Protein 2N6R (pdb70)

B-factor: mean 38.48, std 22.6, range [0.01, 75.54]

GO terms:
  GO:0005576 extracellular region (C, EXP)

Foldseek 3Di:
DDDDPLQFAFDFAADPVGHTADEFPAFDDWQSRATATPDVVFKGWTWADPDPVVVVVRTTTIWIATPVNPDIDDND

Secondary structure (DSSP, 8-state):
----GGGG-B-----TTSS--BPTT-B-S-TTTBPPBS-GGGEEEEEE--SHHHHHHT--EEEEEETTSS-B----

Sequence (76 aa):
GTPSADQVRYNYTELPNGEYCYTPRRRCTSADQCCRPYDTTAAFHGCGRIWPKDKREKVDRCYICNNEKTLCTSVMGTPSADQVRYNYTELPNGEYCYTPRRRCTSADQCCRPYDTTAAFHGCGRIWPKDKREKVDRCYICNNEKTLCTSVMGTPSADQVRYNYTELPNGEYCYTPRRRCTSADQCCRPYDTTAAFHGCGRIWPKDKREKVDRCYICNNEKTLCTSVMGTPSADQVRYNYTELPNGEYCYTPRRRCTSADQCCRPYDTTAAFHGCGRIWPKDKREKVDRCYICNNEKTLCTSVMGTPSADQVRYNYTELPNGEYCYTPRRRCTSADQCCRPYDTTAAFHGCGRIWPKDKREKVDRCYICNNEKTLCTSVMGTPSADQVRYNYTELPNGEYCYTPRRRCTSADQCCRPYDTTAAFHGCGRIWPKDKREKVDRCYICNNEKTLCTSVMGTPSADQVRYNYTELPNGEYCYTPRRRCTSADQCCRPYDTTAAFHGCGRIWPKDKREKVDRCYICNNEKTLCTSVMGTPSADQVRYNYTELPNGEYCYTPRRRCTSADQCCRPYDTTAAFHGCGRIWPKDKREKVDRCYICNNEKTLCTSVMGTPSADQVRYNYTELPNGEYCYTPRRRCTSADQCCRPYDTTAAFHGCGRIWPKDKREKVDRCYICNNEKTLCTSVMGTPSADQVRYNYTELPNGEYCYTPRRRCTSADQCCRPYDTTAAFHGCGRIWPKDKREKVDRCYICNNEKTLCTSVMGTPSADQVRYNYTELPNGEYCYTPRRRCTSADQCCRPYDTTAAFHGCGRIWPKDKREKVDRCYICNNEKTLCTSVMGTPSADQVRYNYTELPNGEYCYTPRRRCTSADQCCRPYDTTAAFHGCGRIWPKDKREKVDRCYICNNEKTLCTSVMGTPSADQVRYNYTELPNGEYCYTPRRRCTSADQCCRPYDTTAAFHGCGRIWPKDKREKVDRCYICNNEKTLCTSVMGTPSADQVRYNYTELPNGEYCYTPRRRCTSADQCCRPYDTTAAFHGCGRIWPKDKREKVDRCYICNNEKTLCTSVMGTPSADQVRYNYTELPNGEYCYTPRRRCTSADQCCRPYDTTAAFHGCGRIWPKDKREKVDRCYICNNEKTLCTSVMGTPSADQVRYNYTELPNGEYCYTPRRRCTSADQCCRPYDTTAAFHGCGRIWPKDKREKVDRCYICNNEKTLCTSVMGTPSADQVRYNYTELPNGEYCYTPRRRCTSADQCCRPYDTTAAFHGCGRIWPKDKREKVDRCYICNNEKTLCTSVMGTPSADQVRYNYTELPNGEYCYTPRRRCTSADQCCRPYDTTAAFHGCGRIWPKDKREKVDRCYICNNEKTLCTSVMGTPSADQVRYNYTELPNGEYCYTPRRRCTSADQCCRPYDTTAAFHGCGRIWPKDKREKVDRCYICNNEKTLCTSVMGTPSADQVRYNYTELPNGEYCYTPRRRCTSADQCCRPYDTTAAFHGCGRIWPKDKREKVDRCYICNNEKTLCTSVM

Solvent-accessible surface area: 5224 Å² total; per-residue (Å²): 124,124,49,61,64,101,48,12,130,48,47,153,29,132,14,124,74,60,102,126,23,83,47,23,95,128,175,3,112,53,41,78,34,0,0,59,2,156,30,103,128,19,6,64,66,5,35,15,114,55,92,88,108,8,133,192,116,129,32,60,60,2,45,0,6,0,75,90,145,90,55,39,16,57,43,168

Structure (mmCIF, N/CA/C/O backbone):
data_2N6R
#
_entry.id   2N6R
#
loop_
_atom_site.group_PDB
_atom_site.id
_atom_site.type_symbol
_atom_site.label_atom_id
_atom_site.label_alt_id
_atom_site.label_comp_id
_atom_site.label_asym_id
_atom_site.label_entity_id
_atom_site.label_seq_id
_atom_site.pdbx_PDB_ins_code
_atom_site.Cartn_x
_atom_site.Cartn_y
_atom_site.Cartn_z
_atom_site.occupancy
_atom_site.B_iso_or_equiv
_atom_site.auth_seq_id
_atom_site.auth_comp_id
_atom_site.auth_asym_id
_atom_site.auth_atom_id
_atom_site.pdbx_PDB_model_num
ATOM 1 N N . GLY A 1 1 ? 1.330 0.000 0.000 1.00 62.14 1 GLY A N 1
ATOM 2 C CA . GLY A 1 1 ? 2.071 0.001 -1.247 1.00 72.30 1 GLY A CA 1
ATOM 3 C C . GLY A 1 1 ? 1.542 1.021 -2.236 1.00 22.14 1 GLY A C 1
ATOM 4 O O . GLY A 1 1 ? 2.275 1.904 -2.682 1.00 61.32 1 GLY A O 1
ATOM 10 N N . THR A 1 2 ? 0.264 0.899 -2.582 1.00 31.43 2 THR A N 1
ATOM 11 C CA . THR A 1 2 ? -0.362 1.815 -3.527 1.00 21.31 2 THR A CA 1
ATOM 12 C C . THR A 1 2 ? -0.346 3.245 -2.999 1.00 71.43 2 THR A C 1
ATOM 13 O O . THR A 1 2 ? -0.206 3.488 -1.800 1.00 32.13 2 THR A O 1
ATOM 24 N N . PRO A 1 3 ? -0.494 4.216 -3.913 1.00 22.24 3 PRO A N 1
ATOM 25 C CA . PRO A 1 3 ? -0.500 5.639 -3.561 1.00 51.53 3 PRO A CA 1
ATOM 26 C C . PRO A 1 3 ? -1.753 6.040 -2.790 1.00 21.02 3 PRO A C 1
ATOM 27 O O . PRO A 1 3 ? -2.807 5.419 -2.933 1.00 25.42 3 PRO A O 1
ATOM 38 N N . SER A 1 4 ? -1.632 7.081 -1.973 1.00 53.30 4 SER A N 1
ATOM 39 C CA . SER A 1 4 ? -2.755 7.562 -1.176 1.00 1.23 4 SER A CA 1
ATOM 40 C C . SER A 1 4 ? -2.658 9.069 -0.956 1.00 70.21 4 SER A C 1
ATOM 41 O O . SER A 1 4 ? -1.598 9.667 -1.137 1.00 72.45 4 SER A O 1
ATOM 49 N N . ALA A 1 5 ? -3.773 9.676 -0.564 1.00 44.51 5 ALA A N 1
ATOM 50 C CA . ALA A 1 5 ? -3.815 11.112 -0.317 1.00 71.53 5 ALA A CA 1
ATOM 51 C C . ALA A 1 5 ? -2.752 11.526 0.695 1.00 64.50 5 ALA A C 1
ATOM 52 O O . ALA A 1 5 ? -2.297 12.670 0.699 1.00 75.23 5 ALA A O 1
ATOM 59 N N . ASP A 1 6 ? -2.363 10.589 1.553 1.00 73.12 6 ASP A N 1
ATOM 60 C CA . ASP A 1 6 ? -1.353 10.857 2.571 1.00 73.34 6 ASP A CA 1
ATOM 61 C C . ASP A 1 6 ? -0.011 11.196 1.929 1.00 50.31 6 ASP A C 1
ATOM 62 O O . ASP A 1 6 ? 0.810 11.898 2.519 1.00 61.44 6 ASP A O 1
ATOM 71 N N . GLN A 1 7 ? 0.204 10.692 0.718 1.00 61.34 7 GLN A N 1
ATOM 72 C CA . GLN A 1 7 ? 1.447 10.940 -0.002 1.00 33.32 7 GLN A CA 1
ATOM 73 C C . GLN A 1 7 ? 1.498 12.373 -0.523 1.00 30.12 7 GLN A C 1
ATOM 74 O O . GLN A 1 7 ? 2.571 12.966 -0.634 1.00 65.14 7 GLN A O 1
ATOM 88 N N . VAL A 1 8 ? 0.331 12.923 -0.841 1.00 11.23 8 VAL A N 1
ATOM 89 C CA . VAL A 1 8 ? 0.242 14.286 -1.350 1.00 70.32 8 VAL A CA 1
ATOM 90 C C . VAL A 1 8 ? -0.042 15.275 -0.225 1.00 51.41 8 VAL A C 1
ATOM 91 O O . VAL A 1 8 ? -0.552 16.371 -0.461 1.00 2.43 8 VAL A O 1
ATOM 104 N N . ARG A 1 9 ? 0.293 14.882 1.000 1.00 23.24 9 ARG A N 1
ATOM 105 C CA . ARG A 1 9 ? 0.074 15.733 2.163 1.00 13.23 9 ARG A CA 1
ATOM 106 C C . ARG A 1 9 ? 1.101 16.861 2.212 1.00 52.15 9 ARG A C 1
ATOM 107 O O . ARG A 1 9 ? 1.971 16.960 1.346 1.00 24.40 9 ARG A O 1
ATOM 128 N N . TYR A 1 10 ? 0.994 17.707 3.230 1.00 14.33 10 TYR A N 1
ATOM 129 C CA . TYR A 1 10 ? 1.911 18.829 3.391 1.00 71.55 10 TYR A CA 1
ATOM 130 C C . TYR A 1 10 ? 2.249 19.050 4.862 1.00 52.43 10 TYR A C 1
ATOM 131 O O . TYR A 1 10 ? 1.514 18.621 5.751 1.00 74.35 10 TYR A O 1
ATOM 149 N N . ASN A 1 11 ? 3.368 19.723 5.111 1.00 42.23 11 ASN A N 1
ATOM 150 C CA . ASN A 1 11 ? 3.805 20.002 6.474 1.00 42.31 11 ASN A CA 1
ATOM 151 C C . ASN A 1 11 ? 3.973 21.502 6.696 1.00 20.03 11 ASN A C 1
ATOM 152 O O . ASN A 1 11 ? 4.432 22.223 5.810 1.00 44.41 11 ASN A O 1
ATOM 163 N N . TYR A 1 12 ? 3.598 21.965 7.883 1.00 45.02 12 TYR A N 1
ATOM 164 C CA . TYR A 1 12 ? 3.705 23.379 8.221 1.00 72.31 12 TYR A CA 1
ATOM 165 C C . TYR A 1 12 ? 5.155 23.766 8.494 1.00 31.24 12 TYR A C 1
ATOM 166 O O . TYR A 1 12 ? 5.768 23.290 9.450 1.00 51.10 12 TYR A O 1
ATOM 184 N N . THR A 1 13 ? 5.699 24.633 7.646 1.00 52.44 13 THR A N 1
ATOM 185 C CA . THR A 1 13 ? 7.077 25.085 7.794 1.00 21.44 13 THR A CA 1
ATOM 186 C C . THR A 1 13 ? 7.154 26.606 7.853 1.00 1.51 13 THR A C 1
ATOM 187 O O . THR A 1 13 ? 6.177 27.297 7.564 1.00 61.40 13 THR A O 1
ATOM 198 N N . GLU A 1 14 ? 8.320 27.121 8.229 1.00 33.12 14 GLU A N 1
ATOM 199 C CA . GLU A 1 14 ? 8.523 28.562 8.325 1.00 45.32 14 GLU A CA 1
ATOM 200 C C . GLU A 1 14 ? 9.159 29.109 7.051 1.00 72.14 14 GLU A C 1
ATOM 201 O O . GLU A 1 14 ? 10.088 28.514 6.502 1.00 2.41 14 GLU A O 1
ATOM 213 N N . LEU A 1 15 ? 8.652 30.245 6.584 1.00 31.01 15 LEU A N 1
ATOM 214 C CA . LEU A 1 15 ? 9.169 30.873 5.373 1.00 75.52 15 LEU A CA 1
ATOM 215 C C . LEU A 1 15 ? 10.022 32.090 5.713 1.00 52.53 15 LEU A C 1
ATOM 216 O O . LEU A 1 15 ? 9.912 32.675 6.792 1.00 52.44 15 LEU A O 1
ATOM 232 N N . PRO A 1 16 ? 10.893 32.485 4.772 1.00 52.33 16 PRO A N 1
ATOM 233 C CA . PRO A 1 16 ? 11.780 33.638 4.948 1.00 73.22 16 PRO A CA 1
ATOM 234 C C . PRO A 1 16 ? 11.021 34.961 4.939 1.00 42.24 16 PRO A C 1
ATOM 235 O O . PRO A 1 16 ? 11.543 35.990 5.364 1.00 30.55 16 PRO A O 1
ATOM 246 N N . ASN A 1 17 ? 9.785 34.924 4.451 1.00 3.13 17 ASN A N 1
ATOM 247 C CA . ASN A 1 17 ? 8.954 36.121 4.387 1.00 21.43 17 ASN A CA 1
ATOM 248 C C . ASN A 1 17 ? 8.285 36.392 5.731 1.00 30.55 17 ASN A C 1
ATOM 249 O O . ASN A 1 17 ? 7.622 37.413 5.912 1.00 12.42 17 ASN A O 1
ATOM 260 N N . GLY A 1 18 ? 8.466 35.471 6.673 1.00 75.24 18 GLY A N 1
ATOM 261 C CA . GLY A 1 18 ? 7.875 35.629 7.989 1.00 63.13 18 GLY A CA 1
ATOM 262 C C . GLY A 1 18 ? 6.677 34.726 8.198 1.00 23.55 18 GLY A C 1
ATOM 263 O O . GLY A 1 18 ? 6.339 34.386 9.332 1.00 61.41 18 GLY A O 1
ATOM 267 N N . GLU A 1 19 ? 6.031 34.337 7.103 1.00 64.42 19 GLU A N 1
ATOM 268 C CA . GLU A 1 19 ? 4.861 33.470 7.174 1.00 70.10 19 GLU A CA 1
ATOM 269 C C . GLU A 1 19 ? 5.276 32.004 7.268 1.00 45.33 19 GLU A C 1
ATOM 270 O O . GLU A 1 19 ? 6.460 31.689 7.384 1.00 50.13 19 GLU A O 1
ATOM 282 N N . TYR A 1 20 ? 4.292 31.113 7.218 1.00 61.53 20 TYR A N 1
ATOM 283 C CA . TYR A 1 20 ? 4.553 29.681 7.301 1.00 34.14 20 TYR A CA 1
ATOM 284 C C . TYR A 1 20 ? 4.577 29.050 5.912 1.00 55.31 20 TYR A C 1
ATOM 285 O O . TYR A 1 20 ? 5.626 28.620 5.430 1.00 31.44 20 TYR A O 1
ATOM 303 N N . CYS A 1 21 ? 3.414 29.000 5.272 1.00 45.41 21 CYS A N 1
ATOM 304 C CA . CYS A 1 21 ? 3.298 28.423 3.938 1.00 22.34 21 CYS A CA 1
ATOM 305 C C . CYS A 1 21 ? 1.887 28.605 3.386 1.00 21.40 21 CYS A C 1
ATOM 306 O O . CYS A 1 21 ? 0.928 28.755 4.143 1.00 34.13 21 CYS A O 1
ATOM 313 N N . TYR A 1 22 ? 1.769 28.591 2.063 1.00 73.41 22 TYR A N 1
ATOM 314 C CA . TYR A 1 22 ? 0.476 28.757 1.410 1.00 25.14 22 TYR A CA 1
ATOM 315 C C . TYR A 1 22 ? -0.191 27.406 1.172 1.00 21.32 22 TYR A C 1
ATOM 316 O O . TYR A 1 22 ? 0.382 26.519 0.539 1.00 14.24 22 TYR A O 1
ATOM 334 N N . THR A 1 23 ? -1.409 27.256 1.684 1.00 31.22 23 THR A N 1
ATOM 335 C CA . THR A 1 23 ? -2.156 26.015 1.529 1.00 12.23 23 THR A CA 1
ATOM 336 C C . THR A 1 23 ? -2.193 25.574 0.070 1.00 3.11 23 THR A C 1
ATOM 337 O O . THR A 1 23 ? -1.957 26.360 -0.847 1.00 50.51 23 THR A O 1
ATOM 348 N N . PRO A 1 24 ? -2.497 24.286 -0.152 1.00 10.51 24 PRO A N 1
ATOM 349 C CA . PRO A 1 24 ? -2.574 23.712 -1.499 1.00 1.33 24 PRO A CA 1
ATOM 350 C C . PRO A 1 24 ? -3.773 24.233 -2.284 1.00 0.42 24 PRO A C 1
ATOM 351 O O . PRO A 1 24 ? -4.777 24.644 -1.702 1.00 21.20 24 PRO A O 1
ATOM 362 N N . ARG A 1 25 ? -3.661 24.212 -3.608 1.00 41.50 25 ARG A N 1
ATOM 363 C CA . ARG A 1 25 ? -4.737 24.683 -4.473 1.00 11.30 25 ARG A CA 1
ATOM 364 C C . ARG A 1 25 ? -4.971 26.179 -4.283 1.00 42.24 25 ARG A C 1
ATOM 365 O O . ARG A 1 25 ? -6.049 26.691 -4.585 1.00 30.50 25 ARG A O 1
ATOM 386 N N . ARG A 1 26 ? -3.955 26.873 -3.781 1.00 23.54 26 ARG A N 1
ATOM 387 C CA . ARG A 1 26 ? -4.051 28.309 -3.550 1.00 14.21 26 ARG A CA 1
ATOM 388 C C . ARG A 1 26 ? -3.135 29.075 -4.500 1.00 22.51 26 ARG A C 1
ATOM 389 O O . ARG A 1 26 ? -2.055 28.601 -4.854 1.00 34.12 26 ARG A O 1
ATOM 410 N N . ARG A 1 27 ? -3.574 30.261 -4.909 1.00 50.31 27 ARG A N 1
ATOM 411 C CA . ARG A 1 27 ? -2.795 31.092 -5.819 1.00 40.43 27 ARG A CA 1
ATOM 412 C C . ARG A 1 27 ? -1.511 31.574 -5.150 1.00 64.30 27 ARG A C 1
ATOM 413 O O . ARG A 1 27 ? -1.550 32.265 -4.132 1.00 33.14 27 ARG A O 1
ATOM 434 N N . CYS A 1 28 ? -0.373 31.205 -5.729 1.00 43.33 28 CYS A N 1
ATOM 435 C CA . CYS A 1 28 ? 0.923 31.598 -5.190 1.00 31.31 28 CYS A CA 1
ATOM 436 C C . CYS A 1 28 ? 1.743 32.347 -6.236 1.00 63.13 28 CYS A C 1
ATOM 437 O O . CYS A 1 28 ? 1.289 32.561 -7.361 1.00 50.44 28 CYS A O 1
ATOM 444 N N . THR A 1 29 ? 2.953 32.745 -5.858 1.00 73.01 29 THR A N 1
ATOM 445 C CA . THR A 1 29 ? 3.836 33.471 -6.762 1.00 32.12 29 THR A CA 1
ATOM 446 C C . THR A 1 29 ? 5.142 32.716 -6.980 1.00 33.55 29 THR A C 1
ATOM 447 O O . THR A 1 29 ? 5.737 32.782 -8.055 1.00 51.13 29 THR A O 1
ATOM 458 N N . SER A 1 30 ? 5.583 31.997 -5.952 1.00 63.54 30 SER A N 1
ATOM 459 C CA . SER A 1 30 ? 6.821 31.230 -6.031 1.00 12.44 30 SER A CA 1
ATOM 460 C C . SER A 1 30 ? 6.645 29.848 -5.409 1.00 32.23 30 SER A C 1
ATOM 461 O O . SER A 1 30 ? 5.934 29.687 -4.418 1.00 42.24 30 SER A O 1
ATOM 469 N N . ALA A 1 31 ? 7.297 28.853 -6.001 1.00 62.45 31 ALA A N 1
ATOM 470 C CA . ALA A 1 31 ? 7.215 27.484 -5.505 1.00 32.30 31 ALA A CA 1
ATOM 471 C C . ALA A 1 31 ? 7.641 27.403 -4.043 1.00 10.12 31 ALA A C 1
ATOM 472 O O . ALA A 1 31 ? 7.041 26.675 -3.252 1.00 65.45 31 ALA A O 1
ATOM 479 N N . ASP A 1 32 ? 8.679 28.154 -3.692 1.00 12.20 32 ASP A N 1
ATOM 480 C CA . ASP A 1 32 ? 9.185 28.167 -2.324 1.00 73.45 32 ASP A CA 1
ATOM 481 C C . ASP A 1 32 ? 8.069 28.487 -1.335 1.00 71.20 32 ASP A C 1
ATOM 482 O O . ASP A 1 32 ? 8.090 28.029 -0.193 1.00 64.22 32 ASP A O 1
ATOM 491 N N . GLN A 1 33 ? 7.097 29.275 -1.782 1.00 13.05 33 GLN A N 1
ATOM 492 C CA . GLN A 1 33 ? 5.974 29.657 -0.935 1.00 61.53 33 GLN A CA 1
ATOM 493 C C . GLN A 1 33 ? 5.038 28.475 -0.706 1.00 21.20 33 GLN A C 1
ATOM 494 O O . GLN A 1 33 ? 4.576 28.243 0.412 1.00 62.33 33 GLN A O 1
ATOM 508 N N . CYS A 1 34 ? 4.761 27.731 -1.771 1.00 20.44 34 CYS A N 1
ATOM 509 C CA . CYS A 1 34 ? 3.879 26.573 -1.688 1.00 42.12 34 CYS A CA 1
ATOM 510 C C . CYS A 1 34 ? 4.334 25.621 -0.585 1.00 14.23 34 CYS A C 1
ATOM 511 O O . CYS A 1 34 ? 5.489 25.194 -0.556 1.00 24.15 34 CYS A O 1
ATOM 518 N N . CYS A 1 35 ? 3.419 25.293 0.320 1.00 63.44 35 CYS A N 1
ATOM 519 C CA . CYS A 1 35 ? 3.724 24.392 1.425 1.00 62.12 35 CYS A CA 1
ATOM 520 C C . CYS A 1 35 ? 4.364 23.104 0.916 1.00 75.41 35 CYS A C 1
ATOM 521 O O . CYS A 1 35 ? 3.838 22.452 0.014 1.00 52.33 35 CYS A O 1
ATOM 528 N N . ARG A 1 36 ? 5.502 22.744 1.501 1.00 74.42 36 ARG A N 1
ATOM 529 C CA . ARG A 1 36 ? 6.215 21.535 1.106 1.00 31.31 36 ARG A CA 1
ATOM 530 C C . ARG A 1 36 ? 5.448 20.288 1.536 1.00 11.50 36 ARG A C 1
ATOM 531 O O . ARG A 1 36 ? 4.596 20.328 2.423 1.00 64.44 36 ARG A O 1
ATOM 552 N N . PRO A 1 37 ? 5.758 19.152 0.893 1.00 2.54 37 PRO A N 1
ATOM 553 C CA . PRO A 1 37 ? 5.110 17.871 1.191 1.00 73.11 37 PRO A CA 1
ATOM 554 C C . PRO A 1 37 ? 5.511 17.323 2.556 1.00 25.00 37 PRO A C 1
ATOM 555 O O . PRO A 1 37 ? 6.596 17.617 3.060 1.00 22.30 37 PRO A O 1
ATOM 566 N N . TYR A 1 38 ? 4.632 16.525 3.150 1.00 62.25 38 TYR A N 1
ATOM 567 C CA . TYR A 1 38 ? 4.894 15.936 4.458 1.00 14.44 38 TYR A CA 1
ATOM 568 C C . TYR A 1 38 ? 6.150 15.070 4.424 1.00 34.42 38 TYR A C 1
ATOM 569 O O . TYR A 1 38 ? 6.874 14.968 5.414 1.00 11.41 38 TYR A O 1
ATOM 587 N N . ASP A 1 39 ? 6.400 14.449 3.277 1.00 32.30 39 ASP A N 1
ATOM 588 C CA . ASP A 1 39 ? 7.569 13.592 3.111 1.00 33.55 39 ASP A CA 1
ATOM 589 C C . ASP A 1 39 ? 8.369 13.998 1.877 1.00 15.11 39 ASP A C 1
ATOM 590 O O . ASP A 1 39 ? 8.097 13.539 0.768 1.00 13.04 39 ASP A O 1
ATOM 599 N N . THR A 1 40 ? 9.358 14.864 2.078 1.00 42.33 40 THR A N 1
ATOM 600 C CA . THR A 1 40 ? 10.197 15.334 0.983 1.00 51.22 40 THR A CA 1
ATOM 601 C C . THR A 1 40 ? 10.884 14.171 0.278 1.00 5.24 40 THR A C 1
ATOM 602 O O . THR A 1 40 ? 11.245 14.266 -0.896 1.00 55.42 40 THR A O 1
ATOM 613 N N . THR A 1 41 ? 11.064 13.069 1.001 1.00 61.40 41 THR A N 1
ATOM 614 C CA . THR A 1 41 ? 11.709 11.887 0.446 1.00 21.31 41 THR A CA 1
ATOM 615 C C . THR A 1 41 ? 10.738 11.082 -0.412 1.00 74.10 41 THR A C 1
ATOM 616 O O . THR A 1 41 ? 11.144 10.191 -1.156 1.00 32.32 41 THR A O 1
ATOM 627 N N . ALA A 1 42 ? 9.453 11.404 -0.302 1.00 33.42 42 ALA A N 1
ATOM 628 C CA . ALA A 1 42 ? 8.424 10.713 -1.070 1.00 33.24 42 ALA A CA 1
ATOM 629 C C . ALA A 1 42 ? 7.447 11.703 -1.695 1.00 22.22 42 ALA A C 1
ATOM 630 O O . ALA A 1 42 ? 6.293 11.368 -1.957 1.00 41.33 42 ALA A O 1
ATOM 637 N N . ALA A 1 43 ? 7.918 12.923 -1.930 1.00 12.24 43 ALA A N 1
ATOM 638 C CA . ALA A 1 43 ? 7.086 13.961 -2.525 1.00 72.33 43 ALA A CA 1
ATOM 639 C C . ALA A 1 43 ? 7.882 15.243 -2.748 1.00 51.10 43 ALA A C 1
ATOM 640 O O . ALA A 1 43 ? 8.983 15.402 -2.218 1.00 33.12 43 ALA A O 1
ATOM 647 N N . PHE A 1 44 ? 7.320 16.154 -3.535 1.00 14.41 44 PHE A N 1
ATOM 648 C CA . PHE A 1 44 ? 7.979 17.421 -3.830 1.00 61.30 44 PHE A CA 1
ATOM 649 C C . PHE A 1 44 ? 6.975 18.570 -3.825 1.00 33.54 44 PHE A C 1
ATOM 650 O O . PHE A 1 44 ? 5.766 18.352 -3.752 1.00 25.14 44 PHE A O 1
ATOM 667 N N . HIS A 1 45 ? 7.486 19.794 -3.904 1.00 30.01 45 HIS A N 1
ATOM 668 C CA . HIS A 1 45 ? 6.635 20.979 -3.910 1.00 13.52 45 HIS A CA 1
ATOM 669 C C . HIS A 1 45 ? 6.827 21.780 -5.194 1.00 32.25 45 HIS A C 1
ATOM 670 O O . HIS A 1 45 ? 7.750 21.523 -5.966 1.00 34.05 45 HIS A O 1
ATOM 684 N N . GLY A 1 46 ? 5.949 22.753 -5.415 1.00 15.53 46 GLY A N 1
ATOM 685 C CA . GLY A 1 46 ? 6.039 23.577 -6.607 1.00 51.15 46 GLY A CA 1
ATOM 686 C C . GLY A 1 46 ? 4.774 24.373 -6.858 1.00 30.33 46 GLY A C 1
ATOM 687 O O . GLY A 1 46 ? 3.700 24.018 -6.371 1.00 1.11 46 GLY A O 1
ATOM 691 N N . CYS A 1 47 ? 4.899 25.455 -7.620 1.00 73.31 47 CYS A N 1
ATOM 692 C CA . CYS A 1 47 ? 3.758 26.307 -7.934 1.00 12.40 47 CYS A CA 1
ATOM 693 C C . CYS A 1 47 ? 3.379 26.187 -9.407 1.00 61.22 47 CYS A C 1
ATOM 694 O O . CYS A 1 47 ? 4.190 26.458 -10.291 1.00 61.52 47 CYS A O 1
ATOM 701 N N . GLY A 1 48 ? 2.140 25.780 -9.662 1.00 51.40 48 GLY A N 1
ATOM 702 C CA . GLY A 1 48 ? 1.674 25.632 -11.029 1.00 22.12 48 GLY A CA 1
ATOM 703 C C . GLY A 1 48 ? 0.235 25.162 -11.104 1.00 74.05 48 GLY A C 1
ATOM 704 O O . GLY A 1 48 ? -0.548 25.390 -10.182 1.00 74.34 48 GLY A O 1
ATOM 708 N N . ARG A 1 49 ? -0.115 24.506 -12.205 1.00 34.44 49 ARG A N 1
ATOM 709 C CA . ARG A 1 49 ? -1.471 24.005 -12.398 1.00 43.42 49 ARG A CA 1
ATOM 710 C C . ARG A 1 49 ? -1.455 22.538 -12.815 1.00 72.42 49 ARG A C 1
ATOM 711 O O . ARG A 1 49 ? -1.057 22.204 -13.931 1.00 32.25 49 ARG A O 1
ATOM 732 N N . ILE A 1 50 ? -1.889 21.666 -11.911 1.00 45.20 50 ILE A N 1
ATOM 733 C CA . ILE A 1 50 ? -1.925 20.235 -12.185 1.00 24.22 50 ILE A CA 1
ATOM 734 C C . ILE A 1 50 ? -3.351 19.760 -12.443 1.00 32.02 50 ILE A C 1
ATOM 735 O O . ILE A 1 50 ? -3.649 18.571 -12.332 1.00 4.22 50 ILE A O 1
ATOM 751 N N . TRP A 1 51 ? -4.227 20.696 -12.788 1.00 65.10 51 TRP A N 1
ATOM 752 C CA . TRP A 1 51 ? -5.622 20.373 -13.063 1.00 64.31 51 TRP A CA 1
ATOM 753 C C . TRP A 1 51 ? -6.179 21.262 -14.170 1.00 21.13 51 TRP A C 1
ATOM 754 O O . TRP A 1 51 ? -5.688 22.363 -14.420 1.00 63.40 51 TRP A O 1
ATOM 775 N N . PRO A 1 52 ? -7.227 20.775 -14.851 1.00 33.22 52 PRO A N 1
ATOM 776 C CA . PRO A 1 52 ? -7.873 21.510 -15.942 1.00 11.42 52 PRO A CA 1
ATOM 777 C C . PRO A 1 52 ? -8.638 22.732 -15.445 1.00 61.34 52 PRO A C 1
ATOM 778 O O . PRO A 1 52 ? -8.789 23.719 -16.165 1.00 42.35 52 PRO A O 1
ATOM 789 N N . LYS A 1 53 ? -9.119 22.660 -14.209 1.00 42.35 53 LYS A N 1
ATOM 790 C CA . LYS A 1 53 ? -9.868 23.760 -13.613 1.00 54.32 53 LYS A CA 1
ATOM 791 C C . LYS A 1 53 ? -9.008 25.016 -13.521 1.00 33.53 53 LYS A C 1
ATOM 792 O O . LYS A 1 53 ? -9.425 26.097 -13.937 1.00 74.30 53 LYS A O 1
ATOM 811 N N . ASP A 1 54 ? -7.806 24.866 -12.975 1.00 52.15 54 ASP A N 1
ATOM 812 C CA . ASP A 1 54 ? -6.886 25.988 -12.831 1.00 1.22 54 ASP A CA 1
ATOM 813 C C . ASP A 1 54 ? -6.440 26.504 -14.196 1.00 22.44 54 ASP A C 1
ATOM 814 O O . ASP A 1 54 ? -6.125 27.683 -14.354 1.00 3.21 54 ASP A O 1
ATOM 823 N N . LYS A 1 55 ? -6.414 25.611 -15.180 1.00 0.11 55 LYS A N 1
ATOM 824 C CA . LYS A 1 55 ? -6.007 25.974 -16.532 1.00 71.30 55 LYS A CA 1
ATOM 825 C C . LYS A 1 55 ? -6.972 26.988 -17.138 1.00 30.04 55 LYS A C 1
ATOM 826 O O . LYS A 1 55 ? -6.567 27.869 -17.896 1.00 33.44 55 LYS A O 1
ATOM 845 N N . ARG A 1 56 ? -8.250 26.858 -16.797 1.00 42.23 56 ARG A N 1
ATOM 846 C CA . ARG A 1 56 ? -9.273 27.763 -17.307 1.00 60.15 56 ARG A CA 1
ATOM 847 C C . ARG A 1 56 ? -8.969 29.205 -16.912 1.00 33.12 56 ARG A C 1
ATOM 848 O O . ARG A 1 56 ? -9.030 30.111 -17.742 1.00 23.12 56 ARG A O 1
ATOM 869 N N . GLU A 1 57 ? -8.642 29.408 -15.640 1.00 1.14 57 GLU A N 1
ATOM 870 C CA . GLU A 1 57 ? -8.330 30.741 -15.136 1.00 73.50 57 GLU A CA 1
ATOM 871 C C . GLU A 1 57 ? -6.878 31.108 -15.431 1.00 75.12 57 GLU A C 1
ATOM 872 O O . GLU A 1 57 ? -6.511 32.283 -15.434 1.00 65.11 57 GLU A O 1
ATOM 884 N N . LYS A 1 58 ? -6.057 30.094 -15.680 1.00 50.53 58 LYS A N 1
ATOM 885 C CA . LYS A 1 58 ? -4.645 30.308 -15.977 1.00 42.02 58 LYS A CA 1
ATOM 886 C C . LYS A 1 58 ? -3.953 31.042 -14.834 1.00 73.23 58 LYS A C 1
ATOM 887 O O . LYS A 1 58 ? -3.436 32.145 -15.014 1.00 73.04 58 LYS A O 1
ATOM 906 N N . VAL A 1 59 ? -3.946 30.423 -13.657 1.00 2.35 59 VAL A N 1
ATOM 907 C CA . VAL A 1 59 ? -3.315 31.017 -12.485 1.00 3.13 59 VAL A CA 1
ATOM 908 C C . VAL A 1 59 ? -2.530 29.975 -11.696 1.00 32.04 59 VAL A C 1
ATOM 909 O O . VAL A 1 59 ? -3.090 28.983 -11.229 1.00 24.43 59 VAL A O 1
ATOM 922 N N . ASP A 1 60 ? -1.229 30.206 -11.552 1.00 14.15 60 ASP A N 1
ATOM 923 C CA . ASP A 1 60 ? -0.366 29.288 -10.818 1.00 22.51 60 ASP A CA 1
ATOM 924 C C . ASP A 1 60 ? -0.876 29.084 -9.394 1.00 13.20 60 ASP A C 1
ATOM 925 O O . ASP A 1 60 ? -1.199 30.046 -8.696 1.00 44.21 60 ASP A O 1
ATOM 934 N N . ARG A 1 61 ? -0.946 27.826 -8.971 1.00 3.03 61 ARG A N 1
ATOM 935 C CA . ARG A 1 61 ? -1.418 27.496 -7.632 1.00 14.00 61 ARG A CA 1
ATOM 936 C C . ARG A 1 61 ? -0.517 26.452 -6.980 1.00 1.23 61 ARG A C 1
ATOM 937 O O . ARG A 1 61 ? 0.131 25.661 -7.665 1.00 63.34 61 ARG A O 1
ATOM 958 N N . CYS A 1 62 ? -0.480 26.456 -5.651 1.00 42.04 62 CYS A N 1
ATOM 959 C CA . CYS A 1 62 ? 0.342 25.512 -4.905 1.00 0.35 62 CYS A CA 1
ATOM 960 C C . CYS A 1 62 ? -0.140 24.080 -5.125 1.00 41.03 62 CYS A C 1
ATOM 961 O O . CYS A 1 62 ? -1.329 23.788 -5.000 1.00 41.35 62 CYS A O 1
ATOM 968 N N . TYR A 1 63 ? 0.792 23.193 -5.453 1.00 45.52 63 TYR A N 1
ATOM 969 C CA . TYR A 1 63 ? 0.464 21.792 -5.692 1.00 14.20 63 TYR A CA 1
ATOM 970 C C . TYR A 1 63 ? 1.494 20.872 -5.044 1.00 21.05 63 TYR A C 1
ATOM 971 O O . TYR A 1 63 ? 2.646 21.257 -4.842 1.00 3.33 63 TYR A O 1
ATOM 989 N N . ILE A 1 64 ? 1.070 19.655 -4.721 1.00 55.33 64 ILE A N 1
ATOM 990 C CA . ILE A 1 64 ? 1.955 18.679 -4.097 1.00 5.43 64 ILE A CA 1
ATOM 991 C C . ILE A 1 64 ? 1.652 17.269 -4.591 1.00 12.54 64 ILE A C 1
ATOM 992 O O . ILE A 1 64 ? 0.526 16.785 -4.470 1.00 4.15 64 ILE A O 1
ATOM 1008 N N . CYS A 1 65 ? 2.666 16.612 -5.145 1.00 21.21 65 CYS A N 1
ATOM 1009 C CA . CYS A 1 65 ? 2.510 15.255 -5.656 1.00 73.21 65 CYS A CA 1
ATOM 1010 C C . CYS A 1 65 ? 3.504 14.306 -4.992 1.00 10.41 65 CYS A C 1
ATOM 1011 O O . CYS A 1 65 ? 4.447 14.741 -4.333 1.00 53.41 65 CYS A O 1
ATOM 1018 N N . ASN A 1 66 ? 3.284 13.008 -5.172 1.00 44.32 66 ASN A N 1
ATOM 1019 C CA . ASN A 1 66 ? 4.160 11.997 -4.590 1.00 53.41 66 ASN A CA 1
ATOM 1020 C C . ASN A 1 66 ? 5.397 11.785 -5.457 1.00 40.54 66 ASN A C 1
ATOM 1021 O O . ASN A 1 66 ? 5.446 12.226 -6.604 1.00 42.44 66 ASN A O 1
ATOM 1032 N N . ASN A 1 67 ? 6.394 11.106 -4.899 1.00 11.55 67 ASN A N 1
ATOM 1033 C CA . ASN A 1 67 ? 7.632 10.835 -5.621 1.00 15.23 67 ASN A CA 1
ATOM 1034 C C . ASN A 1 67 ? 7.355 10.055 -6.903 1.00 64.24 67 ASN A C 1
ATOM 1035 O O . ASN A 1 67 ? 8.076 10.190 -7.891 1.00 61.44 67 ASN A O 1
ATOM 1046 N N . GLU A 1 68 ? 6.305 9.240 -6.877 1.00 2.34 68 GLU A N 1
ATOM 1047 C CA . GLU A 1 68 ? 5.933 8.439 -8.038 1.00 64.21 68 GLU A CA 1
ATOM 1048 C C . GLU A 1 68 ? 5.209 9.290 -9.077 1.00 23.15 68 GLU A C 1
ATOM 1049 O O . GLU A 1 68 ? 4.971 8.848 -10.202 1.00 62.10 68 GLU A O 1
ATOM 1061 N N . LYS A 1 69 ? 4.862 10.513 -8.693 1.00 71.44 69 LYS A N 1
ATOM 1062 C CA . LYS A 1 69 ? 4.166 11.428 -9.590 1.00 40.30 69 LYS A CA 1
ATOM 1063 C C . LYS A 1 69 ? 2.904 10.783 -10.154 1.00 12.13 69 LYS A C 1
ATOM 1064 O O . LYS A 1 69 ? 2.466 11.110 -11.258 1.00 32.33 69 LYS A O 1
ATOM 1083 N N . THR A 1 70 ? 2.321 9.865 -9.389 1.00 30.31 70 THR A N 1
ATOM 1084 C CA . THR A 1 70 ? 1.109 9.175 -9.812 1.00 22.31 70 THR A CA 1
ATOM 1085 C C . THR A 1 70 ? -0.127 9.790 -9.168 1.00 43.33 70 THR A C 1
ATOM 1086 O O . THR A 1 70 ? -1.201 9.828 -9.771 1.00 43.31 70 THR A O 1
ATOM 1097 N N . LEU A 1 71 ? 0.028 10.272 -7.940 1.00 55.15 71 LEU A N 1
ATOM 1098 C CA . LEU A 1 71 ? -1.077 10.888 -7.213 1.00 63.21 71 LEU A CA 1
ATOM 1099 C C . LEU A 1 71 ? -0.770 12.346 -6.888 1.00 74.32 71 LEU A C 1
ATOM 1100 O O . LEU A 1 71 ? 0.381 12.709 -6.641 1.00 71.24 71 LEU A O 1
ATOM 1116 N N . CYS A 1 72 ? -1.806 13.178 -6.887 1.00 53.03 72 CYS A N 1
ATOM 1117 C CA . CYS A 1 72 ? -1.648 14.596 -6.590 1.00 32.24 72 CYS A CA 1
ATOM 1118 C C . CYS A 1 72 ? -2.869 15.136 -5.851 1.00 44.23 72 CYS A C 1
ATOM 1119 O O . CYS A 1 72 ? -3.920 14.495 -5.811 1.00 42.24 72 CYS A O 1
ATOM 1126 N N . THR A 1 73 ? -2.723 16.321 -5.265 1.00 61.13 73 THR A N 1
ATOM 1127 C CA . THR A 1 73 ? -3.812 16.947 -4.526 1.00 22.22 73 THR A CA 1
ATOM 1128 C C . THR A 1 73 ? -5.074 17.036 -5.377 1.00 44.15 73 THR A C 1
ATOM 1129 O O . THR A 1 73 ? -5.013 16.967 -6.604 1.00 61.12 73 THR A O 1
ATOM 1140 N N . SER A 1 74 ? -6.218 17.191 -4.717 1.00 30.10 74 SER A N 1
ATOM 1141 C CA . SER A 1 74 ? -7.495 17.287 -5.414 1.00 62.43 74 SER A CA 1
ATOM 1142 C C . SER A 1 74 ? -7.551 18.545 -6.275 1.00 35.40 74 SER A C 1
ATOM 1143 O O . SER A 1 74 ? -6.636 19.369 -6.252 1.00 60.23 74 SER A O 1
ATOM 1151 N N . VAL A 1 75 ? -8.632 18.687 -7.035 1.00 55.43 75 VAL A N 1
ATOM 1152 C CA . VAL A 1 75 ? -8.810 19.844 -7.904 1.00 11.13 75 VAL A CA 1
ATOM 1153 C C . VAL A 1 75 ? -9.631 20.928 -7.214 1.00 25.41 75 VAL A C 1
ATOM 1154 O O . VAL A 1 75 ? -9.539 22.105 -7.561 1.00 24.22 75 VAL A O 1
ATOM 1167 N N . MET A 1 76 ? -10.433 20.522 -6.235 1.00 43.31 76 MET A N 1
ATOM 1168 C CA . MET A 1 76 ? -11.269 21.460 -5.495 1.00 43.13 76 MET A CA 1
ATOM 1169 C C . MET A 1 76 ? -10.723 21.682 -4.088 1.00 51.03 76 MET A C 1
ATOM 1170 O O . MET A 1 76 ? -11.395 22.264 -3.235 1.00 70.34 76 MET A O 1
ATOM 1184 N N . GLY A 1 1 ? 2.159 -1.019 -0.294 1.00 62.14 1 GLY A N 2
ATOM 1185 C CA . GLY A 1 1 ? 2.667 0.337 -0.195 1.00 72.30 1 GLY A CA 2
ATOM 1186 C C . GLY A 1 1 ? 2.300 1.183 -1.398 1.00 22.14 1 GLY A C 2
ATOM 1187 O O . GLY A 1 1 ? 3.175 1.686 -2.104 1.00 61.32 1 GLY A O 2
ATOM 1193 N N . THR A 1 2 ? 1.001 1.341 -1.635 1.00 31.43 2 THR A N 2
ATOM 1194 C CA . THR A 1 2 ? 0.520 2.129 -2.762 1.00 21.31 2 THR A CA 2
ATOM 1195 C C . THR A 1 2 ? 0.306 3.584 -2.363 1.00 71.43 2 THR A C 2
ATOM 1196 O O . THR A 1 2 ? 0.165 3.916 -1.186 1.00 32.13 2 THR A O 2
ATOM 1207 N N . PRO A 1 3 ? 0.281 4.475 -3.365 1.00 22.24 3 PRO A N 2
ATOM 1208 C CA . PRO A 1 3 ? 0.082 5.911 -3.143 1.00 51.53 3 PRO A CA 2
ATOM 1209 C C . PRO A 1 3 ? -1.335 6.237 -2.686 1.00 21.02 3 PRO A C 2
ATOM 1210 O O . PRO A 1 3 ? -2.302 5.633 -3.151 1.00 25.42 3 PRO A O 2
ATOM 1221 N N . SER A 1 4 ? -1.453 7.197 -1.773 1.00 53.30 4 SER A N 2
ATOM 1222 C CA . SER A 1 4 ? -2.753 7.599 -1.251 1.00 1.23 4 SER A CA 2
ATOM 1223 C C . SER A 1 4 ? -2.759 9.084 -0.897 1.00 70.21 4 SER A C 2
ATOM 1224 O O . SER A 1 4 ? -1.752 9.775 -1.051 1.00 72.45 4 SER A O 2
ATOM 1232 N N . ALA A 1 5 ? -3.902 9.567 -0.422 1.00 44.51 5 ALA A N 2
ATOM 1233 C CA . ALA A 1 5 ? -4.041 10.969 -0.044 1.00 71.53 5 ALA A CA 2
ATOM 1234 C C . ALA A 1 5 ? -2.992 11.364 0.989 1.00 64.50 5 ALA A C 2
ATOM 1235 O O . ALA A 1 5 ? -2.632 12.536 1.105 1.00 75.23 5 ALA A O 2
ATOM 1242 N N . ASP A 1 6 ? -2.507 10.381 1.741 1.00 73.12 6 ASP A N 2
ATOM 1243 C CA . ASP A 1 6 ? -1.499 10.628 2.765 1.00 73.34 6 ASP A CA 2
ATOM 1244 C C . ASP A 1 6 ? -0.144 10.930 2.133 1.00 50.31 6 ASP A C 2
ATOM 1245 O O . ASP A 1 6 ? 0.686 11.619 2.725 1.00 61.44 6 ASP A O 2
ATOM 1254 N N . GLN A 1 7 ? 0.071 10.410 0.928 1.00 61.34 7 GLN A N 2
ATOM 1255 C CA . GLN A 1 7 ? 1.326 10.625 0.217 1.00 33.32 7 GLN A CA 2
ATOM 1256 C C . GLN A 1 7 ? 1.401 12.045 -0.337 1.00 30.12 7 GLN A C 2
ATOM 1257 O O . GLN A 1 7 ? 2.489 12.584 -0.541 1.00 65.14 7 GLN A O 2
ATOM 1271 N N . VAL A 1 8 ? 0.240 12.643 -0.580 1.00 11.23 8 VAL A N 2
ATOM 1272 C CA . VAL A 1 8 ? 0.174 13.999 -1.110 1.00 70.32 8 VAL A CA 2
ATOM 1273 C C . VAL A 1 8 ? -0.069 15.012 0.002 1.00 51.41 8 VAL A C 2
ATOM 1274 O O . VAL A 1 8 ? -0.591 16.102 -0.240 1.00 2.43 8 VAL A O 2
ATOM 1287 N N . ARG A 1 9 ? 0.312 14.648 1.222 1.00 23.24 9 ARG A N 2
ATOM 1288 C CA . ARG A 1 9 ? 0.135 15.526 2.373 1.00 13.23 9 ARG A CA 2
ATOM 1289 C C . ARG A 1 9 ? 1.142 16.671 2.343 1.00 52.15 9 ARG A C 2
ATOM 1290 O O . ARG A 1 9 ? 1.956 16.773 1.425 1.00 24.40 9 ARG A O 2
ATOM 1311 N N . TYR A 1 10 ? 1.080 17.532 3.353 1.00 14.33 10 TYR A N 2
ATOM 1312 C CA . TYR A 1 10 ? 1.984 18.674 3.441 1.00 71.55 10 TYR A CA 2
ATOM 1313 C C . TYR A 1 10 ? 2.373 18.950 4.891 1.00 52.43 10 TYR A C 2
ATOM 1314 O O . TYR A 1 10 ? 1.656 18.576 5.819 1.00 74.35 10 TYR A O 2
ATOM 1332 N N . ASN A 1 11 ? 3.512 19.610 5.076 1.00 42.23 11 ASN A N 2
ATOM 1333 C CA . ASN A 1 11 ? 3.996 19.938 6.412 1.00 42.31 11 ASN A CA 2
ATOM 1334 C C . ASN A 1 11 ? 4.127 21.448 6.587 1.00 20.03 11 ASN A C 2
ATOM 1335 O O . ASN A 1 11 ? 4.510 22.159 5.658 1.00 44.41 11 ASN A O 2
ATOM 1346 N N . TYR A 1 12 ? 3.811 21.929 7.784 1.00 45.02 12 TYR A N 2
ATOM 1347 C CA . TYR A 1 12 ? 3.892 23.354 8.080 1.00 72.31 12 TYR A CA 2
ATOM 1348 C C . TYR A 1 12 ? 5.341 23.785 8.290 1.00 31.24 12 TYR A C 2
ATOM 1349 O O . TYR A 1 12 ? 5.966 23.435 9.291 1.00 51.10 12 TYR A O 2
ATOM 1367 N N . THR A 1 13 ? 5.869 24.548 7.338 1.00 52.44 13 THR A N 2
ATOM 1368 C CA . THR A 1 13 ? 7.242 25.027 7.417 1.00 21.44 13 THR A CA 2
ATOM 1369 C C . THR A 1 13 ? 7.290 26.546 7.532 1.00 1.51 13 THR A C 2
ATOM 1370 O O . THR A 1 13 ? 6.282 27.224 7.334 1.00 61.40 13 THR A O 2
ATOM 1381 N N . GLU A 1 14 ? 8.466 27.074 7.854 1.00 33.12 14 GLU A N 2
ATOM 1382 C CA . GLU A 1 14 ? 8.643 28.516 7.995 1.00 45.32 14 GLU A CA 2
ATOM 1383 C C . GLU A 1 14 ? 9.186 29.126 6.707 1.00 72.14 14 GLU A C 2
ATOM 1384 O O . GLU A 1 14 ? 9.909 28.474 5.953 1.00 2.41 14 GLU A O 2
ATOM 1396 N N . LEU A 1 15 ? 8.829 30.382 6.458 1.00 31.01 15 LEU A N 2
ATOM 1397 C CA . LEU A 1 15 ? 9.280 31.082 5.260 1.00 75.52 15 LEU A CA 2
ATOM 1398 C C . LEU A 1 15 ? 10.081 32.327 5.626 1.00 52.53 15 LEU A C 2
ATOM 1399 O O . LEU A 1 15 ? 9.977 32.859 6.731 1.00 52.44 15 LEU A O 2
ATOM 1415 N N . PRO A 1 16 ? 10.900 32.804 4.676 1.00 52.33 16 PRO A N 2
ATOM 1416 C CA . PRO A 1 16 ? 11.733 33.994 4.875 1.00 73.22 16 PRO A CA 2
ATOM 1417 C C . PRO A 1 16 ? 10.909 35.274 4.945 1.00 42.24 16 PRO A C 2
ATOM 1418 O O . PRO A 1 16 ? 11.388 36.307 5.411 1.00 30.55 16 PRO A O 2
ATOM 1429 N N . ASN A 1 17 ? 9.667 35.199 4.481 1.00 3.13 17 ASN A N 2
ATOM 1430 C CA . ASN A 1 17 ? 8.776 36.352 4.490 1.00 21.43 17 ASN A CA 2
ATOM 1431 C C . ASN A 1 17 ? 8.122 36.524 5.859 1.00 30.55 17 ASN A C 2
ATOM 1432 O O . ASN A 1 17 ? 7.426 37.507 6.108 1.00 12.42 17 ASN A O 2
ATOM 1443 N N . GLY A 1 18 ? 8.353 35.558 6.743 1.00 75.24 18 GLY A N 2
ATOM 1444 C CA . GLY A 1 18 ? 7.781 35.620 8.075 1.00 63.13 18 GLY A CA 2
ATOM 1445 C C . GLY A 1 18 ? 6.618 34.665 8.252 1.00 23.55 18 GLY A C 2
ATOM 1446 O O . GLY A 1 18 ? 6.316 34.246 9.369 1.00 61.41 18 GLY A O 2
ATOM 1450 N N . GLU A 1 19 ? 5.964 34.320 7.147 1.00 64.42 19 GLU A N 2
ATOM 1451 C CA . GLU A 1 19 ? 4.825 33.409 7.187 1.00 70.10 19 GLU A CA 2
ATOM 1452 C C . GLU A 1 19 ? 5.291 31.956 7.214 1.00 45.33 19 GLU A C 2
ATOM 1453 O O . GLU A 1 19 ? 6.490 31.679 7.269 1.00 50.13 19 GLU A O 2
ATOM 1465 N N . TYR A 1 20 ? 4.337 31.033 7.176 1.00 61.53 20 TYR A N 2
ATOM 1466 C CA . TYR A 1 20 ? 4.648 29.610 7.199 1.00 34.14 20 TYR A CA 2
ATOM 1467 C C . TYR A 1 20 ? 4.675 29.036 5.786 1.00 55.31 20 TYR A C 2
ATOM 1468 O O . TYR A 1 20 ? 5.731 28.663 5.274 1.00 31.44 20 TYR A O 2
ATOM 1486 N N . CYS A 1 21 ? 3.505 28.966 5.160 1.00 45.41 21 CYS A N 2
ATOM 1487 C CA . CYS A 1 21 ? 3.390 28.437 3.807 1.00 22.34 21 CYS A CA 2
ATOM 1488 C C . CYS A 1 21 ? 1.964 28.578 3.286 1.00 21.40 21 CYS A C 2
ATOM 1489 O O . CYS A 1 21 ? 1.006 28.571 4.059 1.00 34.13 21 CYS A O 2
ATOM 1496 N N . TYR A 1 22 ? 1.830 28.706 1.970 1.00 73.41 22 TYR A N 2
ATOM 1497 C CA . TYR A 1 22 ? 0.520 28.852 1.345 1.00 25.14 22 TYR A CA 2
ATOM 1498 C C . TYR A 1 22 ? -0.131 27.490 1.121 1.00 21.32 22 TYR A C 2
ATOM 1499 O O . TYR A 1 22 ? 0.428 26.626 0.444 1.00 14.24 22 TYR A O 2
ATOM 1517 N N . THR A 1 23 ? -1.315 27.306 1.694 1.00 31.22 23 THR A N 2
ATOM 1518 C CA . THR A 1 23 ? -2.044 26.050 1.559 1.00 12.23 23 THR A CA 2
ATOM 1519 C C . THR A 1 23 ? -2.123 25.616 0.100 1.00 3.11 23 THR A C 2
ATOM 1520 O O . THR A 1 23 ? -1.925 26.408 -0.821 1.00 50.51 23 THR A O 2
ATOM 1531 N N . PRO A 1 24 ? -2.418 24.326 -0.119 1.00 10.51 24 PRO A N 2
ATOM 1532 C CA . PRO A 1 24 ? -2.532 23.756 -1.464 1.00 1.33 24 PRO A CA 2
ATOM 1533 C C . PRO A 1 24 ? -3.761 24.267 -2.209 1.00 0.42 24 PRO A C 2
ATOM 1534 O O . PRO A 1 24 ? -4.748 24.668 -1.592 1.00 21.20 24 PRO A O 2
ATOM 1545 N N . ARG A 1 25 ? -3.695 24.248 -3.536 1.00 41.50 25 ARG A N 2
ATOM 1546 C CA . ARG A 1 25 ? -4.804 24.709 -4.363 1.00 11.30 25 ARG A CA 2
ATOM 1547 C C . ARG A 1 25 ? -5.029 26.207 -4.183 1.00 42.24 25 ARG A C 2
ATOM 1548 O O . ARG A 1 25 ? -6.104 26.724 -4.485 1.00 30.50 25 ARG A O 2
ATOM 1569 N N . ARG A 1 26 ? -4.008 26.900 -3.687 1.00 23.54 26 ARG A N 2
ATOM 1570 C CA . ARG A 1 26 ? -4.096 28.337 -3.465 1.00 14.21 26 ARG A CA 2
ATOM 1571 C C . ARG A 1 26 ? -3.178 29.092 -4.422 1.00 22.51 26 ARG A C 2
ATOM 1572 O O . ARG A 1 26 ? -2.121 28.593 -4.806 1.00 34.12 26 ARG A O 2
ATOM 1593 N N . ARG A 1 27 ? -3.591 30.297 -4.802 1.00 50.31 27 ARG A N 2
ATOM 1594 C CA . ARG A 1 27 ? -2.807 31.120 -5.716 1.00 40.43 27 ARG A CA 2
ATOM 1595 C C . ARG A 1 27 ? -1.468 31.501 -5.090 1.00 64.30 27 ARG A C 2
ATOM 1596 O O . ARG A 1 27 ? -1.416 32.006 -3.968 1.00 33.14 27 ARG A O 2
ATOM 1617 N N . CYS A 1 28 ? -0.388 31.257 -5.823 1.00 43.33 28 CYS A N 2
ATOM 1618 C CA . CYS A 1 28 ? 0.952 31.574 -5.341 1.00 31.31 28 CYS A CA 2
ATOM 1619 C C . CYS A 1 28 ? 1.823 32.115 -6.472 1.00 63.13 28 CYS A C 2
ATOM 1620 O O . CYS A 1 28 ? 1.546 31.886 -7.650 1.00 50.44 28 CYS A O 2
ATOM 1627 N N . THR A 1 29 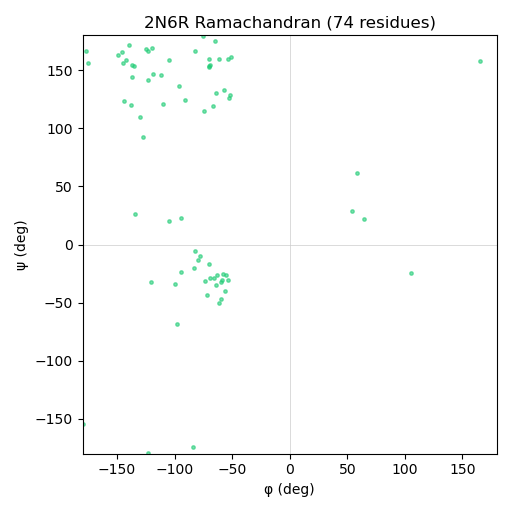? 2.879 32.834 -6.105 1.00 73.01 29 THR A N 2
ATOM 1628 C CA . THR A 1 29 ? 3.791 33.409 -7.087 1.00 32.12 29 THR A CA 2
ATOM 1629 C C . THR A 1 29 ? 5.148 32.720 -7.047 1.00 33.55 29 THR A C 2
ATOM 1630 O O . THR A 1 29 ? 5.902 32.751 -8.020 1.00 51.13 29 THR A O 2
ATOM 1641 N N . SER A 1 30 ? 5.457 32.097 -5.913 1.00 63.54 30 SER A N 2
ATOM 1642 C CA . SER A 1 30 ? 6.728 31.401 -5.745 1.00 12.44 30 SER A CA 2
ATOM 1643 C C . SER A 1 30 ? 6.509 29.996 -5.190 1.00 32.23 30 SER A C 2
ATOM 1644 O O . SER A 1 30 ? 5.676 29.789 -4.308 1.00 42.24 30 SER A O 2
ATOM 1652 N N . ALA A 1 31 ? 7.262 29.036 -5.714 1.00 62.45 31 ALA A N 2
ATOM 1653 C CA . ALA A 1 31 ? 7.153 27.651 -5.272 1.00 32.30 31 ALA A CA 2
ATOM 1654 C C . ALA A 1 31 ? 7.586 27.505 -3.817 1.00 10.12 31 ALA A C 2
ATOM 1655 O O . ALA A 1 31 ? 7.004 26.726 -3.062 1.00 65.45 31 ALA A O 2
ATOM 1662 N N . ASP A 1 32 ? 8.610 28.257 -3.431 1.00 12.20 32 ASP A N 2
ATOM 1663 C CA . ASP A 1 32 ? 9.122 28.211 -2.066 1.00 73.45 32 ASP A CA 2
ATOM 1664 C C . ASP A 1 32 ? 8.002 28.455 -1.059 1.00 71.20 32 ASP A C 2
ATOM 1665 O O . ASP A 1 32 ? 7.981 27.854 0.015 1.00 64.22 32 ASP A O 2
ATOM 1674 N N . GLN A 1 33 ? 7.077 29.341 -1.413 1.00 13.05 33 GLN A N 2
ATOM 1675 C CA . GLN A 1 33 ? 5.957 29.665 -0.537 1.00 61.53 33 GLN A CA 2
ATOM 1676 C C . GLN A 1 33 ? 5.010 28.477 -0.403 1.00 21.20 33 GLN A C 2
ATOM 1677 O O . GLN A 1 33 ? 4.517 28.183 0.686 1.00 62.33 33 GLN A O 2
ATOM 1691 N N . CYS A 1 34 ? 4.758 27.798 -1.517 1.00 20.44 34 CYS A N 2
ATOM 1692 C CA . CYS A 1 34 ? 3.869 26.643 -1.525 1.00 42.12 34 CYS A CA 2
ATOM 1693 C C . CYS A 1 34 ? 4.276 25.637 -0.452 1.00 14.23 34 CYS A C 2
ATOM 1694 O O . CYS A 1 34 ? 5.432 25.220 -0.383 1.00 24.15 34 CYS A O 2
ATOM 1701 N N . CYS A 1 35 ? 3.317 25.251 0.383 1.00 63.44 35 CYS A N 2
ATOM 1702 C CA . CYS A 1 35 ? 3.572 24.295 1.452 1.00 62.12 35 CYS A CA 2
ATOM 1703 C C . CYS A 1 35 ? 4.266 23.047 0.912 1.00 75.41 35 CYS A C 2
ATOM 1704 O O . CYS A 1 35 ? 3.868 22.498 -0.116 1.00 52.33 35 CYS A O 2
ATOM 1711 N N . ARG A 1 36 ? 5.305 22.604 1.614 1.00 74.42 36 ARG A N 2
ATOM 1712 C CA . ARG A 1 36 ? 6.055 21.423 1.204 1.00 31.31 36 ARG A CA 2
ATOM 1713 C C . ARG A 1 36 ? 5.358 20.149 1.671 1.00 11.50 36 ARG A C 2
ATOM 1714 O O . ARG A 1 36 ? 4.533 20.162 2.585 1.00 64.44 36 ARG A O 2
ATOM 1735 N N . PRO A 1 37 ? 5.697 19.020 1.031 1.00 2.54 37 PRO A N 2
ATOM 1736 C CA . PRO A 1 37 ? 5.115 17.716 1.363 1.00 73.11 37 PRO A CA 2
ATOM 1737 C C . PRO A 1 37 ? 5.584 17.201 2.720 1.00 25.00 37 PRO A C 2
ATOM 1738 O O . PRO A 1 37 ? 6.688 17.515 3.166 1.00 22.30 37 PRO A O 2
ATOM 1749 N N . TYR A 1 38 ? 4.739 16.411 3.372 1.00 62.25 38 TYR A N 2
ATOM 1750 C CA . TYR A 1 38 ? 5.066 15.854 4.680 1.00 14.44 38 TYR A CA 2
ATOM 1751 C C . TYR A 1 38 ? 6.416 15.145 4.647 1.00 34.42 38 TYR A C 2
ATOM 1752 O O . TYR A 1 38 ? 7.117 15.074 5.657 1.00 11.41 38 TYR A O 2
ATOM 1770 N N . ASP A 1 39 ? 6.775 14.622 3.479 1.00 32.30 39 ASP A N 2
ATOM 1771 C CA . ASP A 1 39 ? 8.041 13.920 3.314 1.00 33.55 39 ASP A CA 2
ATOM 1772 C C . ASP A 1 39 ? 8.636 14.190 1.935 1.00 15.11 39 ASP A C 2
ATOM 1773 O O . ASP A 1 39 ? 8.138 13.695 0.923 1.00 13.04 39 ASP A O 2
ATOM 1782 N N . THR A 1 40 ? 9.705 14.980 1.901 1.00 42.33 40 THR A N 2
ATOM 1783 C CA . THR A 1 40 ? 10.366 15.319 0.647 1.00 51.22 40 THR A CA 2
ATOM 1784 C C . THR A 1 40 ? 10.847 14.065 -0.076 1.00 5.24 40 THR A C 2
ATOM 1785 O O . THR A 1 40 ? 11.032 14.071 -1.294 1.00 55.42 40 THR A O 2
ATOM 1796 N N . THR A 1 41 ? 11.047 12.991 0.681 1.00 61.40 41 THR A N 2
ATOM 1797 C CA . THR A 1 41 ? 11.508 11.731 0.112 1.00 21.31 41 THR A CA 2
ATOM 1798 C C . THR A 1 41 ? 10.346 10.935 -0.472 1.00 74.10 41 THR A C 2
ATOM 1799 O O . THR A 1 41 ? 10.548 9.895 -1.099 1.00 32.32 41 THR A O 2
ATOM 1810 N N . ALA A 1 42 ? 9.130 11.429 -0.261 1.00 33.42 42 ALA A N 2
ATOM 1811 C CA . ALA A 1 42 ? 7.936 10.765 -0.768 1.00 33.24 42 ALA A CA 2
ATOM 1812 C C . ALA A 1 42 ? 7.201 11.647 -1.770 1.00 22.22 42 ALA A C 2
ATOM 1813 O O . ALA A 1 42 ? 6.493 11.152 -2.646 1.00 41.33 42 ALA A O 2
ATOM 1820 N N . ALA A 1 43 ? 7.374 12.958 -1.636 1.00 12.24 43 ALA A N 2
ATOM 1821 C CA . ALA A 1 43 ? 6.727 13.910 -2.530 1.00 72.33 43 ALA A CA 2
ATOM 1822 C C . ALA A 1 43 ? 7.552 15.186 -2.662 1.00 51.10 43 ALA A C 2
ATOM 1823 O O . ALA A 1 43 ? 8.570 15.353 -1.991 1.00 33.12 43 ALA A O 2
ATOM 1830 N N . PHE A 1 44 ? 7.106 16.085 -3.535 1.00 14.41 44 PHE A N 2
ATOM 1831 C CA . PHE A 1 44 ? 7.804 17.346 -3.757 1.00 61.30 44 PHE A CA 2
ATOM 1832 C C . PHE A 1 44 ? 6.837 18.524 -3.677 1.00 33.54 44 PHE A C 2
ATOM 1833 O O . PHE A 1 44 ? 5.655 18.352 -3.380 1.00 25.14 44 PHE A O 2
ATOM 1850 N N . HIS A 1 45 ? 7.350 19.721 -3.943 1.00 30.01 45 HIS A N 2
ATOM 1851 C CA . HIS A 1 45 ? 6.534 20.930 -3.901 1.00 13.52 45 HIS A CA 2
ATOM 1852 C C . HIS A 1 45 ? 6.772 21.791 -5.138 1.00 32.25 45 HIS A C 2
ATOM 1853 O O . HIS A 1 45 ? 7.702 21.545 -5.906 1.00 34.05 45 HIS A O 2
ATOM 1867 N N . GLY A 1 46 ? 5.928 22.800 -5.323 1.00 15.53 46 GLY A N 2
ATOM 1868 C CA . GLY A 1 46 ? 6.064 23.681 -6.469 1.00 51.15 46 GLY A CA 2
ATOM 1869 C C . GLY A 1 46 ? 4.764 24.375 -6.824 1.00 30.33 46 GLY A C 2
ATOM 1870 O O . GLY A 1 46 ? 3.683 23.913 -6.455 1.00 1.11 46 GLY A O 2
ATOM 1874 N N . CYS A 1 47 ? 4.868 25.490 -7.542 1.00 73.31 47 CYS A N 2
ATOM 1875 C CA . CYS A 1 47 ? 3.692 26.251 -7.945 1.00 12.40 47 CYS A CA 2
ATOM 1876 C C . CYS A 1 47 ? 3.403 26.056 -9.431 1.00 61.22 47 CYS A C 2
ATOM 1877 O O . CYS A 1 47 ? 4.240 26.356 -10.282 1.00 61.52 47 CYS A O 2
ATOM 1884 N N . GLY A 1 48 ? 2.210 25.553 -9.735 1.00 51.40 48 GLY A N 2
ATOM 1885 C CA . GLY A 1 48 ? 1.831 25.328 -11.118 1.00 22.12 48 GLY A CA 2
ATOM 1886 C C . GLY A 1 48 ? 0.367 24.963 -11.266 1.00 74.05 48 GLY A C 2
ATOM 1887 O O . GLY A 1 48 ? -0.467 25.383 -10.464 1.00 74.34 48 GLY A O 2
ATOM 1891 N N . ARG A 1 49 ? 0.054 24.183 -12.294 1.00 34.44 49 ARG A N 2
ATOM 1892 C CA . ARG A 1 49 ? -1.320 23.765 -12.546 1.00 43.42 49 ARG A CA 2
ATOM 1893 C C . ARG A 1 49 ? -1.383 22.277 -12.879 1.00 72.42 49 ARG A C 2
ATOM 1894 O O . ARG A 1 49 ? -1.077 21.868 -14.000 1.00 32.25 49 ARG A O 2
ATOM 1915 N N . ILE A 1 50 ? -1.781 21.473 -11.899 1.00 45.20 50 ILE A N 2
ATOM 1916 C CA . ILE A 1 50 ? -1.885 20.031 -12.087 1.00 24.22 50 ILE A CA 2
ATOM 1917 C C . ILE A 1 50 ? -3.318 19.621 -12.403 1.00 32.02 50 ILE A C 2
ATOM 1918 O O . ILE A 1 50 ? -3.693 18.460 -12.238 1.00 4.22 50 ILE A O 2
ATOM 1934 N N . TRP A 1 51 ? -4.116 20.580 -12.859 1.00 65.10 51 TRP A N 2
ATOM 1935 C CA . TRP A 1 51 ? -5.510 20.317 -13.201 1.00 64.31 51 TRP A CA 2
ATOM 1936 C C . TRP A 1 51 ? -6.000 21.286 -14.271 1.00 21.13 51 TRP A C 2
ATOM 1937 O O . TRP A 1 51 ? -5.470 22.384 -14.438 1.00 63.40 51 TRP A O 2
ATOM 1958 N N . PRO A 1 52 ? -7.038 20.873 -15.014 1.00 33.22 52 PRO A N 2
ATOM 1959 C CA . PRO A 1 52 ? -7.623 21.691 -16.081 1.00 11.42 52 PRO A CA 2
ATOM 1960 C C . PRO A 1 52 ? -8.368 22.904 -15.538 1.00 61.34 52 PRO A C 2
ATOM 1961 O O . PRO A 1 52 ? -8.385 23.967 -16.160 1.00 42.35 52 PRO A O 2
ATOM 1972 N N . LYS A 1 53 ? -8.985 22.741 -14.372 1.00 42.35 53 LYS A N 2
ATOM 1973 C CA . LYS A 1 53 ? -9.732 23.824 -13.743 1.00 54.32 53 LYS A CA 2
ATOM 1974 C C . LYS A 1 53 ? -8.843 25.044 -13.527 1.00 33.53 53 LYS A C 2
ATOM 1975 O O . LYS A 1 53 ? -9.319 26.181 -13.545 1.00 74.30 53 LYS A O 2
ATOM 1994 N N . ASP A 1 54 ? -7.553 24.802 -13.326 1.00 52.15 54 ASP A N 2
ATOM 1995 C CA . ASP A 1 54 ? -6.598 25.884 -13.109 1.00 1.22 54 ASP A CA 2
ATOM 1996 C C . ASP A 1 54 ? -6.208 26.537 -14.431 1.00 22.44 54 ASP A C 2
ATOM 1997 O O . ASP A 1 54 ? -5.873 27.721 -14.477 1.00 3.21 54 ASP A O 2
ATOM 2006 N N . LYS A 1 55 ? -6.252 25.758 -15.506 1.00 0.11 55 LYS A N 2
ATOM 2007 C CA . LYS A 1 55 ? -5.904 26.260 -16.830 1.00 71.30 55 LYS A CA 2
ATOM 2008 C C . LYS A 1 55 ? -6.911 27.304 -17.299 1.00 30.04 55 LYS A C 2
ATOM 2009 O O . LYS A 1 55 ? -6.534 28.378 -17.765 1.00 33.44 55 LYS A O 2
ATOM 2028 N N . ARG A 1 56 ? -8.195 26.983 -17.168 1.00 42.23 56 ARG A N 2
ATOM 2029 C CA . ARG A 1 56 ? -9.256 27.895 -17.578 1.00 60.15 56 ARG A CA 2
ATOM 2030 C C . ARG A 1 56 ? -9.142 29.227 -16.844 1.00 33.12 56 ARG A C 2
ATOM 2031 O O . ARG A 1 56 ? -9.641 30.249 -17.312 1.00 23.12 56 ARG A O 2
ATOM 2052 N N . GLU A 1 57 ? -8.483 29.205 -15.688 1.00 1.14 57 GLU A N 2
ATOM 2053 C CA . GLU A 1 57 ? -8.305 30.412 -14.890 1.00 73.50 57 GLU A CA 2
ATOM 2054 C C . GLU A 1 57 ? -6.934 31.035 -15.141 1.00 75.12 57 GLU A C 2
ATOM 2055 O O . GLU A 1 57 ? -6.726 32.224 -14.903 1.00 65.11 57 GLU A O 2
ATOM 2067 N N . LYS A 1 58 ? -6.003 30.221 -15.626 1.00 50.53 58 LYS A N 2
ATOM 2068 C CA . LYS A 1 58 ? -4.652 30.690 -15.911 1.00 42.02 58 LYS A CA 2
ATOM 2069 C C . LYS A 1 58 ? -4.023 31.326 -14.675 1.00 73.23 58 LYS A C 2
ATOM 2070 O O . LYS A 1 58 ? -3.724 32.521 -14.665 1.00 73.04 58 LYS A O 2
ATOM 2089 N N . VAL A 1 59 ? -3.824 30.522 -13.637 1.00 2.35 59 VAL A N 2
ATOM 2090 C CA . VAL A 1 59 ? -3.230 31.007 -12.397 1.00 3.13 59 VAL A CA 2
ATOM 2091 C C . VAL A 1 59 ? -2.474 29.894 -11.677 1.00 32.04 59 VAL A C 2
ATOM 2092 O O . VAL A 1 59 ? -3.046 28.854 -11.349 1.00 24.43 59 VAL A O 2
ATOM 2105 N N . ASP A 1 60 ? -1.189 30.120 -11.436 1.00 14.15 60 ASP A N 2
ATOM 2106 C CA . ASP A 1 60 ? -0.355 29.138 -10.753 1.00 22.51 60 ASP A CA 2
ATOM 2107 C C . ASP A 1 60 ? -0.800 28.960 -9.304 1.00 13.20 60 ASP A C 2
ATOM 2108 O O . ASP A 1 60 ? -0.831 29.918 -8.533 1.00 44.21 60 ASP A O 2
ATOM 2117 N N . ARG A 1 61 ? -1.143 27.728 -8.944 1.00 3.03 61 ARG A N 2
ATOM 2118 C CA . ARG A 1 61 ? -1.588 27.425 -7.588 1.00 14.00 61 ARG A CA 2
ATOM 2119 C C . ARG A 1 61 ? -0.692 26.373 -6.945 1.00 1.23 61 ARG A C 2
ATOM 2120 O O . ARG A 1 61 ? -0.151 25.501 -7.625 1.00 63.34 61 ARG A O 2
ATOM 2141 N N . CYS A 1 62 ? -0.539 26.458 -5.627 1.00 42.04 62 CYS A N 2
ATOM 2142 C CA . CYS A 1 62 ? 0.291 25.514 -4.889 1.00 0.35 62 CYS A CA 2
ATOM 2143 C C . CYS A 1 62 ? -0.219 24.087 -5.068 1.00 41.03 62 CYS A C 2
ATOM 2144 O O . CYS A 1 62 ? -1.422 23.836 -5.015 1.00 41.35 62 CYS A O 2
ATOM 2151 N N . TYR A 1 63 ? 0.706 23.156 -5.276 1.00 45.52 63 TYR A N 2
ATOM 2152 C CA . TYR A 1 63 ? 0.351 21.754 -5.464 1.00 14.20 63 TYR A CA 2
ATOM 2153 C C . TYR A 1 63 ? 1.420 20.839 -4.877 1.00 21.05 63 TYR A C 2
ATOM 2154 O O . TYR A 1 63 ? 2.571 21.242 -4.701 1.00 3.33 63 TYR A O 2
ATOM 2172 N N . ILE A 1 64 ? 1.033 19.603 -4.577 1.00 55.33 64 ILE A N 2
ATOM 2173 C CA . ILE A 1 64 ? 1.958 18.629 -4.013 1.00 5.43 64 ILE A CA 2
ATOM 2174 C C . ILE A 1 64 ? 1.677 17.229 -4.549 1.00 12.54 64 ILE A C 2
ATOM 2175 O O . ILE A 1 64 ? 0.608 16.665 -4.311 1.00 4.15 64 ILE A O 2
ATOM 2191 N N . CYS A 1 65 ? 2.643 16.673 -5.271 1.00 21.21 65 CYS A N 2
ATOM 2192 C CA . CYS A 1 65 ? 2.501 15.337 -5.840 1.00 73.21 65 CYS A CA 2
ATOM 2193 C C . CYS A 1 65 ? 3.588 14.404 -5.315 1.00 10.41 65 CYS A C 2
ATOM 2194 O O . CYS A 1 65 ? 4.659 14.850 -4.905 1.00 53.41 65 CYS A O 2
ATOM 2201 N N . ASN A 1 66 ? 3.304 13.105 -5.330 1.00 44.32 66 ASN A N 2
ATOM 2202 C CA . ASN A 1 66 ? 4.256 12.108 -4.856 1.00 53.41 66 ASN A CA 2
ATOM 2203 C C . ASN A 1 66 ? 5.409 11.944 -5.843 1.00 40.54 66 ASN A C 2
ATOM 2204 O O . ASN A 1 66 ? 5.325 12.385 -6.988 1.00 42.44 66 ASN A O 2
ATOM 2215 N N . ASN A 1 67 ? 6.482 11.304 -5.390 1.00 11.55 67 ASN A N 2
ATOM 2216 C CA . ASN A 1 67 ? 7.651 11.081 -6.233 1.00 15.23 67 ASN A CA 2
ATOM 2217 C C . ASN A 1 67 ? 7.276 10.297 -7.488 1.00 64.24 67 ASN A C 2
ATOM 2218 O O . ASN A 1 67 ? 7.897 10.453 -8.537 1.00 61.44 67 ASN A O 2
ATOM 2229 N N . GLU A 1 68 ? 6.253 9.454 -7.368 1.00 2.34 68 GLU A N 2
ATOM 2230 C CA . GLU A 1 68 ? 5.796 8.646 -8.491 1.00 64.21 68 GLU A CA 2
ATOM 2231 C C . GLU A 1 68 ? 4.952 9.478 -9.453 1.00 23.15 68 GLU A C 2
ATOM 2232 O O . GLU A 1 68 ? 4.621 9.034 -10.550 1.00 62.10 68 GLU A O 2
ATOM 2244 N N . LYS A 1 69 ? 4.607 10.691 -9.030 1.00 71.44 69 LYS A N 2
ATOM 2245 C CA . LYS A 1 69 ? 3.803 11.586 -9.852 1.00 40.30 69 LYS A CA 2
ATOM 2246 C C . LYS A 1 69 ? 2.506 10.912 -10.284 1.00 12.13 69 LYS A C 2
ATOM 2247 O O . LYS A 1 69 ? 1.935 11.247 -11.323 1.00 32.33 69 LYS A O 2
ATOM 2266 N N . THR A 1 70 ? 2.043 9.958 -9.481 1.00 30.31 70 THR A N 2
ATOM 2267 C CA . THR A 1 70 ? 0.813 9.236 -9.781 1.00 22.31 70 THR A CA 2
ATOM 2268 C C . THR A 1 70 ? -0.370 9.827 -9.022 1.00 43.33 70 THR A C 2
ATOM 2269 O O . THR A 1 70 ? -1.481 9.906 -9.550 1.00 43.31 70 THR A O 2
ATOM 2280 N N . LEU A 1 71 ? -0.126 10.241 -7.785 1.00 55.15 71 LEU A N 2
ATOM 2281 C CA . LEU A 1 71 ? -1.172 10.826 -6.953 1.00 63.21 71 LEU A CA 2
ATOM 2282 C C . LEU A 1 71 ? -0.885 12.297 -6.671 1.00 74.32 71 LEU A C 2
ATOM 2283 O O . LEU A 1 71 ? 0.246 12.672 -6.363 1.00 71.24 71 LEU A O 2
ATOM 2299 N N . CYS A 1 72 ? -1.918 13.127 -6.777 1.00 53.03 72 CYS A N 2
ATOM 2300 C CA . CYS A 1 72 ? -1.778 14.558 -6.532 1.00 32.24 72 CYS A CA 2
ATOM 2301 C C . CYS A 1 72 ? -2.997 15.106 -5.798 1.00 44.23 72 CYS A C 2
ATOM 2302 O O . CYS A 1 72 ? -4.058 14.478 -5.776 1.00 42.24 72 CYS A O 2
ATOM 2309 N N . THR A 1 73 ? -2.843 16.281 -5.197 1.00 61.13 73 THR A N 2
ATOM 2310 C CA . THR A 1 73 ? -3.930 16.913 -4.461 1.00 22.22 73 THR A CA 2
ATOM 2311 C C . THR A 1 73 ? -5.154 17.107 -5.347 1.00 44.15 73 THR A C 2
ATOM 2312 O O . THR A 1 73 ? -5.045 17.578 -6.479 1.00 61.12 73 THR A O 2
ATOM 2323 N N . SER A 1 74 ? -6.320 16.740 -4.826 1.00 30.10 74 SER A N 2
ATOM 2324 C CA . SER A 1 74 ? -7.567 16.871 -5.571 1.00 62.43 74 SER A CA 2
ATOM 2325 C C . SER A 1 74 ? -7.754 18.299 -6.070 1.00 35.40 74 SER A C 2
ATOM 2326 O O . SER A 1 74 ? -7.299 19.255 -5.439 1.00 60.23 74 SER A O 2
ATOM 2334 N N . VAL A 1 75 ? -8.429 18.441 -7.206 1.00 55.43 75 VAL A N 2
ATOM 2335 C CA . VAL A 1 75 ? -8.679 19.753 -7.790 1.00 11.13 75 VAL A CA 2
ATOM 2336 C C . VAL A 1 75 ? -9.509 20.621 -6.853 1.00 25.41 75 VAL A C 2
ATOM 2337 O O . VAL A 1 75 ? -9.444 21.850 -6.906 1.00 24.22 75 VAL A O 2
ATOM 2350 N N . MET A 1 76 ? -10.292 19.977 -5.994 1.00 43.31 76 MET A N 2
ATOM 2351 C CA . MET A 1 76 ? -11.135 20.692 -5.043 1.00 43.13 76 MET A CA 2
ATOM 2352 C C . MET A 1 76 ? -10.776 20.316 -3.608 1.00 51.03 76 MET A C 2
ATOM 2353 O O . MET A 1 76 ? -9.829 19.565 -3.371 1.00 70.34 76 MET A O 2
ATOM 2367 N N . GLY A 1 1 ? 3.251 1.147 0.398 1.00 62.14 1 GLY A N 3
ATOM 2368 C CA . GLY A 1 1 ? 2.693 0.348 -0.676 1.00 72.30 1 GLY A CA 3
ATOM 2369 C C . GLY A 1 1 ? 2.140 1.197 -1.804 1.00 22.14 1 GLY A C 3
ATOM 2370 O O . GLY A 1 1 ? 2.896 1.764 -2.593 1.00 61.32 1 GLY A O 3
ATOM 2376 N N . THR A 1 2 ? 0.816 1.285 -1.882 1.00 31.43 2 THR A N 3
ATOM 2377 C CA . THR A 1 2 ? 0.162 2.068 -2.922 1.00 21.31 2 THR A CA 3
ATOM 2378 C C . THR A 1 2 ? 0.030 3.530 -2.509 1.00 71.43 2 THR A C 3
ATOM 2379 O O . THR A 1 2 ? 0.088 3.874 -1.328 1.00 32.13 2 THR A O 3
ATOM 2390 N N . PRO A 1 3 ? -0.154 4.411 -3.503 1.00 22.24 3 PRO A N 3
ATOM 2391 C CA . PRO A 1 3 ? -0.300 5.851 -3.266 1.00 51.53 3 PRO A CA 3
ATOM 2392 C C . PRO A 1 3 ? -1.620 6.196 -2.585 1.00 21.02 3 PRO A C 3
ATOM 2393 O O . PRO A 1 3 ? -2.654 5.593 -2.873 1.00 25.42 3 PRO A O 3
ATOM 2404 N N . SER A 1 4 ? -1.577 7.169 -1.681 1.00 53.30 4 SER A N 3
ATOM 2405 C CA . SER A 1 4 ? -2.770 7.592 -0.956 1.00 1.23 4 SER A CA 3
ATOM 2406 C C . SER A 1 4 ? -2.747 9.096 -0.702 1.00 70.21 4 SER A C 3
ATOM 2407 O O . SER A 1 4 ? -1.742 9.762 -0.945 1.00 72.45 4 SER A O 3
ATOM 2415 N N . ALA A 1 5 ? -3.864 9.624 -0.211 1.00 44.51 5 ALA A N 3
ATOM 2416 C CA . ALA A 1 5 ? -3.973 11.049 0.078 1.00 71.53 5 ALA A CA 3
ATOM 2417 C C . ALA A 1 5 ? -2.881 11.497 1.044 1.00 64.50 5 ALA A C 3
ATOM 2418 O O . ALA A 1 5 ? -2.512 12.671 1.077 1.00 75.23 5 ALA A O 3
ATOM 2425 N N . ASP A 1 6 ? -2.370 10.556 1.830 1.00 73.12 6 ASP A N 3
ATOM 2426 C CA . ASP A 1 6 ? -1.320 10.855 2.797 1.00 73.34 6 ASP A CA 3
ATOM 2427 C C . ASP A 1 6 ? -0.011 11.192 2.092 1.00 50.31 6 ASP A C 3
ATOM 2428 O O . ASP A 1 6 ? 0.835 11.899 2.638 1.00 61.44 6 ASP A O 3
ATOM 2437 N N . GLN A 1 7 ? 0.149 10.681 0.875 1.00 61.34 7 GLN A N 3
ATOM 2438 C CA . GLN A 1 7 ? 1.357 10.928 0.095 1.00 33.32 7 GLN A CA 3
ATOM 2439 C C . GLN A 1 7 ? 1.370 12.351 -0.452 1.00 30.12 7 GLN A C 3
ATOM 2440 O O . GLN A 1 7 ? 2.430 12.953 -0.617 1.00 65.14 7 GLN A O 3
ATOM 2454 N N . VAL A 1 8 ? 0.185 12.883 -0.733 1.00 11.23 8 VAL A N 3
ATOM 2455 C CA . VAL A 1 8 ? 0.060 14.236 -1.261 1.00 70.32 8 VAL A CA 3
ATOM 2456 C C . VAL A 1 8 ? -0.103 15.252 -0.137 1.00 51.41 8 VAL A C 3
ATOM 2457 O O . VAL A 1 8 ? -0.462 16.405 -0.376 1.00 2.43 8 VAL A O 3
ATOM 2470 N N . ARG A 1 9 ? 0.164 14.817 1.090 1.00 23.24 9 ARG A N 3
ATOM 2471 C CA . ARG A 1 9 ? 0.045 15.689 2.252 1.00 13.23 9 ARG A CA 3
ATOM 2472 C C . ARG A 1 9 ? 1.122 16.769 2.233 1.00 52.15 9 ARG A C 3
ATOM 2473 O O . ARG A 1 9 ? 1.932 16.836 1.309 1.00 24.40 9 ARG A O 3
ATOM 2494 N N . TYR A 1 10 ? 1.124 17.614 3.258 1.00 14.33 10 TYR A N 3
ATOM 2495 C CA . TYR A 1 10 ? 2.098 18.694 3.358 1.00 71.55 10 TYR A CA 3
ATOM 2496 C C . TYR A 1 10 ? 2.468 18.961 4.814 1.00 52.43 10 TYR A C 3
ATOM 2497 O O . TYR A 1 10 ? 1.739 18.584 5.730 1.00 74.35 10 TYR A O 3
ATOM 2515 N N . ASN A 1 11 ? 3.607 19.617 5.017 1.00 42.23 11 ASN A N 3
ATOM 2516 C CA . ASN A 1 11 ? 4.075 19.936 6.361 1.00 42.31 11 ASN A CA 3
ATOM 2517 C C . ASN A 1 11 ? 4.185 21.445 6.554 1.00 20.03 11 ASN A C 3
ATOM 2518 O O . ASN A 1 11 ? 4.564 22.174 5.636 1.00 44.41 11 ASN A O 3
ATOM 2529 N N . TYR A 1 12 ? 3.853 21.909 7.754 1.00 45.02 12 TYR A N 3
ATOM 2530 C CA . TYR A 1 12 ? 3.912 23.331 8.068 1.00 72.31 12 TYR A CA 3
ATOM 2531 C C . TYR A 1 12 ? 5.353 23.780 8.291 1.00 31.24 12 TYR A C 3
ATOM 2532 O O . TYR A 1 12 ? 5.988 23.405 9.277 1.00 51.10 12 TYR A O 3
ATOM 2550 N N . THR A 1 13 ? 5.864 24.587 7.367 1.00 52.44 13 THR A N 3
ATOM 2551 C CA . THR A 1 13 ? 7.229 25.088 7.460 1.00 21.44 13 THR A CA 3
ATOM 2552 C C . THR A 1 13 ? 7.250 26.607 7.592 1.00 1.51 13 THR A C 3
ATOM 2553 O O . THR A 1 13 ? 6.235 27.271 7.385 1.00 61.40 13 THR A O 3
ATOM 2564 N N . GLU A 1 14 ? 8.414 27.151 7.937 1.00 33.12 14 GLU A N 3
ATOM 2565 C CA . GLU A 1 14 ? 8.566 28.592 8.096 1.00 45.32 14 GLU A CA 3
ATOM 2566 C C . GLU A 1 14 ? 9.123 29.224 6.824 1.00 72.14 14 GLU A C 3
ATOM 2567 O O . GLU A 1 14 ? 9.889 28.598 6.090 1.00 2.41 14 GLU A O 3
ATOM 2579 N N . LEU A 1 15 ? 8.732 30.468 6.569 1.00 31.01 15 LEU A N 3
ATOM 2580 C CA . LEU A 1 15 ? 9.192 31.186 5.384 1.00 75.52 15 LEU A CA 3
ATOM 2581 C C . LEU A 1 15 ? 9.980 32.433 5.775 1.00 52.53 15 LEU A C 3
ATOM 2582 O O . LEU A 1 15 ? 9.857 32.952 6.885 1.00 52.44 15 LEU A O 3
ATOM 2598 N N . PRO A 1 16 ? 10.808 32.925 4.843 1.00 52.33 16 PRO A N 3
ATOM 2599 C CA . PRO A 1 16 ? 11.631 34.118 5.066 1.00 73.22 16 PRO A CA 3
ATOM 2600 C C . PRO A 1 16 ? 10.796 35.392 5.139 1.00 42.24 16 PRO A C 3
ATOM 2601 O O . PRO A 1 16 ? 11.266 36.426 5.611 1.00 30.55 16 PRO A O 3
ATOM 2612 N N . ASN A 1 17 ? 9.556 35.310 4.669 1.00 3.13 17 ASN A N 3
ATOM 2613 C CA . ASN A 1 17 ? 8.656 36.457 4.682 1.00 21.43 17 ASN A CA 3
ATOM 2614 C C . ASN A 1 17 ? 7.980 36.604 6.041 1.00 30.55 17 ASN A C 3
ATOM 2615 O O . ASN A 1 17 ? 7.270 37.576 6.292 1.00 12.42 17 ASN A O 3
ATOM 2626 N N . GLY A 1 18 ? 8.208 35.630 6.918 1.00 75.24 18 GLY A N 3
ATOM 2627 C CA . GLY A 1 18 ? 7.615 35.669 8.242 1.00 63.13 18 GLY A CA 3
ATOM 2628 C C . GLY A 1 18 ? 6.460 34.699 8.389 1.00 23.55 18 GLY A C 3
ATOM 2629 O O . GLY A 1 18 ? 6.144 34.265 9.496 1.00 61.41 18 GLY A O 3
ATOM 2633 N N . GLU A 1 19 ? 5.828 34.359 7.269 1.00 64.42 19 GLU A N 3
ATOM 2634 C CA . GLU A 1 19 ? 4.700 33.436 7.280 1.00 70.10 19 GLU A CA 3
ATOM 2635 C C . GLU A 1 19 ? 5.181 31.989 7.287 1.00 45.33 19 GLU A C 3
ATOM 2636 O O . GLU A 1 19 ? 6.383 31.723 7.321 1.00 50.13 19 GLU A O 3
ATOM 2648 N N . TYR A 1 20 ? 4.236 31.057 7.256 1.00 61.53 20 TYR A N 3
ATOM 2649 C CA . TYR A 1 20 ? 4.562 29.636 7.262 1.00 34.14 20 TYR A CA 3
ATOM 2650 C C . TYR A 1 20 ? 4.622 29.085 5.841 1.00 55.31 20 TYR A C 3
ATOM 2651 O O . TYR A 1 20 ? 5.693 28.732 5.344 1.00 31.44 20 TYR A O 3
ATOM 2669 N N . CYS A 1 21 ? 3.466 29.013 5.191 1.00 45.41 21 CYS A N 3
ATOM 2670 C CA . CYS A 1 21 ? 3.385 28.505 3.827 1.00 22.34 21 CYS A CA 3
ATOM 2671 C C . CYS A 1 21 ? 1.968 28.646 3.277 1.00 21.40 21 CYS A C 3
ATOM 2672 O O . CYS A 1 21 ? 1.002 28.727 4.037 1.00 34.13 21 CYS A O 3
ATOM 2679 N N . TYR A 1 22 ? 1.853 28.673 1.955 1.00 73.41 22 TYR A N 3
ATOM 2680 C CA . TYR A 1 22 ? 0.555 28.806 1.303 1.00 25.14 22 TYR A CA 3
ATOM 2681 C C . TYR A 1 22 ? -0.078 27.439 1.067 1.00 21.32 22 TYR A C 3
ATOM 2682 O O . TYR A 1 22 ? 0.490 26.586 0.383 1.00 14.24 22 TYR A O 3
ATOM 2700 N N . THR A 1 23 ? -1.262 27.236 1.638 1.00 31.22 23 THR A N 3
ATOM 2701 C CA . THR A 1 23 ? -1.975 25.973 1.492 1.00 12.23 23 THR A CA 3
ATOM 2702 C C . THR A 1 23 ? -2.042 25.546 0.030 1.00 3.11 23 THR A C 3
ATOM 2703 O O . THR A 1 23 ? -1.854 26.347 -0.886 1.00 50.51 23 THR A O 3
ATOM 2714 N N . PRO A 1 24 ? -2.315 24.253 -0.198 1.00 10.51 24 PRO A N 3
ATOM 2715 C CA . PRO A 1 24 ? -2.414 23.690 -1.548 1.00 1.33 24 PRO A CA 3
ATOM 2716 C C . PRO A 1 24 ? -3.650 24.183 -2.293 1.00 0.42 24 PRO A C 3
ATOM 2717 O O . PRO A 1 24 ? -4.643 24.573 -1.678 1.00 21.20 24 PRO A O 3
ATOM 2728 N N . ARG A 1 25 ? -3.582 24.166 -3.620 1.00 41.50 25 ARG A N 3
ATOM 2729 C CA . ARG A 1 25 ? -4.695 24.612 -4.448 1.00 11.30 25 ARG A CA 3
ATOM 2730 C C . ARG A 1 25 ? -4.949 26.105 -4.259 1.00 42.24 25 ARG A C 3
ATOM 2731 O O . ARG A 1 25 ? -6.040 26.600 -4.539 1.00 30.50 25 ARG A O 3
ATOM 2752 N N . ARG A 1 26 ? -3.933 26.817 -3.782 1.00 23.54 26 ARG A N 3
ATOM 2753 C CA . ARG A 1 26 ? -4.045 28.252 -3.554 1.00 14.21 26 ARG A CA 3
ATOM 2754 C C . ARG A 1 26 ? -3.160 29.028 -4.523 1.00 22.51 26 ARG A C 3
ATOM 2755 O O . ARG A 1 26 ? -2.096 28.555 -4.922 1.00 34.12 26 ARG A O 3
ATOM 2776 N N . ARG A 1 27 ? -3.607 30.223 -4.899 1.00 50.31 27 ARG A N 3
ATOM 2777 C CA . ARG A 1 27 ? -2.855 31.064 -5.822 1.00 40.43 27 ARG A CA 3
ATOM 2778 C C . ARG A 1 27 ? -1.541 31.519 -5.197 1.00 64.30 27 ARG A C 3
ATOM 2779 O O . ARG A 1 27 ? -1.530 32.173 -4.153 1.00 33.14 27 ARG A O 3
ATOM 2800 N N . CYS A 1 28 ? -0.432 31.169 -5.841 1.00 43.33 28 CYS A N 3
ATOM 2801 C CA . CYS A 1 28 ? 0.889 31.540 -5.349 1.00 31.31 28 CYS A CA 3
ATOM 2802 C C . CYS A 1 28 ? 1.739 32.134 -6.468 1.00 63.13 28 CYS A C 3
ATOM 2803 O O . CYS A 1 28 ? 1.376 32.066 -7.642 1.00 50.44 28 CYS A O 3
ATOM 2810 N N . THR A 1 29 ? 2.876 32.715 -6.096 1.00 73.01 29 THR A N 3
ATOM 2811 C CA . THR A 1 29 ? 3.779 33.320 -7.066 1.00 32.12 29 THR A CA 3
ATOM 2812 C C . THR A 1 29 ? 5.131 32.616 -7.075 1.00 33.55 29 THR A C 3
ATOM 2813 O O . THR A 1 29 ? 5.827 32.603 -8.089 1.00 51.13 29 THR A O 3
ATOM 2824 N N . SER A 1 30 ? 5.494 32.031 -5.938 1.00 63.54 30 SER A N 3
ATOM 2825 C CA . SER A 1 30 ? 6.765 31.327 -5.814 1.00 12.44 30 SER A CA 3
ATOM 2826 C C . SER A 1 30 ? 6.563 29.947 -5.196 1.00 32.23 30 SER A C 3
ATOM 2827 O O . SER A 1 30 ? 5.762 29.777 -4.278 1.00 42.24 30 SER A O 3
ATOM 2835 N N . ALA A 1 31 ? 7.297 28.963 -5.708 1.00 62.45 31 ALA A N 3
ATOM 2836 C CA . ALA A 1 31 ? 7.201 27.598 -5.205 1.00 32.30 31 ALA A CA 3
ATOM 2837 C C . ALA A 1 31 ? 7.661 27.513 -3.754 1.00 10.12 31 ALA A C 3
ATOM 2838 O O . ALA A 1 31 ? 7.128 26.729 -2.969 1.00 65.45 31 ALA A O 3
ATOM 2845 N N . ASP A 1 32 ? 8.655 28.323 -3.406 1.00 12.20 32 ASP A N 3
ATOM 2846 C CA . ASP A 1 32 ? 9.188 28.340 -2.049 1.00 73.45 32 ASP A CA 3
ATOM 2847 C C . ASP A 1 32 ? 8.073 28.554 -1.029 1.00 71.20 32 ASP A C 3
ATOM 2848 O O . ASP A 1 32 ? 8.107 27.999 0.068 1.00 64.22 32 ASP A O 3
ATOM 2857 N N . GLN A 1 33 ? 7.087 29.364 -1.401 1.00 13.05 33 GLN A N 3
ATOM 2858 C CA . GLN A 1 33 ? 5.962 29.653 -0.519 1.00 61.53 33 GLN A CA 3
ATOM 2859 C C . GLN A 1 33 ? 5.044 28.442 -0.391 1.00 21.20 33 GLN A C 3
ATOM 2860 O O . GLN A 1 33 ? 4.565 28.126 0.698 1.00 62.33 33 GLN A O 3
ATOM 2874 N N . CYS A 1 34 ? 4.804 27.767 -1.510 1.00 20.44 34 CYS A N 3
ATOM 2875 C CA . CYS A 1 34 ? 3.943 26.591 -1.525 1.00 42.12 34 CYS A CA 3
ATOM 2876 C C . CYS A 1 34 ? 4.377 25.587 -0.461 1.00 14.23 34 CYS A C 3
ATOM 2877 O O . CYS A 1 34 ? 5.536 25.175 -0.416 1.00 24.15 34 CYS A O 3
ATOM 2884 N N . CYS A 1 35 ? 3.437 25.197 0.394 1.00 63.44 35 CYS A N 3
ATOM 2885 C CA . CYS A 1 35 ? 3.720 24.241 1.458 1.00 62.12 35 CYS A CA 3
ATOM 2886 C C . CYS A 1 35 ? 4.400 22.993 0.901 1.00 75.41 35 CYS A C 3
ATOM 2887 O O . CYS A 1 35 ? 4.007 22.472 -0.142 1.00 52.33 35 CYS A O 3
ATOM 2894 N N . ARG A 1 36 ? 5.424 22.520 1.606 1.00 74.42 36 ARG A N 3
ATOM 2895 C CA . ARG A 1 36 ? 6.159 21.335 1.183 1.00 31.31 36 ARG A CA 3
ATOM 2896 C C . ARG A 1 36 ? 5.426 20.063 1.596 1.00 11.50 36 ARG A C 3
ATOM 2897 O O . ARG A 1 36 ? 4.577 20.068 2.489 1.00 64.44 36 ARG A O 3
ATOM 2918 N N . PRO A 1 37 ? 5.757 18.946 0.931 1.00 2.54 37 PRO A N 3
ATOM 2919 C CA . PRO A 1 37 ? 5.140 17.645 1.212 1.00 73.11 37 PRO A CA 3
ATOM 2920 C C . PRO A 1 37 ? 5.563 17.084 2.566 1.00 25.00 37 PRO A C 3
ATOM 2921 O O . PRO A 1 37 ? 6.668 17.350 3.041 1.00 22.30 37 PRO A O 3
ATOM 2932 N N . TYR A 1 38 ? 4.680 16.305 3.181 1.00 62.25 38 TYR A N 3
ATOM 2933 C CA . TYR A 1 38 ? 4.961 15.707 4.481 1.00 14.44 38 TYR A CA 3
ATOM 2934 C C . TYR A 1 38 ? 6.255 14.900 4.440 1.00 34.42 38 TYR A C 3
ATOM 2935 O O . TYR A 1 38 ? 6.926 14.728 5.458 1.00 11.41 38 TYR A O 3
ATOM 2953 N N . ASP A 1 39 ? 6.598 14.405 3.255 1.00 32.30 39 ASP A N 3
ATOM 2954 C CA . ASP A 1 39 ? 7.812 13.616 3.079 1.00 33.55 39 ASP A CA 3
ATOM 2955 C C . ASP A 1 39 ? 8.486 13.944 1.750 1.00 15.11 39 ASP A C 3
ATOM 2956 O O . ASP A 1 39 ? 8.111 13.414 0.704 1.00 13.04 39 ASP A O 3
ATOM 2965 N N . THR A 1 40 ? 9.481 14.824 1.797 1.00 42.33 40 THR A N 3
ATOM 2966 C CA . THR A 1 40 ? 10.205 15.225 0.598 1.00 51.22 40 THR A CA 3
ATOM 2967 C C . THR A 1 40 ? 10.808 14.017 -0.110 1.00 5.24 40 THR A C 3
ATOM 2968 O O . THR A 1 40 ? 10.998 14.028 -1.327 1.00 55.42 40 THR A O 3
ATOM 2979 N N . THR A 1 41 ? 11.107 12.975 0.659 1.00 61.40 41 THR A N 3
ATOM 2980 C CA . THR A 1 41 ? 11.689 11.759 0.105 1.00 21.31 41 THR A CA 3
ATOM 2981 C C . THR A 1 41 ? 10.656 10.968 -0.689 1.00 74.10 41 THR A C 3
ATOM 2982 O O . THR A 1 41 ? 11.007 10.094 -1.483 1.00 32.32 41 THR A O 3
ATOM 2993 N N . ALA A 1 42 ? 9.383 11.280 -0.473 1.00 33.42 42 ALA A N 3
ATOM 2994 C CA . ALA A 1 42 ? 8.300 10.600 -1.171 1.00 33.24 42 ALA A CA 3
ATOM 2995 C C . ALA A 1 42 ? 7.335 11.602 -1.797 1.00 22.22 42 ALA A C 3
ATOM 2996 O O . ALA A 1 42 ? 6.175 11.283 -2.053 1.00 41.33 42 ALA A O 3
ATOM 3003 N N . ALA A 1 43 ? 7.823 12.815 -2.037 1.00 12.24 43 ALA A N 3
ATOM 3004 C CA . ALA A 1 43 ? 7.004 13.863 -2.633 1.00 72.33 43 ALA A CA 3
ATOM 3005 C C . ALA A 1 43 ? 7.811 15.140 -2.841 1.00 51.10 43 ALA A C 3
ATOM 3006 O O . ALA A 1 43 ? 8.907 15.288 -2.298 1.00 33.12 43 ALA A O 3
ATOM 3013 N N . PHE A 1 44 ? 7.265 16.058 -3.631 1.00 14.41 44 PHE A N 3
ATOM 3014 C CA . PHE A 1 44 ? 7.936 17.322 -3.911 1.00 61.30 44 PHE A CA 3
ATOM 3015 C C . PHE A 1 44 ? 6.946 18.483 -3.876 1.00 33.54 44 PHE A C 3
ATOM 3016 O O . PHE A 1 44 ? 5.735 18.278 -3.785 1.00 25.14 44 PHE A O 3
ATOM 3033 N N . HIS A 1 45 ? 7.470 19.703 -3.947 1.00 30.01 45 HIS A N 3
ATOM 3034 C CA . HIS A 1 45 ? 6.634 20.897 -3.924 1.00 13.52 45 HIS A CA 3
ATOM 3035 C C . HIS A 1 45 ? 6.862 21.745 -5.171 1.00 32.25 45 HIS A C 3
ATOM 3036 O O . HIS A 1 45 ? 7.799 21.508 -5.932 1.00 34.05 45 HIS A O 3
ATOM 3050 N N . GLY A 1 46 ? 6.000 22.736 -5.373 1.00 15.53 46 GLY A N 3
ATOM 3051 C CA . GLY A 1 46 ? 6.125 23.605 -6.529 1.00 51.15 46 GLY A CA 3
ATOM 3052 C C . GLY A 1 46 ? 4.841 24.349 -6.836 1.00 30.33 46 GLY A C 3
ATOM 3053 O O . GLY A 1 46 ? 3.756 23.917 -6.449 1.00 1.11 46 GLY A O 3
ATOM 3057 N N . CYS A 1 47 ? 4.964 25.474 -7.534 1.00 73.31 47 CYS A N 3
ATOM 3058 C CA . CYS A 1 47 ? 3.805 26.283 -7.892 1.00 12.40 47 CYS A CA 3
ATOM 3059 C C . CYS A 1 47 ? 3.472 26.131 -9.373 1.00 61.22 47 CYS A C 3
ATOM 3060 O O . CYS A 1 47 ? 4.296 26.425 -10.239 1.00 61.52 47 CYS A O 3
ATOM 3067 N N . GLY A 1 48 ? 2.258 25.671 -9.658 1.00 51.40 48 GLY A N 3
ATOM 3068 C CA . GLY A 1 48 ? 1.838 25.488 -11.035 1.00 22.12 48 GLY A CA 3
ATOM 3069 C C . GLY A 1 48 ? 0.382 25.082 -11.147 1.00 74.05 48 GLY A C 3
ATOM 3070 O O . GLY A 1 48 ? -0.403 25.294 -10.221 1.00 74.34 48 GLY A O 3
ATOM 3074 N N . ARG A 1 49 ? 0.018 24.497 -12.284 1.00 34.44 49 ARG A N 3
ATOM 3075 C CA . ARG A 1 49 ? -1.354 24.062 -12.515 1.00 43.42 49 ARG A CA 3
ATOM 3076 C C . ARG A 1 49 ? -1.391 22.617 -13.002 1.00 72.42 49 ARG A C 3
ATOM 3077 O O . ARG A 1 49 ? -1.062 22.331 -14.153 1.00 32.25 49 ARG A O 3
ATOM 3098 N N . ILE A 1 50 ? -1.795 21.710 -12.118 1.00 45.20 50 ILE A N 3
ATOM 3099 C CA . ILE A 1 50 ? -1.876 20.296 -12.459 1.00 24.22 50 ILE A CA 3
ATOM 3100 C C . ILE A 1 50 ? -3.323 19.863 -12.671 1.00 32.02 50 ILE A C 3
ATOM 3101 O O . ILE A 1 50 ? -3.643 18.677 -12.602 1.00 4.22 50 ILE A O 3
ATOM 3117 N N . TRP A 1 51 ? -4.192 20.832 -12.931 1.00 65.10 51 TRP A N 3
ATOM 3118 C CA . TRP A 1 51 ? -5.605 20.552 -13.154 1.00 64.31 51 TRP A CA 3
ATOM 3119 C C . TRP A 1 51 ? -6.169 21.441 -14.257 1.00 21.13 51 TRP A C 3
ATOM 3120 O O . TRP A 1 51 ? -5.651 22.522 -14.542 1.00 63.40 51 TRP A O 3
ATOM 3141 N N . PRO A 1 52 ? -7.255 20.979 -14.896 1.00 33.22 52 PRO A N 3
ATOM 3142 C CA . PRO A 1 52 ? -7.912 21.718 -15.978 1.00 11.42 52 PRO A CA 3
ATOM 3143 C C . PRO A 1 52 ? -8.620 22.972 -15.476 1.00 61.34 52 PRO A C 3
ATOM 3144 O O . PRO A 1 52 ? -8.494 24.047 -16.064 1.00 42.35 52 PRO A O 3
ATOM 3155 N N . LYS A 1 53 ? -9.364 22.829 -14.384 1.00 42.35 53 LYS A N 3
ATOM 3156 C CA . LYS A 1 53 ? -10.092 23.951 -13.801 1.00 54.32 53 LYS A CA 3
ATOM 3157 C C . LYS A 1 53 ? -9.168 25.143 -13.582 1.00 33.53 53 LYS A C 3
ATOM 3158 O O . LYS A 1 53 ? -9.538 26.285 -13.855 1.00 74.30 53 LYS A O 3
ATOM 3177 N N . ASP A 1 54 ? -7.964 24.871 -13.091 1.00 52.15 54 ASP A N 3
ATOM 3178 C CA . ASP A 1 54 ? -6.986 25.923 -12.837 1.00 1.22 54 ASP A CA 3
ATOM 3179 C C . ASP A 1 54 ? -6.418 26.463 -14.146 1.00 22.44 54 ASP A C 3
ATOM 3180 O O . ASP A 1 54 ? -6.020 27.626 -14.230 1.00 3.21 54 ASP A O 3
ATOM 3189 N N . LYS A 1 55 ? -6.382 25.612 -15.166 1.00 0.11 55 LYS A N 3
ATOM 3190 C CA . LYS A 1 55 ? -5.862 26.002 -16.471 1.00 71.30 55 LYS A CA 3
ATOM 3191 C C . LYS A 1 55 ? -6.807 26.981 -17.161 1.00 30.04 55 LYS A C 3
ATOM 3192 O O . LYS A 1 55 ? -6.369 27.886 -17.871 1.00 33.44 55 LYS A O 3
ATOM 3211 N N . ARG A 1 56 ? -8.106 26.793 -16.948 1.00 42.23 56 ARG A N 3
ATOM 3212 C CA . ARG A 1 56 ? -9.112 27.659 -17.549 1.00 60.15 56 ARG A CA 3
ATOM 3213 C C . ARG A 1 56 ? -8.970 29.091 -17.042 1.00 33.12 56 ARG A C 3
ATOM 3214 O O . ARG A 1 56 ? -9.311 30.044 -17.742 1.00 23.12 56 ARG A O 3
ATOM 3235 N N . GLU A 1 57 ? -8.466 29.233 -15.820 1.00 1.14 57 GLU A N 3
ATOM 3236 C CA . GLU A 1 57 ? -8.281 30.549 -15.219 1.00 73.50 57 GLU A CA 3
ATOM 3237 C C . GLU A 1 57 ? -6.868 31.067 -15.467 1.00 75.12 57 GLU A C 3
ATOM 3238 O O . GLU A 1 57 ? -6.605 32.265 -15.356 1.00 65.11 57 GLU A O 3
ATOM 3250 N N . LYS A 1 58 ? -5.961 30.156 -15.803 1.00 50.53 58 LYS A N 3
ATOM 3251 C CA . LYS A 1 58 ? -4.574 30.518 -16.069 1.00 42.02 58 LYS A CA 3
ATOM 3252 C C . LYS A 1 58 ? -3.945 31.190 -14.851 1.00 73.23 58 LYS A C 3
ATOM 3253 O O . LYS A 1 58 ? -3.440 32.309 -14.939 1.00 73.04 58 LYS A O 3
ATOM 3272 N N . VAL A 1 59 ? -3.976 30.497 -13.717 1.00 2.35 59 VAL A N 3
ATOM 3273 C CA . VAL A 1 59 ? -3.406 31.025 -12.483 1.00 3.13 59 VAL A CA 3
ATOM 3274 C C . VAL A 1 59 ? -2.628 29.950 -11.734 1.00 32.04 59 VAL A C 3
ATOM 3275 O O . VAL A 1 59 ? -3.201 28.962 -11.273 1.00 24.43 59 VAL A O 3
ATOM 3288 N N . ASP A 1 60 ? -1.321 30.149 -11.613 1.00 14.15 60 ASP A N 3
ATOM 3289 C CA . ASP A 1 60 ? -0.463 29.197 -10.916 1.00 22.51 60 ASP A CA 3
ATOM 3290 C C . ASP A 1 60 ? -0.866 29.075 -9.450 1.00 13.20 60 ASP A C 3
ATOM 3291 O O . ASP A 1 60 ? -1.137 30.075 -8.786 1.00 44.21 60 ASP A O 3
ATOM 3300 N N . ARG A 1 61 ? -0.902 27.843 -8.953 1.00 3.03 61 ARG A N 3
ATOM 3301 C CA . ARG A 1 61 ? -1.274 27.589 -7.566 1.00 14.00 61 ARG A CA 3
ATOM 3302 C C . ARG A 1 61 ? -0.367 26.530 -6.946 1.00 1.23 61 ARG A C 3
ATOM 3303 O O . ARG A 1 61 ? 0.333 25.805 -7.652 1.00 63.34 61 ARG A O 3
ATOM 3324 N N . CYS A 1 62 ? -0.387 26.446 -5.620 1.00 42.04 62 CYS A N 3
ATOM 3325 C CA . CYS A 1 62 ? 0.433 25.477 -4.902 1.00 0.35 62 CYS A CA 3
ATOM 3326 C C . CYS A 1 62 ? -0.073 24.056 -5.139 1.00 41.03 62 CYS A C 3
ATOM 3327 O O . CYS A 1 62 ? -1.273 23.791 -5.055 1.00 41.35 62 CYS A O 3
ATOM 3334 N N . TYR A 1 63 ? 0.850 23.148 -5.434 1.00 45.52 63 TYR A N 3
ATOM 3335 C CA . TYR A 1 63 ? 0.498 21.754 -5.685 1.00 14.20 63 TYR A CA 3
ATOM 3336 C C . TYR A 1 63 ? 1.546 20.814 -5.097 1.00 21.05 63 TYR A C 3
ATOM 3337 O O . TYR A 1 63 ? 2.718 21.170 -4.978 1.00 3.33 63 TYR A O 3
ATOM 3355 N N . ILE A 1 64 ? 1.114 19.611 -4.733 1.00 55.33 64 ILE A N 3
ATOM 3356 C CA . ILE A 1 64 ? 2.014 18.619 -4.161 1.00 5.43 64 ILE A CA 3
ATOM 3357 C C . ILE A 1 64 ? 1.693 17.221 -4.680 1.00 12.54 64 ILE A C 3
ATOM 3358 O O . ILE A 1 64 ? 0.561 16.749 -4.566 1.00 4.15 64 ILE A O 3
ATOM 3374 N N . CYS A 1 65 ? 2.696 16.561 -5.249 1.00 21.21 65 CYS A N 3
ATOM 3375 C CA . CYS A 1 65 ? 2.523 15.218 -5.785 1.00 73.21 65 CYS A CA 3
ATOM 3376 C C . CYS A 1 65 ? 3.545 14.256 -5.184 1.00 10.41 65 CYS A C 3
ATOM 3377 O O . CYS A 1 65 ? 4.633 14.663 -4.782 1.00 53.41 65 CYS A O 3
ATOM 3384 N N . ASN A 1 66 ? 3.184 12.978 -5.127 1.00 44.32 66 ASN A N 3
ATOM 3385 C CA . ASN A 1 66 ? 4.069 11.958 -4.575 1.00 53.41 66 ASN A CA 3
ATOM 3386 C C . ASN A 1 66 ? 5.298 11.769 -5.459 1.00 40.54 66 ASN A C 3
ATOM 3387 O O . ASN A 1 66 ? 5.340 12.248 -6.591 1.00 42.44 66 ASN A O 3
ATOM 3398 N N . ASN A 1 67 ? 6.295 11.065 -4.932 1.00 11.55 67 ASN A N 3
ATOM 3399 C CA . ASN A 1 67 ? 7.526 10.811 -5.673 1.00 15.23 67 ASN A CA 3
ATOM 3400 C C . ASN A 1 67 ? 7.234 10.073 -6.976 1.00 64.24 67 ASN A C 3
ATOM 3401 O O . ASN A 1 67 ? 7.938 10.248 -7.971 1.00 61.44 67 ASN A O 3
ATOM 3412 N N . GLU A 1 68 ? 6.189 9.250 -6.963 1.00 2.34 68 GLU A N 3
ATOM 3413 C CA . GLU A 1 68 ? 5.806 8.486 -8.144 1.00 64.21 68 GLU A CA 3
ATOM 3414 C C . GLU A 1 68 ? 5.061 9.367 -9.143 1.00 23.15 68 GLU A C 3
ATOM 3415 O O . GLU A 1 68 ? 4.810 8.963 -10.279 1.00 62.10 68 GLU A O 3
ATOM 3427 N N . LYS A 1 69 ? 4.710 10.574 -8.713 1.00 71.44 69 LYS A N 3
ATOM 3428 C CA . LYS A 1 69 ? 3.996 11.514 -9.567 1.00 40.30 69 LYS A CA 3
ATOM 3429 C C . LYS A 1 69 ? 2.707 10.895 -10.099 1.00 12.13 69 LYS A C 3
ATOM 3430 O O . LYS A 1 69 ? 2.199 11.295 -11.147 1.00 32.33 69 LYS A O 3
ATOM 3449 N N . THR A 1 70 ? 2.179 9.918 -9.368 1.00 30.31 70 THR A N 3
ATOM 3450 C CA . THR A 1 70 ? 0.950 9.244 -9.765 1.00 22.31 70 THR A CA 3
ATOM 3451 C C . THR A 1 70 ? -0.266 9.883 -9.104 1.00 43.33 70 THR A C 3
ATOM 3452 O O . THR A 1 70 ? -1.323 10.017 -9.722 1.00 43.31 70 THR A O 3
ATOM 3463 N N . LEU A 1 71 ? -0.110 10.276 -7.844 1.00 55.15 71 LEU A N 3
ATOM 3464 C CA . LEU A 1 71 ? -1.196 10.902 -7.098 1.00 63.21 71 LEU A CA 3
ATOM 3465 C C . LEU A 1 71 ? -0.881 12.365 -6.804 1.00 74.32 71 LEU A C 3
ATOM 3466 O O . LEU A 1 71 ? 0.269 12.725 -6.548 1.00 71.24 71 LEU A O 3
ATOM 3482 N N . CYS A 1 72 ? -1.910 13.205 -6.840 1.00 53.03 72 CYS A N 3
ATOM 3483 C CA . CYS A 1 72 ? -1.745 14.629 -6.576 1.00 32.24 72 CYS A CA 3
ATOM 3484 C C . CYS A 1 72 ? -2.965 15.193 -5.853 1.00 44.23 72 CYS A C 3
ATOM 3485 O O . CYS A 1 72 ? -4.032 14.577 -5.837 1.00 42.24 72 CYS A O 3
ATOM 3492 N N . THR A 1 73 ? -2.800 16.369 -5.254 1.00 61.13 73 THR A N 3
ATOM 3493 C CA . THR A 1 73 ? -3.885 17.016 -4.529 1.00 22.22 73 THR A CA 3
ATOM 3494 C C . THR A 1 73 ? -5.138 17.121 -5.392 1.00 44.15 73 THR A C 3
ATOM 3495 O O . THR A 1 73 ? -5.063 17.073 -6.619 1.00 61.12 73 THR A O 3
ATOM 3506 N N . SER A 1 74 ? -6.289 17.264 -4.743 1.00 30.10 74 SER A N 3
ATOM 3507 C CA . SER A 1 74 ? -7.559 17.373 -5.451 1.00 62.43 74 SER A CA 3
ATOM 3508 C C . SER A 1 74 ? -7.623 18.668 -6.255 1.00 35.40 74 SER A C 3
ATOM 3509 O O . SER A 1 74 ? -6.792 19.561 -6.084 1.00 60.23 74 SER A O 3
ATOM 3517 N N . VAL A 1 75 ? -8.617 18.763 -7.133 1.00 55.43 75 VAL A N 3
ATOM 3518 C CA . VAL A 1 75 ? -8.791 19.948 -7.963 1.00 11.13 75 VAL A CA 3
ATOM 3519 C C . VAL A 1 75 ? -9.592 21.020 -7.231 1.00 25.41 75 VAL A C 3
ATOM 3520 O O . VAL A 1 75 ? -9.472 22.208 -7.525 1.00 24.22 75 VAL A O 3
ATOM 3533 N N . MET A 1 76 ? -10.409 20.589 -6.275 1.00 43.31 76 MET A N 3
ATOM 3534 C CA . MET A 1 76 ? -11.228 21.512 -5.499 1.00 43.13 76 MET A CA 3
ATOM 3535 C C . MET A 1 76 ? -10.505 21.943 -4.226 1.00 51.03 76 MET A C 3
ATOM 3536 O O . MET A 1 76 ? -10.934 21.619 -3.117 1.00 70.34 76 MET A O 3
ATOM 3550 N N . GLY A 1 1 ? 4.728 1.503 -0.949 1.00 62.14 1 GLY A N 4
ATOM 3551 C CA . GLY A 1 1 ? 3.358 1.041 -1.067 1.00 72.30 1 GLY A CA 4
ATOM 3552 C C . GLY A 1 1 ? 2.571 1.822 -2.103 1.00 22.14 1 GLY A C 4
ATOM 3553 O O . GLY A 1 1 ? 3.093 2.747 -2.722 1.00 61.32 1 GLY A O 4
ATOM 3559 N N . THR A 1 2 ? 1.310 1.445 -2.291 1.00 31.43 2 THR A N 4
ATOM 3560 C CA . THR A 1 2 ? 0.449 2.113 -3.259 1.00 21.31 2 THR A CA 4
ATOM 3561 C C . THR A 1 2 ? 0.271 3.587 -2.910 1.00 71.43 2 THR A C 4
ATOM 3562 O O . THR A 1 2 ? 0.479 4.011 -1.773 1.00 32.13 2 THR A O 4
ATOM 3573 N N . PRO A 1 3 ? -0.126 4.389 -3.910 1.00 22.24 3 PRO A N 4
ATOM 3574 C CA . PRO A 1 3 ? -0.342 5.827 -3.732 1.00 51.53 3 PRO A CA 4
ATOM 3575 C C . PRO A 1 3 ? -1.568 6.127 -2.875 1.00 21.02 3 PRO A C 4
ATOM 3576 O O . PRO A 1 3 ? -2.622 5.516 -3.048 1.00 25.42 3 PRO A O 4
ATOM 3587 N N . SER A 1 4 ? -1.421 7.072 -1.952 1.00 53.30 4 SER A N 4
ATOM 3588 C CA . SER A 1 4 ? -2.515 7.450 -1.065 1.00 1.23 4 SER A CA 4
ATOM 3589 C C . SER A 1 4 ? -2.517 8.955 -0.816 1.00 70.21 4 SER A C 4
ATOM 3590 O O . SER A 1 4 ? -1.508 9.629 -1.020 1.00 72.45 4 SER A O 4
ATOM 3598 N N . ALA A 1 5 ? -3.658 9.474 -0.374 1.00 44.51 5 ALA A N 4
ATOM 3599 C CA . ALA A 1 5 ? -3.792 10.898 -0.094 1.00 71.53 5 ALA A CA 4
ATOM 3600 C C . ALA A 1 5 ? -2.741 11.362 0.908 1.00 64.50 5 ALA A C 4
ATOM 3601 O O . ALA A 1 5 ? -2.377 12.538 0.940 1.00 75.23 5 ALA A O 4
ATOM 3608 N N . ASP A 1 6 ? -2.256 10.433 1.723 1.00 73.12 6 ASP A N 4
ATOM 3609 C CA . ASP A 1 6 ? -1.245 10.747 2.727 1.00 73.34 6 ASP A CA 4
ATOM 3610 C C . ASP A 1 6 ? 0.076 11.125 2.066 1.00 50.31 6 ASP A C 4
ATOM 3611 O O . ASP A 1 6 ? 0.877 11.864 2.637 1.00 61.44 6 ASP A O 4
ATOM 3620 N N . GLN A 1 7 ? 0.298 10.610 0.860 1.00 61.34 7 GLN A N 4
ATOM 3621 C CA . GLN A 1 7 ? 1.524 10.893 0.124 1.00 33.32 7 GLN A CA 4
ATOM 3622 C C . GLN A 1 7 ? 1.516 12.316 -0.424 1.00 30.12 7 GLN A C 4
ATOM 3623 O O . GLN A 1 7 ? 2.565 12.936 -0.587 1.00 65.14 7 GLN A O 4
ATOM 3637 N N . VAL A 1 8 ? 0.321 12.827 -0.706 1.00 11.23 8 VAL A N 4
ATOM 3638 C CA . VAL A 1 8 ? 0.175 14.179 -1.235 1.00 70.32 8 VAL A CA 4
ATOM 3639 C C . VAL A 1 8 ? -0.103 15.179 -0.118 1.00 51.41 8 VAL A C 4
ATOM 3640 O O . VAL A 1 8 ? -0.690 16.236 -0.351 1.00 2.43 8 VAL A O 4
ATOM 3653 N N . ARG A 1 9 ? 0.321 14.838 1.094 1.00 23.24 9 ARG A N 4
ATOM 3654 C CA . ARG A 1 9 ? 0.116 15.705 2.247 1.00 13.23 9 ARG A CA 4
ATOM 3655 C C . ARG A 1 9 ? 1.143 16.833 2.268 1.00 52.15 9 ARG A C 4
ATOM 3656 O O . ARG A 1 9 ? 1.985 16.937 1.375 1.00 24.40 9 ARG A O 4
ATOM 3677 N N . TYR A 1 10 ? 1.069 17.675 3.292 1.00 14.33 10 TYR A N 4
ATOM 3678 C CA . TYR A 1 10 ? 1.990 18.797 3.427 1.00 71.55 10 TYR A CA 4
ATOM 3679 C C . TYR A 1 10 ? 2.355 19.029 4.890 1.00 52.43 10 TYR A C 4
ATOM 3680 O O . TYR A 1 10 ? 1.648 18.588 5.796 1.00 74.35 10 TYR A O 4
ATOM 3698 N N . ASN A 1 11 ? 3.466 19.723 5.113 1.00 42.23 11 ASN A N 4
ATOM 3699 C CA . ASN A 1 11 ? 3.928 20.014 6.466 1.00 42.31 11 ASN A CA 4
ATOM 3700 C C . ASN A 1 11 ? 4.074 21.517 6.680 1.00 20.03 11 ASN A C 4
ATOM 3701 O O . ASN A 1 11 ? 4.532 22.239 5.794 1.00 44.41 11 ASN A O 4
ATOM 3712 N N . TYR A 1 12 ? 3.681 21.982 7.861 1.00 45.02 12 TYR A N 4
ATOM 3713 C CA . TYR A 1 12 ? 3.767 23.400 8.191 1.00 72.31 12 TYR A CA 4
ATOM 3714 C C . TYR A 1 12 ? 5.209 23.807 8.477 1.00 31.24 12 TYR A C 4
ATOM 3715 O O . TYR A 1 12 ? 5.830 23.320 9.422 1.00 51.10 12 TYR A O 4
ATOM 3733 N N . THR A 1 13 ? 5.737 24.706 7.653 1.00 52.44 13 THR A N 4
ATOM 3734 C CA . THR A 1 13 ? 7.107 25.181 7.814 1.00 21.44 13 THR A CA 4
ATOM 3735 C C . THR A 1 13 ? 7.160 26.703 7.854 1.00 1.51 13 THR A C 4
ATOM 3736 O O . THR A 1 13 ? 6.178 27.376 7.543 1.00 61.40 13 THR A O 4
ATOM 3747 N N . GLU A 1 14 ? 8.314 27.240 8.238 1.00 33.12 14 GLU A N 4
ATOM 3748 C CA . GLU A 1 14 ? 8.493 28.685 8.318 1.00 45.32 14 GLU A CA 4
ATOM 3749 C C . GLU A 1 14 ? 9.138 29.225 7.045 1.00 72.14 14 GLU A C 4
ATOM 3750 O O . GLU A 1 14 ? 10.138 28.688 6.568 1.00 2.41 14 GLU A O 4
ATOM 3762 N N . LEU A 1 15 ? 8.559 30.289 6.500 1.00 31.01 15 LEU A N 4
ATOM 3763 C CA . LEU A 1 15 ? 9.076 30.902 5.282 1.00 75.52 15 LEU A CA 4
ATOM 3764 C C . LEU A 1 15 ? 9.936 32.120 5.607 1.00 52.53 15 LEU A C 4
ATOM 3765 O O . LEU A 1 15 ? 9.829 32.716 6.679 1.00 52.44 15 LEU A O 4
ATOM 3781 N N . PRO A 1 16 ? 10.806 32.499 4.661 1.00 52.33 16 PRO A N 4
ATOM 3782 C CA . PRO A 1 16 ? 11.699 33.651 4.823 1.00 73.22 16 PRO A CA 4
ATOM 3783 C C . PRO A 1 16 ? 10.945 34.976 4.799 1.00 42.24 16 PRO A C 4
ATOM 3784 O O . PRO A 1 16 ? 11.478 36.011 5.201 1.00 30.55 16 PRO A O 4
ATOM 3795 N N . ASN A 1 17 ? 9.702 34.938 4.330 1.00 3.13 17 ASN A N 4
ATOM 3796 C CA . ASN A 1 17 ? 8.876 36.136 4.255 1.00 21.43 17 ASN A CA 4
ATOM 3797 C C . ASN A 1 17 ? 8.211 36.423 5.598 1.00 30.55 17 ASN A C 4
ATOM 3798 O O . ASN A 1 17 ? 7.544 37.443 5.768 1.00 12.42 17 ASN A O 4
ATOM 3809 N N . GLY A 1 18 ? 8.399 35.515 6.552 1.00 75.24 18 GLY A N 4
ATOM 3810 C CA . GLY A 1 18 ? 7.812 35.689 7.867 1.00 63.13 18 GLY A CA 4
ATOM 3811 C C . GLY A 1 18 ? 6.617 34.783 8.093 1.00 23.55 18 GLY A C 4
ATOM 3812 O O . GLY A 1 18 ? 6.288 34.454 9.232 1.00 61.41 18 GLY A O 4
ATOM 3816 N N . GLU A 1 19 ? 5.966 34.383 7.005 1.00 64.42 19 GLU A N 4
ATOM 3817 C CA . GLU A 1 19 ? 4.799 33.512 7.091 1.00 70.10 19 GLU A CA 4
ATOM 3818 C C . GLU A 1 19 ? 5.218 32.052 7.219 1.00 45.33 19 GLU A C 4
ATOM 3819 O O . GLU A 1 19 ? 6.400 31.746 7.386 1.00 50.13 19 GLU A O 4
ATOM 3831 N N . TYR A 1 20 ? 4.243 31.153 7.139 1.00 61.53 20 TYR A N 4
ATOM 3832 C CA . TYR A 1 20 ? 4.510 29.724 7.246 1.00 34.14 20 TYR A CA 4
ATOM 3833 C C . TYR A 1 20 ? 4.521 29.065 5.871 1.00 55.31 20 TYR A C 4
ATOM 3834 O O . TYR A 1 20 ? 5.565 28.630 5.385 1.00 31.44 20 TYR A O 4
ATOM 3852 N N . CYS A 1 21 ? 3.349 28.995 5.245 1.00 45.41 21 CYS A N 4
ATOM 3853 C CA . CYS A 1 21 ? 3.221 28.391 3.926 1.00 22.34 21 CYS A CA 4
ATOM 3854 C C . CYS A 1 21 ? 1.802 28.554 3.389 1.00 21.40 21 CYS A C 4
ATOM 3855 O O . CYS A 1 21 ? 0.853 28.725 4.154 1.00 34.13 21 CYS A O 4
ATOM 3862 N N . TYR A 1 22 ? 1.665 28.499 2.069 1.00 73.41 22 TYR A N 4
ATOM 3863 C CA . TYR A 1 22 ? 0.363 28.643 1.428 1.00 25.14 22 TYR A CA 4
ATOM 3864 C C . TYR A 1 22 ? -0.284 27.279 1.199 1.00 21.32 22 TYR A C 4
ATOM 3865 O O . TYR A 1 22 ? 0.305 26.396 0.575 1.00 14.24 22 TYR A O 4
ATOM 3883 N N . THR A 1 23 ? -1.502 27.116 1.708 1.00 31.22 23 THR A N 4
ATOM 3884 C CA . THR A 1 23 ? -2.230 25.863 1.559 1.00 12.23 23 THR A CA 4
ATOM 3885 C C . THR A 1 23 ? -2.250 25.407 0.105 1.00 3.11 23 THR A C 4
ATOM 3886 O O . THR A 1 23 ? -2.015 26.187 -0.819 1.00 50.51 23 THR A O 4
ATOM 3897 N N . PRO A 1 24 ? -2.539 24.114 -0.107 1.00 10.51 24 PRO A N 4
ATOM 3898 C CA . PRO A 1 24 ? -2.599 23.528 -1.448 1.00 1.33 24 PRO A CA 4
ATOM 3899 C C . PRO A 1 24 ? -3.797 24.027 -2.249 1.00 0.42 24 PRO A C 4
ATOM 3900 O O . PRO A 1 24 ? -4.821 24.403 -1.679 1.00 21.20 24 PRO A O 4
ATOM 3911 N N . ARG A 1 25 ? -3.660 24.028 -3.571 1.00 41.50 25 ARG A N 4
ATOM 3912 C CA . ARG A 1 25 ? -4.731 24.484 -4.448 1.00 11.30 25 ARG A CA 4
ATOM 3913 C C . ARG A 1 25 ? -5.010 25.969 -4.241 1.00 42.24 25 ARG A C 4
ATOM 3914 O O . ARG A 1 25 ? -6.104 26.452 -4.534 1.00 30.50 25 ARG A O 4
ATOM 3935 N N . ARG A 1 26 ? -4.014 26.687 -3.733 1.00 23.54 26 ARG A N 4
ATOM 3936 C CA . ARG A 1 26 ? -4.153 28.117 -3.485 1.00 14.21 26 ARG A CA 4
ATOM 3937 C C . ARG A 1 26 ? -3.263 28.921 -4.428 1.00 22.51 26 ARG A C 4
ATOM 3938 O O . ARG A 1 26 ? -2.174 28.481 -4.796 1.00 34.12 26 ARG A O 4
ATOM 3959 N N . ARG A 1 27 ? -3.736 30.101 -4.817 1.00 50.31 27 ARG A N 4
ATOM 3960 C CA . ARG A 1 27 ? -2.983 30.966 -5.719 1.00 40.43 27 ARG A CA 4
ATOM 3961 C C . ARG A 1 27 ? -1.687 31.436 -5.065 1.00 64.30 27 ARG A C 4
ATOM 3962 O O . ARG A 1 27 ? -1.704 32.056 -4.001 1.00 33.14 27 ARG A O 4
ATOM 3983 N N . CYS A 1 28 ? -0.564 31.138 -5.709 1.00 43.33 28 CYS A N 4
ATOM 3984 C CA . CYS A 1 28 ? 0.742 31.530 -5.192 1.00 31.31 28 CYS A CA 4
ATOM 3985 C C . CYS A 1 28 ? 1.545 32.278 -6.251 1.00 63.13 28 CYS A C 4
ATOM 3986 O O . CYS A 1 28 ? 1.079 32.481 -7.373 1.00 50.44 28 CYS A O 4
ATOM 3993 N N . THR A 1 29 ? 2.757 32.689 -5.888 1.00 73.01 29 THR A N 4
ATOM 3994 C CA . THR A 1 29 ? 3.624 33.416 -6.806 1.00 32.12 29 THR A CA 4
ATOM 3995 C C . THR A 1 29 ? 4.941 32.678 -7.019 1.00 33.55 29 THR A C 4
ATOM 3996 O O . THR A 1 29 ? 5.525 32.731 -8.100 1.00 51.13 29 THR A O 4
ATOM 4007 N N . SER A 1 30 ? 5.403 31.990 -5.980 1.00 63.54 30 SER A N 4
ATOM 4008 C CA . SER A 1 30 ? 6.653 31.243 -6.052 1.00 12.44 30 SER A CA 4
ATOM 4009 C C . SER A 1 30 ? 6.492 29.853 -5.445 1.00 32.23 30 SER A C 4
ATOM 4010 O O . SER A 1 30 ? 5.771 29.672 -4.463 1.00 42.24 30 SER A O 4
ATOM 4018 N N . ALA A 1 31 ? 7.168 28.874 -6.035 1.00 62.45 31 ALA A N 4
ATOM 4019 C CA . ALA A 1 31 ? 7.102 27.499 -5.553 1.00 32.30 31 ALA A CA 4
ATOM 4020 C C . ALA A 1 31 ? 7.525 27.412 -4.091 1.00 10.12 31 ALA A C 4
ATOM 4021 O O . ALA A 1 31 ? 6.938 26.665 -3.309 1.00 65.45 31 ALA A O 4
ATOM 4028 N N . ASP A 1 32 ? 8.550 28.176 -3.729 1.00 12.20 32 ASP A N 4
ATOM 4029 C CA . ASP A 1 32 ? 9.052 28.185 -2.360 1.00 73.45 32 ASP A CA 4
ATOM 4030 C C . ASP A 1 32 ? 7.927 28.473 -1.371 1.00 71.20 32 ASP A C 4
ATOM 4031 O O . ASP A 1 32 ? 7.934 27.972 -0.246 1.00 64.22 32 ASP A O 4
ATOM 4040 N N . GLN A 1 33 ? 6.965 29.285 -1.796 1.00 13.05 33 GLN A N 4
ATOM 4041 C CA . GLN A 1 33 ? 5.835 29.641 -0.945 1.00 61.53 33 GLN A CA 4
ATOM 4042 C C . GLN A 1 33 ? 4.926 28.438 -0.715 1.00 21.20 33 GLN A C 4
ATOM 4043 O O . GLN A 1 33 ? 4.474 28.195 0.404 1.00 62.33 33 GLN A O 4
ATOM 4057 N N . CYS A 1 34 ? 4.664 27.689 -1.781 1.00 20.44 34 CYS A N 4
ATOM 4058 C CA . CYS A 1 34 ? 3.809 26.511 -1.695 1.00 42.12 34 CYS A CA 4
ATOM 4059 C C . CYS A 1 34 ? 4.284 25.575 -0.588 1.00 14.23 34 CYS A C 4
ATOM 4060 O O . CYS A 1 34 ? 5.440 25.152 -0.569 1.00 24.15 34 CYS A O 4
ATOM 4067 N N . CYS A 1 35 ? 3.381 25.251 0.332 1.00 63.44 35 CYS A N 4
ATOM 4068 C CA . CYS A 1 35 ? 3.705 24.363 1.444 1.00 62.12 35 CYS A CA 4
ATOM 4069 C C . CYS A 1 35 ? 4.343 23.073 0.940 1.00 75.41 35 CYS A C 4
ATOM 4070 O O . CYS A 1 35 ? 3.796 22.397 0.069 1.00 52.33 35 CYS A O 4
ATOM 4077 N N . ARG A 1 36 ? 5.503 22.736 1.495 1.00 74.42 36 ARG A N 4
ATOM 4078 C CA . ARG A 1 36 ? 6.215 21.527 1.103 1.00 31.31 36 ARG A CA 4
ATOM 4079 C C . ARG A 1 36 ? 5.455 20.279 1.545 1.00 11.50 36 ARG A C 4
ATOM 4080 O O . ARG A 1 36 ? 4.606 20.324 2.436 1.00 64.44 36 ARG A O 4
ATOM 4101 N N . PRO A 1 37 ? 5.766 19.140 0.910 1.00 2.54 37 PRO A N 4
ATOM 4102 C CA . PRO A 1 37 ? 5.124 17.859 1.222 1.00 73.11 37 PRO A CA 4
ATOM 4103 C C . PRO A 1 37 ? 5.533 17.323 2.589 1.00 25.00 37 PRO A C 4
ATOM 4104 O O . PRO A 1 37 ? 6.600 17.658 3.105 1.00 22.30 37 PRO A O 4
ATOM 4115 N N . TYR A 1 38 ? 4.678 16.490 3.172 1.00 62.25 38 TYR A N 4
ATOM 4116 C CA . TYR A 1 38 ? 4.951 15.910 4.482 1.00 14.44 38 TYR A CA 4
ATOM 4117 C C . TYR A 1 38 ? 6.282 15.166 4.482 1.00 34.42 38 TYR A C 4
ATOM 4118 O O . TYR A 1 38 ? 6.931 15.030 5.521 1.00 11.41 38 TYR A O 4
ATOM 4136 N N . ASP A 1 39 ? 6.686 14.689 3.311 1.00 32.30 39 ASP A N 4
ATOM 4137 C CA . ASP A 1 39 ? 7.943 13.961 3.173 1.00 33.55 39 ASP A CA 4
ATOM 4138 C C . ASP A 1 39 ? 8.575 14.220 1.810 1.00 15.11 39 ASP A C 4
ATOM 4139 O O . ASP A 1 39 ? 8.174 13.632 0.804 1.00 13.04 39 ASP A O 4
ATOM 4148 N N . THR A 1 40 ? 9.566 15.107 1.782 1.00 42.33 40 THR A N 4
ATOM 4149 C CA . THR A 1 40 ? 10.252 15.447 0.542 1.00 51.22 40 THR A CA 4
ATOM 4150 C C . THR A 1 40 ? 10.851 14.208 -0.113 1.00 5.24 40 THR A C 4
ATOM 4151 O O . THR A 1 40 ? 11.060 14.172 -1.326 1.00 55.42 40 THR A O 4
ATOM 4162 N N . THR A 1 41 ? 11.125 13.189 0.698 1.00 61.40 41 THR A N 4
ATOM 4163 C CA . THR A 1 41 ? 11.702 11.948 0.197 1.00 21.31 41 THR A CA 4
ATOM 4164 C C . THR A 1 41 ? 10.661 11.124 -0.554 1.00 74.10 41 THR A C 4
ATOM 4165 O O . THR A 1 41 ? 11.004 10.215 -1.311 1.00 32.32 41 THR A O 4
ATOM 4176 N N . ALA A 1 42 ? 9.390 11.447 -0.341 1.00 33.42 42 ALA A N 4
ATOM 4177 C CA . ALA A 1 42 ? 8.301 10.739 -1.001 1.00 33.24 42 ALA A CA 4
ATOM 4178 C C . ALA A 1 42 ? 7.340 11.713 -1.672 1.00 22.22 42 ALA A C 4
ATOM 4179 O O . ALA A 1 42 ? 6.187 11.375 -1.942 1.00 41.33 42 ALA A O 4
ATOM 4186 N N . ALA A 1 43 ? 7.820 12.921 -1.940 1.00 12.24 43 ALA A N 4
ATOM 4187 C CA . ALA A 1 43 ? 7.003 13.946 -2.581 1.00 72.33 43 ALA A CA 4
ATOM 4188 C C . ALA A 1 43 ? 7.802 15.225 -2.807 1.00 51.10 43 ALA A C 4
ATOM 4189 O O . ALA A 1 43 ? 8.907 15.379 -2.287 1.00 33.12 43 ALA A O 4
ATOM 4196 N N . PHE A 1 44 ? 7.237 16.139 -3.589 1.00 14.41 44 PHE A N 4
ATOM 4197 C CA . PHE A 1 44 ? 7.898 17.405 -3.885 1.00 61.30 44 PHE A CA 4
ATOM 4198 C C . PHE A 1 44 ? 6.898 18.557 -3.870 1.00 33.54 44 PHE A C 4
ATOM 4199 O O . PHE A 1 44 ? 5.688 18.343 -3.795 1.00 25.14 44 PHE A O 4
ATOM 4216 N N . HIS A 1 45 ? 7.414 19.780 -3.938 1.00 30.01 45 HIS A N 4
ATOM 4217 C CA . HIS A 1 45 ? 6.567 20.968 -3.934 1.00 13.52 45 HIS A CA 4
ATOM 4218 C C . HIS A 1 45 ? 6.760 21.780 -5.212 1.00 32.25 45 HIS A C 4
ATOM 4219 O O . HIS A 1 45 ? 7.681 21.526 -5.985 1.00 34.05 45 HIS A O 4
ATOM 4233 N N . GLY A 1 46 ? 5.883 22.756 -5.425 1.00 15.53 46 GLY A N 4
ATOM 4234 C CA . GLY A 1 46 ? 5.973 23.588 -6.610 1.00 51.15 46 GLY A CA 4
ATOM 4235 C C . GLY A 1 46 ? 4.697 24.361 -6.875 1.00 30.33 46 GLY A C 4
ATOM 4236 O O . GLY A 1 46 ? 3.627 23.993 -6.389 1.00 1.11 46 GLY A O 4
ATOM 4240 N N . CYS A 1 47 ? 4.807 25.437 -7.646 1.00 73.31 47 CYS A N 4
ATOM 4241 C CA . CYS A 1 47 ? 3.654 26.266 -7.974 1.00 12.40 47 CYS A CA 4
ATOM 4242 C C . CYS A 1 47 ? 3.307 26.155 -9.456 1.00 61.22 47 CYS A C 4
ATOM 4243 O O . CYS A 1 47 ? 4.127 26.460 -10.321 1.00 61.52 47 CYS A O 4
ATOM 4250 N N . GLY A 1 48 ? 2.085 25.717 -9.740 1.00 51.40 48 GLY A N 4
ATOM 4251 C CA . GLY A 1 48 ? 1.651 25.573 -11.117 1.00 22.12 48 GLY A CA 4
ATOM 4252 C C . GLY A 1 48 ? 0.184 25.206 -11.227 1.00 74.05 48 GLY A C 4
ATOM 4253 O O . GLY A 1 48 ? -0.603 25.489 -10.323 1.00 74.34 48 GLY A O 4
ATOM 4257 N N . ARG A 1 49 ? -0.186 24.576 -12.338 1.00 34.44 49 ARG A N 4
ATOM 4258 C CA . ARG A 1 49 ? -1.568 24.173 -12.564 1.00 43.42 49 ARG A CA 4
ATOM 4259 C C . ARG A 1 49 ? -1.639 22.740 -13.080 1.00 72.42 49 ARG A C 4
ATOM 4260 O O . ARG A 1 49 ? -1.364 22.476 -14.251 1.00 32.25 49 ARG A O 4
ATOM 4281 N N . ILE A 1 50 ? -2.011 21.817 -12.199 1.00 45.20 50 ILE A N 4
ATOM 4282 C CA . ILE A 1 50 ? -2.117 20.410 -12.565 1.00 24.22 50 ILE A CA 4
ATOM 4283 C C . ILE A 1 50 ? -3.576 19.996 -12.735 1.00 32.02 50 ILE A C 4
ATOM 4284 O O . ILE A 1 50 ? -3.906 18.812 -12.680 1.00 4.22 50 ILE A O 4
ATOM 4300 N N . TRP A 1 51 ? -4.442 20.980 -12.945 1.00 65.10 51 TRP A N 4
ATOM 4301 C CA . TRP A 1 51 ? -5.865 20.718 -13.128 1.00 64.31 51 TRP A CA 4
ATOM 4302 C C . TRP A 1 51 ? -6.449 21.608 -14.219 1.00 21.13 51 TRP A C 4
ATOM 4303 O O . TRP A 1 51 ? -5.924 22.678 -14.527 1.00 63.40 51 TRP A O 4
ATOM 4324 N N . PRO A 1 52 ? -7.560 21.159 -14.821 1.00 33.22 52 PRO A N 4
ATOM 4325 C CA . PRO A 1 52 ? -8.237 21.900 -15.889 1.00 11.42 52 PRO A CA 4
ATOM 4326 C C . PRO A 1 52 ? -8.910 23.170 -15.375 1.00 61.34 52 PRO A C 4
ATOM 4327 O O . PRO A 1 52 ? -9.020 24.162 -16.096 1.00 42.35 52 PRO A O 4
ATOM 4338 N N . LYS A 1 53 ? -9.359 23.132 -14.125 1.00 42.35 53 LYS A N 4
ATOM 4339 C CA . LYS A 1 53 ? -10.021 24.278 -13.513 1.00 54.32 53 LYS A CA 4
ATOM 4340 C C . LYS A 1 53 ? -9.031 25.414 -13.277 1.00 33.53 53 LYS A C 4
ATOM 4341 O O . LYS A 1 53 ? -9.359 26.585 -13.464 1.00 74.30 53 LYS A O 4
ATOM 4360 N N . ASP A 1 54 ? -7.818 25.060 -12.866 1.00 52.15 54 ASP A N 4
ATOM 4361 C CA . ASP A 1 54 ? -6.779 26.050 -12.606 1.00 1.22 54 ASP A CA 4
ATOM 4362 C C . ASP A 1 54 ? -6.137 26.516 -13.907 1.00 22.44 54 ASP A C 4
ATOM 4363 O O . ASP A 1 54 ? -5.659 27.647 -14.006 1.00 3.21 54 ASP A O 4
ATOM 4372 N N . LYS A 1 55 ? -6.125 25.639 -14.904 1.00 0.11 55 LYS A N 4
ATOM 4373 C CA . LYS A 1 55 ? -5.541 25.960 -16.201 1.00 71.30 55 LYS A CA 4
ATOM 4374 C C . LYS A 1 55 ? -6.364 27.023 -16.922 1.00 30.04 55 LYS A C 4
ATOM 4375 O O . LYS A 1 55 ? -5.818 27.993 -17.446 1.00 33.44 55 LYS A O 4
ATOM 4394 N N . ARG A 1 56 ? -7.679 26.834 -16.939 1.00 42.23 56 ARG A N 4
ATOM 4395 C CA . ARG A 1 56 ? -8.578 27.778 -17.595 1.00 60.15 56 ARG A CA 4
ATOM 4396 C C . ARG A 1 56 ? -8.430 29.174 -16.996 1.00 33.12 56 ARG A C 4
ATOM 4397 O O . ARG A 1 56 ? -8.763 30.171 -17.635 1.00 23.12 56 ARG A O 4
ATOM 4418 N N . GLU A 1 57 ? -7.929 29.235 -15.765 1.00 1.14 57 GLU A N 4
ATOM 4419 C CA . GLU A 1 57 ? -7.739 30.508 -15.082 1.00 73.50 57 GLU A CA 4
ATOM 4420 C C . GLU A 1 57 ? -6.331 31.046 -15.314 1.00 75.12 57 GLU A C 4
ATOM 4421 O O . GLU A 1 57 ? -6.081 32.246 -15.184 1.00 65.11 57 GLU A O 4
ATOM 4433 N N . LYS A 1 58 ? -5.412 30.151 -15.661 1.00 50.53 58 LYS A N 4
ATOM 4434 C CA . LYS A 1 58 ? -4.027 30.533 -15.913 1.00 42.02 58 LYS A CA 4
ATOM 4435 C C . LYS A 1 58 ? -3.415 31.203 -14.686 1.00 73.23 58 LYS A C 4
ATOM 4436 O O . LYS A 1 58 ? -2.828 32.281 -14.782 1.00 73.04 58 LYS A O 4
ATOM 4455 N N . VAL A 1 59 ? -3.554 30.557 -13.534 1.00 2.35 59 VAL A N 4
ATOM 4456 C CA . VAL A 1 59 ? -3.013 31.088 -12.289 1.00 3.13 59 VAL A CA 4
ATOM 4457 C C . VAL A 1 59 ? -2.205 30.031 -11.544 1.00 32.04 59 VAL A C 4
ATOM 4458 O O . VAL A 1 59 ? -2.701 28.940 -11.262 1.00 24.43 59 VAL A O 4
ATOM 4471 N N . ASP A 1 60 ? -0.958 30.361 -11.229 1.00 14.15 60 ASP A N 4
ATOM 4472 C CA . ASP A 1 60 ? -0.080 29.440 -10.516 1.00 22.51 60 ASP A CA 4
ATOM 4473 C C . ASP A 1 60 ? -0.646 29.106 -9.139 1.00 13.20 60 ASP A C 4
ATOM 4474 O O . ASP A 1 60 ? -0.829 29.989 -8.301 1.00 44.21 60 ASP A O 4
ATOM 4483 N N . ARG A 1 61 ? -0.923 27.826 -8.913 1.00 3.03 61 ARG A N 4
ATOM 4484 C CA . ARG A 1 61 ? -1.471 27.376 -7.640 1.00 14.00 61 ARG A CA 4
ATOM 4485 C C . ARG A 1 61 ? -0.559 26.337 -6.993 1.00 1.23 61 ARG A C 4
ATOM 4486 O O . ARG A 1 61 ? 0.100 25.558 -7.683 1.00 63.34 61 ARG A O 4
ATOM 4507 N N . CYS A 1 62 ? -0.527 26.333 -5.664 1.00 42.04 62 CYS A N 4
ATOM 4508 C CA . CYS A 1 62 ? 0.305 25.392 -4.923 1.00 0.35 62 CYS A CA 4
ATOM 4509 C C . CYS A 1 62 ? -0.165 23.957 -5.147 1.00 41.03 62 CYS A C 4
ATOM 4510 O O . CYS A 1 62 ? -1.352 23.655 -5.021 1.00 41.35 62 CYS A O 4
ATOM 4517 N N . TYR A 1 63 ? 0.773 23.079 -5.479 1.00 45.52 63 TYR A N 4
ATOM 4518 C CA . TYR A 1 63 ? 0.457 21.676 -5.721 1.00 14.20 63 TYR A CA 4
ATOM 4519 C C . TYR A 1 63 ? 1.491 20.762 -5.072 1.00 21.05 63 TYR A C 4
ATOM 4520 O O . TYR A 1 63 ? 2.652 21.139 -4.910 1.00 3.33 63 TYR A O 4
ATOM 4538 N N . ILE A 1 64 ? 1.060 19.561 -4.704 1.00 55.33 64 ILE A N 4
ATOM 4539 C CA . ILE A 1 64 ? 1.949 18.593 -4.074 1.00 5.43 64 ILE A CA 4
ATOM 4540 C C . ILE A 1 64 ? 1.652 17.177 -4.558 1.00 12.54 64 ILE A C 4
ATOM 4541 O O . ILE A 1 64 ? 0.547 16.664 -4.371 1.00 4.15 64 ILE A O 4
ATOM 4557 N N . CYS A 1 65 ? 2.645 16.550 -5.180 1.00 21.21 65 CYS A N 4
ATOM 4558 C CA . CYS A 1 65 ? 2.490 15.193 -5.690 1.00 73.21 65 CYS A CA 4
ATOM 4559 C C . CYS A 1 65 ? 3.525 14.258 -5.070 1.00 10.41 65 CYS A C 4
ATOM 4560 O O . CYS A 1 65 ? 4.547 14.704 -4.550 1.00 53.41 65 CYS A O 4
ATOM 4567 N N . ASN A 1 66 ? 3.250 12.959 -5.128 1.00 44.32 66 ASN A N 4
ATOM 4568 C CA . ASN A 1 66 ? 4.157 11.960 -4.572 1.00 53.41 66 ASN A CA 4
ATOM 4569 C C . ASN A 1 66 ? 5.355 11.741 -5.490 1.00 40.54 66 ASN A C 4
ATOM 4570 O O . ASN A 1 66 ? 5.342 12.149 -6.651 1.00 42.44 66 ASN A O 4
ATOM 4581 N N . ASN A 1 67 ? 6.388 11.093 -4.963 1.00 11.55 67 ASN A N 4
ATOM 4582 C CA . ASN A 1 67 ? 7.594 10.818 -5.735 1.00 15.23 67 ASN A CA 4
ATOM 4583 C C . ASN A 1 67 ? 7.267 10.005 -6.983 1.00 64.24 67 ASN A C 4
ATOM 4584 O O . ASN A 1 67 ? 7.945 10.116 -8.003 1.00 61.44 67 ASN A O 4
ATOM 4595 N N . GLU A 1 68 ? 6.223 9.188 -6.894 1.00 2.34 68 GLU A N 4
ATOM 4596 C CA . GLU A 1 68 ? 5.806 8.355 -8.016 1.00 64.21 68 GLU A CA 4
ATOM 4597 C C . GLU A 1 68 ? 5.029 9.175 -9.042 1.00 23.15 68 GLU A C 4
ATOM 4598 O O . GLU A 1 68 ? 4.744 8.703 -10.143 1.00 62.10 68 GLU A O 4
ATOM 4610 N N . LYS A 1 69 ? 4.689 10.405 -8.673 1.00 71.44 69 LYS A N 4
ATOM 4611 C CA . LYS A 1 69 ? 3.946 11.292 -9.560 1.00 40.30 69 LYS A CA 4
ATOM 4612 C C . LYS A 1 69 ? 2.681 10.613 -10.074 1.00 12.13 69 LYS A C 4
ATOM 4613 O O . LYS A 1 69 ? 2.212 10.900 -11.176 1.00 32.33 69 LYS A O 4
ATOM 4632 N N . THR A 1 70 ? 2.129 9.711 -9.267 1.00 30.31 70 THR A N 4
ATOM 4633 C CA . THR A 1 70 ? 0.918 8.992 -9.641 1.00 22.31 70 THR A CA 4
ATOM 4634 C C . THR A 1 70 ? -0.311 9.604 -8.978 1.00 43.33 70 THR A C 4
ATOM 4635 O O . THR A 1 70 ? -1.416 9.542 -9.519 1.00 43.31 70 THR A O 4
ATOM 4646 N N . LEU A 1 71 ? -0.112 10.195 -7.806 1.00 55.15 71 LEU A N 4
ATOM 4647 C CA . LEU A 1 71 ? -1.205 10.820 -7.068 1.00 63.21 71 LEU A CA 4
ATOM 4648 C C . LEU A 1 71 ? -0.897 12.286 -6.777 1.00 74.32 71 LEU A C 4
ATOM 4649 O O . LEU A 1 71 ? 0.254 12.654 -6.540 1.00 71.24 71 LEU A O 4
ATOM 4665 N N . CYS A 1 72 ? -1.934 13.117 -6.795 1.00 53.03 72 CYS A N 4
ATOM 4666 C CA . CYS A 1 72 ? -1.777 14.542 -6.531 1.00 32.24 72 CYS A CA 4
ATOM 4667 C C . CYS A 1 72 ? -2.997 15.098 -5.803 1.00 44.23 72 CYS A C 4
ATOM 4668 O O . CYS A 1 72 ? -4.053 14.468 -5.766 1.00 42.24 72 CYS A O 4
ATOM 4675 N N . THR A 1 73 ? -2.843 16.286 -5.226 1.00 61.13 73 THR A N 4
ATOM 4676 C CA . THR A 1 73 ? -3.931 16.928 -4.498 1.00 22.22 73 THR A CA 4
ATOM 4677 C C . THR A 1 73 ? -5.140 17.150 -5.401 1.00 44.15 73 THR A C 4
ATOM 4678 O O . THR A 1 73 ? -4.997 17.510 -6.569 1.00 61.12 73 THR A O 4
ATOM 4689 N N . SER A 1 74 ? -6.331 16.934 -4.851 1.00 30.10 74 SER A N 4
ATOM 4690 C CA . SER A 1 74 ? -7.566 17.109 -5.608 1.00 62.43 74 SER A CA 4
ATOM 4691 C C . SER A 1 74 ? -7.638 18.507 -6.215 1.00 35.40 74 SER A C 4
ATOM 4692 O O . SER A 1 74 ? -6.842 19.383 -5.880 1.00 60.23 74 SER A O 4
ATOM 4700 N N . VAL A 1 75 ? -8.600 18.706 -7.110 1.00 5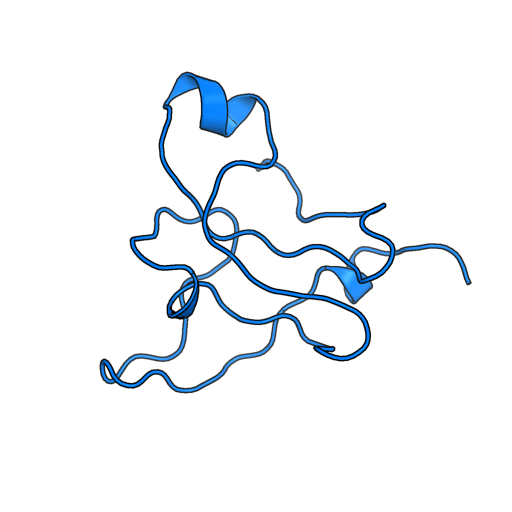5.43 75 VAL A N 4
ATOM 4701 C CA . VAL A 1 75 ? -8.778 19.998 -7.764 1.00 11.13 75 VAL A CA 4
ATOM 4702 C C . VAL A 1 75 ? -9.598 20.944 -6.896 1.00 25.41 75 VAL A C 4
ATOM 4703 O O . VAL A 1 75 ? -9.473 22.165 -7.001 1.00 24.22 75 VAL A O 4
ATOM 4716 N N . MET A 1 76 ? -10.437 20.375 -6.037 1.00 43.31 76 MET A N 4
ATOM 4717 C CA . MET A 1 76 ? -11.277 21.168 -5.148 1.00 43.13 76 MET A CA 4
ATOM 4718 C C . MET A 1 76 ? -11.375 20.522 -3.770 1.00 51.03 76 MET A C 4
ATOM 4719 O O . MET A 1 76 ? -11.946 19.442 -3.618 1.00 70.34 76 MET A O 4
ATOM 4733 N N . GLY A 1 1 ? 4.387 1.220 -0.220 1.00 62.14 1 GLY A N 5
ATOM 4734 C CA . GLY A 1 1 ? 2.955 1.030 -0.346 1.00 72.30 1 GLY A CA 5
ATOM 4735 C C . GLY A 1 1 ? 2.365 1.819 -1.498 1.00 22.14 1 GLY A C 5
ATOM 4736 O O . GLY A 1 1 ? 3.030 2.682 -2.076 1.00 61.32 1 GLY A O 5
ATOM 4742 N N . THR A 1 2 ? 1.113 1.527 -1.836 1.00 31.43 2 THR A N 5
ATOM 4743 C CA . THR A 1 2 ? 0.436 2.214 -2.928 1.00 21.31 2 THR A CA 5
ATOM 4744 C C . THR A 1 2 ? 0.196 3.681 -2.590 1.00 71.43 2 THR A C 5
ATOM 4745 O O . THR A 1 2 ? 0.202 4.085 -1.427 1.00 32.13 2 THR A O 5
ATOM 4756 N N . PRO A 1 3 ? -0.020 4.501 -3.629 1.00 22.24 3 PRO A N 5
ATOM 4757 C CA . PRO A 1 3 ? -0.266 5.937 -3.467 1.00 51.53 3 PRO A CA 5
ATOM 4758 C C . PRO A 1 3 ? -1.622 6.225 -2.833 1.00 21.02 3 PRO A C 5
ATOM 4759 O O . PRO A 1 3 ? -2.617 5.570 -3.148 1.00 25.42 3 PRO A O 5
ATOM 4770 N N . SER A 1 4 ? -1.656 7.207 -1.939 1.00 53.30 4 SER A N 5
ATOM 4771 C CA . SER A 1 4 ? -2.891 7.578 -1.257 1.00 1.23 4 SER A CA 5
ATOM 4772 C C . SER A 1 4 ? -2.915 9.074 -0.955 1.00 70.21 4 SER A C 5
ATOM 4773 O O . SER A 1 4 ? -1.932 9.780 -1.178 1.00 72.45 4 SER A O 5
ATOM 4781 N N . ALA A 1 5 ? -4.049 9.550 -0.448 1.00 44.51 5 ALA A N 5
ATOM 4782 C CA . ALA A 1 5 ? -4.202 10.960 -0.114 1.00 71.53 5 ALA A CA 5
ATOM 4783 C C . ALA A 1 5 ? -3.159 11.401 0.906 1.00 64.50 5 ALA A C 5
ATOM 4784 O O . ALA A 1 5 ? -2.832 12.584 1.004 1.00 75.23 5 ALA A O 5
ATOM 4791 N N . ASP A 1 6 ? -2.641 10.441 1.667 1.00 73.12 6 ASP A N 5
ATOM 4792 C CA . ASP A 1 6 ? -1.634 10.730 2.680 1.00 73.34 6 ASP A CA 5
ATOM 4793 C C . ASP A 1 6 ? -0.290 11.059 2.034 1.00 50.31 6 ASP A C 5
ATOM 4794 O O . ASP A 1 6 ? 0.507 11.813 2.591 1.00 61.44 6 ASP A O 5
ATOM 4803 N N . GLN A 1 7 ? -0.049 10.488 0.859 1.00 61.34 7 GLN A N 5
ATOM 4804 C CA . GLN A 1 7 ? 1.197 10.721 0.140 1.00 33.32 7 GLN A CA 5
ATOM 4805 C C . GLN A 1 7 ? 1.255 12.143 -0.405 1.00 30.12 7 GLN A C 5
ATOM 4806 O O . GLN A 1 7 ? 2.334 12.711 -0.575 1.00 65.14 7 GLN A O 5
ATOM 4820 N N . VAL A 1 8 ? 0.086 12.715 -0.678 1.00 11.23 8 VAL A N 5
ATOM 4821 C CA . VAL A 1 8 ? 0.003 14.072 -1.203 1.00 70.32 8 VAL A CA 5
ATOM 4822 C C . VAL A 1 8 ? -0.212 15.083 -0.082 1.00 51.41 8 VAL A C 5
ATOM 4823 O O . VAL A 1 8 ? -0.727 16.179 -0.311 1.00 2.43 8 VAL A O 5
ATOM 4836 N N . ARG A 1 9 ? 0.186 14.708 1.129 1.00 23.24 9 ARG A N 5
ATOM 4837 C CA . ARG A 1 9 ? 0.036 15.582 2.287 1.00 13.23 9 ARG A CA 5
ATOM 4838 C C . ARG A 1 9 ? 1.070 16.703 2.259 1.00 52.15 9 ARG A C 5
ATOM 4839 O O . ARG A 1 9 ? 1.883 16.790 1.339 1.00 24.40 9 ARG A O 5
ATOM 4860 N N . TYR A 1 10 ? 1.033 17.560 3.274 1.00 14.33 10 TYR A N 5
ATOM 4861 C CA . TYR A 1 10 ? 1.966 18.678 3.365 1.00 71.55 10 TYR A CA 5
ATOM 4862 C C . TYR A 1 10 ? 2.366 18.936 4.814 1.00 52.43 10 TYR A C 5
ATOM 4863 O O . TYR A 1 10 ? 1.654 18.560 5.743 1.00 74.35 10 TYR A O 5
ATOM 4881 N N . ASN A 1 11 ? 3.512 19.584 4.998 1.00 42.23 11 ASN A N 5
ATOM 4882 C CA . ASN A 1 11 ? 4.008 19.894 6.334 1.00 42.31 11 ASN A CA 5
ATOM 4883 C C . ASN A 1 11 ? 4.169 21.401 6.518 1.00 20.03 11 ASN A C 5
ATOM 4884 O O . ASN A 1 11 ? 4.561 22.112 5.591 1.00 44.41 11 ASN A O 5
ATOM 4895 N N . TYR A 1 12 ? 3.865 21.880 7.719 1.00 45.02 12 TYR A N 5
ATOM 4896 C CA . TYR A 1 12 ? 3.975 23.302 8.024 1.00 72.31 12 TYR A CA 5
ATOM 4897 C C . TYR A 1 12 ? 5.431 23.702 8.242 1.00 31.24 12 TYR A C 5
ATOM 4898 O O . TYR A 1 12 ? 6.099 23.193 9.143 1.00 51.10 12 TYR A O 5
ATOM 4916 N N . THR A 1 13 ? 5.916 24.619 7.412 1.00 52.44 13 THR A N 5
ATOM 4917 C CA . THR A 1 13 ? 7.292 25.089 7.511 1.00 21.44 13 THR A CA 5
ATOM 4918 C C . THR A 1 13 ? 7.348 26.608 7.623 1.00 1.51 13 THR A C 5
ATOM 4919 O O . THR A 1 13 ? 6.348 27.292 7.407 1.00 61.40 13 THR A O 5
ATOM 4930 N N . GLU A 1 14 ? 8.523 27.130 7.960 1.00 33.12 14 GLU A N 5
ATOM 4931 C CA . GLU A 1 14 ? 8.707 28.569 8.100 1.00 45.32 14 GLU A CA 5
ATOM 4932 C C . GLU A 1 14 ? 9.272 29.173 6.817 1.00 72.14 14 GLU A C 5
ATOM 4933 O O . GLU A 1 14 ? 10.037 28.530 6.098 1.00 2.41 14 GLU A O 5
ATOM 4945 N N . LEU A 1 15 ? 8.886 30.412 6.534 1.00 31.01 15 LEU A N 5
ATOM 4946 C CA . LEU A 1 15 ? 9.351 31.104 5.337 1.00 75.52 15 LEU A CA 5
ATOM 4947 C C . LEU A 1 15 ? 10.148 32.352 5.704 1.00 52.53 15 LEU A C 5
ATOM 4948 O O . LEU A 1 15 ? 10.028 32.893 6.804 1.00 52.44 15 LEU A O 5
ATOM 4964 N N . PRO A 1 16 ? 10.979 32.822 4.763 1.00 52.33 16 PRO A N 5
ATOM 4965 C CA . PRO A 1 16 ? 11.810 34.012 4.964 1.00 73.22 16 PRO A CA 5
ATOM 4966 C C . PRO A 1 16 ? 10.985 35.294 5.013 1.00 42.24 16 PRO A C 5
ATOM 4967 O O . PRO A 1 16 ? 11.453 36.326 5.492 1.00 30.55 16 PRO A O 5
ATOM 4978 N N . ASN A 1 17 ? 9.756 35.219 4.514 1.00 3.13 17 ASN A N 5
ATOM 4979 C CA . ASN A 1 17 ? 8.865 36.374 4.502 1.00 21.43 17 ASN A CA 5
ATOM 4980 C C . ASN A 1 17 ? 8.204 36.567 5.863 1.00 30.55 17 ASN A C 5
ATOM 4981 O O . ASN A 1 17 ? 7.510 37.555 6.092 1.00 12.42 17 ASN A O 5
ATOM 4992 N N . GLY A 1 18 ? 8.428 35.614 6.763 1.00 75.24 18 GLY A N 5
ATOM 4993 C CA . GLY A 1 18 ? 7.848 35.698 8.091 1.00 63.13 18 GLY A CA 5
ATOM 4994 C C . GLY A 1 18 ? 6.682 34.747 8.276 1.00 23.55 18 GLY A C 5
ATOM 4995 O O . GLY A 1 18 ? 6.370 34.349 9.397 1.00 61.41 18 GLY A O 5
ATOM 4999 N N . GLU A 1 19 ? 6.037 34.383 7.171 1.00 64.42 19 GLU A N 5
ATOM 5000 C CA . GLU A 1 19 ? 4.897 33.475 7.218 1.00 70.10 19 GLU A CA 5
ATOM 5001 C C . GLU A 1 19 ? 5.360 32.021 7.241 1.00 45.33 19 GLU A C 5
ATOM 5002 O O . GLU A 1 19 ? 6.559 31.741 7.253 1.00 50.13 19 GLU A O 5
ATOM 5014 N N . TYR A 1 20 ? 4.401 31.101 7.248 1.00 61.53 20 TYR A N 5
ATOM 5015 C CA . TYR A 1 20 ? 4.710 29.677 7.272 1.00 34.14 20 TYR A CA 5
ATOM 5016 C C . TYR A 1 20 ? 4.733 29.100 5.861 1.00 55.31 20 TYR A C 5
ATOM 5017 O O . TYR A 1 20 ? 5.787 28.722 5.347 1.00 31.44 20 TYR A O 5
ATOM 5035 N N . CYS A 1 21 ? 3.561 29.036 5.236 1.00 45.41 21 CYS A N 5
ATOM 5036 C CA . CYS A 1 21 ? 3.445 28.505 3.882 1.00 22.34 21 CYS A CA 5
ATOM 5037 C C . CYS A 1 21 ? 2.019 28.661 3.360 1.00 21.40 21 CYS A C 5
ATOM 5038 O O . CYS A 1 21 ? 1.062 28.688 4.134 1.00 34.13 21 CYS A O 5
ATOM 5045 N N . TYR A 1 22 ? 1.887 28.763 2.042 1.00 73.41 22 TYR A N 5
ATOM 5046 C CA . TYR A 1 22 ? 0.581 28.917 1.414 1.00 25.14 22 TYR A CA 5
ATOM 5047 C C . TYR A 1 22 ? -0.069 27.560 1.165 1.00 21.32 22 TYR A C 5
ATOM 5048 O O . TYR A 1 22 ? 0.496 26.701 0.487 1.00 14.24 22 TYR A O 5
ATOM 5066 N N . THR A 1 23 ? -1.262 27.371 1.718 1.00 31.22 23 THR A N 5
ATOM 5067 C CA . THR A 1 23 ? -1.991 26.120 1.559 1.00 12.23 23 THR A CA 5
ATOM 5068 C C . THR A 1 23 ? -2.053 25.703 0.094 1.00 3.11 23 THR A C 5
ATOM 5069 O O . THR A 1 23 ? -1.836 26.506 -0.814 1.00 50.51 23 THR A O 5
ATOM 5080 N N . PRO A 1 24 ? -2.360 24.419 -0.146 1.00 10.51 24 PRO A N 5
ATOM 5081 C CA . PRO A 1 24 ? -2.459 23.868 -1.501 1.00 1.33 24 PRO A CA 5
ATOM 5082 C C . PRO A 1 24 ? -3.674 24.399 -2.254 1.00 0.42 24 PRO A C 5
ATOM 5083 O O . PRO A 1 24 ? -4.658 24.821 -1.645 1.00 21.20 24 PRO A O 5
ATOM 5094 N N . ARG A 1 25 ? -3.598 24.377 -3.581 1.00 41.50 25 ARG A N 5
ATOM 5095 C CA . ARG A 1 25 ? -4.691 24.856 -4.416 1.00 11.30 25 ARG A CA 5
ATOM 5096 C C . ARG A 1 25 ? -4.912 26.353 -4.218 1.00 42.24 25 ARG A C 5
ATOM 5097 O O . ARG A 1 25 ? -5.985 26.877 -4.514 1.00 30.50 25 ARG A O 5
ATOM 5118 N N . ARG A 1 26 ? -3.888 27.034 -3.713 1.00 23.54 26 ARG A N 5
ATOM 5119 C CA . ARG A 1 26 ? -3.971 28.470 -3.472 1.00 14.21 26 ARG A CA 5
ATOM 5120 C C . ARG A 1 26 ? -3.050 29.234 -4.419 1.00 22.51 26 ARG A C 5
ATOM 5121 O O . ARG A 1 26 ? -1.955 28.773 -4.743 1.00 34.12 26 ARG A O 5
ATOM 5142 N N . ARG A 1 27 ? -3.502 30.402 -4.859 1.00 50.31 27 ARG A N 5
ATOM 5143 C CA . ARG A 1 27 ? -2.719 31.230 -5.771 1.00 40.43 27 ARG A CA 5
ATOM 5144 C C . ARG A 1 27 ? -1.402 31.652 -5.127 1.00 64.30 27 ARG A C 5
ATOM 5145 O O . ARG A 1 27 ? -1.388 32.241 -4.045 1.00 33.14 27 ARG A O 5
ATOM 5166 N N . CYS A 1 28 ? -0.296 31.349 -5.798 1.00 43.33 28 CYS A N 5
ATOM 5167 C CA . CYS A 1 28 ? 1.026 31.695 -5.292 1.00 31.31 28 CYS A CA 5
ATOM 5168 C C . CYS A 1 28 ? 1.910 32.239 -6.410 1.00 63.13 28 CYS A C 5
ATOM 5169 O O . CYS A 1 28 ? 1.556 32.171 -7.587 1.00 50.44 28 CYS A O 5
ATOM 5176 N N . THR A 1 29 ? 3.066 32.778 -6.033 1.00 73.01 29 THR A N 5
ATOM 5177 C CA . THR A 1 29 ? 4.001 33.336 -7.002 1.00 32.12 29 THR A CA 5
ATOM 5178 C C . THR A 1 29 ? 5.330 32.590 -6.975 1.00 33.55 29 THR A C 5
ATOM 5179 O O . THR A 1 29 ? 6.004 32.465 -7.998 1.00 51.13 29 THR A O 5
ATOM 5190 N N . SER A 1 30 ? 5.702 32.094 -5.799 1.00 63.54 30 SER A N 5
ATOM 5191 C CA . SER A 1 30 ? 6.953 31.362 -5.639 1.00 12.44 30 SER A CA 5
ATOM 5192 C C . SER A 1 30 ? 6.698 29.967 -5.073 1.00 32.23 30 SER A C 5
ATOM 5193 O O . SER A 1 30 ? 5.879 29.793 -4.172 1.00 42.24 30 SER A O 5
ATOM 5201 N N . ALA A 1 31 ? 7.405 28.980 -5.611 1.00 62.45 31 ALA A N 5
ATOM 5202 C CA . ALA A 1 31 ? 7.258 27.601 -5.159 1.00 32.30 31 ALA A CA 5
ATOM 5203 C C . ALA A 1 31 ? 7.661 27.458 -3.695 1.00 10.12 31 ALA A C 5
ATOM 5204 O O . ALA A 1 31 ? 7.071 26.671 -2.954 1.00 65.45 31 ALA A O 5
ATOM 5211 N N . ASP A 1 32 ? 8.668 28.220 -3.286 1.00 12.20 32 ASP A N 5
ATOM 5212 C CA . ASP A 1 32 ? 9.150 28.178 -1.909 1.00 73.45 32 ASP A CA 5
ATOM 5213 C C . ASP A 1 32 ? 8.007 28.417 -0.927 1.00 71.20 32 ASP A C 5
ATOM 5214 O O . ASP A 1 32 ? 7.972 27.828 0.152 1.00 64.22 32 ASP A O 5
ATOM 5223 N N . GLN A 1 33 ? 7.077 29.285 -1.309 1.00 13.05 33 GLN A N 5
ATOM 5224 C CA . GLN A 1 33 ? 5.935 29.603 -0.460 1.00 61.53 33 GLN A CA 5
ATOM 5225 C C . GLN A 1 33 ? 4.994 28.410 -0.345 1.00 21.20 33 GLN A C 5
ATOM 5226 O O . GLN A 1 33 ? 4.471 28.120 0.732 1.00 62.33 33 GLN A O 5
ATOM 5240 N N . CYS A 1 34 ? 4.781 27.719 -1.460 1.00 20.44 34 CYS A N 5
ATOM 5241 C CA . CYS A 1 34 ? 3.902 26.557 -1.484 1.00 42.12 34 CYS A CA 5
ATOM 5242 C C . CYS A 1 34 ? 4.277 25.568 -0.385 1.00 14.23 34 CYS A C 5
ATOM 5243 O O . CYS A 1 34 ? 5.420 25.119 -0.301 1.00 24.15 34 CYS A O 5
ATOM 5250 N N . CYS A 1 35 ? 3.305 25.232 0.457 1.00 63.44 35 CYS A N 5
ATOM 5251 C CA . CYS A 1 35 ? 3.531 24.296 1.553 1.00 62.12 35 CYS A CA 5
ATOM 5252 C C . CYS A 1 35 ? 4.183 23.013 1.046 1.00 75.41 35 CYS A C 5
ATOM 5253 O O . CYS A 1 35 ? 3.649 22.340 0.163 1.00 52.33 35 CYS A O 5
ATOM 5260 N N . ARG A 1 36 ? 5.340 22.679 1.610 1.00 74.42 36 ARG A N 5
ATOM 5261 C CA . ARG A 1 36 ? 6.064 21.478 1.215 1.00 31.31 36 ARG A CA 5
ATOM 5262 C C . ARG A 1 36 ? 5.296 20.222 1.620 1.00 11.50 36 ARG A C 5
ATOM 5263 O O . ARG A 1 36 ? 4.428 20.251 2.492 1.00 64.44 36 ARG A O 5
ATOM 5284 N N . PRO A 1 37 ? 5.623 19.094 0.973 1.00 2.54 37 PRO A N 5
ATOM 5285 C CA . PRO A 1 37 ? 4.977 17.808 1.249 1.00 73.11 37 PRO A CA 5
ATOM 5286 C C . PRO A 1 37 ? 5.358 17.249 2.616 1.00 25.00 37 PRO A C 5
ATOM 5287 O O . PRO A 1 37 ? 6.363 17.650 3.204 1.00 22.30 37 PRO A O 5
ATOM 5298 N N . TYR A 1 38 ? 4.549 16.322 3.117 1.00 62.25 38 TYR A N 5
ATOM 5299 C CA . TYR A 1 38 ? 4.800 15.710 4.416 1.00 14.44 38 TYR A CA 5
ATOM 5300 C C . TYR A 1 38 ? 6.128 14.959 4.417 1.00 34.42 38 TYR A C 5
ATOM 5301 O O . TYR A 1 38 ? 6.763 14.799 5.460 1.00 11.41 38 TYR A O 5
ATOM 5319 N N . ASP A 1 39 ? 6.542 14.500 3.241 1.00 32.30 39 ASP A N 5
ATOM 5320 C CA . ASP A 1 39 ? 7.793 13.767 3.104 1.00 33.55 39 ASP A CA 5
ATOM 5321 C C . ASP A 1 39 ? 8.473 14.096 1.779 1.00 15.11 39 ASP A C 5
ATOM 5322 O O . ASP A 1 39 ? 8.067 13.611 0.723 1.00 13.04 39 ASP A O 5
ATOM 5331 N N . THR A 1 40 ? 9.511 14.924 1.841 1.00 42.33 40 THR A N 5
ATOM 5332 C CA . THR A 1 40 ? 10.246 15.320 0.646 1.00 51.22 40 THR A CA 5
ATOM 5333 C C . THR A 1 40 ? 10.834 14.107 -0.065 1.00 5.24 40 THR A C 5
ATOM 5334 O O . THR A 1 40 ? 11.090 14.143 -1.269 1.00 55.42 40 THR A O 5
ATOM 5345 N N . THR A 1 41 ? 11.043 13.030 0.686 1.00 61.40 41 THR A N 5
ATOM 5346 C CA . THR A 1 41 ? 11.601 11.806 0.128 1.00 21.31 41 THR A CA 5
ATOM 5347 C C . THR A 1 41 ? 10.543 11.019 -0.638 1.00 74.10 41 THR A C 5
ATOM 5348 O O . THR A 1 41 ? 10.865 10.110 -1.404 1.00 32.32 41 THR A O 5
ATOM 5359 N N . ALA A 1 42 ? 9.281 11.374 -0.426 1.00 33.42 42 ALA A N 5
ATOM 5360 C CA . ALA A 1 42 ? 8.175 10.703 -1.099 1.00 33.24 42 ALA A CA 5
ATOM 5361 C C . ALA A 1 42 ? 7.217 11.711 -1.723 1.00 22.22 42 ALA A C 5
ATOM 5362 O O . ALA A 1 42 ? 6.056 11.398 -1.986 1.00 41.33 42 ALA A O 5
ATOM 5369 N N . ALA A 1 43 ? 7.712 12.923 -1.956 1.00 12.24 43 ALA A N 5
ATOM 5370 C CA . ALA A 1 43 ? 6.900 13.978 -2.551 1.00 72.33 43 ALA A CA 5
ATOM 5371 C C . ALA A 1 43 ? 7.713 15.253 -2.744 1.00 51.10 43 ALA A C 5
ATOM 5372 O O . ALA A 1 43 ? 8.800 15.399 -2.185 1.00 33.12 43 ALA A O 5
ATOM 5379 N N . PHE A 1 44 ? 7.180 16.174 -3.541 1.00 14.41 44 PHE A N 5
ATOM 5380 C CA . PHE A 1 44 ? 7.858 17.437 -3.810 1.00 61.30 44 PHE A CA 5
ATOM 5381 C C . PHE A 1 44 ? 6.867 18.598 -3.801 1.00 33.54 44 PHE A C 5
ATOM 5382 O O . PHE A 1 44 ? 5.654 18.393 -3.764 1.00 25.14 44 PHE A O 5
ATOM 5399 N N . HIS A 1 45 ? 7.395 19.817 -3.833 1.00 30.01 45 HIS A N 5
ATOM 5400 C CA . HIS A 1 45 ? 6.558 21.012 -3.829 1.00 13.52 45 HIS A CA 5
ATOM 5401 C C . HIS A 1 45 ? 6.798 21.848 -5.082 1.00 32.25 45 HIS A C 5
ATOM 5402 O O . HIS A 1 45 ? 7.742 21.602 -5.834 1.00 34.05 45 HIS A O 5
ATOM 5416 N N . GLY A 1 46 ? 5.938 22.838 -5.302 1.00 15.53 46 GLY A N 5
ATOM 5417 C CA . GLY A 1 46 ? 6.073 23.694 -6.465 1.00 51.15 46 GLY A CA 5
ATOM 5418 C C . GLY A 1 46 ? 4.816 24.494 -6.746 1.00 30.33 46 GLY A C 5
ATOM 5419 O O . GLY A 1 46 ? 3.727 24.127 -6.304 1.00 1.11 46 GLY A O 5
ATOM 5423 N N . CYS A 1 47 ? 4.965 25.588 -7.485 1.00 73.31 47 CYS A N 5
ATOM 5424 C CA . CYS A 1 47 ? 3.834 26.444 -7.823 1.00 12.40 47 CYS A CA 5
ATOM 5425 C C . CYS A 1 47 ? 3.517 26.362 -9.313 1.00 61.22 47 CYS A C 5
ATOM 5426 O O . CYS A 1 47 ? 4.361 26.665 -10.156 1.00 61.52 47 CYS A O 5
ATOM 5433 N N . GLY A 1 48 ? 2.294 25.950 -9.632 1.00 51.40 48 GLY A N 5
ATOM 5434 C CA . GLY A 1 48 ? 1.887 25.836 -11.019 1.00 22.12 48 GLY A CA 5
ATOM 5435 C C . GLY A 1 48 ? 0.483 25.286 -11.170 1.00 74.05 48 GLY A C 5
ATOM 5436 O O . GLY A 1 48 ? -0.358 25.463 -10.287 1.00 74.34 48 GLY A O 5
ATOM 5440 N N . ARG A 1 49 ? 0.225 24.619 -12.289 1.00 34.44 49 ARG A N 5
ATOM 5441 C CA . ARG A 1 49 ? -1.089 24.043 -12.552 1.00 43.42 49 ARG A CA 5
ATOM 5442 C C . ARG A 1 49 ? -0.961 22.639 -13.133 1.00 72.42 49 ARG A C 5
ATOM 5443 O O . ARG A 1 49 ? -0.302 22.437 -14.154 1.00 32.25 49 ARG A O 5
ATOM 5464 N N . ILE A 1 50 ? -1.593 21.672 -12.477 1.00 45.20 50 ILE A N 5
ATOM 5465 C CA . ILE A 1 50 ? -1.551 20.287 -12.928 1.00 24.22 50 ILE A CA 5
ATOM 5466 C C . ILE A 1 50 ? -2.917 19.831 -13.432 1.00 32.02 50 ILE A C 5
ATOM 5467 O O . ILE A 1 50 ? -3.010 18.961 -14.298 1.00 4.22 50 ILE A O 5
ATOM 5483 N N . TRP A 1 51 ? -3.970 20.425 -12.885 1.00 65.10 51 TRP A N 5
ATOM 5484 C CA . TRP A 1 51 ? -5.331 20.081 -13.280 1.00 64.31 51 TRP A CA 5
ATOM 5485 C C . TRP A 1 51 ? -5.867 21.072 -14.308 1.00 21.13 51 TRP A C 5
ATOM 5486 O O . TRP A 1 51 ? -5.426 22.218 -14.389 1.00 63.40 51 TRP A O 5
ATOM 5507 N N . PRO A 1 52 ? -6.842 20.622 -15.113 1.00 33.22 52 PRO A N 5
ATOM 5508 C CA . PRO A 1 52 ? -7.459 21.454 -16.150 1.00 11.42 52 PRO A CA 5
ATOM 5509 C C . PRO A 1 52 ? -8.321 22.566 -15.563 1.00 61.34 52 PRO A C 5
ATOM 5510 O O . PRO A 1 52 ? -8.437 23.648 -16.139 1.00 42.35 52 PRO A O 5
ATOM 5521 N N . LYS A 1 53 ? -8.927 22.294 -14.411 1.00 42.35 53 LYS A N 5
ATOM 5522 C CA . LYS A 1 53 ? -9.778 23.271 -13.744 1.00 54.32 53 LYS A CA 5
ATOM 5523 C C . LYS A 1 53 ? -9.029 24.578 -13.513 1.00 33.53 53 LYS A C 5
ATOM 5524 O O . LYS A 1 53 ? -9.614 25.661 -13.580 1.00 74.30 53 LYS A O 5
ATOM 5543 N N . ASP A 1 54 ? -7.732 24.472 -13.243 1.00 52.15 54 ASP A N 5
ATOM 5544 C CA . ASP A 1 54 ? -6.902 25.647 -13.005 1.00 1.22 54 ASP A CA 5
ATOM 5545 C C . ASP A 1 54 ? -6.513 26.314 -14.320 1.00 22.44 54 ASP A C 5
ATOM 5546 O O . ASP A 1 54 ? -6.297 27.525 -14.375 1.00 3.21 54 ASP A O 5
ATOM 5555 N N . LYS A 1 55 ? -6.427 25.515 -15.379 1.00 0.11 55 LYS A N 5
ATOM 5556 C CA . LYS A 1 55 ? -6.064 26.027 -16.695 1.00 71.30 55 LYS A CA 5
ATOM 5557 C C . LYS A 1 55 ? -7.074 27.067 -17.172 1.00 30.04 55 LYS A C 5
ATOM 5558 O O . LYS A 1 55 ? -6.700 28.161 -17.596 1.00 33.44 55 LYS A O 5
ATOM 5577 N N . ARG A 1 56 ? -8.355 26.719 -17.098 1.00 42.23 56 ARG A N 5
ATOM 5578 C CA . ARG A 1 56 ? -9.418 27.623 -17.521 1.00 60.15 56 ARG A CA 5
ATOM 5579 C C . ARG A 1 56 ? -9.356 28.935 -16.746 1.00 33.12 56 ARG A C 5
ATOM 5580 O O . ARG A 1 56 ? -9.809 29.974 -17.229 1.00 23.12 56 ARG A O 5
ATOM 5601 N N . GLU A 1 57 ? -8.792 28.882 -15.544 1.00 1.14 57 GLU A N 5
ATOM 5602 C CA . GLU A 1 57 ? -8.672 30.067 -14.703 1.00 73.50 57 GLU A CA 5
ATOM 5603 C C . GLU A 1 57 ? -7.391 30.832 -15.019 1.00 75.12 57 GLU A C 5
ATOM 5604 O O . GLU A 1 57 ? -7.281 32.026 -14.742 1.00 65.11 57 GLU A O 5
ATOM 5616 N N . LYS A 1 58 ? -6.421 30.134 -15.603 1.00 50.53 58 LYS A N 5
ATOM 5617 C CA . LYS A 1 58 ? -5.147 30.747 -15.960 1.00 42.02 58 LYS A CA 5
ATOM 5618 C C . LYS A 1 58 ? -4.475 31.359 -14.735 1.00 73.23 58 LYS A C 5
ATOM 5619 O O . LYS A 1 58 ? -4.202 32.558 -14.698 1.00 73.04 58 LYS A O 5
ATOM 5638 N N . VAL A 1 59 ? -4.211 30.527 -13.732 1.00 2.35 59 VAL A N 5
ATOM 5639 C CA . VAL A 1 59 ? -3.569 30.987 -12.507 1.00 3.13 59 VAL A CA 5
ATOM 5640 C C . VAL A 1 59 ? -2.807 29.855 -11.827 1.00 32.04 59 VAL A C 5
ATOM 5641 O O . VAL A 1 59 ? -3.352 28.774 -11.600 1.00 24.43 59 VAL A O 5
ATOM 5654 N N . ASP A 1 60 ? -1.545 30.109 -11.504 1.00 14.15 60 ASP A N 5
ATOM 5655 C CA . ASP A 1 60 ? -0.706 29.111 -10.849 1.00 22.51 60 ASP A CA 5
ATOM 5656 C C . ASP A 1 60 ? -0.989 29.064 -9.350 1.00 13.20 60 ASP A C 5
ATOM 5657 O O . ASP A 1 60 ? -1.101 30.101 -8.697 1.00 44.21 60 ASP A O 5
ATOM 5666 N N . ARG A 1 61 ? -1.106 27.853 -8.813 1.00 3.03 61 ARG A N 5
ATOM 5667 C CA . ARG A 1 61 ? -1.379 27.669 -7.393 1.00 14.00 61 ARG A CA 5
ATOM 5668 C C . ARG A 1 61 ? -0.484 26.584 -6.804 1.00 1.23 61 ARG A C 5
ATOM 5669 O O . ARG A 1 61 ? 0.113 25.791 -7.534 1.00 63.34 61 ARG A O 5
ATOM 5690 N N . CYS A 1 62 ? -0.394 26.553 -5.478 1.00 42.04 62 CYS A N 5
ATOM 5691 C CA . CYS A 1 62 ? 0.427 25.566 -4.789 1.00 0.35 62 CYS A CA 5
ATOM 5692 C C . CYS A 1 62 ? -0.082 24.153 -5.056 1.00 41.03 62 CYS A C 5
ATOM 5693 O O . CYS A 1 62 ? -1.282 23.890 -4.980 1.00 41.35 62 CYS A O 5
ATOM 5700 N N . TYR A 1 63 ? 0.839 23.248 -5.367 1.00 45.52 63 TYR A N 5
ATOM 5701 C CA . TYR A 1 63 ? 0.483 21.860 -5.647 1.00 14.20 63 TYR A CA 5
ATOM 5702 C C . TYR A 1 63 ? 1.503 20.903 -5.037 1.00 21.05 63 TYR A C 5
ATOM 5703 O O . TYR A 1 63 ? 2.666 21.260 -4.841 1.00 3.33 63 TYR A O 5
ATOM 5721 N N . ILE A 1 64 ? 1.059 19.686 -4.742 1.00 55.33 64 ILE A N 5
ATOM 5722 C CA . ILE A 1 64 ? 1.933 18.676 -4.157 1.00 5.43 64 ILE A CA 5
ATOM 5723 C C . ILE A 1 64 ? 1.623 17.292 -4.716 1.00 12.54 64 ILE A C 5
ATOM 5724 O O . ILE A 1 64 ? 0.479 16.839 -4.685 1.00 4.15 64 ILE A O 5
ATOM 5740 N N . CYS A 1 65 ? 2.652 16.622 -5.227 1.00 21.21 65 CYS A N 5
ATOM 5741 C CA . CYS A 1 65 ? 2.493 15.289 -5.792 1.00 73.21 65 CYS A CA 5
ATOM 5742 C C . CYS A 1 65 ? 3.489 14.313 -5.172 1.00 10.41 65 CYS A C 5
ATOM 5743 O O . CYS A 1 65 ? 4.552 14.711 -4.700 1.00 53.41 65 CYS A O 5
ATOM 5750 N N . ASN A 1 66 ? 3.137 13.032 -5.181 1.00 44.32 66 ASN A N 5
ATOM 5751 C CA . ASN A 1 66 ? 4.000 11.998 -4.620 1.00 53.41 66 ASN A CA 5
ATOM 5752 C C . ASN A 1 66 ? 5.242 11.801 -5.482 1.00 40.54 66 ASN A C 5
ATOM 5753 O O . ASN A 1 66 ? 5.293 12.246 -6.628 1.00 42.44 66 ASN A O 5
ATOM 5764 N N . ASN A 1 67 ? 6.244 11.129 -4.921 1.00 11.55 67 ASN A N 5
ATOM 5765 C CA . ASN A 1 67 ? 7.488 10.873 -5.638 1.00 15.23 67 ASN A CA 5
ATOM 5766 C C . ASN A 1 67 ? 7.224 10.098 -6.926 1.00 64.24 67 ASN A C 5
ATOM 5767 O O . ASN A 1 67 ? 7.961 10.228 -7.903 1.00 61.44 67 ASN A O 5
ATOM 5778 N N . GLU A 1 68 ? 6.166 9.294 -6.920 1.00 2.34 68 GLU A N 5
ATOM 5779 C CA . GLU A 1 68 ? 5.804 8.499 -8.088 1.00 64.21 68 GLU A CA 5
ATOM 5780 C C . GLU A 1 68 ? 5.099 9.357 -9.134 1.00 23.15 68 GLU A C 5
ATOM 5781 O O . GLU A 1 68 ? 4.874 8.920 -10.264 1.00 62.10 68 GLU A O 5
ATOM 5793 N N . LYS A 1 69 ? 4.754 10.582 -8.751 1.00 71.44 69 LYS A N 5
ATOM 5794 C CA . LYS A 1 69 ? 4.074 11.503 -9.653 1.00 40.30 69 LYS A CA 5
ATOM 5795 C C . LYS A 1 69 ? 2.808 10.873 -10.224 1.00 12.13 69 LYS A C 5
ATOM 5796 O O . LYS A 1 69 ? 2.382 11.203 -11.331 1.00 32.33 69 LYS A O 5
ATOM 5815 N N . THR A 1 70 ? 2.209 9.965 -9.459 1.00 30.31 70 THR A N 5
ATOM 5816 C CA . THR A 1 70 ? 0.992 9.290 -9.888 1.00 22.31 70 THR A CA 5
ATOM 5817 C C . THR A 1 70 ? -0.235 9.866 -9.188 1.00 43.33 70 THR A C 5
ATOM 5818 O O . THR A 1 70 ? -1.310 9.964 -9.778 1.00 43.31 70 THR A O 5
ATOM 5829 N N . LEU A 1 71 ? -0.063 10.248 -7.928 1.00 55.15 71 LEU A N 5
ATOM 5830 C CA . LEU A 1 71 ? -1.156 10.817 -7.145 1.00 63.21 71 LEU A CA 5
ATOM 5831 C C . LEU A 1 71 ? -0.855 12.262 -6.760 1.00 74.32 71 LEU A C 5
ATOM 5832 O O . LEU A 1 71 ? 0.235 12.574 -6.278 1.00 71.24 71 LEU A O 5
ATOM 5848 N N . CYS A 1 72 ? -1.828 13.141 -6.975 1.00 53.03 72 CYS A N 5
ATOM 5849 C CA . CYS A 1 72 ? -1.669 14.554 -6.649 1.00 32.24 72 CYS A CA 5
ATOM 5850 C C . CYS A 1 72 ? -2.904 15.088 -5.930 1.00 44.23 72 CYS A C 5
ATOM 5851 O O . CYS A 1 72 ? -3.962 14.456 -5.932 1.00 42.24 72 CYS A O 5
ATOM 5858 N N . THR A 1 73 ? -2.763 16.256 -5.311 1.00 61.13 73 THR A N 5
ATOM 5859 C CA . THR A 1 73 ? -3.864 16.876 -4.586 1.00 22.22 73 THR A CA 5
ATOM 5860 C C . THR A 1 73 ? -5.114 16.964 -5.455 1.00 44.15 73 THR A C 5
ATOM 5861 O O . THR A 1 73 ? -5.029 17.205 -6.659 1.00 61.12 73 THR A O 5
ATOM 5872 N N . SER A 1 74 ? -6.273 16.766 -4.838 1.00 30.10 74 SER A N 5
ATOM 5873 C CA . SER A 1 74 ? -7.542 16.820 -5.556 1.00 62.43 74 SER A CA 5
ATOM 5874 C C . SER A 1 74 ? -7.682 18.138 -6.312 1.00 35.40 74 SER A C 5
ATOM 5875 O O . SER A 1 74 ? -7.161 19.169 -5.887 1.00 60.23 74 SER A O 5
ATOM 5883 N N . VAL A 1 75 ? -8.390 18.095 -7.436 1.00 55.43 75 VAL A N 5
ATOM 5884 C CA . VAL A 1 75 ? -8.601 19.285 -8.252 1.00 11.13 75 VAL A CA 5
ATOM 5885 C C . VAL A 1 75 ? -9.443 20.317 -7.511 1.00 25.41 75 VAL A C 5
ATOM 5886 O O . VAL A 1 75 ? -9.356 21.514 -7.783 1.00 24.22 75 VAL A O 5
ATOM 5899 N N . MET A 1 76 ? -10.258 19.845 -6.574 1.00 43.31 76 MET A N 5
ATOM 5900 C CA . MET A 1 76 ? -11.115 20.729 -5.792 1.00 43.13 76 MET A CA 5
ATOM 5901 C C . MET A 1 76 ? -10.964 20.453 -4.300 1.00 51.03 76 MET A C 5
ATOM 5902 O O . MET A 1 76 ? -11.854 20.759 -3.506 1.00 70.34 76 MET A O 5
ATOM 5916 N N . GLY A 1 1 ? 3.381 -0.554 -0.012 1.00 62.14 1 GLY A N 6
ATOM 5917 C CA . GLY A 1 1 ? 2.102 0.126 0.068 1.00 72.30 1 GLY A CA 6
ATOM 5918 C C . GLY A 1 1 ? 1.845 1.025 -1.125 1.00 22.14 1 GLY A C 6
ATOM 5919 O O . GLY A 1 1 ? 2.776 1.607 -1.683 1.00 61.32 1 GLY A O 6
ATOM 5925 N N . THR A 1 2 ? 0.582 1.138 -1.519 1.00 31.43 2 THR A N 6
ATOM 5926 C CA . THR A 1 2 ? 0.207 1.971 -2.656 1.00 21.31 2 THR A CA 6
ATOM 5927 C C . THR A 1 2 ? 0.036 3.426 -2.239 1.00 71.43 2 THR A C 6
ATOM 5928 O O . THR A 1 2 ? -0.162 3.742 -1.065 1.00 32.13 2 THR A O 6
ATOM 5939 N N . PRO A 1 3 ? 0.113 4.336 -3.220 1.00 22.24 3 PRO A N 6
ATOM 5940 C CA . PRO A 1 3 ? -0.034 5.776 -2.979 1.00 51.53 3 PRO A CA 6
ATOM 5941 C C . PRO A 1 3 ? -1.461 6.158 -2.601 1.00 21.02 3 PRO A C 6
ATOM 5942 O O . PRO A 1 3 ? -2.423 5.572 -3.096 1.00 25.42 3 PRO A O 6
ATOM 5953 N N . SER A 1 4 ? -1.590 7.146 -1.721 1.00 53.30 4 SER A N 6
ATOM 5954 C CA . SER A 1 4 ? -2.901 7.604 -1.274 1.00 1.23 4 SER A CA 6
ATOM 5955 C C . SER A 1 4 ? -2.873 9.096 -0.955 1.00 70.21 4 SER A C 6
ATOM 5956 O O . SER A 1 4 ? -1.855 9.764 -1.138 1.00 72.45 4 SER A O 6
ATOM 5964 N N . ALA A 1 5 ? -4.000 9.613 -0.477 1.00 44.51 5 ALA A N 6
ATOM 5965 C CA . ALA A 1 5 ? -4.108 11.024 -0.130 1.00 71.53 5 ALA A CA 6
ATOM 5966 C C . ALA A 1 5 ? -3.054 11.419 0.899 1.00 64.50 5 ALA A C 6
ATOM 5967 O O . ALA A 1 5 ? -2.680 12.586 1.003 1.00 75.23 5 ALA A O 6
ATOM 5974 N N . ASP A 1 6 ? -2.579 10.436 1.657 1.00 73.12 6 ASP A N 6
ATOM 5975 C CA . ASP A 1 6 ? -1.567 10.680 2.679 1.00 73.34 6 ASP A CA 6
ATOM 5976 C C . ASP A 1 6 ? -0.218 10.998 2.043 1.00 50.31 6 ASP A C 6
ATOM 5977 O O . ASP A 1 6 ? 0.618 11.673 2.642 1.00 61.44 6 ASP A O 6
ATOM 5986 N N . GLN A 1 7 ? -0.013 10.507 0.824 1.00 61.34 7 GLN A N 6
ATOM 5987 C CA . GLN A 1 7 ? 1.235 10.737 0.107 1.00 33.32 7 GLN A CA 6
ATOM 5988 C C . GLN A 1 7 ? 1.300 12.162 -0.429 1.00 30.12 7 GLN A C 6
ATOM 5989 O O . GLN A 1 7 ? 2.383 12.723 -0.604 1.00 65.14 7 GLN A O 6
ATOM 6003 N N . VAL A 1 8 ? 0.135 12.746 -0.688 1.00 11.23 8 VAL A N 6
ATOM 6004 C CA . VAL A 1 8 ? 0.059 14.109 -1.202 1.00 70.32 8 VAL A CA 6
ATOM 6005 C C . VAL A 1 8 ? -0.144 15.113 -0.074 1.00 51.41 8 VAL A C 6
ATOM 6006 O O . VAL A 1 8 ? -0.653 16.212 -0.292 1.00 2.43 8 VAL A O 6
ATOM 6019 N N . ARG A 1 9 ? 0.260 14.727 1.133 1.00 23.24 9 ARG A N 6
ATOM 6020 C CA . ARG A 1 9 ? 0.123 15.594 2.298 1.00 13.23 9 ARG A CA 6
ATOM 6021 C C . ARG A 1 9 ? 1.163 16.709 2.272 1.00 52.15 9 ARG A C 6
ATOM 6022 O O . ARG A 1 9 ? 1.975 16.792 1.350 1.00 24.40 9 ARG A O 6
ATOM 6043 N N . TYR A 1 10 ? 1.133 17.563 3.287 1.00 14.33 10 TYR A N 6
ATOM 6044 C CA . TYR A 1 10 ? 2.073 18.675 3.380 1.00 71.55 10 TYR A CA 6
ATOM 6045 C C . TYR A 1 10 ? 2.453 18.948 4.831 1.00 52.43 10 TYR A C 6
ATOM 6046 O O . TYR A 1 10 ? 1.732 18.570 5.755 1.00 74.35 10 TYR A O 6
ATOM 6064 N N . ASN A 1 11 ? 3.590 19.608 5.024 1.00 42.23 11 ASN A N 6
ATOM 6065 C CA . ASN A 1 11 ? 4.068 19.932 6.364 1.00 42.31 11 ASN A CA 6
ATOM 6066 C C . ASN A 1 11 ? 4.172 21.443 6.553 1.00 20.03 11 ASN A C 6
ATOM 6067 O O . ASN A 1 11 ? 4.540 22.170 5.631 1.00 44.41 11 ASN A O 6
ATOM 6078 N N . TYR A 1 12 ? 3.846 21.907 7.754 1.00 45.02 12 TYR A N 6
ATOM 6079 C CA . TYR A 1 12 ? 3.900 23.330 8.065 1.00 72.31 12 TYR A CA 6
ATOM 6080 C C . TYR A 1 12 ? 5.336 23.779 8.312 1.00 31.24 12 TYR A C 6
ATOM 6081 O O . TYR A 1 12 ? 5.921 23.486 9.355 1.00 51.10 12 TYR A O 6
ATOM 6099 N N . THR A 1 13 ? 5.901 24.493 7.342 1.00 52.44 13 THR A N 6
ATOM 6100 C CA . THR A 1 13 ? 7.270 24.983 7.452 1.00 21.44 13 THR A CA 6
ATOM 6101 C C . THR A 1 13 ? 7.301 26.499 7.615 1.00 1.51 13 THR A C 6
ATOM 6102 O O . THR A 1 13 ? 6.296 27.175 7.393 1.00 61.40 13 THR A O 6
ATOM 6113 N N . GLU A 1 14 ? 8.459 27.025 8.001 1.00 33.12 14 GLU A N 6
ATOM 6114 C CA . GLU A 1 14 ? 8.617 28.461 8.192 1.00 45.32 14 GLU A CA 6
ATOM 6115 C C . GLU A 1 14 ? 9.208 29.115 6.945 1.00 72.14 14 GLU A C 6
ATOM 6116 O O . GLU A 1 14 ? 10.006 28.505 6.231 1.00 2.41 14 GLU A O 6
ATOM 6128 N N . LEU A 1 15 ? 8.814 30.356 6.692 1.00 31.01 15 LEU A N 6
ATOM 6129 C CA . LEU A 1 15 ? 9.303 31.092 5.532 1.00 75.52 15 LEU A CA 6
ATOM 6130 C C . LEU A 1 15 ? 10.082 32.331 5.963 1.00 52.53 15 LEU A C 6
ATOM 6131 O O . LEU A 1 15 ? 9.933 32.832 7.079 1.00 52.44 15 LEU A O 6
ATOM 6147 N N . PRO A 1 16 ? 10.932 32.840 5.059 1.00 52.33 16 PRO A N 6
ATOM 6148 C CA . PRO A 1 16 ? 11.750 34.028 5.322 1.00 73.22 16 PRO A CA 6
ATOM 6149 C C . PRO A 1 16 ? 10.914 35.302 5.397 1.00 42.24 16 PRO A C 6
ATOM 6150 O O . PRO A 1 16 ? 11.356 36.314 5.937 1.00 30.55 16 PRO A O 6
ATOM 6161 N N . ASN A 1 17 ? 9.703 35.243 4.852 1.00 3.13 17 ASN A N 6
ATOM 6162 C CA . ASN A 1 17 ? 8.805 36.392 4.859 1.00 21.43 17 ASN A CA 6
ATOM 6163 C C . ASN A 1 17 ? 8.098 36.523 6.205 1.00 30.55 17 ASN A C 6
ATOM 6164 O O . ASN A 1 17 ? 7.385 37.494 6.450 1.00 12.42 17 ASN A O 6
ATOM 6175 N N . GLY A 1 18 ? 8.306 35.539 7.074 1.00 75.24 18 GLY A N 6
ATOM 6176 C CA . GLY A 1 18 ? 7.682 35.563 8.384 1.00 63.13 18 GLY A CA 6
ATOM 6177 C C . GLY A 1 18 ? 6.523 34.593 8.494 1.00 23.55 18 GLY A C 6
ATOM 6178 O O . GLY A 1 18 ? 6.182 34.145 9.587 1.00 61.41 18 GLY A O 6
ATOM 6182 N N . GLU A 1 19 ? 5.916 34.269 7.355 1.00 64.42 19 GLU A N 6
ATOM 6183 C CA . GLU A 1 19 ? 4.786 33.347 7.330 1.00 70.10 19 GLU A CA 6
ATOM 6184 C C . GLU A 1 19 ? 5.265 31.897 7.339 1.00 45.33 19 GLU A C 6
ATOM 6185 O O . GLU A 1 19 ? 6.466 31.630 7.414 1.00 50.13 19 GLU A O 6
ATOM 6197 N N . TYR A 1 20 ? 4.321 30.967 7.259 1.00 61.53 20 TYR A N 6
ATOM 6198 C CA . TYR A 1 20 ? 4.646 29.546 7.260 1.00 34.14 20 TYR A CA 6
ATOM 6199 C C . TYR A 1 20 ? 4.718 29.003 5.837 1.00 55.31 20 TYR A C 6
ATOM 6200 O O . TYR A 1 20 ? 5.793 28.651 5.347 1.00 31.44 20 TYR A O 6
ATOM 6218 N N . CYS A 1 21 ? 3.568 28.939 5.176 1.00 45.41 21 CYS A N 6
ATOM 6219 C CA . CYS A 1 21 ? 3.498 28.438 3.808 1.00 22.34 21 CYS A CA 6
ATOM 6220 C C . CYS A 1 21 ? 2.086 28.585 3.246 1.00 21.40 21 CYS A C 6
ATOM 6221 O O . CYS A 1 21 ? 1.104 28.541 3.987 1.00 34.13 21 CYS A O 6
ATOM 6228 N N . TYR A 1 22 ? 1.994 28.759 1.932 1.00 73.41 22 TYR A N 6
ATOM 6229 C CA . TYR A 1 22 ? 0.703 28.913 1.271 1.00 25.14 22 TYR A CA 6
ATOM 6230 C C . TYR A 1 22 ? 0.039 27.559 1.046 1.00 21.32 22 TYR A C 6
ATOM 6231 O O . TYR A 1 22 ? 0.591 26.687 0.375 1.00 14.24 22 TYR A O 6
ATOM 6249 N N . THR A 1 23 ? -1.151 27.389 1.614 1.00 31.22 23 THR A N 6
ATOM 6250 C CA . THR A 1 23 ? -1.891 26.141 1.478 1.00 12.23 23 THR A CA 6
ATOM 6251 C C . THR A 1 23 ? -1.954 25.695 0.022 1.00 3.11 23 THR A C 6
ATOM 6252 O O . THR A 1 23 ? -1.719 26.474 -0.902 1.00 50.51 23 THR A O 6
ATOM 6263 N N . PRO A 1 24 ? -2.276 24.410 -0.192 1.00 10.51 24 PRO A N 6
ATOM 6264 C CA . PRO A 1 24 ? -2.378 23.833 -1.535 1.00 1.33 24 PRO A CA 6
ATOM 6265 C C . PRO A 1 24 ? -3.582 24.367 -2.307 1.00 0.42 24 PRO A C 6
ATOM 6266 O O . PRO A 1 24 ? -4.580 24.775 -1.713 1.00 21.20 24 PRO A O 6
ATOM 6277 N N . ARG A 1 25 ? -3.480 24.358 -3.631 1.00 41.50 25 ARG A N 6
ATOM 6278 C CA . ARG A 1 25 ? -4.559 24.843 -4.483 1.00 11.30 25 ARG A CA 6
ATOM 6279 C C . ARG A 1 25 ? -4.789 26.336 -4.274 1.00 42.24 25 ARG A C 6
ATOM 6280 O O . ARG A 1 25 ? -5.854 26.862 -4.598 1.00 30.50 25 ARG A O 6
ATOM 6301 N N . ARG A 1 26 ? -3.784 27.014 -3.728 1.00 23.54 26 ARG A N 6
ATOM 6302 C CA . ARG A 1 26 ? -3.879 28.446 -3.473 1.00 14.21 26 ARG A CA 6
ATOM 6303 C C . ARG A 1 26 ? -2.974 29.227 -4.422 1.00 22.51 26 ARG A C 6
ATOM 6304 O O . ARG A 1 26 ? -1.869 28.791 -4.743 1.00 34.12 26 ARG A O 6
ATOM 6325 N N . ARG A 1 27 ? -3.452 30.385 -4.867 1.00 50.31 27 ARG A N 6
ATOM 6326 C CA . ARG A 1 27 ? -2.687 31.227 -5.781 1.00 40.43 27 ARG A CA 6
ATOM 6327 C C . ARG A 1 27 ? -1.358 31.638 -5.156 1.00 64.30 27 ARG A C 6
ATOM 6328 O O . ARG A 1 27 ? -1.325 32.342 -4.146 1.00 33.14 27 ARG A O 6
ATOM 6349 N N . CYS A 1 28 ? -0.262 31.195 -5.764 1.00 43.33 28 CYS A N 6
ATOM 6350 C CA . CYS A 1 28 ? 1.071 31.518 -5.267 1.00 31.31 28 CYS A CA 6
ATOM 6351 C C . CYS A 1 28 ? 1.915 32.167 -6.360 1.00 63.13 28 CYS A C 6
ATOM 6352 O O . CYS A 1 28 ? 1.557 32.138 -7.538 1.00 50.44 28 CYS A O 6
ATOM 6359 N N . THR A 1 29 ? 3.039 32.755 -5.960 1.00 73.01 29 THR A N 6
ATOM 6360 C CA . THR A 1 29 ? 3.934 33.412 -6.903 1.00 32.12 29 THR A CA 6
ATOM 6361 C C . THR A 1 29 ? 5.296 32.729 -6.936 1.00 33.55 29 THR A C 6
ATOM 6362 O O . THR A 1 29 ? 6.079 32.928 -7.865 1.00 51.13 29 THR A O 6
ATOM 6373 N N . SER A 1 30 ? 5.574 31.922 -5.916 1.00 63.54 30 SER A N 6
ATOM 6374 C CA . SER A 1 30 ? 6.844 31.213 -5.827 1.00 12.44 30 SER A CA 6
ATOM 6375 C C . SER A 1 30 ? 6.659 29.851 -5.164 1.00 32.23 30 SER A C 6
ATOM 6376 O O . SER A 1 30 ? 5.891 29.712 -4.212 1.00 42.24 30 SER A O 6
ATOM 6384 N N . ALA A 1 31 ? 7.369 28.851 -5.674 1.00 62.45 31 ALA A N 6
ATOM 6385 C CA . ALA A 1 31 ? 7.287 27.500 -5.129 1.00 32.30 31 ALA A CA 6
ATOM 6386 C C . ALA A 1 31 ? 7.788 27.456 -3.689 1.00 10.12 31 ALA A C 6
ATOM 6387 O O . ALA A 1 31 ? 7.300 26.670 -2.876 1.00 65.45 31 ALA A O 6
ATOM 6394 N N . ASP A 1 32 ? 8.764 28.303 -3.381 1.00 12.20 32 ASP A N 6
ATOM 6395 C CA . ASP A 1 32 ? 9.330 28.362 -2.040 1.00 73.45 32 ASP A CA 6
ATOM 6396 C C . ASP A 1 32 ? 8.238 28.575 -0.997 1.00 71.20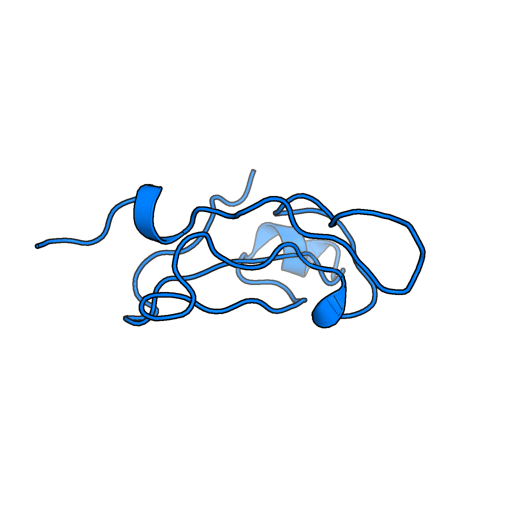 32 ASP A C 6
ATOM 6397 O O . ASP A 1 32 ? 8.312 28.045 0.110 1.00 64.22 32 ASP A O 6
ATOM 6406 N N . GLN A 1 33 ? 7.226 29.359 -1.360 1.00 13.05 33 GLN A N 6
ATOM 6407 C CA . GLN A 1 33 ? 6.119 29.644 -0.455 1.00 61.53 33 GLN A CA 6
ATOM 6408 C C . GLN A 1 33 ? 5.159 28.462 -0.379 1.00 21.20 33 GLN A C 6
ATOM 6409 O O . GLN A 1 33 ? 4.615 28.157 0.684 1.00 62.33 33 GLN A O 6
ATOM 6423 N N . CYS A 1 34 ? 4.953 27.799 -1.512 1.00 20.44 34 CYS A N 6
ATOM 6424 C CA . CYS A 1 34 ? 4.058 26.650 -1.575 1.00 42.12 34 CYS A CA 6
ATOM 6425 C C . CYS A 1 34 ? 4.399 25.634 -0.489 1.00 14.23 34 CYS A C 6
ATOM 6426 O O . CYS A 1 34 ? 5.538 25.176 -0.387 1.00 24.15 34 CYS A O 6
ATOM 6433 N N . CYS A 1 35 ? 3.404 25.285 0.320 1.00 63.44 35 CYS A N 6
ATOM 6434 C CA . CYS A 1 35 ? 3.598 24.324 1.399 1.00 62.12 35 CYS A CA 6
ATOM 6435 C C . CYS A 1 35 ? 4.268 23.055 0.882 1.00 75.41 35 CYS A C 6
ATOM 6436 O O . CYS A 1 35 ? 3.794 22.434 -0.070 1.00 52.33 35 CYS A O 6
ATOM 6443 N N . ARG A 1 36 ? 5.372 22.674 1.518 1.00 74.42 36 ARG A N 6
ATOM 6444 C CA . ARG A 1 36 ? 6.107 21.479 1.123 1.00 31.31 36 ARG A CA 6
ATOM 6445 C C . ARG A 1 36 ? 5.377 20.217 1.573 1.00 11.50 36 ARG A C 6
ATOM 6446 O O . ARG A 1 36 ? 4.534 20.245 2.470 1.00 64.44 36 ARG A O 6
ATOM 6467 N N . PRO A 1 37 ? 5.706 19.083 0.936 1.00 2.54 37 PRO A N 6
ATOM 6468 C CA . PRO A 1 37 ? 5.093 17.789 1.254 1.00 73.11 37 PRO A CA 6
ATOM 6469 C C . PRO A 1 37 ? 5.524 17.265 2.618 1.00 25.00 37 PRO A C 6
ATOM 6470 O O . PRO A 1 37 ? 6.639 17.528 3.072 1.00 22.30 37 PRO A O 6
ATOM 6481 N N . TYR A 1 38 ? 4.636 16.521 3.268 1.00 62.25 38 TYR A N 6
ATOM 6482 C CA . TYR A 1 38 ? 4.924 15.959 4.583 1.00 14.44 38 TYR A CA 6
ATOM 6483 C C . TYR A 1 38 ? 6.229 15.167 4.563 1.00 34.42 38 TYR A C 6
ATOM 6484 O O . TYR A 1 38 ? 6.917 15.059 5.577 1.00 11.41 38 TYR A O 6
ATOM 6502 N N . ASP A 1 39 ? 6.559 14.615 3.401 1.00 32.30 39 ASP A N 6
ATOM 6503 C CA . ASP A 1 39 ? 7.780 13.835 3.246 1.00 33.55 39 ASP A CA 6
ATOM 6504 C C . ASP A 1 39 ? 8.442 14.119 1.901 1.00 15.11 39 ASP A C 6
ATOM 6505 O O . ASP A 1 39 ? 8.069 13.544 0.879 1.00 13.04 39 ASP A O 6
ATOM 6514 N N . THR A 1 40 ? 9.426 15.013 1.909 1.00 42.33 40 THR A N 6
ATOM 6515 C CA . THR A 1 40 ? 10.137 15.378 0.691 1.00 51.22 40 THR A CA 6
ATOM 6516 C C . THR A 1 40 ? 10.755 14.151 0.026 1.00 5.24 40 THR A C 6
ATOM 6517 O O . THR A 1 40 ? 10.978 14.133 -1.184 1.00 55.42 40 THR A O 6
ATOM 6528 N N . THR A 1 41 ? 11.029 13.125 0.827 1.00 61.40 41 THR A N 6
ATOM 6529 C CA . THR A 1 41 ? 11.620 11.896 0.318 1.00 21.31 41 THR A CA 6
ATOM 6530 C C . THR A 1 41 ? 10.603 11.084 -0.479 1.00 74.10 41 THR A C 6
ATOM 6531 O O . THR A 1 41 ? 10.968 10.199 -1.252 1.00 32.32 41 THR A O 6
ATOM 6542 N N . ALA A 1 42 ? 9.325 11.395 -0.287 1.00 33.42 42 ALA A N 6
ATOM 6543 C CA . ALA A 1 42 ? 8.255 10.696 -0.989 1.00 33.24 42 ALA A CA 6
ATOM 6544 C C . ALA A 1 42 ? 7.299 11.684 -1.652 1.00 22.22 42 ALA A C 6
ATOM 6545 O O . ALA A 1 42 ? 6.146 11.355 -1.926 1.00 41.33 42 ALA A O 6
ATOM 6552 N N . ALA A 1 43 ? 7.787 12.893 -1.905 1.00 12.24 43 ALA A N 6
ATOM 6553 C CA . ALA A 1 43 ? 6.975 13.927 -2.536 1.00 72.33 43 ALA A CA 6
ATOM 6554 C C . ALA A 1 43 ? 7.779 15.204 -2.747 1.00 51.10 43 ALA A C 6
ATOM 6555 O O . ALA A 1 43 ? 8.858 15.372 -2.178 1.00 33.12 43 ALA A O 6
ATOM 6562 N N . PHE A 1 44 ? 7.249 16.103 -3.569 1.00 14.41 44 PHE A N 6
ATOM 6563 C CA . PHE A 1 44 ? 7.920 17.366 -3.859 1.00 61.30 44 PHE A CA 6
ATOM 6564 C C . PHE A 1 44 ? 6.925 18.522 -3.862 1.00 33.54 44 PHE A C 6
ATOM 6565 O O . PHE A 1 44 ? 5.713 18.312 -3.801 1.00 25.14 44 PHE A O 6
ATOM 6582 N N . HIS A 1 45 ? 7.445 19.743 -3.935 1.00 30.01 45 HIS A N 6
ATOM 6583 C CA . HIS A 1 45 ? 6.602 20.934 -3.947 1.00 13.52 45 HIS A CA 6
ATOM 6584 C C . HIS A 1 45 ? 6.845 21.758 -5.209 1.00 32.25 45 HIS A C 6
ATOM 6585 O O . HIS A 1 45 ? 7.794 21.509 -5.951 1.00 34.05 45 HIS A O 6
ATOM 6599 N N . GLY A 1 46 ? 5.981 22.741 -5.443 1.00 15.53 46 GLY A N 6
ATOM 6600 C CA . GLY A 1 46 ? 6.117 23.585 -6.615 1.00 51.15 46 GLY A CA 6
ATOM 6601 C C . GLY A 1 46 ? 4.887 24.435 -6.865 1.00 30.33 46 GLY A C 6
ATOM 6602 O O . GLY A 1 46 ? 3.824 24.183 -6.297 1.00 1.11 46 GLY A O 6
ATOM 6606 N N . CYS A 1 47 ? 5.032 25.447 -7.714 1.00 73.31 47 CYS A N 6
ATOM 6607 C CA . CYS A 1 47 ? 3.925 26.339 -8.035 1.00 12.40 47 CYS A CA 6
ATOM 6608 C C . CYS A 1 47 ? 3.572 26.254 -9.518 1.00 61.22 47 CYS A C 6
ATOM 6609 O O . CYS A 1 47 ? 4.408 26.515 -10.382 1.00 61.52 47 CYS A O 6
ATOM 6616 N N . GLY A 1 48 ? 2.327 25.889 -9.805 1.00 51.40 48 GLY A N 6
ATOM 6617 C CA . GLY A 1 48 ? 1.885 25.777 -11.183 1.00 22.12 48 GLY A CA 6
ATOM 6618 C C . GLY A 1 48 ? 0.484 25.210 -11.298 1.00 74.05 48 GLY A C 6
ATOM 6619 O O . GLY A 1 48 ? -0.307 25.294 -10.358 1.00 74.34 48 GLY A O 6
ATOM 6623 N N . ARG A 1 49 ? 0.173 24.633 -12.454 1.00 34.44 49 ARG A N 6
ATOM 6624 C CA . ARG A 1 49 ? -1.143 24.053 -12.690 1.00 43.42 49 ARG A CA 6
ATOM 6625 C C . ARG A 1 49 ? -1.023 22.617 -13.193 1.00 72.42 49 ARG A C 6
ATOM 6626 O O . ARG A 1 49 ? -0.291 22.341 -14.144 1.00 32.25 49 ARG A O 6
ATOM 6647 N N . ILE A 1 50 ? -1.745 21.707 -12.547 1.00 45.20 50 ILE A N 6
ATOM 6648 C CA . ILE A 1 50 ? -1.719 20.301 -12.929 1.00 24.22 50 ILE A CA 6
ATOM 6649 C C . ILE A 1 50 ? -3.093 19.833 -13.397 1.00 32.02 50 ILE A C 6
ATOM 6650 O O . ILE A 1 50 ? -3.207 18.885 -14.174 1.00 4.22 50 ILE A O 6
ATOM 6666 N N . TRP A 1 51 ? -4.135 20.506 -12.919 1.00 65.10 51 TRP A N 6
ATOM 6667 C CA . TRP A 1 51 ? -5.502 20.161 -13.292 1.00 64.31 51 TRP A CA 6
ATOM 6668 C C . TRP A 1 51 ? -6.040 21.121 -14.348 1.00 21.13 51 TRP A C 6
ATOM 6669 O O . TRP A 1 51 ? -5.587 22.259 -14.473 1.00 63.40 51 TRP A O 6
ATOM 6690 N N . PRO A 1 52 ? -7.027 20.654 -15.126 1.00 33.22 52 PRO A N 6
ATOM 6691 C CA . PRO A 1 52 ? -7.646 21.456 -16.184 1.00 11.42 52 PRO A CA 6
ATOM 6692 C C . PRO A 1 52 ? -8.491 22.597 -15.629 1.00 61.34 52 PRO A C 6
ATOM 6693 O O . PRO A 1 52 ? -8.580 23.667 -16.229 1.00 42.35 52 PRO A O 6
ATOM 6704 N N . LYS A 1 53 ? -9.112 22.361 -14.476 1.00 42.35 53 LYS A N 6
ATOM 6705 C CA . LYS A 1 53 ? -9.949 23.368 -13.837 1.00 54.32 53 LYS A CA 6
ATOM 6706 C C . LYS A 1 53 ? -9.176 24.669 -13.635 1.00 33.53 53 LYS A C 6
ATOM 6707 O O . LYS A 1 53 ? -9.713 25.757 -13.844 1.00 74.30 53 LYS A O 6
ATOM 6726 N N . ASP A 1 54 ? -7.917 24.547 -13.232 1.00 52.15 54 ASP A N 6
ATOM 6727 C CA . ASP A 1 54 ? -7.072 25.714 -13.004 1.00 1.22 54 ASP A CA 6
ATOM 6728 C C . ASP A 1 54 ? -6.604 26.311 -14.327 1.00 22.44 54 ASP A C 6
ATOM 6729 O O . ASP A 1 54 ? -6.355 27.514 -14.424 1.00 3.21 54 ASP A O 6
ATOM 6738 N N . LYS A 1 55 ? -6.486 25.465 -15.345 1.00 0.11 55 LYS A N 6
ATOM 6739 C CA . LYS A 1 55 ? -6.050 25.908 -16.663 1.00 71.30 55 LYS A CA 6
ATOM 6740 C C . LYS A 1 55 ? -7.071 26.857 -17.284 1.00 30.04 55 LYS A C 6
ATOM 6741 O O . LYS A 1 55 ? -6.708 27.803 -17.983 1.00 33.44 55 LYS A O 6
ATOM 6760 N N . ARG A 1 56 ? -8.348 26.596 -17.023 1.00 42.23 56 ARG A N 6
ATOM 6761 C CA . ARG A 1 56 ? -9.421 27.427 -17.557 1.00 60.15 56 ARG A CA 6
ATOM 6762 C C . ARG A 1 56 ? -9.393 28.819 -16.931 1.00 33.12 56 ARG A C 6
ATOM 6763 O O . ARG A 1 56 ? -9.850 29.789 -17.534 1.00 23.12 56 ARG A O 6
ATOM 6784 N N . GLU A 1 57 ? -8.855 28.906 -15.719 1.00 1.14 57 GLU A N 6
ATOM 6785 C CA . GLU A 1 57 ? -8.772 30.178 -15.011 1.00 73.50 57 GLU A CA 6
ATOM 6786 C C . GLU A 1 57 ? -7.442 30.871 -15.295 1.00 75.12 57 GLU A C 6
ATOM 6787 O O . GLU A 1 57 ? -7.317 32.087 -15.141 1.00 65.11 57 GLU A O 6
ATOM 6799 N N . LYS A 1 58 ? -6.451 30.090 -15.710 1.00 50.53 58 LYS A N 6
ATOM 6800 C CA . LYS A 1 58 ? -5.131 30.627 -16.018 1.00 42.02 58 LYS A CA 6
ATOM 6801 C C . LYS A 1 58 ? -4.511 31.282 -14.789 1.00 73.23 58 LYS A C 6
ATOM 6802 O O . LYS A 1 58 ? -4.247 32.486 -14.782 1.00 73.04 58 LYS A O 6
ATOM 6821 N N . VAL A 1 59 ? -4.279 30.485 -13.751 1.00 2.35 59 VAL A N 6
ATOM 6822 C CA . VAL A 1 59 ? -3.686 30.989 -12.518 1.00 3.13 59 VAL A CA 6
ATOM 6823 C C . VAL A 1 59 ? -2.838 29.919 -11.839 1.00 32.04 59 VAL A C 6
ATOM 6824 O O . VAL A 1 59 ? -3.295 28.798 -11.617 1.00 24.43 59 VAL A O 6
ATOM 6837 N N . ASP A 1 60 ? -1.600 30.273 -11.511 1.00 14.15 60 ASP A N 6
ATOM 6838 C CA . ASP A 1 60 ? -0.688 29.344 -10.856 1.00 22.51 60 ASP A CA 6
ATOM 6839 C C . ASP A 1 60 ? -0.994 29.243 -9.364 1.00 13.20 60 ASP A C 6
ATOM 6840 O O . ASP A 1 60 ? -1.187 30.254 -8.691 1.00 44.21 60 ASP A O 6
ATOM 6849 N N . ARG A 1 61 ? -1.035 28.015 -8.855 1.00 3.03 61 ARG A N 6
ATOM 6850 C CA . ARG A 1 61 ? -1.321 27.782 -7.444 1.00 14.00 61 ARG A CA 6
ATOM 6851 C C . ARG A 1 61 ? -0.419 26.685 -6.883 1.00 1.23 61 ARG A C 6
ATOM 6852 O O . ARG A 1 61 ? 0.165 25.902 -7.632 1.00 63.34 61 ARG A O 6
ATOM 6873 N N . CYS A 1 62 ? -0.311 26.637 -5.559 1.00 42.04 62 CYS A N 6
ATOM 6874 C CA . CYS A 1 62 ? 0.518 25.638 -4.896 1.00 0.35 62 CYS A CA 6
ATOM 6875 C C . CYS A 1 62 ? -0.016 24.231 -5.152 1.00 41.03 62 CYS A C 6
ATOM 6876 O O . CYS A 1 62 ? -1.227 24.006 -5.155 1.00 41.35 62 CYS A O 6
ATOM 6883 N N . TYR A 1 63 ? 0.896 23.289 -5.364 1.00 45.52 63 TYR A N 6
ATOM 6884 C CA . TYR A 1 63 ? 0.517 21.905 -5.622 1.00 14.20 63 TYR A CA 6
ATOM 6885 C C . TYR A 1 63 ? 1.543 20.940 -5.032 1.00 21.05 63 TYR A C 6
ATOM 6886 O O . TYR A 1 63 ? 2.714 21.286 -4.871 1.00 3.33 63 TYR A O 6
ATOM 6904 N N . ILE A 1 64 ? 1.092 19.732 -4.714 1.00 55.33 64 ILE A N 6
ATOM 6905 C CA . ILE A 1 64 ? 1.970 18.718 -4.143 1.00 5.43 64 ILE A CA 6
ATOM 6906 C C . ILE A 1 64 ? 1.635 17.331 -4.685 1.00 12.54 64 ILE A C 6
ATOM 6907 O O . ILE A 1 64 ? 0.507 16.855 -4.547 1.00 4.15 64 ILE A O 6
ATOM 6923 N N . CYS A 1 65 ? 2.620 16.689 -5.304 1.00 21.21 65 CYS A N 6
ATOM 6924 C CA . CYS A 1 65 ? 2.430 15.358 -5.866 1.00 73.21 65 CYS A CA 6
ATOM 6925 C C . CYS A 1 65 ? 3.365 14.349 -5.205 1.00 10.41 65 CYS A C 6
ATOM 6926 O O . CYS A 1 65 ? 4.389 14.720 -4.632 1.00 53.41 65 CYS A O 6
ATOM 6933 N N . ASN A 1 66 ? 3.005 13.073 -5.289 1.00 44.32 66 ASN A N 6
ATOM 6934 C CA . ASN A 1 66 ? 3.812 12.011 -4.699 1.00 53.41 66 ASN A CA 6
ATOM 6935 C C . ASN A 1 66 ? 5.093 11.792 -5.498 1.00 40.54 66 ASN A C 6
ATOM 6936 O O . ASN A 1 66 ? 5.219 12.261 -6.628 1.00 42.44 66 ASN A O 6
ATOM 6947 N N . ASN A 1 67 ? 6.040 11.075 -4.902 1.00 11.55 67 ASN A N 6
ATOM 6948 C CA . ASN A 1 67 ? 7.313 10.794 -5.558 1.00 15.23 67 ASN A CA 6
ATOM 6949 C C . ASN A 1 67 ? 7.093 10.057 -6.875 1.00 64.24 67 ASN A C 6
ATOM 6950 O O . ASN A 1 67 ? 7.859 10.222 -7.824 1.00 61.44 67 ASN A O 6
ATOM 6961 N N . GLU A 1 68 ? 6.042 9.245 -6.925 1.00 2.34 68 GLU A N 6
ATOM 6962 C CA . GLU A 1 68 ? 5.722 8.482 -8.126 1.00 64.21 68 GLU A CA 6
ATOM 6963 C C . GLU A 1 68 ? 5.051 9.369 -9.171 1.00 23.15 68 GLU A C 6
ATOM 6964 O O . GLU A 1 68 ? 4.865 8.964 -10.319 1.00 62.10 68 GLU A O 6
ATOM 6976 N N . LYS A 1 69 ? 4.689 10.581 -8.764 1.00 71.44 69 LYS A N 6
ATOM 6977 C CA . LYS A 1 69 ? 4.039 11.526 -9.663 1.00 40.30 69 LYS A CA 6
ATOM 6978 C C . LYS A 1 69 ? 2.760 10.934 -10.245 1.00 12.13 69 LYS A C 6
ATOM 6979 O O . LYS A 1 69 ? 2.300 11.346 -11.310 1.00 32.33 69 LYS A O 6
ATOM 6998 N N . THR A 1 70 ? 2.188 9.964 -9.538 1.00 30.31 70 THR A N 6
ATOM 6999 C CA . THR A 1 70 ? 0.960 9.314 -9.983 1.00 22.31 70 THR A CA 6
ATOM 7000 C C . THR A 1 70 ? -0.264 9.942 -9.327 1.00 43.33 70 THR A C 6
ATOM 7001 O O . THR A 1 70 ? -1.316 10.073 -9.950 1.00 43.31 70 THR A O 6
ATOM 7012 N N . LEU A 1 71 ? -0.118 10.328 -8.063 1.00 55.15 71 LEU A N 6
ATOM 7013 C CA . LEU A 1 71 ? -1.213 10.943 -7.320 1.00 63.21 71 LEU A CA 6
ATOM 7014 C C . LEU A 1 71 ? -0.864 12.372 -6.919 1.00 74.32 71 LEU A C 6
ATOM 7015 O O . LEU A 1 71 ? 0.289 12.678 -6.615 1.00 71.24 71 LEU A O 6
ATOM 7031 N N . CYS A 1 72 ? -1.867 13.243 -6.918 1.00 53.03 72 CYS A N 6
ATOM 7032 C CA . CYS A 1 72 ? -1.668 14.640 -6.552 1.00 32.24 72 CYS A CA 6
ATOM 7033 C C . CYS A 1 72 ? -2.877 15.183 -5.797 1.00 44.23 72 CYS A C 6
ATOM 7034 O O . CYS A 1 72 ? -3.954 14.584 -5.812 1.00 42.24 72 CYS A O 6
ATOM 7041 N N . THR A 1 73 ? -2.692 16.320 -5.133 1.00 61.13 73 THR A N 6
ATOM 7042 C CA . THR A 1 73 ? -3.766 16.944 -4.371 1.00 22.22 73 THR A CA 6
ATOM 7043 C C . THR A 1 73 ? -5.019 17.112 -5.223 1.00 44.15 73 THR A C 6
ATOM 7044 O O . THR A 1 73 ? -4.938 17.444 -6.406 1.00 61.12 73 THR A O 6
ATOM 7055 N N . SER A 1 74 ? -6.178 16.882 -4.614 1.00 30.10 74 SER A N 6
ATOM 7056 C CA . SER A 1 74 ? -7.449 17.005 -5.318 1.00 62.43 74 SER A CA 6
ATOM 7057 C C . SER A 1 74 ? -7.580 18.380 -5.967 1.00 35.40 74 SER A C 6
ATOM 7058 O O . SER A 1 74 ? -7.052 19.370 -5.462 1.00 60.23 74 SER A O 6
ATOM 7066 N N . VAL A 1 75 ? -8.287 18.432 -7.092 1.00 55.43 75 VAL A N 6
ATOM 7067 C CA . VAL A 1 75 ? -8.488 19.685 -7.810 1.00 11.13 75 VAL A CA 6
ATOM 7068 C C . VAL A 1 75 ? -9.057 20.761 -6.892 1.00 25.41 75 VAL A C 6
ATOM 7069 O O . VAL A 1 75 ? -8.824 21.951 -7.095 1.00 24.22 75 VAL A O 6
ATOM 7082 N N . MET A 1 76 ? -9.803 20.331 -5.878 1.00 43.31 76 MET A N 6
ATOM 7083 C CA . MET A 1 76 ? -10.403 21.259 -4.926 1.00 43.13 76 MET A CA 6
ATOM 7084 C C . MET A 1 76 ? -10.544 20.612 -3.553 1.00 51.03 76 MET A C 6
ATOM 7085 O O . MET A 1 76 ? -10.137 19.467 -3.348 1.00 70.34 76 MET A O 6
ATOM 7099 N N . GLY A 1 1 ? 1.469 -1.988 -1.642 1.00 62.14 1 GLY A N 7
ATOM 7100 C CA . GLY A 1 1 ? 1.622 -0.591 -1.281 1.00 72.30 1 GLY A CA 7
ATOM 7101 C C . GLY A 1 1 ? 1.264 0.344 -2.418 1.00 22.14 1 GLY A C 7
ATOM 7102 O O . GLY A 1 1 ? 1.960 0.398 -3.432 1.00 61.32 1 GLY A O 7
ATOM 7108 N N . THR A 1 2 ? 0.171 1.084 -2.252 1.00 31.43 2 THR A N 7
ATOM 7109 C CA . THR A 1 2 ? -0.280 2.020 -3.273 1.00 21.31 2 THR A CA 7
ATOM 7110 C C . THR A 1 2 ? -0.339 3.443 -2.729 1.00 71.43 2 THR A C 7
ATOM 7111 O O . THR A 1 2 ? -0.396 3.668 -1.519 1.00 32.13 2 THR A O 7
ATOM 7122 N N . PRO A 1 3 ? -0.323 4.427 -3.639 1.00 22.24 3 PRO A N 7
ATOM 7123 C CA . PRO A 1 3 ? -0.374 5.846 -3.274 1.00 51.53 3 PRO A CA 7
ATOM 7124 C C . PRO A 1 3 ? -1.733 6.251 -2.715 1.00 21.02 3 PRO A C 7
ATOM 7125 O O . PRO A 1 3 ? -2.763 5.699 -3.100 1.00 25.42 3 PRO A O 7
ATOM 7136 N N . SER A 1 4 ? -1.729 7.222 -1.806 1.00 53.30 4 SER A N 7
ATOM 7137 C CA . SER A 1 4 ? -2.962 7.699 -1.192 1.00 1.23 4 SER A CA 7
ATOM 7138 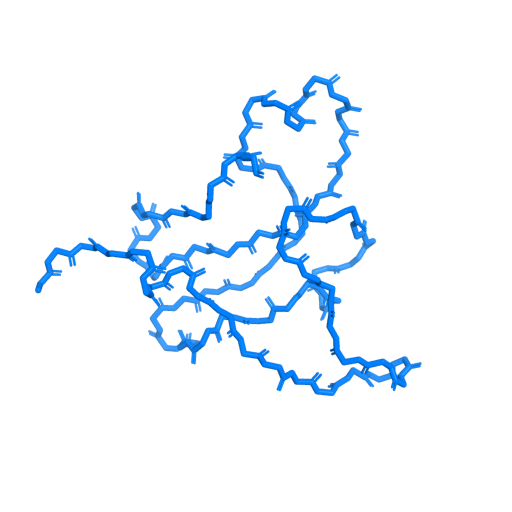C C . SER A 1 4 ? -2.879 9.194 -0.900 1.00 70.21 4 SER A C 7
ATOM 7139 O O . SER A 1 4 ? -1.826 9.811 -1.055 1.00 72.45 4 SER A O 7
ATOM 7147 N N . ALA A 1 5 ? -4.000 9.770 -0.474 1.00 44.51 5 ALA A N 7
ATOM 7148 C CA . ALA A 1 5 ? -4.055 11.192 -0.159 1.00 71.53 5 ALA A CA 7
ATOM 7149 C C . ALA A 1 5 ? -2.984 11.570 0.860 1.00 64.50 5 ALA A C 7
ATOM 7150 O O . ALA A 1 5 ? -2.532 12.714 0.903 1.00 75.23 5 ALA A O 7
ATOM 7157 N N . ASP A 1 6 ? -2.583 10.601 1.676 1.00 73.12 6 ASP A N 7
ATOM 7158 C CA . ASP A 1 6 ? -1.564 10.833 2.693 1.00 73.34 6 ASP A CA 7
ATOM 7159 C C . ASP A 1 6 ? -0.212 11.132 2.051 1.00 50.31 6 ASP A C 7
ATOM 7160 O O . ASP A 1 6 ? 0.622 11.824 2.633 1.00 61.44 6 ASP A O 7
ATOM 7169 N N . GLN A 1 7 ? -0.005 10.605 0.849 1.00 61.34 7 GLN A N 7
ATOM 7170 C CA . GLN A 1 7 ? 1.247 10.813 0.129 1.00 33.32 7 GLN A CA 7
ATOM 7171 C C . GLN A 1 7 ? 1.339 12.240 -0.400 1.00 30.12 7 GLN A C 7
ATOM 7172 O O . GLN A 1 7 ? 2.429 12.796 -0.530 1.00 65.14 7 GLN A O 7
ATOM 7186 N N . VAL A 1 8 ? 0.186 12.830 -0.703 1.00 11.23 8 VAL A N 7
ATOM 7187 C CA . VAL A 1 8 ? 0.136 14.194 -1.217 1.00 70.32 8 VAL A CA 7
ATOM 7188 C C . VAL A 1 8 ? -0.103 15.195 -0.093 1.00 51.41 8 VAL A C 7
ATOM 7189 O O . VAL A 1 8 ? -0.610 16.294 -0.325 1.00 2.43 8 VAL A O 7
ATOM 7202 N N . ARG A 1 9 ? 0.264 14.811 1.125 1.00 23.24 9 ARG A N 7
ATOM 7203 C CA . ARG A 1 9 ? 0.089 15.676 2.285 1.00 13.23 9 ARG A CA 7
ATOM 7204 C C . ARG A 1 9 ? 1.131 16.790 2.296 1.00 52.15 9 ARG A C 7
ATOM 7205 O O . ARG A 1 9 ? 1.972 16.875 1.401 1.00 24.40 9 ARG A O 7
ATOM 7226 N N . TYR A 1 10 ? 1.069 17.642 3.313 1.00 14.33 10 TYR A N 7
ATOM 7227 C CA . TYR A 1 10 ? 2.005 18.752 3.439 1.00 71.55 10 TYR A CA 7
ATOM 7228 C C . TYR A 1 10 ? 2.405 18.964 4.896 1.00 52.43 10 TYR A C 7
ATOM 7229 O O . TYR A 1 10 ? 1.707 18.532 5.813 1.00 74.35 10 TYR A O 7
ATOM 7247 N N . ASN A 1 11 ? 3.534 19.636 5.101 1.00 42.23 11 ASN A N 7
ATOM 7248 C CA . ASN A 1 11 ? 4.028 19.908 6.446 1.00 42.31 11 ASN A CA 7
ATOM 7249 C C . ASN A 1 11 ? 4.200 21.407 6.669 1.00 20.03 11 ASN A C 7
ATOM 7250 O O . ASN A 1 11 ? 4.629 22.134 5.772 1.00 44.41 11 ASN A O 7
ATOM 7261 N N . TYR A 1 12 ? 3.866 21.863 7.871 1.00 45.02 12 TYR A N 7
ATOM 7262 C CA . TYR A 1 12 ? 3.981 23.276 8.212 1.00 72.31 12 TYR A CA 7
ATOM 7263 C C . TYR A 1 12 ? 5.439 23.665 8.438 1.00 31.24 12 TYR A C 7
ATOM 7264 O O . TYR A 1 12 ? 6.116 23.109 9.303 1.00 51.10 12 TYR A O 7
ATOM 7282 N N . THR A 1 13 ? 5.917 24.624 7.652 1.00 52.44 13 THR A N 7
ATOM 7283 C CA . THR A 1 13 ? 7.294 25.088 7.763 1.00 21.44 13 THR A CA 7
ATOM 7284 C C . THR A 1 13 ? 7.360 26.611 7.796 1.00 1.51 13 THR A C 7
ATOM 7285 O O . THR A 1 13 ? 6.371 27.289 7.521 1.00 61.40 13 THR A O 7
ATOM 7296 N N . GLU A 1 14 ? 8.532 27.140 8.132 1.00 33.12 14 GLU A N 7
ATOM 7297 C CA . GLU A 1 14 ? 8.726 28.584 8.200 1.00 45.32 14 GLU A CA 7
ATOM 7298 C C . GLU A 1 14 ? 9.322 29.115 6.899 1.00 72.14 14 GLU A C 7
ATOM 7299 O O . GLU A 1 14 ? 10.148 28.456 6.267 1.00 2.41 14 GLU A O 7
ATOM 7311 N N . LEU A 1 15 ? 8.895 30.309 6.504 1.00 31.01 15 LEU A N 7
ATOM 7312 C CA . LEU A 1 15 ? 9.384 30.929 5.278 1.00 75.52 15 LEU A CA 7
ATOM 7313 C C . LEU A 1 15 ? 10.277 32.126 5.591 1.00 52.53 15 LEU A C 7
ATOM 7314 O O . LEU A 1 15 ? 10.219 32.707 6.675 1.00 52.44 15 LEU A O 7
ATOM 7330 N N . PRO A 1 16 ? 11.123 32.503 4.622 1.00 52.33 16 PRO A N 7
ATOM 7331 C CA . PRO A 1 16 ? 12.042 33.636 4.769 1.00 73.22 16 PRO A CA 7
ATOM 7332 C C . PRO A 1 16 ? 11.313 34.975 4.792 1.00 42.24 16 PRO A C 7
ATOM 7333 O O . PRO A 1 16 ? 11.897 36.003 5.132 1.00 30.55 16 PRO A O 7
ATOM 7344 N N . ASN A 1 17 ? 10.036 34.955 4.428 1.00 3.13 17 ASN A N 7
ATOM 7345 C CA . ASN A 1 17 ? 9.228 36.169 4.407 1.00 21.43 17 ASN A CA 7
ATOM 7346 C C . ASN A 1 17 ? 8.549 36.395 5.755 1.00 30.55 17 ASN A C 7
ATOM 7347 O O . ASN A 1 17 ? 7.893 37.413 5.969 1.00 12.42 17 ASN A O 7
ATOM 7358 N N . GLY A 1 18 ? 8.714 35.436 6.662 1.00 75.24 18 GLY A N 7
ATOM 7359 C CA . GLY A 1 18 ? 8.112 35.550 7.978 1.00 63.13 18 GLY A CA 7
ATOM 7360 C C . GLY A 1 18 ? 6.904 34.649 8.142 1.00 23.55 18 GLY A C 7
ATOM 7361 O O . GLY A 1 18 ? 6.559 34.263 9.258 1.00 61.41 18 GLY A O 7
ATOM 7365 N N . GLU A 1 19 ? 6.261 34.313 7.028 1.00 64.42 19 GLU A N 7
ATOM 7366 C CA . GLU A 1 19 ? 5.085 33.454 7.057 1.00 70.10 19 GLU A CA 7
ATOM 7367 C C . GLU A 1 19 ? 5.484 31.986 7.188 1.00 45.33 19 GLU A C 7
ATOM 7368 O O . GLU A 1 19 ? 6.663 31.665 7.337 1.00 50.13 19 GLU A O 7
ATOM 7380 N N . TYR A 1 20 ? 4.495 31.103 7.131 1.00 61.53 20 TYR A N 7
ATOM 7381 C CA . TYR A 1 20 ? 4.742 29.670 7.245 1.00 34.14 20 TYR A CA 7
ATOM 7382 C C . TYR A 1 20 ? 4.724 29.001 5.875 1.00 55.31 20 TYR A C 7
ATOM 7383 O O . TYR A 1 20 ? 5.757 28.555 5.374 1.00 31.44 20 TYR A O 7
ATOM 7401 N N . CYS A 1 21 ? 3.541 28.938 5.271 1.00 45.41 21 CYS A N 7
ATOM 7402 C CA . CYS A 1 21 ? 3.386 28.325 3.957 1.00 22.34 21 CYS A CA 7
ATOM 7403 C C . CYS A 1 21 ? 1.956 28.481 3.451 1.00 21.40 21 CYS A C 7
ATOM 7404 O O . CYS A 1 21 ? 1.007 28.497 4.235 1.00 34.13 21 CYS A O 7
ATOM 7411 N N . TYR A 1 22 ? 1.808 28.593 2.136 1.00 73.41 22 TYR A N 7
ATOM 7412 C CA . TYR A 1 22 ? 0.494 28.751 1.523 1.00 25.14 22 TYR A CA 7
ATOM 7413 C C . TYR A 1 22 ? -0.173 27.395 1.313 1.00 21.32 22 TYR A C 7
ATOM 7414 O O . TYR A 1 22 ? 0.375 26.515 0.650 1.00 14.24 22 TYR A O 7
ATOM 7432 N N . THR A 1 23 ? -1.364 27.234 1.881 1.00 31.22 23 THR A N 7
ATOM 7433 C CA . THR A 1 23 ? -2.109 25.987 1.757 1.00 12.23 23 THR A CA 7
ATOM 7434 C C . THR A 1 23 ? -2.194 25.540 0.303 1.00 3.11 23 THR A C 7
ATOM 7435 O O . THR A 1 23 ? -1.989 26.324 -0.625 1.00 50.51 23 THR A O 7
ATOM 7446 N N . PRO A 1 24 ? -2.505 24.251 0.095 1.00 10.51 24 PRO A N 7
ATOM 7447 C CA . PRO A 1 24 ? -2.626 23.672 -1.246 1.00 1.33 24 PRO A CA 7
ATOM 7448 C C . PRO A 1 24 ? -3.850 24.190 -1.992 1.00 0.42 24 PRO A C 7
ATOM 7449 O O . PRO A 1 24 ? -4.844 24.582 -1.378 1.00 21.20 24 PRO A O 7
ATOM 7460 N N . ARG A 1 25 ? -3.775 24.186 -3.318 1.00 41.50 25 ARG A N 7
ATOM 7461 C CA . ARG A 1 25 ? -4.878 24.656 -4.148 1.00 11.30 25 ARG A CA 7
ATOM 7462 C C . ARG A 1 25 ? -5.119 26.148 -3.938 1.00 42.24 25 ARG A C 7
ATOM 7463 O O . ARG A 1 25 ? -6.209 26.653 -4.205 1.00 30.50 25 ARG A O 7
ATOM 7484 N N . ARG A 1 26 ? -4.094 26.845 -3.460 1.00 23.54 26 ARG A N 7
ATOM 7485 C CA . ARG A 1 26 ? -4.196 28.279 -3.214 1.00 14.21 26 ARG A CA 7
ATOM 7486 C C . ARG A 1 26 ? -3.313 29.061 -4.183 1.00 22.51 26 ARG A C 7
ATOM 7487 O O . ARG A 1 26 ? -2.229 28.611 -4.553 1.00 34.12 26 ARG A O 7
ATOM 7508 N N . ARG A 1 27 ? -3.787 30.235 -4.591 1.00 50.31 27 ARG A N 7
ATOM 7509 C CA . ARG A 1 27 ? -3.043 31.078 -5.519 1.00 40.43 27 ARG A CA 7
ATOM 7510 C C . ARG A 1 27 ? -1.719 31.524 -4.905 1.00 64.30 27 ARG A C 7
ATOM 7511 O O . ARG A 1 27 ? -1.692 32.137 -3.838 1.00 33.14 27 ARG A O 7
ATOM 7532 N N . CYS A 1 28 ? -0.622 31.210 -5.586 1.00 43.33 28 CYS A N 7
ATOM 7533 C CA . CYS A 1 28 ? 0.706 31.578 -5.110 1.00 31.31 28 CYS A CA 7
ATOM 7534 C C . CYS A 1 28 ? 1.502 32.280 -6.204 1.00 63.13 28 CYS A C 7
ATOM 7535 O O . CYS A 1 28 ? 1.091 32.312 -7.366 1.00 50.44 28 CYS A O 7
ATOM 7542 N N . THR A 1 29 ? 2.646 32.844 -5.830 1.00 73.01 29 THR A N 7
ATOM 7543 C CA . THR A 1 29 ? 3.499 33.547 -6.778 1.00 32.12 29 THR A CA 7
ATOM 7544 C C . THR A 1 29 ? 4.852 32.857 -6.915 1.00 33.55 29 THR A C 7
ATOM 7545 O O . THR A 1 29 ? 5.502 32.948 -7.958 1.00 51.13 29 THR A O 7
ATOM 7556 N N . SER A 1 30 ? 5.272 32.168 -5.859 1.00 63.54 30 SER A N 7
ATOM 7557 C CA . SER A 1 30 ? 6.549 31.465 -5.861 1.00 12.44 30 SER A CA 7
ATOM 7558 C C . SER A 1 30 ? 6.389 30.047 -5.323 1.00 32.23 30 SER A C 7
ATOM 7559 O O . SER A 1 30 ? 5.607 29.804 -4.405 1.00 42.24 30 SER A O 7
ATOM 7567 N N . ALA A 1 31 ? 7.136 29.113 -5.904 1.00 62.45 31 ALA A N 7
ATOM 7568 C CA . ALA A 1 31 ? 7.080 27.718 -5.483 1.00 32.30 31 ALA A CA 7
ATOM 7569 C C . ALA A 1 31 ? 7.587 27.556 -4.053 1.00 10.12 31 ALA A C 7
ATOM 7570 O O . ALA A 1 31 ? 7.051 26.761 -3.282 1.00 65.45 31 ALA A O 7
ATOM 7577 N N . ASP A 1 32 ? 8.623 28.314 -3.709 1.00 12.20 32 ASP A N 7
ATOM 7578 C CA . ASP A 1 32 ? 9.202 28.253 -2.372 1.00 73.45 32 ASP A CA 7
ATOM 7579 C C . ASP A 1 32 ? 8.144 28.527 -1.308 1.00 71.20 32 ASP A C 7
ATOM 7580 O O . ASP A 1 32 ? 8.259 28.068 -0.172 1.00 64.22 32 ASP A O 7
ATOM 7589 N N . GLN A 1 33 ? 7.114 29.277 -1.685 1.00 13.05 33 GLN A N 7
ATOM 7590 C CA . GLN A 1 33 ? 6.036 29.615 -0.762 1.00 61.53 33 GLN A CA 7
ATOM 7591 C C . GLN A 1 33 ? 5.101 28.427 -0.561 1.00 21.20 33 GLN A C 7
ATOM 7592 O O . GLN A 1 33 ? 4.673 28.144 0.558 1.00 62.33 33 GLN A O 7
ATOM 7606 N N . CYS A 1 34 ? 4.789 27.735 -1.651 1.00 20.44 34 CYS A N 7
ATOM 7607 C CA . CYS A 1 34 ? 3.904 26.578 -1.595 1.00 42.12 34 CYS A CA 7
ATOM 7608 C C . CYS A 1 34 ? 4.369 25.588 -0.531 1.00 14.23 34 CYS A C 7
ATOM 7609 O O . CYS A 1 34 ? 5.513 25.132 -0.548 1.00 24.15 34 CYS A O 7
ATOM 7616 N N . CYS A 1 35 ? 3.474 25.259 0.394 1.00 63.44 35 CYS A N 7
ATOM 7617 C CA . CYS A 1 35 ? 3.790 24.324 1.467 1.00 62.12 35 CYS A CA 7
ATOM 7618 C C . CYS A 1 35 ? 4.397 23.040 0.909 1.00 75.41 35 CYS A C 7
ATOM 7619 O O . CYS A 1 35 ? 3.842 22.425 -0.002 1.00 52.33 35 CYS A O 7
ATOM 7626 N N . ARG A 1 36 ? 5.539 22.642 1.459 1.00 74.42 36 ARG A N 7
ATOM 7627 C CA . ARG A 1 36 ? 6.222 21.434 1.016 1.00 31.31 36 ARG A CA 7
ATOM 7628 C C . ARG A 1 36 ? 5.467 20.186 1.466 1.00 11.50 36 ARG A C 7
ATOM 7629 O O . ARG A 1 36 ? 4.645 20.226 2.384 1.00 64.44 36 ARG A O 7
ATOM 7650 N N . PRO A 1 37 ? 5.748 19.052 0.809 1.00 2.54 37 PRO A N 7
ATOM 7651 C CA . PRO A 1 37 ? 5.107 17.773 1.124 1.00 73.11 37 PRO A CA 7
ATOM 7652 C C . PRO A 1 37 ? 5.555 17.217 2.472 1.00 25.00 37 PRO A C 7
ATOM 7653 O O . PRO A 1 37 ? 6.696 17.416 2.889 1.00 22.30 37 PRO A O 7
ATOM 7664 N N . TYR A 1 38 ? 4.649 16.519 3.148 1.00 62.25 38 TYR A N 7
ATOM 7665 C CA . TYR A 1 38 ? 4.950 15.935 4.450 1.00 14.44 38 TYR A CA 7
ATOM 7666 C C . TYR A 1 38 ? 6.226 15.102 4.392 1.00 34.42 38 TYR A C 7
ATOM 7667 O O . TYR A 1 38 ? 6.965 15.007 5.372 1.00 11.41 38 TYR A O 7
ATOM 7685 N N . ASP A 1 39 ? 6.480 14.502 3.234 1.00 32.30 39 ASP A N 7
ATOM 7686 C CA . ASP A 1 39 ? 7.668 13.676 3.045 1.00 33.55 39 ASP A CA 7
ATOM 7687 C C . ASP A 1 39 ? 8.380 14.040 1.747 1.00 15.11 39 ASP A C 7
ATOM 7688 O O . ASP A 1 39 ? 8.058 13.515 0.680 1.00 13.04 39 ASP A O 7
ATOM 7697 N N . THR A 1 40 ? 9.352 14.943 1.843 1.00 42.33 40 THR A N 7
ATOM 7698 C CA . THR A 1 40 ? 10.109 15.378 0.676 1.00 51.22 40 THR A CA 7
ATOM 7699 C C . THR A 1 40 ? 10.780 14.198 -0.017 1.00 5.24 40 THR A C 7
ATOM 7700 O O . THR A 1 40 ? 11.049 14.240 -1.218 1.00 55.42 40 THR A O 7
ATOM 7711 N N . THR A 1 41 ? 11.047 13.142 0.747 1.00 61.40 41 THR A N 7
ATOM 7712 C CA . THR A 1 41 ? 11.684 11.951 0.207 1.00 21.31 41 THR A CA 7
ATOM 7713 C C . THR A 1 41 ? 10.701 11.120 -0.611 1.00 74.10 41 THR A C 7
ATOM 7714 O O . THR A 1 41 ? 11.100 10.246 -1.378 1.00 32.32 41 THR A O 7
ATOM 7725 N N . ALA A 1 42 ? 9.414 11.403 -0.442 1.00 33.42 42 ALA A N 7
ATOM 7726 C CA . ALA A 1 42 ? 8.372 10.685 -1.166 1.00 33.24 42 ALA A CA 7
ATOM 7727 C C . ALA A 1 42 ? 7.386 11.653 -1.812 1.00 22.22 42 ALA A C 7
ATOM 7728 O O . ALA A 1 42 ? 6.238 11.297 -2.077 1.00 41.33 42 ALA A O 7
ATOM 7735 N N . ALA A 1 43 ? 7.842 12.876 -2.062 1.00 12.24 43 ALA A N 7
ATOM 7736 C CA . ALA A 1 43 ? 6.999 13.893 -2.678 1.00 72.33 43 ALA A CA 7
ATOM 7737 C C . ALA A 1 43 ? 7.773 15.189 -2.893 1.00 51.10 43 ALA A C 7
ATOM 7738 O O . ALA A 1 43 ? 8.861 15.374 -2.346 1.00 33.12 43 ALA A O 7
ATOM 7745 N N . PHE A 1 44 ? 7.204 16.086 -3.693 1.00 14.41 44 PHE A N 7
ATOM 7746 C CA . PHE A 1 44 ? 7.842 17.366 -3.981 1.00 61.30 44 PHE A CA 7
ATOM 7747 C C . PHE A 1 44 ? 6.828 18.504 -3.926 1.00 33.54 44 PHE A C 7
ATOM 7748 O O . PHE A 1 44 ? 5.628 18.274 -3.776 1.00 25.14 44 PHE A O 7
ATOM 7765 N N . HIS A 1 45 ? 7.319 19.733 -4.049 1.00 30.01 45 HIS A N 7
ATOM 7766 C CA . HIS A 1 45 ? 6.456 20.908 -4.013 1.00 13.52 45 HIS A CA 7
ATOM 7767 C C . HIS A 1 45 ? 6.592 21.721 -5.298 1.00 32.25 45 HIS A C 7
ATOM 7768 O O . HIS A 1 45 ? 7.489 21.481 -6.104 1.00 34.05 45 HIS A O 7
ATOM 7782 N N . GLY A 1 46 ? 5.695 22.685 -5.480 1.00 15.53 46 GLY A N 7
ATOM 7783 C CA . GLY A 1 46 ? 5.732 23.518 -6.668 1.00 51.15 46 GLY A CA 7
ATOM 7784 C C . GLY A 1 46 ? 4.510 24.406 -6.791 1.00 30.33 46 GLY A C 7
ATOM 7785 O O . GLY A 1 46 ? 3.423 24.046 -6.340 1.00 1.11 46 GLY A O 7
ATOM 7789 N N . CYS A 1 47 ? 4.688 25.572 -7.403 1.00 73.31 47 CYS A N 7
ATOM 7790 C CA . CYS A 1 47 ? 3.592 26.517 -7.583 1.00 12.40 47 CYS A CA 7
ATOM 7791 C C . CYS A 1 47 ? 3.245 26.670 -9.062 1.00 61.22 47 CYS A C 7
ATOM 7792 O O . CYS A 1 47 ? 4.085 27.058 -9.871 1.00 61.52 47 CYS A O 7
ATOM 7799 N N . GLY A 1 48 ? 1.996 26.365 -9.405 1.00 51.40 48 GLY A N 7
ATOM 7800 C CA . GLY A 1 48 ? 1.558 26.475 -10.784 1.00 22.12 48 GLY A CA 7
ATOM 7801 C C . GLY A 1 48 ? 0.238 25.772 -11.031 1.00 74.05 48 GLY A C 7
ATOM 7802 O O . GLY A 1 48 ? -0.569 25.614 -10.114 1.00 74.34 48 GLY A O 7
ATOM 7806 N N . ARG A 1 49 ? 0.016 25.351 -12.271 1.00 34.44 49 ARG A N 7
ATOM 7807 C CA . ARG A 1 49 ? -1.218 24.665 -12.636 1.00 43.42 49 ARG A CA 7
ATOM 7808 C C . ARG A 1 49 ? -0.928 23.248 -13.120 1.00 72.42 49 ARG A C 7
ATOM 7809 O O . ARG A 1 49 ? -0.249 23.052 -14.128 1.00 32.25 49 ARG A O 7
ATOM 7830 N N . ILE A 1 50 ? -1.447 22.263 -12.394 1.00 45.20 50 ILE A N 7
ATOM 7831 C CA . ILE A 1 50 ? -1.246 20.863 -12.750 1.00 24.22 50 ILE A CA 7
ATOM 7832 C C . ILE A 1 50 ? -2.534 20.238 -13.272 1.00 32.02 50 ILE A C 7
ATOM 7833 O O . ILE A 1 50 ? -2.501 19.285 -14.052 1.00 4.22 50 ILE A O 7
ATOM 7849 N N . TRP A 1 51 ? -3.666 20.779 -12.839 1.00 65.10 51 TRP A N 7
ATOM 7850 C CA . TRP A 1 51 ? -4.967 20.274 -13.263 1.00 64.31 51 TRP A CA 7
ATOM 7851 C C . TRP A 1 51 ? -5.496 21.067 -14.453 1.00 21.13 51 TRP A C 7
ATOM 7852 O O . TRP A 1 51 ? -5.133 22.223 -14.669 1.00 63.40 51 TRP A O 7
ATOM 7873 N N . PRO A 1 52 ? -6.378 20.435 -15.242 1.00 33.22 52 PRO A N 7
ATOM 7874 C CA . PRO A 1 52 ? -6.977 21.065 -16.422 1.00 11.42 52 PRO A CA 7
ATOM 7875 C C . PRO A 1 52 ? -7.956 22.175 -16.053 1.00 61.34 52 PRO A C 7
ATOM 7876 O O . PRO A 1 52 ? -8.147 23.125 -16.810 1.00 42.35 52 PRO A O 7
ATOM 7887 N N . LYS A 1 53 ? -8.574 22.047 -14.884 1.00 42.35 53 LYS A N 7
ATOM 7888 C CA . LYS A 1 53 ? -9.533 23.039 -14.413 1.00 54.32 53 LYS A CA 7
ATOM 7889 C C . LYS A 1 53 ? -8.842 24.367 -14.123 1.00 33.53 53 LYS A C 7
ATOM 7890 O O . LYS A 1 53 ? -9.284 25.422 -14.584 1.00 74.30 53 LYS A O 7
ATOM 7909 N N . ASP A 1 54 ? -7.757 24.312 -13.359 1.00 52.15 54 ASP A N 7
ATOM 7910 C CA . ASP A 1 54 ? -7.003 25.510 -13.011 1.00 1.22 54 ASP A CA 7
ATOM 7911 C C . ASP A 1 54 ? -6.356 26.124 -14.249 1.00 22.44 54 ASP A C 7
ATOM 7912 O O . ASP A 1 54 ? -6.140 27.335 -14.313 1.00 3.21 54 ASP A O 7
ATOM 7921 N N . LYS A 1 55 ? -6.048 25.281 -15.229 1.00 0.11 55 LYS A N 7
ATOM 7922 C CA . LYS A 1 55 ? -5.426 25.740 -16.465 1.00 71.30 55 LYS A CA 7
ATOM 7923 C C . LYS A 1 55 ? -6.358 26.675 -17.229 1.00 30.04 55 LYS A C 7
ATOM 7924 O O . LYS A 1 55 ? -5.909 27.625 -17.871 1.00 33.44 55 LYS A O 7
ATOM 7943 N N . ARG A 1 56 ? -7.656 26.401 -17.154 1.00 42.23 56 ARG A N 7
ATOM 7944 C CA . ARG A 1 56 ? -8.650 27.220 -17.837 1.00 60.15 56 ARG A CA 7
ATOM 7945 C C . ARG A 1 56 ? -8.683 28.632 -17.260 1.00 33.12 56 ARG A C 7
ATOM 7946 O O . ARG A 1 56 ? -8.996 29.591 -17.962 1.00 23.12 56 ARG A O 7
ATOM 7967 N N . GLU A 1 57 ? -8.360 28.748 -15.975 1.00 1.14 57 GLU A N 7
ATOM 7968 C CA . GLU A 1 57 ? -8.355 30.042 -15.303 1.00 73.50 57 GLU A CA 7
ATOM 7969 C C . GLU A 1 57 ? -6.991 30.715 -15.430 1.00 75.12 57 GLU A C 7
ATOM 7970 O O . GLU A 1 57 ? -6.871 31.932 -15.287 1.00 65.11 57 GLU A O 7
ATOM 7982 N N . LYS A 1 58 ? -5.965 29.914 -15.700 1.00 50.53 58 LYS A N 7
ATOM 7983 C CA . LYS A 1 58 ? -4.609 30.430 -15.846 1.00 42.02 58 LYS A CA 7
ATOM 7984 C C . LYS A 1 58 ? -4.153 31.131 -14.571 1.00 73.23 58 LYS A C 7
ATOM 7985 O O . LYS A 1 58 ? -3.766 32.300 -14.598 1.00 73.04 58 LYS A O 7
ATOM 8004 N N . VAL A 1 59 ? -4.200 30.410 -13.456 1.00 2.35 59 VAL A N 7
ATOM 8005 C CA . VAL A 1 59 ? -3.788 30.963 -12.170 1.00 3.13 59 VAL A CA 7
ATOM 8006 C C . VAL A 1 59 ? -2.915 29.977 -11.402 1.00 32.04 59 VAL A C 7
ATOM 8007 O O . VAL A 1 59 ? -3.371 28.903 -11.009 1.00 24.43 59 VAL A O 7
ATOM 8020 N N . ASP A 1 60 ? -1.657 30.348 -11.194 1.00 14.15 60 ASP A N 7
ATOM 8021 C CA . ASP A 1 60 ? -0.719 29.498 -10.471 1.00 22.51 60 ASP A CA 7
ATOM 8022 C C . ASP A 1 60 ? -1.242 29.174 -9.075 1.00 13.20 60 ASP A C 7
ATOM 8023 O O . ASP A 1 60 ? -1.646 30.067 -8.330 1.00 44.21 60 ASP A O 7
ATOM 8032 N N . ARG A 1 61 ? -1.235 27.891 -8.729 1.00 3.03 61 ARG A N 7
ATOM 8033 C CA . ARG A 1 61 ? -1.711 27.449 -7.424 1.00 14.00 61 ARG A CA 7
ATOM 8034 C C . ARG A 1 61 ? -0.761 26.421 -6.817 1.00 1.23 61 ARG A C 7
ATOM 8035 O O . ARG A 1 61 ? -0.116 25.656 -7.535 1.00 63.34 61 ARG A O 7
ATOM 8056 N N . CYS A 1 62 ? -0.678 26.409 -5.491 1.00 42.04 62 CYS A N 7
ATOM 8057 C CA . CYS A 1 62 ? 0.193 25.477 -4.787 1.00 0.35 62 CYS A CA 7
ATOM 8058 C C . CYS A 1 62 ? -0.287 24.039 -4.969 1.00 41.03 62 CYS A C 7
ATOM 8059 O O . CYS A 1 62 ? -1.453 23.729 -4.728 1.00 41.35 62 CYS A O 7
ATOM 8066 N N . TYR A 1 63 ? 0.621 23.168 -5.396 1.00 45.52 63 TYR A N 7
ATOM 8067 C CA . TYR A 1 63 ? 0.291 21.765 -5.611 1.00 14.20 63 TYR A CA 7
ATOM 8068 C C . TYR A 1 63 ? 1.332 20.855 -4.968 1.00 21.05 63 TYR A C 7
ATOM 8069 O O . TYR A 1 63 ? 2.481 21.250 -4.771 1.00 3.33 63 TYR A O 7
ATOM 8087 N N . ILE A 1 64 ? 0.921 19.633 -4.646 1.00 55.33 64 ILE A N 7
ATOM 8088 C CA . ILE A 1 64 ? 1.819 18.665 -4.027 1.00 5.43 64 ILE A CA 7
ATOM 8089 C C . ILE A 1 64 ? 1.510 17.248 -4.501 1.00 12.54 64 ILE A C 7
ATOM 8090 O O . ILE A 1 64 ? 0.408 16.740 -4.298 1.00 4.15 64 ILE A O 7
ATOM 8106 N N . CYS A 1 65 ? 2.493 16.615 -5.132 1.00 21.21 65 CYS A N 7
ATOM 8107 C CA . CYS A 1 65 ? 2.329 15.256 -5.635 1.00 73.21 65 CYS A CA 7
ATOM 8108 C C . CYS A 1 65 ? 3.335 14.310 -4.984 1.00 10.41 65 CYS A C 7
ATOM 8109 O O . CYS A 1 65 ? 4.281 14.748 -4.331 1.00 53.41 65 CYS A O 7
ATOM 8116 N N . ASN A 1 66 ? 3.120 13.011 -5.166 1.00 44.32 66 ASN A N 7
ATOM 8117 C CA . ASN A 1 66 ? 4.007 12.004 -4.597 1.00 53.41 66 ASN A CA 7
ATOM 8118 C C . ASN A 1 66 ? 5.236 11.798 -5.478 1.00 40.54 66 ASN A C 7
ATOM 8119 O O . ASN A 1 66 ? 5.277 12.258 -6.618 1.00 42.44 66 ASN A O 7
ATOM 8130 N N . ASN A 1 67 ? 6.233 11.104 -4.941 1.00 11.55 67 ASN A N 7
ATOM 8131 C CA . ASN A 1 67 ? 7.463 10.838 -5.679 1.00 15.23 67 ASN A CA 7
ATOM 8132 C C . ASN A 1 67 ? 7.170 10.076 -6.968 1.00 64.24 67 ASN A C 7
ATOM 8133 O O . ASN A 1 67 ? 7.881 10.220 -7.962 1.00 61.44 67 ASN A O 7
ATOM 8144 N N . GLU A 1 68 ? 6.116 9.266 -6.945 1.00 2.34 68 GLU A N 7
ATOM 8145 C CA . GLU A 1 68 ? 5.729 8.482 -8.111 1.00 64.21 68 GLU A CA 7
ATOM 8146 C C . GLU A 1 68 ? 4.999 9.349 -9.132 1.00 23.15 68 GLU A C 7
ATOM 8147 O O . GLU A 1 68 ? 4.747 8.924 -10.260 1.00 62.10 68 GLU A O 7
ATOM 8159 N N . LYS A 1 69 ? 4.660 10.570 -8.728 1.00 71.44 69 LYS A N 7
ATOM 8160 C CA . LYS A 1 69 ? 3.959 11.498 -9.606 1.00 40.30 69 LYS A CA 7
ATOM 8161 C C . LYS A 1 69 ? 2.679 10.874 -10.150 1.00 12.13 69 LYS A C 7
ATOM 8162 O O . LYS A 1 69 ? 2.208 11.236 -11.229 1.00 32.33 69 LYS A O 7
ATOM 8181 N N . THR A 1 70 ? 2.117 9.936 -9.395 1.00 30.31 70 THR A N 7
ATOM 8182 C CA . THR A 1 70 ? 0.891 9.261 -9.800 1.00 22.31 70 THR A CA 7
ATOM 8183 C C . THR A 1 70 ? -0.330 9.897 -9.143 1.00 43.33 70 THR A C 7
ATOM 8184 O O . THR A 1 70 ? -1.410 9.947 -9.733 1.00 43.31 70 THR A O 7
ATOM 8195 N N . LEU A 1 71 ? -0.151 10.381 -7.918 1.00 55.15 71 LEU A N 7
ATOM 8196 C CA . LEU A 1 71 ? -1.239 11.015 -7.180 1.00 63.21 71 LEU A CA 7
ATOM 8197 C C . LEU A 1 71 ? -0.913 12.473 -6.879 1.00 74.32 71 LEU A C 7
ATOM 8198 O O . LEU A 1 71 ? 0.243 12.828 -6.643 1.00 71.24 71 LEU A O 7
ATOM 8214 N N . CYS A 1 72 ? -1.940 13.317 -6.884 1.00 53.03 72 CYS A N 7
ATOM 8215 C CA . CYS A 1 72 ? -1.765 14.738 -6.608 1.00 32.24 72 CYS A CA 7
ATOM 8216 C C . CYS A 1 72 ? -2.967 15.298 -5.854 1.00 44.23 72 CYS A C 7
ATOM 8217 O O . CYS A 1 72 ? -4.038 14.689 -5.827 1.00 42.24 72 CYS A O 7
ATOM 8224 N N . THR A 1 73 ? -2.784 16.463 -5.241 1.00 61.13 73 THR A N 7
ATOM 8225 C CA . THR A 1 73 ? -3.853 17.106 -4.486 1.00 22.22 73 THR A CA 7
ATOM 8226 C C . THR A 1 73 ? -5.117 17.240 -5.327 1.00 44.15 73 THR A C 7
ATOM 8227 O O . THR A 1 73 ? -5.050 17.380 -6.547 1.00 61.12 73 THR A O 7
ATOM 8238 N N . SER A 1 74 ? -6.270 17.196 -4.665 1.00 30.10 74 SER A N 7
ATOM 8239 C CA . SER A 1 74 ? -7.550 17.309 -5.354 1.00 62.43 74 SER A CA 7
ATOM 8240 C C . SER A 1 74 ? -7.647 18.633 -6.106 1.00 35.40 74 SER A C 7
ATOM 8241 O O . SER A 1 74 ? -7.033 19.627 -5.718 1.00 60.23 74 SER A O 7
ATOM 8249 N N . VAL A 1 75 ? -8.423 18.637 -7.184 1.00 55.43 75 VAL A N 7
ATOM 8250 C CA . VAL A 1 75 ? -8.603 19.838 -7.992 1.00 11.13 75 VAL A CA 7
ATOM 8251 C C . VAL A 1 75 ? -9.433 20.879 -7.251 1.00 25.41 75 VAL A C 7
ATOM 8252 O O . VAL A 1 75 ? -9.311 22.078 -7.502 1.00 24.22 75 VAL A O 7
ATOM 8265 N N . MET A 1 76 ? -10.278 20.414 -6.338 1.00 43.31 76 MET A N 7
ATOM 8266 C CA . MET A 1 76 ? -11.130 21.306 -5.557 1.00 43.13 76 MET A CA 7
ATOM 8267 C C . MET A 1 76 ? -10.823 21.184 -4.069 1.00 51.03 76 MET A C 7
ATOM 8268 O O . MET A 1 76 ? -11.525 21.754 -3.232 1.00 70.34 76 MET A O 7
ATOM 8282 N N . GLY A 1 1 ? 1.760 0.740 1.374 1.00 62.14 1 GLY A N 8
ATOM 8283 C CA . GLY A 1 1 ? 2.650 0.493 0.256 1.00 72.30 1 GLY A CA 8
ATOM 8284 C C . GLY A 1 1 ? 2.239 1.251 -0.992 1.00 22.14 1 GLY A C 8
ATOM 8285 O O . GLY A 1 1 ? 3.085 1.745 -1.736 1.00 61.32 1 GLY A O 8
ATOM 8291 N N . THR A 1 2 ? 0.932 1.339 -1.224 1.00 31.43 2 THR A N 8
ATOM 8292 C CA . THR A 1 2 ? 0.409 2.038 -2.391 1.00 21.31 2 THR A CA 8
ATOM 8293 C C . THR A 1 2 ? 0.197 3.518 -2.096 1.00 71.43 2 THR A C 8
ATOM 8294 O O . THR A 1 2 ? 0.091 3.937 -0.943 1.00 32.13 2 THR A O 8
ATOM 8305 N N . PRO A 1 3 ? 0.131 4.332 -3.160 1.00 22.24 3 PRO A N 8
ATOM 8306 C CA . PRO A 1 3 ? -0.070 5.779 -3.040 1.00 51.53 3 PRO A CA 8
ATOM 8307 C C . PRO A 1 3 ? -1.475 6.130 -2.562 1.00 21.02 3 PRO A C 8
ATOM 8308 O O . PRO A 1 3 ? -2.456 5.527 -2.995 1.00 25.42 3 PRO A O 8
ATOM 8319 N N . SER A 1 4 ? -1.563 7.110 -1.670 1.00 53.30 4 SER A N 8
ATOM 8320 C CA . SER A 1 4 ? -2.848 7.541 -1.130 1.00 1.23 4 SER A CA 8
ATOM 8321 C C . SER A 1 4 ? -2.825 9.029 -0.794 1.00 70.21 4 SER A C 8
ATOM 8322 O O . SER A 1 4 ? -1.813 9.704 -0.985 1.00 72.45 4 SER A O 8
ATOM 8330 N N . ALA A 1 5 ? -3.948 9.532 -0.293 1.00 44.51 5 ALA A N 8
ATOM 8331 C CA . ALA A 1 5 ? -4.058 10.939 0.072 1.00 71.53 5 ALA A CA 8
ATOM 8332 C C . ALA A 1 5 ? -2.976 11.333 1.072 1.00 64.50 5 ALA A C 8
ATOM 8333 O O . ALA A 1 5 ? -2.599 12.501 1.166 1.00 75.23 5 ALA A O 8
ATOM 8340 N N . ASP A 1 6 ? -2.480 10.351 1.817 1.00 73.12 6 ASP A N 8
ATOM 8341 C CA . ASP A 1 6 ? -1.440 10.595 2.810 1.00 73.34 6 ASP A CA 8
ATOM 8342 C C . ASP A 1 6 ? -0.110 10.923 2.137 1.00 50.31 6 ASP A C 8
ATOM 8343 O O . ASP A 1 6 ? 0.720 11.635 2.697 1.00 61.44 6 ASP A O 8
ATOM 8352 N N . GLN A 1 7 ? 0.081 10.398 0.930 1.00 61.34 7 GLN A N 8
ATOM 8353 C CA . GLN A 1 7 ? 1.309 10.635 0.181 1.00 33.32 7 GLN A CA 8
ATOM 8354 C C . GLN A 1 7 ? 1.358 12.064 -0.347 1.00 30.12 7 GLN A C 8
ATOM 8355 O O . GLN A 1 7 ? 2.435 12.629 -0.541 1.00 65.14 7 GLN A O 8
ATOM 8369 N N . VAL A 1 8 ? 0.185 12.645 -0.577 1.00 11.23 8 VAL A N 8
ATOM 8370 C CA . VAL A 1 8 ? 0.094 14.010 -1.082 1.00 70.32 8 VAL A CA 8
ATOM 8371 C C . VAL A 1 8 ? -0.104 15.006 0.055 1.00 51.41 8 VAL A C 8
ATOM 8372 O O . VAL A 1 8 ? -0.636 16.097 -0.148 1.00 2.43 8 VAL A O 8
ATOM 8385 N N . ARG A 1 9 ? 0.327 14.622 1.252 1.00 23.24 9 ARG A N 8
ATOM 8386 C CA . ARG A 1 9 ? 0.197 15.479 2.422 1.00 13.23 9 ARG A CA 8
ATOM 8387 C C . ARG A 1 9 ? 1.207 16.623 2.374 1.00 52.15 9 ARG A C 8
ATOM 8388 O O . ARG A 1 9 ? 1.993 16.730 1.433 1.00 24.40 9 ARG A O 8
ATOM 8409 N N . TYR A 1 10 ? 1.178 17.474 3.394 1.00 14.33 10 TYR A N 8
ATOM 8410 C CA . TYR A 1 10 ? 2.089 18.611 3.467 1.00 71.55 10 TYR A CA 8
ATOM 8411 C C . TYR A 1 10 ? 2.472 18.911 4.913 1.00 52.43 10 TYR A C 8
ATOM 8412 O O . TYR A 1 10 ? 1.751 18.554 5.844 1.00 74.35 10 TYR A O 8
ATOM 8430 N N . ASN A 1 11 ? 3.612 19.569 5.092 1.00 42.23 11 ASN A N 8
ATOM 8431 C CA . ASN A 1 11 ? 4.091 19.919 6.424 1.00 42.31 11 ASN A CA 8
ATOM 8432 C C . ASN A 1 11 ? 4.233 21.430 6.572 1.00 20.03 11 ASN A C 8
ATOM 8433 O O . ASN A 1 11 ? 4.624 22.123 5.633 1.00 44.41 11 ASN A O 8
ATOM 8444 N N . TYR A 1 12 ? 3.912 21.935 7.759 1.00 45.02 12 TYR A N 8
ATOM 8445 C CA . TYR A 1 12 ? 4.002 23.365 8.030 1.00 72.31 12 TYR A CA 8
ATOM 8446 C C . TYR A 1 12 ? 5.454 23.794 8.221 1.00 31.24 12 TYR A C 8
ATOM 8447 O O . TYR A 1 12 ? 6.114 23.389 9.179 1.00 51.10 12 TYR A O 8
ATOM 8465 N N . THR A 1 13 ? 5.946 24.617 7.300 1.00 52.44 13 THR A N 8
ATOM 8466 C CA . THR A 1 13 ? 7.319 25.101 7.364 1.00 21.44 13 THR A CA 8
ATOM 8467 C C . THR A 1 13 ? 7.362 26.621 7.468 1.00 1.51 13 THR A C 8
ATOM 8468 O O . THR A 1 13 ? 6.350 27.294 7.276 1.00 61.40 13 THR A O 8
ATOM 8479 N N . GLU A 1 14 ? 8.540 27.156 7.772 1.00 33.12 14 GLU A N 8
ATOM 8480 C CA . GLU A 1 14 ? 8.713 28.598 7.900 1.00 45.32 14 GLU A CA 8
ATOM 8481 C C . GLU A 1 14 ? 9.238 29.202 6.601 1.00 72.14 14 GLU A C 8
ATOM 8482 O O . GLU A 1 14 ? 9.986 28.560 5.862 1.00 2.41 14 GLU A O 8
ATOM 8494 N N . LEU A 1 15 ? 8.841 30.440 6.326 1.00 31.01 15 LEU A N 8
ATOM 8495 C CA . LEU A 1 15 ? 9.271 31.131 5.117 1.00 75.52 15 LEU A CA 8
ATOM 8496 C C . LEU A 1 15 ? 10.096 32.367 5.459 1.00 52.53 15 LEU A C 8
ATOM 8497 O O . LEU A 1 15 ? 10.022 32.906 6.564 1.00 52.44 15 LEU A O 8
ATOM 8513 N N . PRO A 1 16 ? 10.898 32.831 4.489 1.00 52.33 16 PRO A N 8
ATOM 8514 C CA . PRO A 1 16 ? 11.749 34.011 4.664 1.00 73.22 16 PRO A CA 8
ATOM 8515 C C . PRO A 1 16 ? 10.942 35.303 4.748 1.00 42.24 16 PRO A C 8
ATOM 8516 O O . PRO A 1 16 ? 11.453 36.339 5.170 1.00 30.55 16 PRO A O 8
ATOM 8527 N N . ASN A 1 17 ? 9.678 35.231 4.342 1.00 3.13 17 ASN A N 8
ATOM 8528 C CA . ASN A 1 17 ? 8.800 36.396 4.371 1.00 21.43 17 ASN A CA 8
ATOM 8529 C C . ASN A 1 17 ? 8.177 36.572 5.753 1.00 30.55 17 ASN A C 8
ATOM 8530 O O . ASN A 1 17 ? 7.494 37.560 6.017 1.00 12.42 17 ASN A O 8
ATOM 8541 N N . GLY A 1 18 ? 8.420 35.606 6.634 1.00 75.24 18 GLY A N 8
ATOM 8542 C CA . GLY A 1 18 ? 7.878 35.673 7.978 1.00 63.13 18 GLY A CA 8
ATOM 8543 C C . GLY A 1 18 ? 6.712 34.727 8.181 1.00 23.55 18 GLY A C 8
ATOM 8544 O O . GLY A 1 18 ? 6.430 34.310 9.305 1.00 61.41 18 GLY A O 8
ATOM 8548 N N . GLU A 1 19 ? 6.031 34.385 7.091 1.00 64.42 19 GLU A N 8
ATOM 8549 C CA . GLU A 1 19 ? 4.889 33.481 7.157 1.00 70.10 19 GLU A CA 8
ATOM 8550 C C . GLU A 1 19 ? 5.346 32.026 7.164 1.00 45.33 19 GLU A C 8
ATOM 8551 O O . GLU A 1 19 ? 6.542 31.740 7.155 1.00 50.13 19 GLU A O 8
ATOM 8563 N N . TYR A 1 20 ? 4.382 31.110 7.184 1.00 61.53 20 TYR A N 8
ATOM 8564 C CA . TYR A 1 20 ? 4.685 29.683 7.198 1.00 34.14 20 TYR A CA 8
ATOM 8565 C C . TYR A 1 20 ? 4.685 29.114 5.783 1.00 55.31 20 TYR A C 8
ATOM 8566 O O . TYR A 1 20 ? 5.732 28.738 5.253 1.00 31.44 20 TYR A O 8
ATOM 8584 N N . CYS A 1 21 ? 3.506 29.055 5.174 1.00 45.41 21 CYS A N 8
ATOM 8585 C CA . CYS A 1 21 ? 3.368 28.532 3.821 1.00 22.34 21 CYS A CA 8
ATOM 8586 C C . CYS A 1 21 ? 1.935 28.690 3.320 1.00 21.40 21 CYS A C 8
ATOM 8587 O O . CYS A 1 21 ? 1.006 28.862 4.110 1.00 34.13 21 CYS A O 8
ATOM 8594 N N . TYR A 1 22 ? 1.764 28.631 2.004 1.00 73.41 22 TYR A N 8
ATOM 8595 C CA . TYR A 1 22 ? 0.446 28.770 1.397 1.00 25.14 22 TYR A CA 8
ATOM 8596 C C . TYR A 1 22 ? -0.194 27.403 1.167 1.00 21.32 22 TYR A C 8
ATOM 8597 O O . TYR A 1 22 ? 0.376 26.541 0.498 1.00 14.24 22 TYR A O 8
ATOM 8615 N N . THR A 1 23 ? -1.385 27.212 1.726 1.00 31.22 23 THR A N 8
ATOM 8616 C CA . THR A 1 23 ? -2.103 25.952 1.585 1.00 12.23 23 THR A CA 8
ATOM 8617 C C . THR A 1 23 ? -2.167 25.517 0.125 1.00 3.11 23 THR A C 8
ATOM 8618 O O . THR A 1 23 ? -1.962 26.310 -0.794 1.00 50.51 23 THR A O 8
ATOM 8629 N N . PRO A 1 24 ? -2.457 24.227 -0.097 1.00 10.51 24 PRO A N 8
ATOM 8630 C CA . PRO A 1 24 ? -2.555 23.658 -1.444 1.00 1.33 24 PRO A CA 8
ATOM 8631 C C . PRO A 1 24 ? -3.779 24.165 -2.200 1.00 0.42 24 PRO A C 8
ATOM 8632 O O . PRO A 1 24 ? -4.781 24.541 -1.594 1.00 21.20 24 PRO A O 8
ATOM 8643 N N . ARG A 1 25 ? -3.689 24.169 -3.525 1.00 41.50 25 ARG A N 8
ATOM 8644 C CA . ARG A 1 25 ? -4.788 24.631 -4.364 1.00 11.30 25 ARG A CA 8
ATOM 8645 C C . ARG A 1 25 ? -5.043 26.121 -4.155 1.00 42.24 25 ARG A C 8
ATOM 8646 O O . ARG A 1 25 ? -6.128 26.623 -4.450 1.00 30.50 25 ARG A O 8
ATOM 8667 N N . ARG A 1 26 ? -4.036 26.822 -3.645 1.00 23.54 26 ARG A N 8
ATOM 8668 C CA . ARG A 1 26 ? -4.150 28.254 -3.397 1.00 14.21 26 ARG A CA 8
ATOM 8669 C C . ARG A 1 26 ? -3.246 29.045 -4.339 1.00 22.51 26 ARG A C 8
ATOM 8670 O O . ARG A 1 26 ? -2.149 28.601 -4.679 1.00 34.12 26 ARG A O 8
ATOM 8691 N N . ARG A 1 27 ? -3.715 30.216 -4.755 1.00 50.31 27 ARG A N 8
ATOM 8692 C CA . ARG A 1 27 ? -2.949 31.067 -5.659 1.00 40.43 27 ARG A CA 8
ATOM 8693 C C . ARG A 1 27 ? -1.621 31.475 -5.028 1.00 64.30 27 ARG A C 8
ATOM 8694 O O . ARG A 1 27 ? -1.587 32.011 -3.919 1.00 33.14 27 ARG A O 8
ATOM 8715 N N . CYS A 1 28 ? -0.529 31.216 -5.739 1.00 43.33 28 CYS A N 8
ATOM 8716 C CA . CYS A 1 28 ? 0.801 31.554 -5.249 1.00 31.31 28 CYS A CA 8
ATOM 8717 C C . CYS A 1 28 ? 1.656 32.150 -6.365 1.00 63.13 28 CYS A C 8
ATOM 8718 O O . CYS A 1 28 ? 1.339 32.014 -7.547 1.00 50.44 28 CYS A O 8
ATOM 8725 N N . THR A 1 29 ? 2.742 32.812 -5.980 1.00 73.01 29 THR A N 8
ATOM 8726 C CA . THR A 1 29 ? 3.644 33.430 -6.945 1.00 32.12 29 THR A CA 8
ATOM 8727 C C . THR A 1 29 ? 5.013 32.760 -6.927 1.00 33.55 29 THR A C 8
ATOM 8728 O O . THR A 1 29 ? 5.760 32.827 -7.904 1.00 51.13 29 THR A O 8
ATOM 8739 N N . SER A 1 30 ? 5.336 32.115 -5.811 1.00 63.54 30 SER A N 8
ATOM 8740 C CA . SER A 1 30 ? 6.617 31.436 -5.665 1.00 12.44 30 SER A CA 8
ATOM 8741 C C . SER A 1 30 ? 6.422 30.014 -5.146 1.00 32.23 30 SER A C 8
ATOM 8742 O O . SER A 1 30 ? 5.598 29.769 -4.267 1.00 42.24 30 SER A O 8
ATOM 8750 N N . ALA A 1 31 ? 7.189 29.079 -5.698 1.00 62.45 31 ALA A N 8
ATOM 8751 C CA . ALA A 1 31 ? 7.104 27.682 -5.291 1.00 32.30 31 ALA A CA 8
ATOM 8752 C C . ALA A 1 31 ? 7.519 27.508 -3.834 1.00 10.12 31 ALA A C 8
ATOM 8753 O O . ALA A 1 31 ? 6.926 26.716 -3.100 1.00 65.45 31 ALA A O 8
ATOM 8760 N N . ASP A 1 32 ? 8.540 28.251 -3.423 1.00 12.20 32 ASP A N 8
ATOM 8761 C CA . ASP A 1 32 ? 9.035 28.180 -2.053 1.00 73.45 32 ASP A CA 8
ATOM 8762 C C . ASP A 1 32 ? 7.905 28.407 -1.054 1.00 71.20 32 ASP A C 8
ATOM 8763 O O . ASP A 1 32 ? 7.861 27.779 0.001 1.00 64.22 32 ASP A O 8
ATOM 8772 N N . GLN A 1 33 ? 6.995 29.314 -1.396 1.00 13.05 33 GLN A N 8
ATOM 8773 C CA . GLN A 1 33 ? 5.865 29.627 -0.529 1.00 61.53 33 GLN A CA 8
ATOM 8774 C C . GLN A 1 33 ? 4.958 28.414 -0.357 1.00 21.20 33 GLN A C 8
ATOM 8775 O O . GLN A 1 33 ? 4.517 28.107 0.750 1.00 62.33 33 GLN A O 8
ATOM 8789 N N . CYS A 1 34 ? 4.682 27.726 -1.461 1.00 20.44 34 CYS A N 8
ATOM 8790 C CA . CYS A 1 34 ? 3.827 26.546 -1.434 1.00 42.12 34 CYS A CA 8
ATOM 8791 C C . CYS A 1 34 ? 4.307 25.549 -0.383 1.00 14.23 34 CYS A C 8
ATOM 8792 O O . CYS A 1 34 ? 5.472 25.152 -0.375 1.00 24.15 34 CYS A O 8
ATOM 8799 N N . CYS A 1 35 ? 3.401 25.149 0.502 1.00 63.44 35 CYS A N 8
ATOM 8800 C CA . CYS A 1 35 ? 3.730 24.199 1.557 1.00 62.12 35 CYS A CA 8
ATOM 8801 C C . CYS A 1 35 ? 4.406 22.959 0.981 1.00 75.41 35 CYS A C 8
ATOM 8802 O O . CYS A 1 35 ? 4.002 22.448 -0.063 1.00 52.33 35 CYS A O 8
ATOM 8809 N N . ARG A 1 36 ? 5.437 22.480 1.671 1.00 74.42 36 ARG A N 8
ATOM 8810 C CA . ARG A 1 36 ? 6.170 21.300 1.227 1.00 31.31 36 ARG A CA 8
ATOM 8811 C C . ARG A 1 36 ? 5.459 20.023 1.663 1.00 11.50 36 ARG A C 8
ATOM 8812 O O . ARG A 1 36 ? 4.644 20.020 2.587 1.00 64.44 36 ARG A O 8
ATOM 8833 N N . PRO A 1 37 ? 5.772 18.909 0.983 1.00 2.54 37 PRO A N 8
ATOM 8834 C CA . PRO A 1 37 ? 5.174 17.604 1.283 1.00 73.11 37 PRO A CA 8
ATOM 8835 C C . PRO A 1 37 ? 5.650 17.042 2.618 1.00 25.00 37 PRO A C 8
ATOM 8836 O O . PRO A 1 37 ? 6.793 17.259 3.022 1.00 22.30 37 PRO A O 8
ATOM 8847 N N . TYR A 1 38 ? 4.768 16.316 3.296 1.00 62.25 38 TYR A N 8
ATOM 8848 C CA . TYR A 1 38 ? 5.097 15.723 4.587 1.00 14.44 38 TYR A CA 8
ATOM 8849 C C . TYR A 1 38 ? 6.361 14.871 4.489 1.00 34.42 38 TYR A C 8
ATOM 8850 O O . TYR A 1 38 ? 7.134 14.775 5.442 1.00 11.41 38 TYR A O 8
ATOM 8868 N N . ASP A 1 39 ? 6.562 14.257 3.329 1.00 32.30 39 ASP A N 8
ATOM 8869 C CA . ASP A 1 39 ? 7.730 13.414 3.103 1.00 33.55 39 ASP A CA 8
ATOM 8870 C C . ASP A 1 39 ? 8.469 13.836 1.837 1.00 15.11 39 ASP A C 8
ATOM 8871 O O . ASP A 1 39 ? 8.139 13.392 0.735 1.00 13.04 39 ASP A O 8
ATOM 8880 N N . THR A 1 40 ? 9.467 14.698 1.999 1.00 42.33 40 THR A N 8
ATOM 8881 C CA . THR A 1 40 ? 10.249 15.182 0.868 1.00 51.22 40 THR A CA 8
ATOM 8882 C C . THR A 1 40 ? 10.905 14.029 0.119 1.00 5.24 40 THR A C 8
ATOM 8883 O O . THR A 1 40 ? 11.247 14.151 -1.057 1.00 55.42 40 THR A O 8
ATOM 8894 N N . THR A 1 41 ? 11.078 12.904 0.807 1.00 61.40 41 THR A N 8
ATOM 8895 C CA . THR A 1 41 ? 11.694 11.727 0.207 1.00 21.31 41 THR A CA 8
ATOM 8896 C C . THR A 1 41 ? 10.684 10.939 -0.620 1.00 74.10 41 THR A C 8
ATOM 8897 O O . THR A 1 41 ? 11.053 10.050 -1.385 1.00 32.32 41 THR A O 8
ATOM 8908 N N . ALA A 1 42 ? 9.408 11.274 -0.461 1.00 33.42 42 ALA A N 8
ATOM 8909 C CA . ALA A 1 42 ? 8.344 10.598 -1.194 1.00 33.24 42 ALA A CA 8
ATOM 8910 C C . ALA A 1 42 ? 7.375 11.605 -1.806 1.00 22.22 42 ALA A C 8
ATOM 8911 O O . ALA A 1 42 ? 6.216 11.285 -2.069 1.00 41.33 42 ALA A O 8
ATOM 8918 N N . ALA A 1 43 ? 7.857 12.824 -2.028 1.00 12.24 43 ALA A N 8
ATOM 8919 C CA . ALA A 1 43 ? 7.034 13.876 -2.611 1.00 72.33 43 ALA A CA 8
ATOM 8920 C C . ALA A 1 43 ? 7.832 15.163 -2.791 1.00 51.10 43 ALA A C 8
ATOM 8921 O O . ALA A 1 43 ? 8.918 15.314 -2.230 1.00 33.12 43 ALA A O 8
ATOM 8928 N N . PHE A 1 44 ? 7.289 16.086 -3.576 1.00 14.41 44 PHE A N 8
ATOM 8929 C CA . PHE A 1 44 ? 7.953 17.359 -3.832 1.00 61.30 44 PHE A CA 8
ATOM 8930 C C . PHE A 1 44 ? 6.961 18.517 -3.752 1.00 33.54 44 PHE A C 8
ATOM 8931 O O . PHE A 1 44 ? 5.765 18.309 -3.542 1.00 25.14 44 PHE A O 8
ATOM 8948 N N . HIS A 1 45 ? 7.466 19.734 -3.922 1.00 30.01 45 HIS A N 8
ATOM 8949 C CA . HIS A 1 45 ? 6.625 20.924 -3.869 1.00 13.52 45 HIS A CA 8
ATOM 8950 C C . HIS A 1 45 ? 6.854 21.806 -5.093 1.00 32.25 45 HIS A C 8
ATOM 8951 O O . HIS A 1 45 ? 7.791 21.590 -5.859 1.00 34.05 45 HIS A O 8
ATOM 8965 N N . GLY A 1 46 ? 5.989 22.799 -5.272 1.00 15.53 46 GLY A N 8
ATOM 8966 C CA . GLY A 1 46 ? 6.114 23.697 -6.405 1.00 51.15 46 GLY A CA 8
ATOM 8967 C C . GLY A 1 46 ? 4.819 24.419 -6.718 1.00 30.33 46 GLY A C 8
ATOM 8968 O O . GLY A 1 46 ? 3.746 24.006 -6.274 1.00 1.11 46 GLY A O 8
ATOM 8972 N N . CYS A 1 47 ? 4.916 25.500 -7.485 1.00 73.31 47 CYS A N 8
ATOM 8973 C CA . CYS A 1 47 ? 3.743 26.284 -7.856 1.00 12.40 47 CYS A CA 8
ATOM 8974 C C . CYS A 1 47 ? 3.467 26.172 -9.353 1.00 61.22 47 CYS A C 8
ATOM 8975 O O . CYS A 1 47 ? 4.331 26.467 -10.178 1.00 61.52 47 CYS A O 8
ATOM 8982 N N . GLY A 1 48 ? 2.256 25.744 -9.695 1.00 51.40 48 GLY A N 8
ATOM 8983 C CA . GLY A 1 48 ? 1.886 25.602 -11.091 1.00 22.12 48 GLY A CA 8
ATOM 8984 C C . GLY A 1 48 ? 0.426 25.232 -11.270 1.00 74.05 48 GLY A C 8
ATOM 8985 O O . GLY A 1 48 ? -0.396 25.484 -10.391 1.00 74.34 48 GLY A O 8
ATOM 8989 N N . ARG A 1 49 ? 0.105 24.635 -12.413 1.00 34.44 49 ARG A N 8
ATOM 8990 C CA . ARG A 1 49 ? -1.265 24.233 -12.707 1.00 43.42 49 ARG A CA 8
ATOM 8991 C C . ARG A 1 49 ? -1.313 22.790 -13.205 1.00 72.42 49 ARG A C 8
ATOM 8992 O O . ARG A 1 49 ? -1.179 22.533 -14.401 1.00 32.25 49 ARG A O 8
ATOM 9013 N N . ILE A 1 50 ? -1.505 21.855 -12.279 1.00 45.20 50 ILE A N 8
ATOM 9014 C CA . ILE A 1 50 ? -1.572 20.442 -12.626 1.00 24.22 50 ILE A CA 8
ATOM 9015 C C . ILE A 1 50 ? -3.014 19.996 -12.843 1.00 32.02 50 ILE A C 8
ATOM 9016 O O . ILE A 1 50 ? -3.323 18.806 -12.781 1.00 4.22 50 ILE A O 8
ATOM 9032 N N . TRP A 1 51 ? -3.892 20.959 -13.101 1.00 65.10 51 TRP A N 8
ATOM 9033 C CA . TRP A 1 51 ? -5.302 20.665 -13.330 1.00 64.31 51 TRP A CA 8
ATOM 9034 C C . TRP A 1 51 ? -5.852 21.498 -14.483 1.00 21.13 51 TRP A C 8
ATOM 9035 O O . TRP A 1 51 ? -5.333 22.565 -14.812 1.00 63.40 51 TRP A O 8
ATOM 9056 N N . PRO A 1 52 ? -6.925 21.001 -15.114 1.00 33.22 52 PRO A N 8
ATOM 9057 C CA . PRO A 1 52 ? -7.568 21.685 -16.240 1.00 11.42 52 PRO A CA 8
ATOM 9058 C C . PRO A 1 52 ? -8.287 22.959 -15.812 1.00 61.34 52 PRO A C 8
ATOM 9059 O O . PRO A 1 52 ? -8.251 23.971 -16.512 1.00 42.35 52 PRO A O 8
ATOM 9070 N N . LYS A 1 53 ? -8.938 22.905 -14.654 1.00 42.35 53 LYS A N 8
ATOM 9071 C CA . LYS A 1 53 ? -9.665 24.056 -14.131 1.00 54.32 53 LYS A CA 8
ATOM 9072 C C . LYS A 1 53 ? -8.738 25.255 -13.964 1.00 33.53 53 LYS A C 8
ATOM 9073 O O . LYS A 1 53 ? -9.130 26.394 -14.216 1.00 74.30 53 LYS A O 8
ATOM 9092 N N . ASP A 1 54 ? -7.508 24.989 -13.538 1.00 52.15 54 ASP A N 8
ATOM 9093 C CA . ASP A 1 54 ? -6.523 26.047 -13.341 1.00 1.22 54 ASP A CA 8
ATOM 9094 C C . ASP A 1 54 ? -6.101 26.655 -14.675 1.00 22.44 54 ASP A C 8
ATOM 9095 O O . ASP A 1 54 ? -5.754 27.834 -14.751 1.00 3.21 54 ASP A O 8
ATOM 9104 N N . LYS A 1 55 ? -6.134 25.841 -15.725 1.00 0.11 55 LYS A N 8
ATOM 9105 C CA . LYS A 1 55 ? -5.756 26.297 -17.058 1.00 71.30 55 LYS A CA 8
ATOM 9106 C C . LYS A 1 55 ? -6.788 27.276 -17.611 1.00 30.04 55 LYS A C 8
ATOM 9107 O O . LYS A 1 55 ? -6.436 28.256 -18.268 1.00 33.44 55 LYS A O 8
ATOM 9126 N N . ARG A 1 56 ? -8.059 27.004 -17.340 1.00 42.23 56 ARG A N 8
ATOM 9127 C CA . ARG A 1 56 ? -9.141 27.861 -17.811 1.00 60.15 56 ARG A CA 8
ATOM 9128 C C . ARG A 1 56 ? -9.068 29.236 -17.156 1.00 33.12 56 ARG A C 8
ATOM 9129 O O . ARG A 1 56 ? -9.278 30.258 -17.811 1.00 23.12 56 ARG A O 8
ATOM 9150 N N . GLU A 1 57 ? -8.771 29.255 -15.861 1.00 1.14 57 GLU A N 8
ATOM 9151 C CA . GLU A 1 57 ? -8.672 30.507 -15.119 1.00 73.50 57 GLU A CA 8
ATOM 9152 C C . GLU A 1 57 ? -7.306 31.157 -15.325 1.00 75.12 57 GLU A C 8
ATOM 9153 O O . GLU A 1 57 ? -7.145 32.363 -15.140 1.00 65.11 57 GLU A O 8
ATOM 9165 N N . LYS A 1 58 ? -6.325 30.347 -15.710 1.00 50.53 58 LYS A N 8
ATOM 9166 C CA . LYS A 1 58 ? -4.973 30.840 -15.943 1.00 42.02 58 LYS A CA 8
ATOM 9167 C C . LYS A 1 58 ? -4.369 31.400 -14.659 1.00 73.23 58 LYS A C 8
ATOM 9168 O O . LYS A 1 58 ? -4.052 32.587 -14.578 1.00 73.04 58 LYS A O 8
ATOM 9187 N N . VAL A 1 59 ? -4.213 30.539 -13.660 1.00 2.35 59 VAL A N 8
ATOM 9188 C CA . VAL A 1 59 ? -3.644 30.948 -12.380 1.00 3.13 59 VAL A CA 8
ATOM 9189 C C . VAL A 1 59 ? -2.924 29.787 -11.704 1.00 32.04 59 VAL A C 8
ATOM 9190 O O . VAL A 1 59 ? -3.522 28.745 -11.435 1.00 24.43 59 VAL A O 8
ATOM 9203 N N . ASP A 1 60 ? -1.638 29.975 -11.427 1.00 14.15 60 ASP A N 8
ATOM 9204 C CA . ASP A 1 60 ? -0.836 28.943 -10.780 1.00 22.51 60 ASP A CA 8
ATOM 9205 C C . ASP A 1 60 ? -1.113 28.903 -9.280 1.00 13.20 60 ASP A C 8
ATOM 9206 O O . ASP A 1 60 ? -1.152 29.941 -8.618 1.00 44.21 60 ASP A O 8
ATOM 9215 N N . ARG A 1 61 ? -1.307 27.699 -8.750 1.00 3.03 61 ARG A N 8
ATOM 9216 C CA . ARG A 1 61 ? -1.581 27.525 -7.330 1.00 14.00 61 ARG A CA 8
ATOM 9217 C C . ARG A 1 61 ? -0.686 26.443 -6.731 1.00 1.23 61 ARG A C 8
ATOM 9218 O O . ARG A 1 61 ? -0.144 25.604 -7.450 1.00 63.34 61 ARG A O 8
ATOM 9239 N N . CYS A 1 62 ? -0.534 26.471 -5.412 1.00 42.04 62 CYS A N 8
ATOM 9240 C CA . CYS A 1 62 ? 0.297 25.497 -4.715 1.00 0.35 62 CYS A CA 8
ATOM 9241 C C . CYS A 1 62 ? -0.189 24.076 -4.988 1.00 41.03 62 CYS A C 8
ATOM 9242 O O . CYS A 1 62 ? -1.390 23.807 -4.984 1.00 41.35 62 CYS A O 8
ATOM 9249 N N . TYR A 1 63 ? 0.753 23.170 -5.226 1.00 45.52 63 TYR A N 8
ATOM 9250 C CA . TYR A 1 63 ? 0.423 21.778 -5.503 1.00 14.20 63 TYR A CA 8
ATOM 9251 C C . TYR A 1 63 ? 1.478 20.841 -4.922 1.00 21.05 63 TYR A C 8
ATOM 9252 O O . TYR A 1 63 ? 2.640 21.217 -4.768 1.00 3.33 63 TYR A O 8
ATOM 9270 N N . ILE A 1 64 ? 1.064 19.619 -4.603 1.00 55.33 64 ILE A N 8
ATOM 9271 C CA . ILE A 1 64 ? 1.974 18.628 -4.042 1.00 5.43 64 ILE A CA 8
ATOM 9272 C C . ILE A 1 64 ? 1.667 17.234 -4.579 1.00 12.54 64 ILE A C 8
ATOM 9273 O O . ILE A 1 64 ? 0.548 16.738 -4.446 1.00 4.15 64 ILE A O 8
ATOM 9289 N N . CYS A 1 65 ? 2.669 16.606 -5.185 1.00 21.21 65 CYS A N 8
ATOM 9290 C CA . CYS A 1 65 ? 2.508 15.269 -5.742 1.00 73.21 65 CYS A CA 8
ATOM 9291 C C . CYS A 1 65 ? 3.524 14.303 -5.138 1.00 10.41 65 CYS A C 8
ATOM 9292 O O . CYS A 1 65 ? 4.598 14.711 -4.696 1.00 53.41 65 CYS A O 8
ATOM 9299 N N . ASN A 1 66 ? 3.178 13.019 -5.126 1.00 44.32 66 ASN A N 8
ATOM 9300 C CA . ASN A 1 66 ? 4.060 11.995 -4.577 1.00 53.41 66 ASN A CA 8
ATOM 9301 C C . ASN A 1 66 ? 5.278 11.790 -5.472 1.00 40.54 66 ASN A C 8
ATOM 9302 O O . ASN A 1 66 ? 5.300 12.237 -6.618 1.00 42.44 66 ASN A O 8
ATOM 9313 N N . ASN A 1 67 ? 6.288 11.112 -4.939 1.00 11.55 67 ASN A N 8
ATOM 9314 C CA . ASN A 1 67 ? 7.510 10.847 -5.690 1.00 15.23 67 ASN A CA 8
ATOM 9315 C C . ASN A 1 67 ? 7.207 10.074 -6.970 1.00 64.24 67 ASN A C 8
ATOM 9316 O O . ASN A 1 67 ? 7.906 10.215 -7.972 1.00 61.44 67 ASN A O 8
ATOM 9327 N N . GLU A 1 68 ? 6.158 9.258 -6.927 1.00 2.34 68 GLU A N 8
ATOM 9328 C CA . GLU A 1 68 ? 5.763 8.464 -8.084 1.00 64.21 68 GLU A CA 8
ATOM 9329 C C . GLU A 1 68 ? 5.018 9.320 -9.104 1.00 23.15 68 GLU A C 8
ATOM 9330 O O . GLU A 1 68 ? 4.757 8.886 -10.226 1.00 62.10 68 GLU A O 8
ATOM 9342 N N . LYS A 1 69 ? 4.676 10.541 -8.705 1.00 71.44 69 LYS A N 8
ATOM 9343 C CA . LYS A 1 69 ? 3.962 11.461 -9.582 1.00 40.30 69 LYS A CA 8
ATOM 9344 C C . LYS A 1 69 ? 2.663 10.836 -10.084 1.00 12.13 69 LYS A C 8
ATOM 9345 O O . LYS A 1 69 ? 2.149 11.209 -11.139 1.00 32.33 69 LYS A O 8
ATOM 9364 N N . THR A 1 70 ? 2.135 9.885 -9.320 1.00 30.31 70 THR A N 8
ATOM 9365 C CA . THR A 1 70 ? 0.898 9.210 -9.686 1.00 22.31 70 THR A CA 8
ATOM 9366 C C . THR A 1 70 ? -0.309 9.882 -9.040 1.00 43.33 70 THR A C 8
ATOM 9367 O O . THR A 1 70 ? -1.368 10.006 -9.656 1.00 43.31 70 THR A O 8
ATOM 9378 N N . LEU A 1 71 ? -0.141 10.316 -7.796 1.00 55.15 71 LEU A N 8
ATOM 9379 C CA . LEU A 1 71 ? -1.217 10.978 -7.064 1.00 63.21 71 LEU A CA 8
ATOM 9380 C C . LEU A 1 71 ? -0.873 12.440 -6.796 1.00 74.32 71 LEU A C 8
ATOM 9381 O O . LEU A 1 71 ? 0.290 12.789 -6.596 1.00 71.24 71 LEU A O 8
ATOM 9397 N N . CYS A 1 72 ? -1.894 13.290 -6.789 1.00 53.03 72 CYS A N 8
ATOM 9398 C CA . CYS A 1 72 ? -1.702 14.714 -6.544 1.00 32.24 72 CYS A CA 8
ATOM 9399 C C . CYS A 1 72 ? -2.890 15.301 -5.786 1.00 44.23 72 CYS A C 8
ATOM 9400 O O . CYS A 1 72 ? -3.954 14.687 -5.709 1.00 42.24 72 CYS A O 8
ATOM 9407 N N . THR A 1 73 ? -2.699 16.492 -5.230 1.00 61.13 73 THR A N 8
ATOM 9408 C CA . THR A 1 73 ? -3.754 17.162 -4.477 1.00 22.22 73 THR A CA 8
ATOM 9409 C C . THR A 1 73 ? -4.989 17.386 -5.343 1.00 44.15 73 THR A C 8
ATOM 9410 O O . THR A 1 73 ? -4.883 17.580 -6.554 1.00 61.12 73 THR A O 8
ATOM 9421 N N . SER A 1 74 ? -6.158 17.362 -4.715 1.00 30.10 74 SER A N 8
ATOM 9422 C CA . SER A 1 74 ? -7.415 17.559 -5.429 1.00 62.43 74 SER A CA 8
ATOM 9423 C C . SER A 1 74 ? -7.403 18.881 -6.192 1.00 35.40 74 SER A C 8
ATOM 9424 O O . SER A 1 74 ? -6.636 19.789 -5.872 1.00 60.23 74 SER A O 8
ATOM 9432 N N . VAL A 1 75 ? -8.260 18.979 -7.205 1.00 55.43 75 VAL A N 8
ATOM 9433 C CA . VAL A 1 75 ? -8.351 20.189 -8.013 1.00 11.13 75 VAL A CA 8
ATOM 9434 C C . VAL A 1 75 ? -9.181 21.259 -7.312 1.00 25.41 75 VAL A C 8
ATOM 9435 O O . VAL A 1 75 ? -8.982 22.454 -7.527 1.00 24.22 75 VAL A O 8
ATOM 9448 N N . MET A 1 76 ? -10.114 20.820 -6.473 1.00 43.31 76 MET A N 8
ATOM 9449 C CA . MET A 1 76 ? -10.974 21.741 -5.740 1.00 43.13 76 MET A CA 8
ATOM 9450 C C . MET A 1 76 ? -10.313 22.180 -4.436 1.00 51.03 76 MET A C 8
ATOM 9451 O O . MET A 1 76 ? -10.980 22.344 -3.414 1.00 70.34 76 MET A O 8
ATOM 9465 N N . GLY A 1 1 ? 3.695 -1.012 -2.850 1.00 62.14 1 GLY A N 9
ATOM 9466 C CA . GLY A 1 1 ? 2.401 -0.556 -2.378 1.00 72.30 1 GLY A CA 9
ATOM 9467 C C . GLY A 1 1 ? 1.708 0.354 -3.373 1.00 22.14 1 GLY A C 9
ATOM 9468 O O . GLY A 1 1 ? 2.110 0.437 -4.534 1.00 61.32 1 GLY A O 9
ATOM 9474 N N . THR A 1 2 ? 0.663 1.037 -2.919 1.00 31.43 2 THR A N 9
ATOM 9475 C CA . THR A 1 2 ? -0.089 1.944 -3.778 1.00 21.31 2 THR A CA 9
ATOM 9476 C C . THR A 1 2 ? -0.121 3.353 -3.196 1.00 71.43 2 THR A C 9
ATOM 9477 O O . THR A 1 2 ? 0.094 3.563 -2.001 1.00 32.13 2 THR A O 9
ATOM 9488 N N . PRO A 1 3 ? -0.398 4.343 -4.057 1.00 22.24 3 PRO A N 9
ATOM 9489 C CA . PRO A 1 3 ? -0.466 5.749 -3.650 1.00 51.53 3 PRO A CA 9
ATOM 9490 C C . PRO A 1 3 ? -1.680 6.042 -2.773 1.00 21.02 3 PRO A C 9
ATOM 9491 O O . PRO A 1 3 ? -2.704 5.364 -2.870 1.00 25.42 3 PRO A O 9
ATOM 9502 N N . SER A 1 4 ? -1.557 7.053 -1.919 1.00 53.30 4 SER A N 9
ATOM 9503 C CA . SER A 1 4 ? -2.644 7.431 -1.023 1.00 1.23 4 SER A CA 9
ATOM 9504 C C . SER A 1 4 ? -2.616 8.931 -0.739 1.00 70.21 4 SER A C 9
ATOM 9505 O O . SER A 1 4 ? -1.598 9.592 -0.937 1.00 72.45 4 SER A O 9
ATOM 9513 N N . ALA A 1 5 ? -3.743 9.458 -0.274 1.00 44.51 5 ALA A N 9
ATOM 9514 C CA . ALA A 1 5 ? -3.849 10.878 0.040 1.00 71.53 5 ALA A CA 9
ATOM 9515 C C . ALA A 1 5 ? -2.771 11.303 1.030 1.00 64.50 5 ALA A C 9
ATOM 9516 O O . ALA A 1 5 ? -2.382 12.471 1.076 1.00 75.23 5 ALA A O 9
ATOM 9523 N N . ASP A 1 6 ? -2.291 10.351 1.820 1.00 73.12 6 ASP A N 9
ATOM 9524 C CA . ASP A 1 6 ? -1.256 10.627 2.811 1.00 73.34 6 ASP A CA 9
ATOM 9525 C C . ASP A 1 6 ? 0.065 10.976 2.131 1.00 50.31 6 ASP A C 9
ATOM 9526 O O . ASP A 1 6 ? 0.909 11.659 2.711 1.00 61.44 6 ASP A O 9
ATOM 9535 N N . GLN A 1 7 ? 0.238 10.501 0.902 1.00 61.34 7 GLN A N 9
ATOM 9536 C CA . GLN A 1 7 ? 1.457 10.762 0.147 1.00 33.32 7 GLN A CA 9
ATOM 9537 C C . GLN A 1 7 ? 1.471 12.190 -0.387 1.00 30.12 7 GLN A C 9
ATOM 9538 O O . GLN A 1 7 ? 2.532 12.794 -0.548 1.00 65.14 7 GLN A O 9
ATOM 9552 N N . VAL A 1 8 ? 0.286 12.727 -0.661 1.00 11.23 8 VAL A N 9
ATOM 9553 C CA . VAL A 1 8 ? 0.161 14.084 -1.178 1.00 70.32 8 VAL A CA 9
ATOM 9554 C C . VAL A 1 8 ? -0.041 15.085 -0.045 1.00 51.41 8 VAL A C 9
ATOM 9555 O O . VAL A 1 8 ? -0.480 16.214 -0.272 1.00 2.43 8 VAL A O 9
ATOM 9568 N N . ARG A 1 9 ? 0.280 14.664 1.174 1.00 23.24 9 ARG A N 9
ATOM 9569 C CA . ARG A 1 9 ? 0.132 15.525 2.342 1.00 13.23 9 ARG A CA 9
ATOM 9570 C C . ARG A 1 9 ? 1.142 16.668 2.307 1.00 52.15 9 ARG A C 9
ATOM 9571 O O . ARG A 1 9 ? 1.943 16.774 1.378 1.00 24.40 9 ARG A O 9
ATOM 9592 N N . TYR A 1 10 ? 1.097 17.522 3.323 1.00 14.33 10 TYR A N 9
ATOM 9593 C CA . TYR A 1 10 ? 2.004 18.660 3.406 1.00 71.55 10 TYR A CA 9
ATOM 9594 C C . TYR A 1 10 ? 2.417 18.923 4.851 1.00 52.43 10 TYR A C 9
ATOM 9595 O O . TYR A 1 10 ? 1.708 18.555 5.787 1.00 74.35 10 TYR A O 9
ATOM 9613 N N . ASN A 1 11 ? 3.569 19.564 5.024 1.00 42.23 11 ASN A N 9
ATOM 9614 C CA . ASN A 1 11 ? 4.076 19.877 6.355 1.00 42.31 11 ASN A CA 9
ATOM 9615 C C . ASN A 1 11 ? 4.233 21.384 6.537 1.00 20.03 11 ASN A C 9
ATOM 9616 O O . ASN A 1 11 ? 4.611 22.096 5.606 1.00 44.41 11 ASN A O 9
ATOM 9627 N N . TYR A 1 12 ? 3.940 21.863 7.740 1.00 45.02 12 TYR A N 9
ATOM 9628 C CA . TYR A 1 12 ? 4.046 23.286 8.044 1.00 72.31 12 TYR A CA 9
ATOM 9629 C C . TYR A 1 12 ? 5.504 23.696 8.227 1.00 31.24 12 TYR A C 9
ATOM 9630 O O . TYR A 1 12 ? 6.179 23.239 9.150 1.00 51.10 12 TYR A O 9
ATOM 9648 N N . THR A 1 13 ? 5.983 24.563 7.340 1.00 52.44 13 THR A N 9
ATOM 9649 C CA . THR A 1 13 ? 7.361 25.036 7.402 1.00 21.44 13 THR A CA 9
ATOM 9650 C C . THR A 1 13 ? 7.415 26.552 7.552 1.00 1.51 13 THR A C 9
ATOM 9651 O O . THR A 1 13 ? 6.412 27.239 7.360 1.00 61.40 13 THR A O 9
ATOM 9662 N N . GLU A 1 14 ? 8.591 27.066 7.897 1.00 33.12 14 GLU A N 9
ATOM 9663 C CA . GLU A 1 14 ? 8.774 28.502 8.073 1.00 45.32 14 GLU A CA 9
ATOM 9664 C C . GLU A 1 14 ? 9.333 29.139 6.805 1.00 72.14 14 GLU A C 9
ATOM 9665 O O . GLU A 1 14 ? 10.147 28.538 6.101 1.00 2.41 14 GLU A O 9
ATOM 9677 N N . LEU A 1 15 ? 8.893 30.358 6.518 1.00 31.01 15 LEU A N 9
ATOM 9678 C CA . LEU A 1 15 ? 9.349 31.078 5.333 1.00 75.52 15 LEU A CA 9
ATOM 9679 C C . LEU A 1 15 ? 10.169 32.303 5.722 1.00 52.53 15 LEU A C 9
ATOM 9680 O O . LEU A 1 15 ? 10.078 32.812 6.840 1.00 52.44 15 LEU A O 9
ATOM 9696 N N . PRO A 1 16 ? 10.993 32.787 4.781 1.00 52.33 16 PRO A N 9
ATOM 9697 C CA . PRO A 1 16 ? 11.845 33.959 5.002 1.00 73.22 16 PRO A CA 9
ATOM 9698 C C . PRO A 1 16 ? 11.041 35.250 5.103 1.00 42.24 16 PRO A C 9
ATOM 9699 O O . PRO A 1 16 ? 11.519 36.251 5.636 1.00 30.55 16 PRO A O 9
ATOM 9710 N N . ASN A 1 17 ? 9.817 35.221 4.586 1.00 3.13 17 ASN A N 9
ATOM 9711 C CA . ASN A 1 17 ? 8.946 36.390 4.618 1.00 21.43 17 ASN A CA 9
ATOM 9712 C C . ASN A 1 17 ? 8.297 36.548 5.990 1.00 30.55 17 ASN A C 9
ATOM 9713 O O . ASN A 1 17 ? 7.608 37.533 6.254 1.00 12.42 17 ASN A O 9
ATOM 9724 N N . GLY A 1 18 ? 8.526 35.571 6.863 1.00 75.24 18 GLY A N 9
ATOM 9725 C CA . GLY A 1 18 ? 7.957 35.621 8.198 1.00 63.13 18 GLY A CA 9
ATOM 9726 C C . GLY A 1 18 ? 6.790 34.668 8.366 1.00 23.55 18 GLY A C 9
ATOM 9727 O O . GLY A 1 18 ? 6.487 34.240 9.480 1.00 61.41 18 GLY A O 9
ATOM 9731 N N . GLU A 1 19 ? 6.132 34.339 7.259 1.00 64.42 19 GLU A N 9
ATOM 9732 C CA . GLU A 1 19 ? 4.990 33.433 7.292 1.00 70.10 19 GLU A CA 9
ATOM 9733 C C . GLU A 1 19 ? 5.449 31.978 7.304 1.00 45.33 19 GLU A C 9
ATOM 9734 O O . GLU A 1 19 ? 6.646 31.693 7.367 1.00 50.13 19 GLU A O 9
ATOM 9746 N N . TYR A 1 20 ? 4.490 31.061 7.246 1.00 61.53 20 TYR A N 9
ATOM 9747 C CA . TYR A 1 20 ? 4.794 29.635 7.253 1.00 34.14 20 TYR A CA 9
ATOM 9748 C C . TYR A 1 20 ? 4.816 29.074 5.834 1.00 55.31 20 TYR A C 9
ATOM 9749 O O . TYR A 1 20 ? 5.869 28.705 5.316 1.00 31.44 20 TYR A O 9
ATOM 9767 N N . CYS A 1 21 ? 3.643 29.015 5.211 1.00 45.41 21 CYS A N 9
ATOM 9768 C CA . CYS A 1 21 ? 3.523 28.500 3.852 1.00 22.34 21 CYS A CA 9
ATOM 9769 C C . CYS A 1 21 ? 2.096 28.655 3.337 1.00 21.40 21 CYS A C 9
ATOM 9770 O O . CYS A 1 21 ? 1.143 28.684 4.115 1.00 34.13 21 CYS A O 9
ATOM 9777 N N . TYR A 1 22 ? 1.957 28.753 2.019 1.00 73.41 22 TYR A N 9
ATOM 9778 C CA . TYR A 1 22 ? 0.647 28.907 1.398 1.00 25.14 22 TYR A CA 9
ATOM 9779 C C . TYR A 1 22 ? -0.016 27.548 1.183 1.00 21.32 22 TYR A C 9
ATOM 9780 O O . TYR A 1 22 ? 0.522 26.684 0.491 1.00 14.24 22 TYR A O 9
ATOM 9798 N N . THR A 1 23 ? -1.190 27.370 1.781 1.00 31.22 23 THR A N 9
ATOM 9799 C CA . THR A 1 23 ? -1.928 26.119 1.654 1.00 12.23 23 THR A CA 9
ATOM 9800 C C . THR A 1 23 ? -2.040 25.690 0.196 1.00 3.11 23 THR A C 9
ATOM 9801 O O . THR A 1 23 ? -1.847 26.482 -0.726 1.00 50.51 23 THR A O 9
ATOM 9812 N N . PRO A 1 24 ? -2.361 24.406 -0.021 1.00 10.51 24 PRO A N 9
ATOM 9813 C CA . PRO A 1 24 ? -2.507 23.844 -1.366 1.00 1.33 24 PRO A CA 9
ATOM 9814 C C . PRO A 1 24 ? -3.742 24.375 -2.086 1.00 0.42 24 PRO A C 9
ATOM 9815 O O . PRO A 1 24 ? -4.712 24.789 -1.451 1.00 21.20 24 PRO A O 9
ATOM 9826 N N . ARG A 1 25 ? -3.701 24.360 -3.415 1.00 41.50 25 ARG A N 9
ATOM 9827 C CA . ARG A 1 25 ? -4.816 24.842 -4.219 1.00 11.30 25 ARG A CA 9
ATOM 9828 C C . ARG A 1 25 ? -5.026 26.339 -4.016 1.00 42.24 25 ARG A C 9
ATOM 9829 O O . ARG A 1 25 ? -6.101 26.869 -4.295 1.00 30.50 25 ARG A O 9
ATOM 9850 N N . ARG A 1 26 ? -3.990 27.017 -3.531 1.00 23.54 26 ARG A N 9
ATOM 9851 C CA . ARG A 1 26 ? -4.061 28.452 -3.289 1.00 14.21 26 ARG A CA 9
ATOM 9852 C C . ARG A 1 26 ? -3.175 29.214 -4.271 1.00 22.51 26 ARG A C 9
ATOM 9853 O O . ARG A 1 26 ? -2.075 28.771 -4.602 1.00 34.12 26 ARG A O 9
ATOM 9874 N N . ARG A 1 27 ? -3.661 30.361 -4.732 1.00 50.31 27 ARG A N 9
ATOM 9875 C CA . ARG A 1 27 ? -2.915 31.182 -5.677 1.00 40.43 27 ARG A CA 9
ATOM 9876 C C . ARG A 1 27 ? -1.591 31.640 -5.071 1.00 64.30 27 ARG A C 9
ATOM 9877 O O . ARG A 1 27 ? -1.569 32.361 -4.074 1.00 33.14 27 ARG A O 9
ATOM 9898 N N . CYS A 1 28 ? -0.488 31.215 -5.681 1.00 43.33 28 CYS A N 9
ATOM 9899 C CA . CYS A 1 28 ? 0.839 31.580 -5.204 1.00 31.31 28 CYS A CA 9
ATOM 9900 C C . CYS A 1 28 ? 1.656 32.235 -6.313 1.00 63.13 28 CYS A C 9
ATOM 9901 O O . CYS A 1 28 ? 1.276 32.200 -7.484 1.00 50.44 28 CYS A O 9
ATOM 9908 N N . THR A 1 29 ? 2.783 32.832 -5.937 1.00 73.01 29 THR A N 9
ATOM 9909 C CA . THR A 1 29 ? 3.654 33.496 -6.899 1.00 32.12 29 THR A CA 9
ATOM 9910 C C . THR A 1 29 ? 5.023 32.829 -6.952 1.00 33.55 29 THR A C 9
ATOM 9911 O O . THR A 1 29 ? 5.777 33.014 -7.907 1.00 51.13 29 THR A O 9
ATOM 9922 N N . SER A 1 30 ? 5.338 32.052 -5.920 1.00 63.54 30 SER A N 9
ATOM 9923 C CA . SER A 1 30 ? 6.620 31.360 -5.848 1.00 12.44 30 SER A CA 9
ATOM 9924 C C . SER A 1 30 ? 6.454 29.973 -5.234 1.00 32.23 30 SER A C 9
ATOM 9925 O O . SER A 1 30 ? 5.687 29.789 -4.289 1.00 42.24 30 SER A O 9
ATOM 9933 N N . ALA A 1 31 ? 7.178 29.001 -5.778 1.00 62.45 31 ALA A N 9
ATOM 9934 C CA . ALA A 1 31 ? 7.114 27.631 -5.282 1.00 32.30 31 ALA A CA 9
ATOM 9935 C C . ALA A 1 31 ? 7.583 27.549 -3.834 1.00 10.12 31 ALA A C 9
ATOM 9936 O O . ALA A 1 31 ? 7.044 26.776 -3.041 1.00 65.45 31 ALA A O 9
ATOM 9943 N N . ASP A 1 32 ? 8.588 28.348 -3.496 1.00 12.20 32 ASP A N 9
ATOM 9944 C CA . ASP A 1 32 ? 9.129 28.365 -2.142 1.00 73.45 32 ASP A CA 9
ATOM 9945 C C . ASP A 1 32 ? 8.025 28.606 -1.118 1.00 71.20 32 ASP A C 9
ATOM 9946 O O . ASP A 1 32 ? 8.060 28.065 -0.013 1.00 64.22 32 ASP A O 9
ATOM 9955 N N . GLN A 1 33 ? 7.046 29.425 -1.494 1.00 13.05 33 GLN A N 9
ATOM 9956 C CA . GLN A 1 33 ? 5.932 29.739 -0.606 1.00 61.53 33 GLN A CA 9
ATOM 9957 C C . GLN A 1 33 ? 5.005 28.538 -0.450 1.00 21.20 33 GLN A C 9
ATOM 9958 O O . GLN A 1 33 ? 4.537 28.241 0.650 1.00 62.33 33 GLN A O 9
ATOM 9972 N N . CYS A 1 34 ? 4.742 27.852 -1.557 1.00 20.44 34 CYS A N 9
ATOM 9973 C CA . CYS A 1 34 ? 3.871 26.683 -1.544 1.00 42.12 34 CYS A CA 9
ATOM 9974 C C . CYS A 1 34 ? 4.308 25.689 -0.472 1.00 14.23 34 CYS A C 9
ATOM 9975 O O . CYS A 1 34 ? 5.469 25.282 -0.424 1.00 24.15 34 CYS A O 9
ATOM 9982 N N . CYS A 1 35 ? 3.371 25.304 0.387 1.00 63.44 35 CYS A N 9
ATOM 9983 C CA . CYS A 1 35 ? 3.658 24.358 1.459 1.00 62.12 35 CYS A CA 9
ATOM 9984 C C . CYS A 1 35 ? 4.347 23.111 0.915 1.00 75.41 35 CYS A C 9
ATOM 9985 O O . CYS A 1 35 ? 3.965 22.586 -0.132 1.00 52.33 35 CYS A O 9
ATOM 9992 N N . ARG A 1 36 ? 5.362 22.641 1.632 1.00 74.42 36 ARG A N 9
ATOM 9993 C CA . ARG A 1 36 ? 6.104 21.455 1.220 1.00 31.31 36 ARG A CA 9
ATOM 9994 C C . ARG A 1 36 ? 5.330 20.184 1.557 1.00 11.50 36 ARG A C 9
ATOM 9995 O O . ARG A 1 36 ? 4.440 20.177 2.408 1.00 64.44 36 ARG A O 9
ATOM 10016 N N . PRO A 1 37 ? 5.675 19.081 0.875 1.00 2.54 37 PRO A N 9
ATOM 10017 C CA . PRO A 1 37 ? 5.024 17.785 1.085 1.00 73.11 37 PRO A CA 9
ATOM 10018 C C . PRO A 1 37 ? 5.371 17.175 2.439 1.00 25.00 37 PRO A C 9
ATOM 10019 O O . PRO A 1 37 ? 6.481 17.347 2.942 1.00 22.30 37 PRO A O 9
ATOM 10030 N N . TYR A 1 38 ? 4.415 16.462 3.024 1.00 62.25 38 TYR A N 9
ATOM 10031 C CA . TYR A 1 38 ? 4.619 15.828 4.321 1.00 14.44 38 TYR A CA 9
ATOM 10032 C C . TYR A 1 38 ? 5.865 14.946 4.306 1.00 34.42 38 TYR A C 9
ATOM 10033 O O . TYR A 1 38 ? 6.519 14.758 5.331 1.00 11.41 38 TYR A O 9
ATOM 10051 N N . ASP A 1 39 ? 6.186 14.408 3.134 1.00 32.30 39 ASP A N 9
ATOM 10052 C CA . ASP A 1 39 ? 7.353 13.546 2.984 1.00 33.55 39 ASP A CA 9
ATOM 10053 C C . ASP A 1 39 ? 8.177 13.956 1.767 1.00 15.11 39 ASP A C 9
ATOM 10054 O O . ASP A 1 39 ? 7.915 13.515 0.648 1.00 13.04 39 ASP A O 9
ATOM 10063 N N . THR A 1 40 ? 9.174 14.807 1.993 1.00 42.33 40 THR A N 9
ATOM 10064 C CA . THR A 1 40 ? 10.035 15.280 0.916 1.00 51.22 40 THR A CA 9
ATOM 10065 C C . THR A 1 40 ? 10.735 14.116 0.222 1.00 5.24 40 THR A C 9
ATOM 10066 O O . THR A 1 40 ? 11.181 14.238 -0.919 1.00 55.42 40 THR A O 9
ATOM 10077 N N . THR A 1 41 ? 10.826 12.986 0.917 1.00 61.40 41 THR A N 9
ATOM 10078 C CA . THR A 1 41 ? 11.473 11.802 0.367 1.00 21.31 41 THR A CA 9
ATOM 10079 C C . THR A 1 41 ? 10.513 11.014 -0.519 1.00 74.10 41 THR A C 9
ATOM 10080 O O . THR A 1 41 ? 10.917 10.074 -1.204 1.00 32.32 41 THR A O 9
ATOM 10091 N N . ALA A 1 42 ? 9.244 11.403 -0.502 1.00 33.42 42 ALA A N 9
ATOM 10092 C CA . ALA A 1 42 ? 8.228 10.735 -1.308 1.00 33.24 42 ALA A CA 9
ATOM 10093 C C . ALA A 1 42 ? 7.269 11.745 -1.929 1.00 22.22 42 ALA A C 9
ATOM 10094 O O . ALA A 1 42 ? 6.117 11.424 -2.219 1.00 41.33 42 ALA A O 9
ATOM 10101 N N . ALA A 1 43 ? 7.752 12.967 -2.131 1.00 12.24 43 ALA A N 9
ATOM 10102 C CA . ALA A 1 43 ? 6.938 14.023 -2.719 1.00 72.33 43 ALA A CA 9
ATOM 10103 C C . ALA A 1 43 ? 7.745 15.302 -2.903 1.00 51.10 43 ALA A C 9
ATOM 10104 O O . ALA A 1 43 ? 8.847 15.433 -2.370 1.00 33.12 43 ALA A O 9
ATOM 10111 N N . PHE A 1 44 ? 7.192 16.244 -3.659 1.00 14.41 44 PHE A N 9
ATOM 10112 C CA . PHE A 1 44 ? 7.862 17.513 -3.914 1.00 61.30 44 PHE A CA 9
ATOM 10113 C C . PHE A 1 44 ? 6.858 18.662 -3.949 1.00 33.54 44 PHE A C 9
ATOM 10114 O O . PHE A 1 44 ? 5.653 18.444 -4.081 1.00 25.14 44 PHE A O 9
ATOM 10131 N N . HIS A 1 45 ? 7.364 19.886 -3.829 1.00 30.01 45 HIS A N 9
ATOM 10132 C CA . HIS A 1 45 ? 6.511 21.069 -3.846 1.00 13.52 45 HIS A CA 9
ATOM 10133 C C . HIS A 1 45 ? 6.736 21.882 -5.119 1.00 32.25 45 HIS A C 9
ATOM 10134 O O . HIS A 1 45 ? 7.679 21.631 -5.868 1.00 34.05 45 HIS A O 9
ATOM 10148 N N . GLY A 1 46 ? 5.862 22.854 -5.356 1.00 15.53 46 GLY A N 9
ATOM 10149 C CA . GLY A 1 46 ? 5.983 23.688 -6.538 1.00 51.15 46 GLY A CA 9
ATOM 10150 C C . GLY A 1 46 ? 4.708 24.452 -6.842 1.00 30.33 46 GLY A C 9
ATOM 10151 O O . GLY A 1 46 ? 3.626 24.072 -6.392 1.00 1.11 46 GLY A O 9
ATOM 10155 N N . CYS A 1 47 ? 4.837 25.534 -7.602 1.00 73.31 47 CYS A N 9
ATOM 10156 C CA . CYS A 1 47 ? 3.688 26.354 -7.963 1.00 12.40 47 CYS A CA 9
ATOM 10157 C C . CYS A 1 47 ? 3.370 26.224 -9.451 1.00 61.22 47 CYS A C 9
ATOM 10158 O O . CYS A 1 47 ? 4.215 26.497 -10.303 1.00 61.52 47 CYS A O 9
ATOM 10165 N N . GLY A 1 48 ? 2.146 25.805 -9.755 1.00 51.40 48 GLY A N 9
ATOM 10166 C CA . GLY A 1 48 ? 1.739 25.645 -11.138 1.00 22.12 48 GLY A CA 9
ATOM 10167 C C . GLY A 1 48 ? 0.325 25.115 -11.269 1.00 74.05 48 GLY A C 9
ATOM 10168 O O . GLY A 1 48 ? -0.505 25.317 -10.383 1.00 74.34 48 GLY A O 9
ATOM 10172 N N . ARG A 1 49 ? 0.050 24.435 -12.378 1.00 34.44 49 ARG A N 9
ATOM 10173 C CA . ARG A 1 49 ? -1.274 23.877 -12.623 1.00 43.42 49 ARG A CA 9
ATOM 10174 C C . ARG A 1 49 ? -1.180 22.402 -13.003 1.00 72.42 49 ARG A C 9
ATOM 10175 O O . ARG A 1 49 ? -0.559 22.048 -14.005 1.00 32.25 49 ARG A O 9
ATOM 10196 N N . ILE A 1 50 ? -1.800 21.548 -12.197 1.00 45.20 50 ILE A N 9
ATOM 10197 C CA . ILE A 1 50 ? -1.787 20.112 -12.449 1.00 24.22 50 ILE A CA 9
ATOM 10198 C C . ILE A 1 50 ? -3.135 19.634 -12.978 1.00 32.02 50 ILE A C 9
ATOM 10199 O O . ILE A 1 50 ? -3.237 18.557 -13.564 1.00 4.22 50 ILE A O 9
ATOM 10215 N N . TRP A 1 51 ? -4.166 20.444 -12.770 1.00 65.10 51 TRP A N 9
ATOM 10216 C CA . TRP A 1 51 ? -5.509 20.105 -13.227 1.00 64.31 51 TRP A CA 9
ATOM 10217 C C . TRP A 1 51 ? -5.951 21.032 -14.353 1.00 21.13 51 TRP A C 9
ATOM 10218 O O . TRP A 1 51 ? -5.469 22.158 -14.488 1.00 63.40 51 TRP A O 9
ATOM 10239 N N . PRO A 1 52 ? -6.889 20.554 -15.183 1.00 33.22 52 PRO A N 9
ATOM 10240 C CA . PRO A 1 52 ? -7.417 21.326 -16.312 1.00 11.42 52 PRO A CA 9
ATOM 10241 C C . PRO A 1 52 ? -8.277 22.501 -15.859 1.00 61.34 52 PRO A C 9
ATOM 10242 O O . PRO A 1 52 ? -8.325 23.540 -16.518 1.00 42.35 52 PRO A O 9
ATOM 10253 N N . LYS A 1 53 ? -8.957 22.330 -14.729 1.00 42.35 53 LYS A N 9
ATOM 10254 C CA . LYS A 1 53 ? -9.814 23.377 -14.187 1.00 54.32 53 LYS A CA 9
ATOM 10255 C C . LYS A 1 53 ? -9.021 24.655 -13.936 1.00 33.53 53 LYS A C 9
ATOM 10256 O O . LYS A 1 53 ? -9.534 25.760 -14.111 1.00 74.30 53 LYS A O 9
ATOM 10275 N N . ASP A 1 54 ? -7.767 24.497 -13.525 1.00 52.15 54 ASP A N 9
ATOM 10276 C CA . ASP A 1 54 ? -6.902 25.639 -13.253 1.00 1.22 54 ASP A CA 9
ATOM 10277 C C . ASP A 1 54 ? -6.483 26.325 -14.550 1.00 22.44 54 ASP A C 9
ATOM 10278 O O . ASP A 1 54 ? -6.296 27.541 -14.590 1.00 3.21 54 ASP A O 9
ATOM 10287 N N . LYS A 1 55 ? -6.338 25.537 -15.609 1.00 0.11 55 LYS A N 9
ATOM 10288 C CA . LYS A 1 55 ? -5.941 26.066 -16.909 1.00 71.30 55 LYS A CA 9
ATOM 10289 C C . LYS A 1 55 ? -6.954 27.092 -17.409 1.00 30.04 55 LYS A C 9
ATOM 10290 O O . LYS A 1 55 ? -6.588 28.070 -18.062 1.00 33.44 55 LYS A O 9
ATOM 10309 N N . ARG A 1 56 ? -8.225 26.863 -17.099 1.00 42.23 56 ARG A N 9
ATOM 10310 C CA . ARG A 1 56 ? -9.288 27.768 -17.517 1.00 60.15 56 ARG A CA 9
ATOM 10311 C C . ARG A 1 56 ? -9.075 29.163 -16.937 1.00 33.12 56 ARG A C 9
ATOM 10312 O O . ARG A 1 56 ? -9.575 30.152 -17.474 1.00 23.12 56 ARG A O 9
ATOM 10333 N N . GLU A 1 57 ? -8.330 29.235 -15.840 1.00 1.14 57 GLU A N 9
ATOM 10334 C CA . GLU A 1 57 ? -8.052 30.509 -15.187 1.00 73.50 57 GLU A CA 9
ATOM 10335 C C . GLU A 1 57 ? -6.604 30.932 -15.416 1.00 75.12 57 GLU A C 9
ATOM 10336 O O . GLU A 1 57 ? -6.265 32.112 -15.311 1.00 65.11 57 GLU A O 9
ATOM 10348 N N . LYS A 1 58 ? -5.752 29.963 -15.729 1.00 50.53 58 LYS A N 9
ATOM 10349 C CA . LYS A 1 58 ? -4.339 30.232 -15.972 1.00 42.02 58 LYS A CA 9
ATOM 10350 C C . LYS A 1 58 ? -3.706 30.938 -14.778 1.00 73.23 58 LYS A C 9
ATOM 10351 O O . LYS A 1 58 ? -3.028 31.954 -14.934 1.00 73.04 58 LYS A O 9
ATOM 10370 N N . VAL A 1 59 ? -3.930 30.394 -13.587 1.00 2.35 59 VAL A N 9
ATOM 10371 C CA . VAL A 1 59 ? -3.379 30.970 -12.367 1.00 3.13 59 VAL A CA 9
ATOM 10372 C C . VAL A 1 59 ? -2.490 29.968 -11.639 1.00 32.04 59 VAL A C 9
ATOM 10373 O O . VAL A 1 59 ? -2.824 28.788 -11.534 1.00 24.43 59 VAL A O 9
ATOM 10386 N N . ASP A 1 60 ? -1.357 30.448 -11.137 1.00 14.15 60 ASP A N 9
ATOM 10387 C CA . ASP A 1 60 ? -0.418 29.595 -10.417 1.00 22.51 60 ASP A CA 9
ATOM 10388 C C . ASP A 1 60 ? -0.953 29.250 -9.030 1.00 13.20 60 ASP A C 9
ATOM 10389 O O . ASP A 1 60 ? -1.183 30.135 -8.205 1.00 44.21 60 ASP A O 9
ATOM 10398 N N . ARG A 1 61 ? -1.146 27.960 -8.780 1.00 3.03 61 ARG A N 9
ATOM 10399 C CA . ARG A 1 61 ? -1.655 27.498 -7.493 1.00 14.00 61 ARG A CA 9
ATOM 10400 C C . ARG A 1 61 ? -0.727 26.451 -6.885 1.00 1.23 61 ARG A C 9
ATOM 10401 O O . ARG A 1 61 ? -0.150 25.629 -7.597 1.00 63.34 61 ARG A O 9
ATOM 10422 N N . CYS A 1 62 ? -0.586 26.487 -5.564 1.00 42.04 62 CYS A N 9
ATOM 10423 C CA . CYS A 1 62 ? 0.272 25.543 -4.860 1.00 0.35 62 CYS A CA 9
ATOM 10424 C C . CYS A 1 62 ? -0.230 24.113 -5.041 1.00 41.03 62 CYS A C 9
ATOM 10425 O O . CYS A 1 62 ? -1.411 23.829 -4.844 1.00 41.35 62 CYS A O 9
ATOM 10432 N N . TYR A 1 63 ? 0.677 23.218 -5.416 1.00 45.52 63 TYR A N 9
ATOM 10433 C CA . TYR A 1 63 ? 0.327 21.819 -5.626 1.00 14.20 63 TYR A CA 9
ATOM 10434 C C . TYR A 1 63 ? 1.371 20.897 -5.002 1.00 21.05 63 TYR A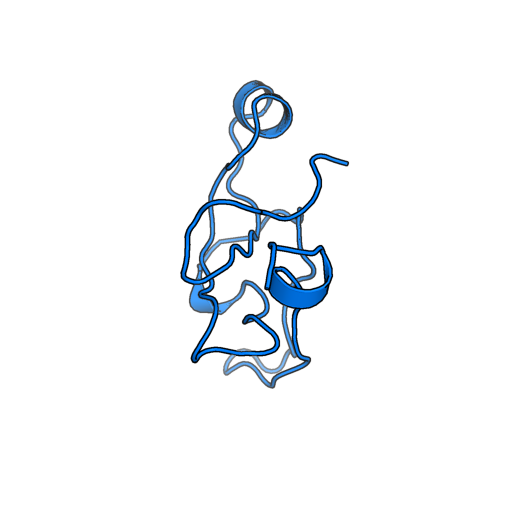 C 9
ATOM 10435 O O . TYR A 1 63 ? 2.519 21.291 -4.796 1.00 3.33 63 TYR A O 9
ATOM 10453 N N . ILE A 1 64 ? 0.964 19.668 -4.706 1.00 55.33 64 ILE A N 9
ATOM 10454 C CA . ILE A 1 64 ? 1.863 18.689 -4.108 1.00 5.43 64 ILE A CA 9
ATOM 10455 C C . ILE A 1 64 ? 1.577 17.286 -4.633 1.00 12.54 64 ILE A C 9
ATOM 10456 O O . ILE A 1 64 ? 0.449 16.799 -4.555 1.00 4.15 64 ILE A O 9
ATOM 10472 N N . CYS A 1 65 ? 2.608 16.640 -5.169 1.00 21.21 65 CYS A N 9
ATOM 10473 C CA . CYS A 1 65 ? 2.470 15.291 -5.707 1.00 73.21 65 CYS A CA 9
ATOM 10474 C C . CYS A 1 65 ? 3.530 14.363 -5.125 1.00 10.41 65 CYS A C 9
ATOM 10475 O O . CYS A 1 65 ? 4.586 14.810 -4.680 1.00 53.41 65 CYS A O 9
ATOM 10482 N N . ASN A 1 66 ? 3.240 13.065 -5.132 1.00 44.32 66 ASN A N 9
ATOM 10483 C CA . ASN A 1 66 ? 4.169 12.071 -4.605 1.00 53.41 66 ASN A CA 9
ATOM 10484 C C . ASN A 1 66 ? 5.367 11.900 -5.532 1.00 40.54 66 ASN A C 9
ATOM 10485 O O . ASN A 1 66 ? 5.336 12.321 -6.688 1.00 42.44 66 ASN A O 9
ATOM 10496 N N . ASN A 1 67 ? 6.424 11.278 -5.018 1.00 11.55 67 ASN A N 9
ATOM 10497 C CA . ASN A 1 67 ? 7.634 11.051 -5.799 1.00 15.23 67 ASN A CA 9
ATOM 10498 C C . ASN A 1 67 ? 7.327 10.230 -7.048 1.00 64.24 67 ASN A C 9
ATOM 10499 O O . ASN A 1 67 ? 8.029 10.326 -8.054 1.00 61.44 67 ASN A O 9
ATOM 10510 N N . GLU A 1 68 ? 6.272 9.423 -6.975 1.00 2.34 68 GLU A N 9
ATOM 10511 C CA . GLU A 1 68 ? 5.874 8.585 -8.101 1.00 64.21 68 GLU A CA 9
ATOM 10512 C C . GLU A 1 68 ? 5.088 9.393 -9.129 1.00 23.15 68 GLU A C 9
ATOM 10513 O O . GLU A 1 68 ? 4.816 8.919 -10.233 1.00 62.10 68 GLU A O 9
ATOM 10525 N N . LYS A 1 69 ? 4.726 10.617 -8.760 1.00 71.44 69 LYS A N 9
ATOM 10526 C CA . LYS A 1 69 ? 3.972 11.493 -9.649 1.00 40.30 69 LYS A CA 9
ATOM 10527 C C . LYS A 1 69 ? 2.704 10.805 -10.145 1.00 12.13 69 LYS A C 9
ATOM 10528 O O . LYS A 1 69 ? 2.241 11.060 -11.255 1.00 32.33 69 LYS A O 9
ATOM 10547 N N . THR A 1 70 ? 2.146 9.931 -9.313 1.00 30.31 70 THR A N 9
ATOM 10548 C CA . THR A 1 70 ? 0.932 9.206 -9.666 1.00 22.31 70 THR A CA 9
ATOM 10549 C C . THR A 1 70 ? -0.286 9.807 -8.977 1.00 43.33 70 THR A C 9
ATOM 10550 O O . THR A 1 70 ? -1.384 9.826 -9.537 1.00 43.31 70 THR A O 9
ATOM 10561 N N . LEU A 1 71 ? -0.091 10.297 -7.758 1.00 55.15 71 LEU A N 9
ATOM 10562 C CA . LEU A 1 71 ? -1.175 10.900 -6.991 1.00 63.21 71 LEU A CA 9
ATOM 10563 C C . LEU A 1 71 ? -0.889 12.372 -6.708 1.00 74.32 71 LEU A C 9
ATOM 10564 O O . LEU A 1 71 ? 0.250 12.754 -6.440 1.00 71.24 71 LEU A O 9
ATOM 10580 N N . CYS A 1 72 ? -1.931 13.193 -6.767 1.00 53.03 72 CYS A N 9
ATOM 10581 C CA . CYS A 1 72 ? -1.795 14.623 -6.516 1.00 32.24 72 CYS A CA 9
ATOM 10582 C C . CYS A 1 72 ? -3.036 15.174 -5.819 1.00 44.23 72 CYS A C 9
ATOM 10583 O O . CYS A 1 72 ? -4.115 14.584 -5.891 1.00 42.24 72 CYS A O 9
ATOM 10590 N N . THR A 1 73 ? -2.875 16.309 -5.147 1.00 61.13 73 THR A N 9
ATOM 10591 C CA . THR A 1 73 ? -3.981 16.940 -4.438 1.00 22.22 73 THR A CA 9
ATOM 10592 C C . THR A 1 73 ? -5.194 17.110 -5.348 1.00 44.15 73 THR A C 9
ATOM 10593 O O . THR A 1 73 ? -5.072 17.590 -6.474 1.00 61.12 73 THR A O 9
ATOM 10604 N N . SER A 1 74 ? -6.360 16.712 -4.852 1.00 30.10 74 SER A N 9
ATOM 10605 C CA . SER A 1 74 ? -7.594 16.817 -5.622 1.00 62.43 74 SER A CA 9
ATOM 10606 C C . SER A 1 74 ? -7.805 18.245 -6.117 1.00 35.40 74 SER A C 9
ATOM 10607 O O . SER A 1 74 ? -7.398 19.206 -5.465 1.00 60.23 74 SER A O 9
ATOM 10615 N N . VAL A 1 75 ? -8.444 18.373 -7.275 1.00 55.43 75 VAL A N 9
ATOM 10616 C CA . VAL A 1 75 ? -8.712 19.683 -7.858 1.00 11.13 75 VAL A CA 9
ATOM 10617 C C . VAL A 1 75 ? -9.535 20.549 -6.912 1.00 25.41 75 VAL A C 9
ATOM 10618 O O . VAL A 1 75 ? -9.482 21.777 -6.973 1.00 24.22 75 VAL A O 9
ATOM 10631 N N . MET A 1 76 ? -10.295 19.900 -6.036 1.00 43.31 76 MET A N 9
ATOM 10632 C CA . MET A 1 76 ? -11.130 20.611 -5.074 1.00 43.13 76 MET A CA 9
ATOM 10633 C C . MET A 1 76 ? -11.487 19.713 -3.894 1.00 51.03 76 MET A C 9
ATOM 10634 O O . MET A 1 76 ? -12.024 18.620 -4.075 1.00 70.34 76 MET A O 9
ATOM 10648 N N . GLY A 1 1 ? 2.657 0.837 0.276 1.00 62.14 1 GLY A N 10
ATOM 10649 C CA . GLY A 1 1 ? 2.488 0.206 -1.021 1.00 72.30 1 GLY A CA 10
ATOM 10650 C C . GLY A 1 1 ? 1.994 1.176 -2.075 1.00 22.14 1 GLY A C 10
ATOM 10651 O O . GLY A 1 1 ? 2.766 1.973 -2.610 1.00 61.32 1 GLY A O 10
ATOM 10657 N N . THR A 1 2 ? 0.701 1.109 -2.379 1.00 31.43 2 THR A N 10
ATOM 10658 C CA . THR A 1 2 ? 0.105 1.985 -3.380 1.00 21.31 2 THR A CA 10
ATOM 10659 C C . THR A 1 2 ? -0.001 3.417 -2.864 1.00 71.43 2 THR A C 10
ATOM 10660 O O . THR A 1 2 ? 0.028 3.672 -1.660 1.00 32.13 2 THR A O 10
ATOM 10671 N N . PRO A 1 3 ? -0.126 4.373 -3.795 1.00 22.24 3 PRO A N 10
ATOM 10672 C CA . PRO A 1 3 ? -0.240 5.796 -3.458 1.00 51.53 3 PRO A CA 10
ATOM 10673 C C . PRO A 1 3 ? -1.572 6.129 -2.795 1.00 21.02 3 PRO A C 10
ATOM 10674 O O . PRO A 1 3 ? -2.585 5.480 -3.055 1.00 25.42 3 PRO A O 10
ATOM 10685 N N . SER A 1 4 ? -1.564 7.144 -1.937 1.00 53.30 4 SER A N 10
ATOM 10686 C CA . SER A 1 4 ? -2.771 7.563 -1.234 1.00 1.23 4 SER A CA 10
ATOM 10687 C C . SER A 1 4 ? -2.747 9.063 -0.957 1.00 70.21 4 SER A C 10
ATOM 10688 O O . SER A 1 4 ? -1.730 9.725 -1.157 1.00 72.45 4 SER A O 10
ATOM 10696 N N . ALA A 1 5 ? -3.875 9.591 -0.496 1.00 44.51 5 ALA A N 10
ATOM 10697 C CA . ALA A 1 5 ? -3.985 11.011 -0.190 1.00 71.53 5 ALA A CA 10
ATOM 10698 C C . ALA A 1 5 ? -2.921 11.439 0.816 1.00 64.50 5 ALA A C 10
ATOM 10699 O O . ALA A 1 5 ? -2.543 12.610 0.873 1.00 75.23 5 ALA A O 10
ATOM 10706 N N . ASP A 1 6 ? -2.444 10.485 1.608 1.00 73.12 6 ASP A N 10
ATOM 10707 C CA . ASP A 1 6 ? -1.424 10.763 2.611 1.00 73.34 6 ASP A CA 10
ATOM 10708 C C . ASP A 1 6 ? -0.096 11.118 1.951 1.00 50.31 6 ASP A C 10
ATOM 10709 O O . ASP A 1 6 ? 0.727 11.825 2.532 1.00 61.44 6 ASP A O 10
ATOM 10718 N N . GLN A 1 7 ? 0.108 10.620 0.735 1.00 61.34 7 GLN A N 10
ATOM 10719 C CA . GLN A 1 7 ? 1.337 10.884 -0.001 1.00 33.32 7 GLN A CA 10
ATOM 10720 C C . GLN A 1 7 ? 1.356 12.312 -0.539 1.00 30.12 7 GLN A C 10
ATOM 10721 O O . GLN A 1 7 ? 2.418 12.910 -0.705 1.00 65.14 7 GLN A O 10
ATOM 10735 N N . VAL A 1 8 ? 0.171 12.850 -0.811 1.00 11.23 8 VAL A N 10
ATOM 10736 C CA . VAL A 1 8 ? 0.049 14.210 -1.329 1.00 70.32 8 VAL A CA 10
ATOM 10737 C C . VAL A 1 8 ? -0.191 15.208 -0.202 1.00 51.41 8 VAL A C 10
ATOM 10738 O O . VAL A 1 8 ? -0.732 16.290 -0.424 1.00 2.43 8 VAL A O 10
ATOM 10751 N N . ARG A 1 9 ? 0.216 14.835 1.008 1.00 23.24 9 ARG A N 10
ATOM 10752 C CA . ARG A 1 9 ? 0.044 15.699 2.170 1.00 13.23 9 ARG A CA 10
ATOM 10753 C C . ARG A 1 9 ? 1.106 16.794 2.196 1.00 52.15 9 ARG A C 10
ATOM 10754 O O . ARG A 1 9 ? 1.936 16.889 1.293 1.00 24.40 9 ARG A O 10
ATOM 10775 N N . TYR A 1 10 ? 1.073 17.618 3.239 1.00 14.33 10 TYR A N 10
ATOM 10776 C CA . TYR A 1 10 ? 2.030 18.707 3.381 1.00 71.55 10 TYR A CA 10
ATOM 10777 C C . TYR A 1 10 ? 2.385 18.932 4.848 1.00 52.43 10 TYR A C 10
ATOM 10778 O O . TYR A 1 10 ? 1.673 18.484 5.746 1.00 74.35 10 TYR A O 10
ATOM 10796 N N . ASN A 1 11 ? 3.491 19.632 5.083 1.00 42.23 11 ASN A N 10
ATOM 10797 C CA . ASN A 1 11 ? 3.941 19.918 6.440 1.00 42.31 11 ASN A CA 10
ATOM 10798 C C . ASN A 1 11 ? 4.092 21.420 6.657 1.00 20.03 11 ASN A C 10
ATOM 10799 O O . ASN A 1 11 ? 4.530 22.146 5.766 1.00 44.41 11 ASN A O 10
ATOM 10810 N N . TYR A 1 12 ? 3.727 21.879 7.850 1.00 45.02 12 TYR A N 10
ATOM 10811 C CA . TYR A 1 12 ? 3.820 23.295 8.184 1.00 72.31 12 TYR A CA 10
ATOM 10812 C C . TYR A 1 12 ? 5.268 23.701 8.438 1.00 31.24 12 TYR A C 10
ATOM 10813 O O . TYR A 1 12 ? 5.958 23.103 9.264 1.00 51.10 12 TYR A O 10
ATOM 10831 N N . THR A 1 13 ? 5.723 24.723 7.719 1.00 52.44 13 THR A N 10
ATOM 10832 C CA . THR A 1 13 ? 7.088 25.210 7.864 1.00 21.44 13 THR A CA 10
ATOM 10833 C C . THR A 1 13 ? 7.133 26.733 7.857 1.00 1.51 13 THR A C 10
ATOM 10834 O O . THR A 1 13 ? 6.142 27.391 7.538 1.00 61.40 13 THR A O 10
ATOM 10845 N N . GLU A 1 14 ? 8.287 27.290 8.210 1.00 33.12 14 GLU A N 10
ATOM 10846 C CA . GLU A 1 14 ? 8.459 28.737 8.243 1.00 45.32 14 GLU A CA 10
ATOM 10847 C C . GLU A 1 14 ? 9.069 29.244 6.939 1.00 72.14 14 GLU A C 10
ATOM 10848 O O . GLU A 1 14 ? 9.850 28.544 6.292 1.00 2.41 14 GLU A O 10
ATOM 10860 N N . LEU A 1 15 ? 8.705 30.463 6.557 1.00 31.01 15 LEU A N 10
ATOM 10861 C CA . LEU A 1 15 ? 9.215 31.064 5.329 1.00 75.52 15 LEU A CA 10
ATOM 10862 C C . LEU A 1 15 ? 10.044 32.307 5.636 1.00 52.53 15 LEU A C 10
ATOM 10863 O O . LEU A 1 15 ? 9.918 32.924 6.694 1.00 52.44 15 LEU A O 10
ATOM 10879 N N . PRO A 1 16 ? 10.912 32.689 4.687 1.00 52.33 16 PRO A N 10
ATOM 10880 C CA . PRO A 1 16 ? 11.778 33.863 4.831 1.00 73.22 16 PRO A CA 10
ATOM 10881 C C . PRO A 1 16 ? 10.994 35.170 4.777 1.00 42.24 16 PRO A C 10
ATOM 10882 O O . PRO A 1 16 ? 11.545 36.245 5.008 1.00 30.55 16 PRO A O 10
ATOM 10893 N N . ASN A 1 17 ? 9.704 35.069 4.467 1.00 3.13 17 ASN A N 10
ATOM 10894 C CA . ASN A 1 17 ? 8.845 36.245 4.383 1.00 21.43 17 ASN A CA 10
ATOM 10895 C C . ASN A 1 17 ? 8.099 36.470 5.695 1.00 30.55 17 ASN A C 10
ATOM 10896 O O . ASN A 1 17 ? 7.330 37.419 5.829 1.00 12.42 17 ASN A O 10
ATOM 10907 N N . GLY A 1 18 ? 8.334 35.587 6.662 1.00 75.24 18 GLY A N 10
ATOM 10908 C CA . GLY A 1 18 ? 7.679 35.706 7.951 1.00 63.13 18 GLY A CA 10
ATOM 10909 C C . GLY A 1 18 ? 6.491 34.775 8.087 1.00 23.55 18 GLY A C 10
ATOM 10910 O O . GLY A 1 18 ? 6.120 34.389 9.194 1.00 61.41 18 GLY A O 10
ATOM 10914 N N . GLU A 1 19 ? 5.893 34.413 6.955 1.00 64.42 19 GLU A N 10
ATOM 10915 C CA . GLU A 1 19 ? 4.739 33.523 6.953 1.00 70.10 19 GLU A CA 10
ATOM 10916 C C . GLU A 1 19 ? 5.175 32.067 7.072 1.00 45.33 19 GLU A C 10
ATOM 10917 O O . GLU A 1 19 ? 6.368 31.766 7.129 1.00 50.13 19 GLU A O 10
ATOM 10929 N N . TYR A 1 20 ? 4.201 31.163 7.110 1.00 61.53 20 TYR A N 10
ATOM 10930 C CA . TYR A 1 20 ? 4.483 29.738 7.225 1.00 34.14 20 TYR A CA 10
ATOM 10931 C C . TYR A 1 20 ? 4.531 29.079 5.849 1.00 55.31 20 TYR A C 10
ATOM 10932 O O . TYR A 1 20 ? 5.593 28.669 5.382 1.00 31.44 20 TYR A O 10
ATOM 10950 N N . CYS A 1 21 ? 3.373 28.984 5.205 1.00 45.41 21 CYS A N 10
ATOM 10951 C CA . CYS A 1 21 ? 3.280 28.375 3.884 1.00 22.34 21 CYS A CA 10
ATOM 10952 C C . CYS A 1 21 ? 1.863 28.491 3.330 1.00 21.40 21 CYS A C 10
ATOM 10953 O O . CYS A 1 21 ? 0.888 28.483 4.083 1.00 34.13 21 CYS A O 10
ATOM 10960 N N . TYR A 1 22 ? 1.756 28.599 2.010 1.00 73.41 22 TYR A N 10
ATOM 10961 C CA . TYR A 1 22 ? 0.459 28.719 1.356 1.00 25.14 22 TYR A CA 10
ATOM 10962 C C . TYR A 1 22 ? -0.174 27.346 1.146 1.00 21.32 22 TYR A C 10
ATOM 10963 O O . TYR A 1 22 ? 0.416 26.465 0.521 1.00 14.24 22 TYR A O 10
ATOM 10981 N N . THR A 1 23 ? -1.382 27.172 1.673 1.00 31.22 23 THR A N 10
ATOM 10982 C CA . THR A 1 23 ? -2.096 25.908 1.546 1.00 12.23 23 THR A CA 10
ATOM 10983 C C . THR A 1 23 ? -2.120 25.434 0.097 1.00 3.11 23 THR A C 10
ATOM 10984 O O . THR A 1 23 ? -1.899 26.204 -0.837 1.00 50.51 23 THR A O 10
ATOM 10995 N N . PRO A 1 24 ? -2.394 24.135 -0.097 1.00 10.51 24 PRO A N 10
ATOM 10996 C CA . PRO A 1 24 ? -2.455 23.529 -1.431 1.00 1.33 24 PRO A CA 10
ATOM 10997 C C . PRO A 1 24 ? -3.663 24.005 -2.230 1.00 0.42 24 PRO A C 10
ATOM 10998 O O . PRO A 1 24 ? -4.690 24.372 -1.659 1.00 21.20 24 PRO A O 10
ATOM 11009 N N . ARG A 1 25 ? -3.532 23.996 -3.552 1.00 41.50 25 ARG A N 10
ATOM 11010 C CA . ARG A 1 25 ? -4.616 24.427 -4.429 1.00 11.30 25 ARG A CA 10
ATOM 11011 C C . ARG A 1 25 ? -4.908 25.912 -4.241 1.00 42.24 25 ARG A C 10
ATOM 11012 O O . ARG A 1 25 ? -6.001 26.385 -4.552 1.00 30.50 25 ARG A O 10
ATOM 11033 N N . ARG A 1 26 ? -3.923 26.644 -3.729 1.00 23.54 26 ARG A N 10
ATOM 11034 C CA . ARG A 1 26 ? -4.076 28.076 -3.498 1.00 14.21 26 ARG A CA 10
ATOM 11035 C C . ARG A 1 26 ? -3.204 28.878 -4.459 1.00 22.51 26 ARG A C 10
ATOM 11036 O O . ARG A 1 26 ? -2.118 28.440 -4.841 1.00 34.12 26 ARG A O 10
ATOM 11057 N N . ARG A 1 27 ? -3.687 30.052 -4.848 1.00 50.31 27 ARG A N 10
ATOM 11058 C CA . ARG A 1 27 ? -2.953 30.914 -5.767 1.00 40.43 27 ARG A CA 10
ATOM 11059 C C . ARG A 1 27 ? -1.620 31.345 -5.162 1.00 64.30 27 ARG A C 10
ATOM 11060 O O . ARG A 1 27 ? -1.572 31.878 -4.052 1.00 33.14 27 ARG A O 10
ATOM 11081 N N . CYS A 1 28 ? -0.539 31.107 -5.896 1.00 43.33 28 CYS A N 10
ATOM 11082 C CA . CYS A 1 28 ? 0.795 31.469 -5.433 1.00 31.31 28 CYS A CA 10
ATOM 11083 C C . CYS A 1 28 ? 1.628 32.051 -6.571 1.00 63.13 28 CYS A C 10
ATOM 11084 O O . CYS A 1 28 ? 1.176 32.117 -7.715 1.00 50.44 28 CYS A O 10
ATOM 11091 N N . THR A 1 29 ? 2.846 32.475 -6.249 1.00 73.01 29 THR A N 10
ATOM 11092 C CA . THR A 1 29 ? 3.741 33.053 -7.244 1.00 32.12 29 THR A CA 10
ATOM 11093 C C . THR A 1 29 ? 5.100 32.362 -7.229 1.00 33.55 29 THR A C 10
ATOM 11094 O O . THR A 1 29 ? 5.709 32.148 -8.276 1.00 51.13 29 THR A O 10
ATOM 11105 N N . SER A 1 30 ? 5.568 32.013 -6.035 1.00 63.54 30 SER A N 10
ATOM 11106 C CA . SER A 1 30 ? 6.857 31.347 -5.884 1.00 12.44 30 SER A CA 10
ATOM 11107 C C . SER A 1 30 ? 6.684 29.964 -5.264 1.00 32.23 30 SER A C 10
ATOM 11108 O O . SER A 1 30 ? 6.001 29.806 -4.253 1.00 42.24 30 SER A O 10
ATOM 11116 N N . ALA A 1 31 ? 7.310 28.965 -5.878 1.00 62.45 31 ALA A N 10
ATOM 11117 C CA . ALA A 1 31 ? 7.228 27.595 -5.386 1.00 32.30 31 ALA A CA 10
ATOM 11118 C C . ALA A 1 31 ? 7.702 27.502 -3.940 1.00 10.12 31 ALA A C 10
ATOM 11119 O O . ALA A 1 31 ? 7.180 26.710 -3.155 1.00 65.45 31 ALA A O 10
ATOM 11126 N N . ASP A 1 32 ? 8.693 28.316 -3.594 1.00 12.20 32 ASP A N 10
ATOM 11127 C CA . ASP A 1 32 ? 9.238 28.325 -2.241 1.00 73.45 32 ASP A CA 10
ATOM 11128 C C . ASP A 1 32 ? 8.140 28.583 -1.215 1.00 71.20 32 ASP A C 10
ATOM 11129 O O . ASP A 1 32 ? 8.228 28.136 -0.072 1.00 64.22 32 ASP A O 10
ATOM 11138 N N . GLN A 1 33 ? 7.105 29.307 -1.632 1.00 13.05 33 GLN A N 10
ATOM 11139 C CA . GLN A 1 33 ? 5.990 29.625 -0.747 1.00 61.53 33 GLN A CA 10
ATOM 11140 C C . GLN A 1 33 ? 5.074 28.419 -0.570 1.00 21.20 33 GLN A C 10
ATOM 11141 O O . GLN A 1 33 ? 4.603 28.140 0.532 1.00 62.33 33 GLN A O 10
ATOM 11155 N N . CYS A 1 34 ? 4.824 27.707 -1.664 1.00 20.44 34 CYS A N 10
ATOM 11156 C CA . CYS A 1 34 ? 3.965 26.530 -1.632 1.00 42.12 34 CYS A CA 10
ATOM 11157 C C . CYS A 1 34 ? 4.410 25.561 -0.540 1.00 14.23 34 CYS A C 10
ATOM 11158 O O . CYS A 1 34 ? 5.559 25.127 -0.510 1.00 24.15 34 CYS A O 10
ATOM 11165 N N . CYS A 1 35 ? 3.488 25.227 0.359 1.00 63.44 35 CYS A N 10
ATOM 11166 C CA . CYS A 1 35 ? 3.783 24.310 1.454 1.00 62.12 35 CYS A CA 10
ATOM 11167 C C . CYS A 1 35 ? 4.418 23.025 0.930 1.00 75.41 35 CYS A C 10
ATOM 11168 O O . CYS A 1 35 ? 3.917 22.412 -0.013 1.00 52.33 35 CYS A O 10
ATOM 11175 N N . ARG A 1 36 ? 5.523 22.625 1.549 1.00 74.42 36 ARG A N 10
ATOM 11176 C CA . ARG A 1 36 ? 6.229 21.414 1.146 1.00 31.31 36 ARG A CA 10
ATOM 11177 C C . ARG A 1 36 ? 5.459 20.168 1.576 1.00 11.50 36 ARG A C 10
ATOM 11178 O O . ARG A 1 36 ? 4.604 20.212 2.460 1.00 64.44 36 ARG A O 10
ATOM 11199 N N . PRO A 1 37 ? 5.767 19.031 0.936 1.00 2.54 37 PRO A N 10
ATOM 11200 C CA . PRO A 1 37 ? 5.116 17.752 1.235 1.00 73.11 37 PRO A CA 10
ATOM 11201 C C . PRO A 1 37 ? 5.513 17.205 2.601 1.00 25.00 37 PRO A C 10
ATOM 11202 O O . PRO A 1 37 ? 6.612 17.471 3.093 1.00 22.30 37 PRO A O 10
ATOM 11213 N N . TYR A 1 38 ? 4.615 16.440 3.211 1.00 62.25 38 TYR A N 10
ATOM 11214 C CA . TYR A 1 38 ? 4.871 15.857 4.523 1.00 14.44 38 TYR A CA 10
ATOM 11215 C C . TYR A 1 38 ? 6.194 15.098 4.533 1.00 34.42 38 TYR A C 10
ATOM 11216 O O . TYR A 1 38 ? 6.861 15.002 5.564 1.00 11.41 38 TYR A O 10
ATOM 11234 N N . ASP A 1 39 ? 6.570 14.561 3.377 1.00 32.30 39 ASP A N 10
ATOM 11235 C CA . ASP A 1 39 ? 7.814 13.811 3.250 1.00 33.55 39 ASP A CA 10
ATOM 11236 C C . ASP A 1 39 ? 8.490 14.101 1.913 1.00 15.11 39 ASP A C 10
ATOM 11237 O O . ASP A 1 39 ? 8.112 13.546 0.881 1.00 13.04 39 ASP A O 10
ATOM 11246 N N . THR A 1 40 ? 9.489 14.978 1.938 1.00 42.33 40 THR A N 10
ATOM 11247 C CA . THR A 1 40 ? 10.217 15.343 0.730 1.00 51.22 40 THR A CA 10
ATOM 11248 C C . THR A 1 40 ? 10.826 14.117 0.063 1.00 5.24 40 THR A C 10
ATOM 11249 O O . THR A 1 40 ? 11.056 14.104 -1.147 1.00 55.42 40 THR A O 10
ATOM 11260 N N . THR A 1 41 ? 11.087 13.084 0.858 1.00 61.40 41 THR A N 10
ATOM 11261 C CA . THR A 1 41 ? 11.672 11.852 0.345 1.00 21.31 41 THR A CA 10
ATOM 11262 C C . THR A 1 41 ? 10.640 11.031 -0.422 1.00 74.10 41 THR A C 10
ATOM 11263 O O . THR A 1 41 ? 10.992 10.125 -1.177 1.00 32.32 41 THR A O 10
ATOM 11274 N N . ALA A 1 42 ? 9.368 11.356 -0.223 1.00 33.42 42 ALA A N 10
ATOM 11275 C CA . ALA A 1 42 ? 8.284 10.650 -0.897 1.00 33.24 42 ALA A CA 10
ATOM 11276 C C . ALA A 1 42 ? 7.358 11.625 -1.615 1.00 22.22 42 ALA A C 10
ATOM 11277 O O . ALA A 1 42 ? 6.217 11.291 -1.934 1.00 41.33 42 ALA A O 10
ATOM 11284 N N . ALA A 1 43 ? 7.854 12.832 -1.865 1.00 12.24 43 ALA A N 10
ATOM 11285 C CA . ALA A 1 43 ? 7.071 13.855 -2.546 1.00 72.33 43 ALA A CA 10
ATOM 11286 C C . ALA A 1 43 ? 7.883 15.130 -2.741 1.00 51.10 43 ALA A C 10
ATOM 11287 O O . ALA A 1 43 ? 8.985 15.263 -2.209 1.00 33.12 43 ALA A O 10
ATOM 11294 N N . PHE A 1 44 ? 7.333 16.066 -3.506 1.00 14.41 44 PHE A N 10
ATOM 11295 C CA . PHE A 1 44 ? 8.007 17.332 -3.773 1.00 61.30 44 PHE A CA 10
ATOM 11296 C C . PHE A 1 44 ? 7.021 18.495 -3.723 1.00 33.54 44 PHE A C 10
ATOM 11297 O O . PHE A 1 44 ? 5.823 18.299 -3.517 1.00 25.14 44 PHE A O 10
ATOM 11314 N N . HIS A 1 45 ? 7.535 19.706 -3.913 1.00 30.01 45 HIS A N 10
ATOM 11315 C CA . HIS A 1 45 ? 6.699 20.902 -3.890 1.00 13.52 45 HIS A CA 10
ATOM 11316 C C . HIS A 1 45 ? 6.914 21.738 -5.149 1.00 32.25 45 HIS A C 10
ATOM 11317 O O . HIS A 1 45 ? 7.838 21.490 -5.920 1.00 34.05 45 HIS A O 10
ATOM 11331 N N . GLY A 1 46 ? 6.049 22.728 -5.350 1.00 15.53 46 GLY A N 10
ATOM 11332 C CA . GLY A 1 46 ? 6.159 23.584 -6.516 1.00 51.15 46 GLY A CA 10
ATOM 11333 C C . GLY A 1 46 ? 4.891 24.370 -6.781 1.00 30.33 46 GLY A C 10
ATOM 11334 O O . GLY A 1 46 ? 3.823 24.029 -6.273 1.00 1.11 46 GLY A O 10
ATOM 11338 N N . CYS A 1 47 ? 5.007 25.427 -7.577 1.00 73.31 47 CYS A N 10
ATOM 11339 C CA . CYS A 1 47 ? 3.863 26.266 -7.908 1.00 12.40 47 CYS A CA 10
ATOM 11340 C C . CYS A 1 47 ? 3.509 26.147 -9.388 1.00 61.22 47 CYS A C 10
ATOM 11341 O O . CYS A 1 47 ? 4.335 26.419 -10.258 1.00 61.52 47 CYS A O 10
ATOM 11348 N N . GLY A 1 48 ? 2.275 25.736 -9.664 1.00 51.40 48 GLY A N 10
ATOM 11349 C CA . GLY A 1 48 ? 1.833 25.587 -11.038 1.00 22.12 48 GLY A CA 10
ATOM 11350 C C . GLY A 1 48 ? 0.407 25.083 -11.139 1.00 74.05 48 GLY A C 10
ATOM 11351 O O . GLY A 1 48 ? -0.324 25.070 -10.148 1.00 74.34 48 GLY A O 10
ATOM 11355 N N . ARG A 1 49 ? 0.011 24.668 -12.337 1.00 34.44 49 ARG A N 10
ATOM 11356 C CA . ARG A 1 49 ? -1.338 24.163 -12.562 1.00 43.42 49 ARG A CA 10
ATOM 11357 C C . ARG A 1 49 ? -1.303 22.719 -13.053 1.00 72.42 49 ARG A C 10
ATOM 11358 O O . ARG A 1 49 ? -0.659 22.409 -14.055 1.00 32.25 49 ARG A O 10
ATOM 11379 N N . ILE A 1 50 ? -1.999 21.840 -12.340 1.00 45.20 50 ILE A N 10
ATOM 11380 C CA . ILE A 1 50 ? -2.047 20.429 -12.702 1.00 24.22 50 ILE A CA 10
ATOM 11381 C C . ILE A 1 50 ? -3.484 19.966 -12.918 1.00 32.02 50 ILE A C 10
ATOM 11382 O O . ILE A 1 50 ? -3.777 18.771 -12.869 1.00 4.22 50 ILE A O 10
ATOM 11398 N N . TRP A 1 51 ? -4.377 20.919 -13.160 1.00 65.10 51 TRP A N 10
ATOM 11399 C CA . TRP A 1 51 ? -5.784 20.609 -13.387 1.00 64.31 51 TRP A CA 10
ATOM 11400 C C . TRP A 1 51 ? -6.401 21.582 -14.385 1.00 21.13 51 TRP A C 10
ATOM 11401 O O . TRP A 1 51 ? -5.931 22.705 -14.566 1.00 63.40 51 TRP A O 10
ATOM 11422 N N . PRO A 1 52 ? -7.483 21.145 -15.048 1.00 33.22 52 PRO A N 10
ATOM 11423 C CA . PRO A 1 52 ? -8.189 21.961 -16.038 1.00 11.42 52 PRO A CA 10
ATOM 11424 C C . PRO A 1 52 ? -8.933 23.130 -15.401 1.00 61.34 52 PRO A C 10
ATOM 11425 O O . PRO A 1 52 ? -9.016 24.216 -15.976 1.00 42.35 52 PRO A O 10
ATOM 11436 N N . LYS A 1 53 ? -9.472 22.903 -14.208 1.00 42.35 53 LYS A N 10
ATOM 11437 C CA . LYS A 1 53 ? -10.207 23.938 -13.491 1.00 54.32 53 LYS A CA 10
ATOM 11438 C C . LYS A 1 53 ? -9.342 25.177 -13.285 1.00 33.53 53 LYS A C 10
ATOM 11439 O O . LYS A 1 53 ? -9.811 26.305 -13.439 1.00 74.30 53 LYS A O 10
ATOM 11458 N N . ASP A 1 54 ? -8.078 24.962 -12.941 1.00 52.15 54 ASP A N 10
ATOM 11459 C CA . ASP A 1 54 ? -7.147 26.060 -12.719 1.00 1.22 54 ASP A CA 10
ATOM 11460 C C . ASP A 1 54 ? -6.632 26.614 -14.044 1.00 22.44 54 ASP A C 10
ATOM 11461 O O . ASP A 1 54 ? -6.293 27.793 -14.148 1.00 3.21 54 ASP A O 10
ATOM 11470 N N . LYS A 1 55 ? -6.574 25.754 -15.055 1.00 0.11 55 LYS A N 10
ATOM 11471 C CA . LYS A 1 55 ? -6.100 26.155 -16.374 1.00 71.30 55 LYS A CA 10
ATOM 11472 C C . LYS A 1 55 ? -6.966 27.272 -16.947 1.00 30.04 55 LYS A C 10
ATOM 11473 O O . LYS A 1 55 ? -6.452 28.267 -17.460 1.00 33.44 55 LYS A O 10
ATOM 11492 N N . ARG A 1 56 ? -8.281 27.103 -16.855 1.00 42.23 56 ARG A N 10
ATOM 11493 C CA . ARG A 1 56 ? -9.216 28.099 -17.364 1.00 60.15 56 ARG A CA 10
ATOM 11494 C C . ARG A 1 56 ? -8.981 29.454 -16.702 1.00 33.12 56 ARG A C 10
ATOM 11495 O O . ARG A 1 56 ? -9.309 30.497 -17.267 1.00 23.12 56 ARG A O 10
ATOM 11516 N N . GLU A 1 57 ? -8.413 29.430 -15.501 1.00 1.14 57 GLU A N 10
ATOM 11517 C CA . GLU A 1 57 ? -8.135 30.657 -14.762 1.00 73.50 57 GLU A CA 10
ATOM 11518 C C . GLU A 1 57 ? -6.741 31.184 -15.090 1.00 75.12 57 GLU A C 10
ATOM 11519 O O . GLU A 1 57 ? -6.456 32.370 -14.913 1.00 65.11 57 GLU A O 10
ATOM 11531 N N . LYS A 1 58 ? -5.876 30.297 -15.568 1.00 50.53 58 LYS A N 10
ATOM 11532 C CA . LYS A 1 58 ? -4.511 30.672 -15.921 1.00 42.02 58 LYS A CA 10
ATOM 11533 C C . LYS A 1 58 ? -3.778 31.253 -14.717 1.00 73.23 58 LYS A C 10
ATOM 11534 O O . LYS A 1 58 ? -3.208 32.341 -14.790 1.00 73.04 58 LYS A O 10
ATOM 11553 N N . VAL A 1 59 ? -3.795 30.518 -13.609 1.00 2.35 59 VAL A N 10
ATOM 11554 C CA . VAL A 1 59 ? -3.127 30.959 -12.389 1.00 3.13 59 VAL A CA 10
ATOM 11555 C C . VAL A 1 59 ? -2.384 29.808 -11.723 1.00 32.04 59 VAL A C 10
ATOM 11556 O O . VAL A 1 59 ? -2.958 28.750 -11.466 1.00 24.43 59 VAL A O 10
ATOM 11569 N N . ASP A 1 60 ? -1.102 30.021 -11.446 1.00 14.15 60 ASP A N 10
ATOM 11570 C CA . ASP A 1 60 ? -0.279 29.001 -10.806 1.00 22.51 60 ASP A CA 10
ATOM 11571 C C . ASP A 1 60 ? -0.600 28.897 -9.318 1.00 13.20 60 ASP A C 10
ATOM 11572 O O . ASP A 1 60 ? -0.443 29.862 -8.570 1.00 44.21 60 ASP A O 10
ATOM 11581 N N . ARG A 1 61 ? -1.049 27.720 -8.896 1.00 3.03 61 ARG A N 10
ATOM 11582 C CA . ARG A 1 61 ? -1.394 27.490 -7.499 1.00 14.00 61 ARG A CA 10
ATOM 11583 C C . ARG A 1 61 ? -0.495 26.420 -6.886 1.00 1.23 61 ARG A C 10
ATOM 11584 O O . ARG A 1 61 ? 0.081 25.596 -7.597 1.00 63.34 61 ARG A O 10
ATOM 11605 N N . CYS A 1 62 ? -0.380 26.439 -5.562 1.00 42.04 62 CYS A N 10
ATOM 11606 C CA . CYS A 1 62 ? 0.449 25.471 -4.852 1.00 0.35 62 CYS A CA 10
ATOM 11607 C C . CYS A 1 62 ? -0.029 24.048 -5.117 1.00 41.03 62 CYS A C 10
ATOM 11608 O O . CYS A 1 62 ? -1.220 23.750 -5.015 1.00 41.35 62 CYS A O 10
ATOM 11615 N N . TYR A 1 63 ? 0.906 23.169 -5.459 1.00 45.52 63 TYR A N 10
ATOM 11616 C CA . TYR A 1 63 ? 0.582 21.776 -5.742 1.00 14.20 63 TYR A CA 10
ATOM 11617 C C . TYR A 1 63 ? 1.606 20.839 -5.110 1.00 21.05 63 TYR A C 10
ATOM 11618 O O . TYR A 1 63 ? 2.771 21.199 -4.938 1.00 3.33 63 TYR A O 10
ATOM 11636 N N . ILE A 1 64 ? 1.163 19.635 -4.765 1.00 55.33 64 ILE A N 10
ATOM 11637 C CA . ILE A 1 64 ? 2.041 18.644 -4.155 1.00 5.43 64 ILE A CA 10
ATOM 11638 C C . ILE A 1 64 ? 1.721 17.241 -4.658 1.00 12.54 64 ILE A C 10
ATOM 11639 O O . ILE A 1 64 ? 0.586 16.774 -4.551 1.00 4.15 64 ILE A O 10
ATOM 11655 N N . CYS A 1 65 ? 2.730 16.571 -5.206 1.00 21.21 65 CYS A N 10
ATOM 11656 C CA . CYS A 1 65 ? 2.557 15.219 -5.725 1.00 73.21 65 CYS A CA 10
ATOM 11657 C C . CYS A 1 65 ? 3.528 14.250 -5.054 1.00 10.41 65 CYS A C 10
ATOM 11658 O O . CYS A 1 65 ? 4.544 14.661 -4.498 1.00 53.41 65 CYS A O 10
ATOM 11665 N N . ASN A 1 66 ? 3.206 12.962 -5.113 1.00 44.32 66 ASN A N 10
ATOM 11666 C CA . ASN A 1 66 ? 4.049 11.936 -4.512 1.00 53.41 66 ASN A CA 10
ATOM 11667 C C . ASN A 1 66 ? 5.319 11.728 -5.331 1.00 40.54 66 ASN A C 10
ATOM 11668 O O . ASN A 1 66 ? 5.405 12.151 -6.483 1.00 42.44 66 ASN A O 10
ATOM 11679 N N . ASN A 1 67 ? 6.304 11.072 -4.726 1.00 11.55 67 ASN A N 10
ATOM 11680 C CA . ASN A 1 67 ? 7.572 10.807 -5.399 1.00 15.23 67 ASN A CA 10
ATOM 11681 C C . ASN A 1 67 ? 7.352 10.006 -6.680 1.00 64.24 67 ASN A C 10
ATOM 11682 O O . ASN A 1 67 ? 8.113 10.132 -7.639 1.00 61.44 67 ASN A O 10
ATOM 11693 N N . GLU A 1 68 ? 6.306 9.187 -6.687 1.00 2.34 68 GLU A N 10
ATOM 11694 C CA . GLU A 1 68 ? 5.985 8.368 -7.848 1.00 64.21 68 GLU A CA 10
ATOM 11695 C C . GLU A 1 68 ? 5.289 9.197 -8.923 1.00 23.15 68 GLU A C 10
ATOM 11696 O O . GLU A 1 68 ? 5.097 8.738 -10.051 1.00 62.10 68 GLU A O 10
ATOM 11708 N N . LYS A 1 69 ? 4.912 10.420 -8.568 1.00 71.44 69 LYS A N 10
ATOM 11709 C CA . LYS A 1 69 ? 4.238 11.315 -9.501 1.00 40.30 69 LYS A CA 10
ATOM 11710 C C . LYS A 1 69 ? 2.987 10.659 -10.076 1.00 12.13 69 LYS A C 10
ATOM 11711 O O . LYS A 1 69 ? 2.580 10.953 -11.201 1.00 32.33 69 LYS A O 10
ATOM 11730 N N . THR A 1 70 ? 2.379 9.770 -9.297 1.00 30.31 70 THR A N 10
ATOM 11731 C CA . THR A 1 70 ? 1.174 9.074 -9.729 1.00 22.31 70 THR A CA 10
ATOM 11732 C C . THR A 1 70 ? -0.074 9.713 -9.132 1.00 43.33 70 THR A C 10
ATOM 11733 O O . THR A 1 70 ? -1.121 9.775 -9.778 1.00 43.31 70 THR A O 10
ATOM 11744 N N . LEU A 1 71 ? 0.043 10.189 -7.898 1.00 55.15 71 LEU A N 10
ATOM 11745 C CA . LEU A 1 71 ? -1.078 10.826 -7.213 1.00 63.21 71 LEU A CA 10
ATOM 11746 C C . LEU A 1 71 ? -0.769 12.288 -6.910 1.00 74.32 71 LEU A C 10
ATOM 11747 O O . LEU A 1 71 ? 0.374 12.648 -6.629 1.00 71.24 71 LEU A O 10
ATOM 11763 N N . CYS A 1 72 ? -1.799 13.128 -6.968 1.00 53.03 72 CYS A N 10
ATOM 11764 C CA . CYS A 1 72 ? -1.640 14.551 -6.697 1.00 32.24 72 CYS A CA 10
ATOM 11765 C C . CYS A 1 72 ? -2.881 15.118 -6.015 1.00 44.23 72 CYS A C 10
ATOM 11766 O O . CYS A 1 72 ? -3.946 14.497 -6.023 1.00 42.24 72 CYS A O 10
ATOM 11773 N N . THR A 1 73 ? -2.740 16.301 -5.426 1.00 61.13 73 THR A N 10
ATOM 11774 C CA . THR A 1 73 ? -3.849 16.951 -4.739 1.00 22.22 73 THR A CA 10
ATOM 11775 C C . THR A 1 73 ? -5.068 17.062 -5.646 1.00 44.15 73 THR A C 10
ATOM 11776 O O . THR A 1 73 ? -4.947 17.375 -6.830 1.00 61.12 73 THR A O 10
ATOM 11787 N N . SER A 1 74 ? -6.244 16.805 -5.083 1.00 30.10 74 SER A N 10
ATOM 11788 C CA . SER A 1 74 ? -7.487 16.871 -5.843 1.00 62.43 74 SER A CA 10
ATOM 11789 C C . SER A 1 74 ? -7.678 18.259 -6.449 1.00 35.40 74 SER A C 10
ATOM 11790 O O . SER A 1 74 ? -7.135 19.245 -5.954 1.00 60.23 74 SER A O 10
ATOM 11798 N N . VAL A 1 75 ? -8.453 18.324 -7.527 1.00 55.43 75 VAL A N 10
ATOM 11799 C CA . VAL A 1 75 ? -8.717 19.589 -8.203 1.00 11.13 75 VAL A CA 10
ATOM 11800 C C . VAL A 1 75 ? -9.461 20.556 -7.288 1.00 25.41 75 VAL A C 10
ATOM 11801 O O . VAL A 1 75 ? -9.376 21.772 -7.455 1.00 24.22 75 VAL A O 10
ATOM 11814 N N . MET A 1 76 ? -10.187 20.006 -6.322 1.00 43.31 76 MET A N 10
ATOM 11815 C CA . MET A 1 76 ? -10.945 20.821 -5.378 1.00 43.13 76 MET A CA 10
ATOM 11816 C C . MET A 1 76 ? -10.099 21.166 -4.155 1.00 51.03 76 MET A C 10
ATOM 11817 O O . MET A 1 76 ? -10.412 20.756 -3.037 1.00 70.34 76 MET A O 10
ATOM 11831 N N . GLY A 1 1 ? 1.840 -1.766 -2.828 1.00 62.14 1 GLY A N 11
ATOM 11832 C CA . GLY A 1 1 ? 2.361 -0.419 -2.684 1.00 72.30 1 GLY A CA 11
ATOM 11833 C C . GLY A 1 1 ? 1.681 0.569 -3.611 1.00 22.14 1 GLY A C 11
ATOM 11834 O O . GLY A 1 1 ? 2.176 0.850 -4.704 1.00 61.32 1 GLY A O 11
ATOM 11840 N N . THR A 1 2 ? 0.541 1.096 -3.177 1.00 31.43 2 THR A N 11
ATOM 11841 C CA . THR A 1 2 ? -0.210 2.055 -3.974 1.00 21.31 2 THR A CA 11
ATOM 11842 C C . THR A 1 2 ? -0.228 3.429 -3.313 1.00 71.43 2 THR A C 11
ATOM 11843 O O . THR A 1 2 ? -0.002 3.569 -2.111 1.00 32.13 2 THR A O 11
ATOM 11854 N N . PRO A 1 3 ? -0.503 4.469 -4.113 1.00 22.24 3 PRO A N 11
ATOM 11855 C CA . PRO A 1 3 ? -0.558 5.851 -3.626 1.00 51.53 3 PRO A CA 11
ATOM 11856 C C . PRO A 1 3 ? -1.762 6.100 -2.725 1.00 21.02 3 PRO A C 11
ATOM 11857 O O . PRO A 1 3 ? -2.757 5.376 -2.786 1.00 25.42 3 PRO A O 11
ATOM 11868 N N . SER A 1 4 ? -1.667 7.129 -1.889 1.00 53.30 4 SER A N 11
ATOM 11869 C CA . SER A 1 4 ? -2.747 7.471 -0.970 1.00 1.23 4 SER A CA 11
ATOM 11870 C C . SER A 1 4 ? -2.781 8.973 -0.707 1.00 70.21 4 SER A C 11
ATOM 11871 O O . SER A 1 4 ? -1.803 9.679 -0.953 1.00 72.45 4 SER A O 11
ATOM 11879 N N . ALA A 1 5 ? -3.913 9.454 -0.205 1.00 44.51 5 ALA A N 11
ATOM 11880 C CA . ALA A 1 5 ? -4.074 10.871 0.094 1.00 71.53 5 ALA A CA 11
ATOM 11881 C C . ALA A 1 5 ? -3.013 11.349 1.079 1.00 64.50 5 ALA A C 11
ATOM 11882 O O . ALA A 1 5 ? -2.699 12.539 1.140 1.00 75.23 5 ALA A O 11
ATOM 11889 N N . ASP A 1 6 ? -2.464 10.416 1.849 1.00 73.12 6 ASP A N 11
ATOM 11890 C CA . ASP A 1 6 ? -1.436 10.741 2.831 1.00 73.34 6 ASP A CA 11
ATOM 11891 C C . ASP A 1 6 ? -0.118 11.085 2.144 1.00 50.31 6 ASP A C 11
ATOM 11892 O O . ASP A 1 6 ? 0.701 11.826 2.689 1.00 61.44 6 ASP A O 11
ATOM 11901 N N . GLN A 1 7 ? 0.081 10.541 0.948 1.00 61.34 7 GLN A N 11
ATOM 11902 C CA . GLN A 1 7 ? 1.301 10.789 0.190 1.00 33.32 7 GLN A CA 11
ATOM 11903 C C . GLN A 1 7 ? 1.316 12.209 -0.366 1.00 30.12 7 GLN A C 11
ATOM 11904 O O . GLN A 1 7 ? 2.381 12.794 -0.575 1.00 65.14 7 GLN A O 11
ATOM 11918 N N . VAL A 1 8 ? 0.131 12.758 -0.606 1.00 11.23 8 VAL A N 11
ATOM 11919 C CA . VAL A 1 8 ? 0.008 14.110 -1.139 1.00 70.32 8 VAL A CA 11
ATOM 11920 C C . VAL A 1 8 ? -0.189 15.125 -0.019 1.00 51.41 8 VAL A C 11
ATOM 11921 O O . VAL A 1 8 ? -0.728 16.210 -0.239 1.00 2.43 8 VAL A O 11
ATOM 11934 N N . ARG A 1 9 ? 0.249 14.766 1.183 1.00 23.24 9 ARG A N 11
ATOM 11935 C CA . ARG A 1 9 ? 0.121 15.646 2.338 1.00 13.23 9 ARG A CA 11
ATOM 11936 C C . ARG A 1 9 ? 1.167 16.756 2.295 1.00 52.15 9 ARG A C 11
ATOM 11937 O O . ARG A 1 9 ? 1.950 16.849 1.350 1.00 24.40 9 ARG A O 11
ATOM 11958 N N . TYR A 1 10 ? 1.174 17.595 3.325 1.00 14.33 10 TYR A N 11
ATOM 11959 C CA . TYR A 1 10 ? 2.121 18.701 3.403 1.00 71.55 10 TYR A CA 11
ATOM 11960 C C . TYR A 1 10 ? 2.540 18.957 4.847 1.00 52.43 10 TYR A C 11
ATOM 11961 O O . TYR A 1 10 ? 1.866 18.534 5.785 1.00 74.35 10 TYR A O 11
ATOM 11979 N N . ASN A 1 11 ? 3.658 19.655 5.018 1.00 42.23 11 ASN A N 11
ATOM 11980 C CA . ASN A 1 11 ? 4.169 19.969 6.347 1.00 42.31 11 ASN A CA 11
ATOM 11981 C C . ASN A 1 11 ? 4.266 21.477 6.551 1.00 20.03 11 ASN A C 11
ATOM 11982 O O . ASN A 1 11 ? 4.602 22.220 5.626 1.00 44.41 11 ASN A O 11
ATOM 11993 N N . TYR A 1 12 ? 3.969 21.925 7.765 1.00 45.02 12 TYR A N 11
ATOM 11994 C CA . TYR A 1 12 ? 4.021 23.346 8.090 1.00 72.31 12 TYR A CA 11
ATOM 11995 C C . TYR A 1 12 ? 5.459 23.801 8.319 1.00 31.24 12 TYR A C 11
ATOM 11996 O O . TYR A 1 12 ? 6.097 23.416 9.299 1.00 51.10 12 TYR A O 11
ATOM 12014 N N . THR A 1 13 ? 5.965 24.625 7.406 1.00 52.44 13 THR A N 11
ATOM 12015 C CA . THR A 1 13 ? 7.327 25.132 7.506 1.00 21.44 13 THR A CA 11
ATOM 12016 C C . THR A 1 13 ? 7.340 26.654 7.597 1.00 1.51 13 THR A C 11
ATOM 12017 O O . THR A 1 13 ? 6.322 27.307 7.372 1.00 61.40 13 THR A O 11
ATOM 12028 N N . GLU A 1 14 ? 8.502 27.213 7.925 1.00 33.12 14 GLU A N 11
ATOM 12029 C CA . GLU A 1 14 ? 8.645 28.660 8.044 1.00 45.32 14 GLU A CA 11
ATOM 12030 C C . GLU A 1 14 ? 9.176 29.262 6.746 1.00 72.14 14 GLU A C 11
ATOM 12031 O O . GLU A 1 14 ? 9.916 28.615 6.005 1.00 2.41 14 GLU A O 11
ATOM 12043 N N . LEU A 1 15 ? 8.789 30.503 6.476 1.00 31.01 15 LEU A N 11
ATOM 12044 C CA . LEU A 1 15 ? 9.224 31.196 5.268 1.00 75.52 15 LEU A CA 11
ATOM 12045 C C . LEU A 1 15 ? 10.062 32.422 5.613 1.00 52.53 15 LEU A C 11
ATOM 12046 O O . LEU A 1 15 ? 9.989 32.963 6.716 1.00 52.44 15 LEU A O 11
ATOM 12062 N N . PRO A 1 16 ? 10.876 32.873 4.648 1.00 52.33 16 PRO A N 11
ATOM 12063 C CA . PRO A 1 16 ? 11.741 34.042 4.825 1.00 73.22 16 PRO A CA 11
ATOM 12064 C C . PRO A 1 16 ? 10.950 35.344 4.901 1.00 42.24 16 PRO A C 11
ATOM 12065 O O . PRO A 1 16 ? 11.505 36.405 5.183 1.00 30.55 16 PRO A O 11
ATOM 12076 N N . ASN A 1 17 ? 9.648 35.254 4.648 1.00 3.13 17 ASN A N 11
ATOM 12077 C CA . ASN A 1 17 ? 8.780 36.426 4.688 1.00 21.43 17 ASN A CA 11
ATOM 12078 C C . ASN A 1 17 ? 8.099 36.552 6.048 1.00 30.55 17 ASN A C 11
ATOM 12079 O O . ASN A 1 17 ? 7.350 37.498 6.293 1.00 12.42 17 ASN A O 11
ATOM 12090 N N . GLY A 1 18 ? 8.366 35.593 6.928 1.00 75.24 18 GLY A N 11
ATOM 12091 C CA . GLY A 1 18 ? 7.772 35.616 8.253 1.00 63.13 18 GLY A CA 11
ATOM 12092 C C . GLY A 1 18 ? 6.607 34.655 8.382 1.00 23.55 18 GLY A C 11
ATOM 12093 O O . GLY A 1 18 ? 6.297 34.191 9.479 1.00 61.41 18 GLY A O 11
ATOM 12097 N N . GLU A 1 19 ? 5.960 34.357 7.260 1.00 64.42 19 GLU A N 11
ATOM 12098 C CA . GLU A 1 19 ? 4.820 33.447 7.255 1.00 70.10 19 GLU A CA 11
ATOM 12099 C C . GLU A 1 19 ? 5.285 31.992 7.271 1.00 45.33 19 GLU A C 11
ATOM 12100 O O . GLU A 1 19 ? 6.484 31.713 7.329 1.00 50.13 19 GLU A O 11
ATOM 12112 N N . TYR A 1 20 ? 4.329 31.071 7.218 1.00 61.53 20 TYR A N 11
ATOM 12113 C CA . TYR A 1 20 ? 4.640 29.648 7.230 1.00 34.14 20 TYR A CA 11
ATOM 12114 C C . TYR A 1 20 ? 4.677 29.086 5.810 1.00 55.31 20 TYR A C 11
ATOM 12115 O O . TYR A 1 20 ? 5.737 28.726 5.300 1.00 31.44 20 TYR A O 11
ATOM 12133 N N . CYS A 1 21 ? 3.510 29.016 5.179 1.00 45.41 21 CYS A N 11
ATOM 12134 C CA . CYS A 1 21 ? 3.405 28.501 3.820 1.00 22.34 21 CYS A CA 11
ATOM 12135 C C . CYS A 1 21 ? 1.978 28.636 3.294 1.00 21.40 21 CYS A C 11
ATOM 12136 O O . CYS A 1 21 ? 1.020 28.652 4.068 1.00 34.13 21 CYS A O 11
ATOM 12143 N N . TYR A 1 22 ? 1.847 28.731 1.977 1.00 73.41 22 TYR A N 11
ATOM 12144 C CA . TYR A 1 22 ? 0.539 28.868 1.347 1.00 25.14 22 TYR A CA 11
ATOM 12145 C C . TYR A 1 22 ? -0.110 27.502 1.140 1.00 21.32 22 TYR A C 11
ATOM 12146 O O . TYR A 1 22 ? 0.442 26.635 0.462 1.00 14.24 22 TYR A O 11
ATOM 12164 N N . THR A 1 23 ? -1.289 27.319 1.728 1.00 31.22 23 THR A N 11
ATOM 12165 C CA . THR A 1 23 ? -2.015 26.061 1.611 1.00 12.23 23 THR A CA 11
ATOM 12166 C C . THR A 1 23 ? -2.113 25.618 0.154 1.00 3.11 23 THR A C 11
ATOM 12167 O O . THR A 1 23 ? -1.934 26.407 -0.773 1.00 50.51 23 THR A O 11
ATOM 12178 N N . PRO A 1 24 ? -2.403 24.325 -0.053 1.00 10.51 24 PRO A N 11
ATOM 12179 C CA . PRO A 1 24 ? -2.533 23.748 -1.394 1.00 1.33 24 PRO A CA 11
ATOM 12180 C C . PRO A 1 24 ? -3.777 24.246 -2.121 1.00 0.42 24 PRO A C 11
ATOM 12181 O O . PRO A 1 24 ? -4.752 24.660 -1.492 1.00 21.20 24 PRO A O 11
ATOM 12192 N N . ARG A 1 25 ? -3.738 24.202 -3.449 1.00 41.50 25 ARG A N 11
ATOM 12193 C CA . ARG A 1 25 ? -4.863 24.651 -4.261 1.00 11.30 25 ARG A CA 11
ATOM 12194 C C . ARG A 1 25 ? -5.097 26.148 -4.089 1.00 42.24 25 ARG A C 11
ATOM 12195 O O . ARG A 1 25 ? -6.188 26.652 -4.360 1.00 30.50 25 ARG A O 11
ATOM 12216 N N . ARG A 1 26 ? -4.065 26.854 -3.635 1.00 23.54 26 ARG A N 11
ATOM 12217 C CA . ARG A 1 26 ? -4.159 28.294 -3.424 1.00 14.21 26 ARG A CA 11
ATOM 12218 C C . ARG A 1 26 ? -3.281 29.046 -4.419 1.00 22.51 26 ARG A C 11
ATOM 12219 O O . ARG A 1 26 ? -2.225 28.560 -4.821 1.00 34.12 26 ARG A O 11
ATOM 12240 N N . ARG A 1 27 ? -3.725 30.236 -4.811 1.00 50.31 27 ARG A N 11
ATOM 12241 C CA . ARG A 1 27 ? -2.980 31.056 -5.759 1.00 40.43 27 ARG A CA 11
ATOM 12242 C C . ARG A 1 27 ? -1.655 31.513 -5.158 1.00 64.30 27 ARG A C 11
ATOM 12243 O O . ARG A 1 27 ? -1.629 32.188 -4.127 1.00 33.14 27 ARG A O 11
ATOM 12264 N N . CYS A 1 28 ? -0.557 31.142 -5.808 1.00 43.33 28 CYS A N 11
ATOM 12265 C CA . CYS A 1 28 ? 0.772 31.514 -5.339 1.00 31.31 28 CYS A CA 11
ATOM 12266 C C . CYS A 1 28 ? 1.613 32.082 -6.480 1.00 63.13 28 CYS A C 11
ATOM 12267 O O . CYS A 1 28 ? 1.259 31.952 -7.652 1.00 50.44 28 CYS A O 11
ATOM 12274 N N . THR A 1 29 ? 2.729 32.711 -6.127 1.00 73.01 29 THR A N 11
ATOM 12275 C CA . THR A 1 29 ? 3.621 33.299 -7.119 1.00 32.12 29 THR A CA 11
ATOM 12276 C C . THR A 1 29 ? 4.975 32.598 -7.126 1.00 33.55 29 THR A C 11
ATOM 12277 O O . THR A 1 29 ? 5.687 32.614 -8.130 1.00 51.13 29 THR A O 11
ATOM 12288 N N . SER A 1 30 ? 5.323 31.983 -6.000 1.00 63.54 30 SER A N 11
ATOM 12289 C CA . SER A 1 30 ? 6.594 31.278 -5.878 1.00 12.44 30 SER A CA 11
ATOM 12290 C C . SER A 1 30 ? 6.393 29.903 -5.247 1.00 32.23 30 SER A C 11
ATOM 12291 O O . SER A 1 30 ? 5.600 29.743 -4.320 1.00 42.24 30 SER A O 11
ATOM 12299 N N . ALA A 1 31 ? 7.119 28.914 -5.757 1.00 62.45 31 ALA A N 11
ATOM 12300 C CA . ALA A 1 31 ? 7.022 27.553 -5.246 1.00 32.30 31 ALA A CA 11
ATOM 12301 C C . ALA A 1 31 ? 7.488 27.479 -3.795 1.00 10.12 31 ALA A C 11
ATOM 12302 O O . ALA A 1 31 ? 6.954 26.704 -3.001 1.00 65.45 31 ALA A O 11
ATOM 12309 N N . ASP A 1 32 ? 8.486 28.288 -3.456 1.00 12.20 32 ASP A N 11
ATOM 12310 C CA . ASP A 1 32 ? 9.024 28.314 -2.101 1.00 73.45 32 ASP A CA 11
ATOM 12311 C C . ASP A 1 32 ? 7.915 28.547 -1.081 1.00 71.20 32 ASP A C 11
ATOM 12312 O O . ASP A 1 32 ? 7.945 27.999 0.019 1.00 64.22 32 ASP A O 11
ATOM 12321 N N . GLN A 1 33 ? 6.937 29.367 -1.456 1.00 13.05 33 GLN A N 11
ATOM 12322 C CA . GLN A 1 33 ? 5.819 29.675 -0.571 1.00 61.53 33 GLN A CA 11
ATOM 12323 C C . GLN A 1 33 ? 4.887 28.476 -0.436 1.00 21.20 33 GLN A C 11
ATOM 12324 O O . GLN A 1 33 ? 4.374 28.194 0.648 1.00 62.33 33 GLN A O 11
ATOM 12338 N N . CYS A 1 34 ? 4.668 27.773 -1.542 1.00 20.44 34 CYS A N 11
ATOM 12339 C CA . CYS A 1 34 ? 3.796 26.605 -1.548 1.00 42.12 34 CYS A CA 11
ATOM 12340 C C . CYS A 1 34 ? 4.217 25.608 -0.472 1.00 14.23 34 CYS A C 11
ATOM 12341 O O . CYS A 1 34 ? 5.370 25.174 -0.427 1.00 24.15 34 CYS A O 11
ATOM 12348 N N . CYS A 1 35 ? 3.275 25.245 0.393 1.00 63.44 35 CYS A N 11
ATOM 12349 C CA . CYS A 1 35 ? 3.547 24.299 1.468 1.00 62.12 35 CYS A CA 11
ATOM 12350 C C . CYS A 1 35 ? 4.209 23.036 0.927 1.00 75.41 35 CYS A C 11
ATOM 12351 O O . CYS A 1 35 ? 3.695 22.398 0.008 1.00 52.33 35 CYS A O 11
ATOM 12358 N N . ARG A 1 36 ? 5.352 22.679 1.504 1.00 74.42 36 ARG A N 11
ATOM 12359 C CA . ARG A 1 36 ? 6.085 21.493 1.080 1.00 31.31 36 ARG A CA 11
ATOM 12360 C C . ARG A 1 36 ? 5.369 20.222 1.525 1.00 11.50 36 ARG A C 11
ATOM 12361 O O . ARG A 1 36 ? 4.539 20.235 2.435 1.00 64.44 36 ARG A O 11
ATOM 12382 N N . PRO A 1 37 ? 5.693 19.098 0.869 1.00 2.54 37 PRO A N 11
ATOM 12383 C CA . PRO A 1 37 ? 5.091 17.799 1.180 1.00 73.11 37 PRO A CA 11
ATOM 12384 C C . PRO A 1 37 ? 5.546 17.258 2.532 1.00 25.00 37 PRO A C 11
ATOM 12385 O O . PRO A 1 37 ? 6.630 17.593 3.013 1.00 22.30 37 PRO A O 11
ATOM 12396 N N . TYR A 1 38 ? 4.714 16.420 3.140 1.00 62.25 38 TYR A N 11
ATOM 12397 C CA . TYR A 1 38 ? 5.030 15.835 4.436 1.00 14.44 38 TYR A CA 11
ATOM 12398 C C . TYR A 1 38 ? 6.331 15.041 4.374 1.00 34.42 38 TYR A C 11
ATOM 12399 O O . TYR A 1 38 ? 7.015 14.868 5.383 1.00 11.41 38 TYR A O 11
ATOM 12417 N N . ASP A 1 39 ? 6.667 14.562 3.182 1.00 32.30 39 ASP A N 11
ATOM 12418 C CA . ASP A 1 39 ? 7.887 13.788 2.984 1.00 33.55 39 ASP A CA 11
ATOM 12419 C C . ASP A 1 39 ? 8.512 14.094 1.627 1.00 15.11 39 ASP A C 11
ATOM 12420 O O . ASP A 1 39 ? 8.102 13.542 0.604 1.00 13.04 39 ASP A O 11
ATOM 12429 N N . THR A 1 40 ? 9.505 14.978 1.623 1.00 42.33 40 THR A N 11
ATOM 12430 C CA . THR A 1 40 ? 10.184 15.359 0.392 1.00 51.22 40 THR A CA 11
ATOM 12431 C C . THR A 1 40 ? 10.761 14.138 -0.319 1.00 5.24 40 THR A C 11
ATOM 12432 O O . THR A 1 40 ? 10.894 14.124 -1.544 1.00 55.42 40 THR A O 11
ATOM 12443 N N . THR A 1 41 ? 11.101 13.115 0.457 1.00 61.40 41 THR A N 11
ATOM 12444 C CA . THR A 1 41 ? 11.664 11.889 -0.098 1.00 21.31 41 THR A CA 11
ATOM 12445 C C . THR A 1 41 ? 10.606 11.088 -0.847 1.00 74.10 41 THR A C 11
ATOM 12446 O O . THR A 1 41 ? 10.930 10.206 -1.641 1.00 32.32 41 THR A O 11
ATOM 12457 N N . ALA A 1 42 ? 9.341 11.401 -0.588 1.00 33.42 42 ALA A N 11
ATOM 12458 C CA . ALA A 1 42 ? 8.234 10.711 -1.240 1.00 33.24 42 ALA A CA 11
ATOM 12459 C C . ALA A 1 42 ? 7.250 11.704 -1.849 1.00 22.22 42 ALA A C 11
ATOM 12460 O O . ALA A 1 42 ? 6.086 11.379 -2.073 1.00 41.33 42 ALA A O 11
ATOM 12467 N N . ALA A 1 43 ? 7.728 12.916 -2.113 1.00 12.24 43 ALA A N 11
ATOM 12468 C CA . ALA A 1 43 ? 6.889 13.956 -2.698 1.00 72.33 43 ALA A CA 11
ATOM 12469 C C . ALA A 1 43 ? 7.686 15.235 -2.932 1.00 51.10 43 ALA A C 11
ATOM 12470 O O . ALA A 1 43 ? 8.791 15.395 -2.412 1.00 33.12 43 ALA A O 11
ATOM 12477 N N . PHE A 1 44 ? 7.118 16.145 -3.717 1.00 14.41 44 PHE A N 11
ATOM 12478 C CA . PHE A 1 44 ? 7.776 17.410 -4.021 1.00 61.30 44 PHE A CA 11
ATOM 12479 C C . PHE A 1 44 ? 6.777 18.563 -3.993 1.00 33.54 44 PHE A C 11
ATOM 12480 O O . PHE A 1 44 ? 5.567 18.348 -3.927 1.00 25.14 44 PHE A O 11
ATOM 12497 N N . HIS A 1 45 ? 7.293 19.787 -4.045 1.00 30.01 45 HIS A N 11
ATOM 12498 C CA . HIS A 1 45 ? 6.447 20.975 -4.026 1.00 13.52 45 HIS A CA 11
ATOM 12499 C C . HIS A 1 45 ? 6.638 21.798 -5.296 1.00 32.25 45 HIS A C 11
ATOM 12500 O O . HIS A 1 45 ? 7.556 21.550 -6.076 1.00 34.05 45 HIS A O 11
ATOM 12514 N N . GLY A 1 46 ? 5.763 22.779 -5.497 1.00 15.53 46 GLY A N 11
ATOM 12515 C CA . GLY A 1 46 ? 5.852 23.622 -6.676 1.00 51.15 46 GLY A CA 11
ATOM 12516 C C . GLY A 1 46 ? 4.572 24.390 -6.936 1.00 30.33 46 GLY A C 11
ATOM 12517 O O . GLY A 1 46 ? 3.500 24.002 -6.471 1.00 1.11 46 GLY A O 11
ATOM 12521 N N . CYS A 1 47 ? 4.683 25.486 -7.681 1.00 73.31 47 CYS A N 11
ATOM 12522 C CA . CYS A 1 47 ? 3.526 26.313 -8.002 1.00 12.40 47 CYS A CA 11
ATOM 12523 C C . CYS A 1 47 ? 3.164 26.193 -9.479 1.00 61.22 47 CYS A C 11
ATOM 12524 O O . CYS A 1 47 ? 3.974 26.490 -10.355 1.00 61.52 47 CYS A O 11
ATOM 12531 N N . GLY A 1 48 ? 1.936 25.753 -9.748 1.00 51.40 48 GLY A N 11
ATOM 12532 C CA . GLY A 1 48 ? 1.488 25.601 -11.119 1.00 22.12 48 GLY A CA 11
ATOM 12533 C C . GLY A 1 48 ? 0.031 25.192 -11.211 1.00 74.05 48 GLY A C 11
ATOM 12534 O O . GLY A 1 48 ? -0.755 25.464 -10.303 1.00 74.34 48 GLY A O 11
ATOM 12538 N N . ARG A 1 49 ? -0.331 24.539 -12.311 1.00 34.44 49 ARG A N 11
ATOM 12539 C CA . ARG A 1 49 ? -1.704 24.094 -12.517 1.00 43.42 49 ARG A CA 11
ATOM 12540 C C . ARG A 1 49 ? -1.740 22.647 -13.001 1.00 72.42 49 ARG A C 11
ATOM 12541 O O . ARG A 1 49 ? -1.857 22.385 -14.199 1.00 32.25 49 ARG A O 11
ATOM 12562 N N . ILE A 1 50 ? -1.638 21.713 -12.062 1.00 45.20 50 ILE A N 11
ATOM 12563 C CA . ILE A 1 50 ? -1.659 20.294 -12.392 1.00 24.22 50 ILE A CA 11
ATOM 12564 C C . ILE A 1 50 ? -3.041 19.861 -12.872 1.00 32.02 50 ILE A C 11
ATOM 12565 O O . ILE A 1 50 ? -3.178 18.872 -13.590 1.00 4.22 50 ILE A O 11
ATOM 12581 N N . TRP A 1 51 ? -4.061 20.612 -12.472 1.00 65.10 51 TRP A N 11
ATOM 12582 C CA . TRP A 1 51 ? -5.433 20.307 -12.863 1.00 64.31 51 TRP A CA 11
ATOM 12583 C C . TRP A 1 51 ? -5.883 21.206 -14.009 1.00 21.13 51 TRP A C 11
ATOM 12584 O O . TRP A 1 51 ? -5.362 22.303 -14.212 1.00 63.40 51 TRP A O 11
ATOM 12605 N N . PRO A 1 52 ? -6.877 20.733 -14.778 1.00 33.22 52 PRO A N 11
ATOM 12606 C CA . PRO A 1 52 ? -7.420 21.479 -15.917 1.00 11.42 52 PRO A CA 11
ATOM 12607 C C . PRO A 1 52 ? -8.211 22.709 -15.480 1.00 61.34 52 PRO A C 11
ATOM 12608 O O . PRO A 1 52 ? -8.144 23.761 -16.116 1.00 42.35 52 PRO A O 11
ATOM 12619 N N . LYS A 1 53 ? -8.960 22.569 -14.391 1.00 42.35 53 LYS A N 11
ATOM 12620 C CA . LYS A 1 53 ? -9.762 23.667 -13.868 1.00 54.32 53 LYS A CA 11
ATOM 12621 C C . LYS A 1 53 ? -8.916 24.922 -13.687 1.00 33.53 53 LYS A C 11
ATOM 12622 O O . LYS A 1 53 ? -9.294 26.006 -14.132 1.00 74.30 53 LYS A O 11
ATOM 12641 N N . ASP A 1 54 ? -7.769 24.768 -13.035 1.00 52.15 54 ASP A N 11
ATOM 12642 C CA . ASP A 1 54 ? -6.866 25.889 -12.799 1.00 1.22 54 ASP A CA 11
ATOM 12643 C C . ASP A 1 54 ? -6.266 26.389 -14.109 1.00 22.44 54 ASP A C 11
ATOM 12644 O O . ASP A 1 54 ? -6.035 27.586 -14.281 1.00 3.21 54 ASP A O 11
ATOM 12653 N N . LYS A 1 55 ? -6.015 25.465 -15.029 1.00 0.11 55 LYS A N 11
ATOM 12654 C CA . LYS A 1 55 ? -5.440 25.810 -16.324 1.00 71.30 55 LYS A CA 11
ATOM 12655 C C . LYS A 1 55 ? -6.269 26.888 -17.016 1.00 30.04 55 LYS A C 11
ATOM 12656 O O . LYS A 1 55 ? -5.723 27.845 -17.567 1.00 33.44 55 LYS A O 11
ATOM 12675 N N . ARG A 1 56 ? -7.587 26.726 -16.984 1.00 42.23 56 ARG A N 11
ATOM 12676 C CA . ARG A 1 56 ? -8.490 27.686 -17.607 1.00 60.15 56 ARG A CA 11
ATOM 12677 C C . ARG A 1 56 ? -8.330 29.069 -16.983 1.00 33.12 56 ARG A C 11
ATOM 12678 O O . ARG A 1 56 ? -8.561 30.085 -17.636 1.00 23.12 56 ARG A O 11
ATOM 12699 N N . GLU A 1 57 ? -7.932 29.098 -15.715 1.00 1.14 57 GLU A N 11
ATOM 12700 C CA . GLU A 1 57 ? -7.743 30.355 -15.002 1.00 73.50 57 GLU A CA 11
ATOM 12701 C C . GLU A 1 57 ? -6.351 30.925 -15.265 1.00 75.12 57 GLU A C 11
ATOM 12702 O O . GLU A 1 57 ? -6.120 32.124 -15.110 1.00 65.11 57 GLU A O 11
ATOM 12714 N N . LYS A 1 58 ? -5.428 30.056 -15.662 1.00 50.53 58 LYS A N 11
ATOM 12715 C CA . LYS A 1 58 ? -4.060 30.468 -15.947 1.00 42.02 58 LYS A CA 11
ATOM 12716 C C . LYS A 1 58 ? -3.429 31.137 -14.731 1.00 73.23 58 LYS A C 11
ATOM 12717 O O . LYS A 1 58 ? -2.807 32.194 -14.843 1.00 73.04 58 LYS A O 11
ATOM 12736 N N . VAL A 1 59 ? -3.592 30.515 -13.568 1.00 2.35 59 VAL A N 11
ATOM 12737 C CA . VAL A 1 59 ? -3.035 31.047 -12.330 1.00 3.13 59 VAL A CA 11
ATOM 12738 C C . VAL A 1 59 ? -2.230 29.988 -11.587 1.00 32.04 59 VAL A C 11
ATOM 12739 O O . VAL A 1 59 ? -2.730 28.898 -11.303 1.00 24.43 59 VAL A O 11
ATOM 12752 N N . ASP A 1 60 ? -0.981 30.313 -11.275 1.00 14.15 60 ASP A N 11
ATOM 12753 C CA . ASP A 1 60 ? -0.104 29.389 -10.563 1.00 22.51 60 ASP A CA 11
ATOM 12754 C C . ASP A 1 60 ? -0.646 29.092 -9.169 1.00 13.20 60 ASP A C 11
ATOM 12755 O O . ASP A 1 60 ? -0.729 29.981 -8.322 1.00 44.21 60 ASP A O 11
ATOM 12764 N N . ARG A 1 61 ? -1.016 27.835 -8.939 1.00 3.03 61 ARG A N 11
ATOM 12765 C CA . ARG A 1 61 ? -1.552 27.420 -7.648 1.00 14.00 61 ARG A CA 11
ATOM 12766 C C . ARG A 1 61 ? -0.648 26.379 -6.994 1.00 1.23 61 ARG A C 11
ATOM 12767 O O . ARG A 1 61 ? -0.023 25.568 -7.676 1.00 63.34 61 ARG A O 11
ATOM 12788 N N . CYS A 1 62 ? -0.588 26.408 -5.666 1.00 42.04 62 CYS A N 11
ATOM 12789 C CA . CYS A 1 62 ? 0.238 25.469 -4.918 1.00 0.35 62 CYS A CA 11
ATOM 12790 C C . CYS A 1 62 ? -0.271 24.041 -5.089 1.00 41.03 62 CYS A C 11
ATOM 12791 O O . CYS A 1 62 ? -1.463 23.773 -4.932 1.00 41.35 62 CYS A O 11
ATOM 12798 N N . TYR A 1 63 ? 0.638 23.128 -5.408 1.00 45.52 63 TYR A N 11
ATOM 12799 C CA . TYR A 1 63 ? 0.281 21.728 -5.601 1.00 14.20 63 TYR A CA 11
ATOM 12800 C C . TYR A 1 63 ? 1.337 20.807 -4.998 1.00 21.05 63 TYR A C 11
ATOM 12801 O O . TYR A 1 63 ? 2.487 21.205 -4.807 1.00 3.33 63 TYR A O 11
ATOM 12819 N N . ILE A 1 64 ? 0.940 19.575 -4.701 1.00 55.33 64 ILE A N 11
ATOM 12820 C CA . ILE A 1 64 ? 1.851 18.597 -4.122 1.00 5.43 64 ILE A CA 11
ATOM 12821 C C . ILE A 1 64 ? 1.549 17.192 -4.632 1.00 12.54 64 ILE A C 11
ATOM 12822 O O . ILE A 1 64 ? 0.438 16.686 -4.469 1.00 4.15 64 ILE A O 11
ATOM 12838 N N . CYS A 1 65 ? 2.545 16.565 -5.251 1.00 21.21 65 CYS A N 11
ATOM 12839 C CA . CYS A 1 65 ? 2.385 15.218 -5.784 1.00 73.21 65 CYS A CA 11
ATOM 12840 C C . CYS A 1 65 ? 3.434 14.275 -5.200 1.00 10.41 65 CYS A C 11
ATOM 12841 O O . CYS A 1 65 ? 4.518 14.704 -4.807 1.00 53.41 65 CYS A O 11
ATOM 12848 N N . ASN A 1 66 ? 3.101 12.989 -5.148 1.00 44.32 66 ASN A N 11
ATOM 12849 C CA . ASN A 1 66 ? 4.012 11.985 -4.612 1.00 53.41 66 ASN A CA 11
ATOM 12850 C C . ASN A 1 66 ? 5.243 11.838 -5.501 1.00 40.54 66 ASN A C 11
ATOM 12851 O O . ASN A 1 66 ? 5.261 12.312 -6.637 1.00 42.44 66 ASN A O 11
ATOM 12862 N N . ASN A 1 67 ? 6.271 11.178 -4.976 1.00 11.55 67 ASN A N 11
ATOM 12863 C CA . ASN A 1 67 ? 7.507 10.969 -5.722 1.00 15.23 67 ASN A CA 11
ATOM 12864 C C . ASN A 1 67 ? 7.235 10.219 -7.022 1.00 64.24 67 ASN A C 11
ATOM 12865 O O . ASN A 1 67 ? 7.939 10.405 -8.015 1.00 61.44 67 ASN A O 11
ATOM 12876 N N . GLU A 1 68 ? 6.210 9.374 -7.010 1.00 2.34 68 GLU A N 11
ATOM 12877 C CA . GLU A 1 68 ? 5.847 8.597 -8.189 1.00 64.21 68 GLU A CA 11
ATOM 12878 C C . GLU A 1 68 ? 5.087 9.456 -9.194 1.00 23.15 68 GLU A C 11
ATOM 12879 O O . GLU A 1 68 ? 4.847 9.041 -10.328 1.00 62.10 68 GLU A O 11
ATOM 12891 N N . LYS A 1 69 ? 4.707 10.657 -8.769 1.00 71.44 69 LYS A N 11
ATOM 12892 C CA . LYS A 1 69 ? 3.973 11.577 -9.630 1.00 40.30 69 LYS A CA 11
ATOM 12893 C C . LYS A 1 69 ? 2.696 10.928 -10.158 1.00 12.13 69 LYS A C 11
ATOM 12894 O O . LYS A 1 69 ? 2.183 11.310 -11.209 1.00 32.33 69 LYS A O 11
ATOM 12913 N N . THR A 1 70 ? 2.188 9.945 -9.419 1.00 30.31 70 THR A N 11
ATOM 12914 C CA . THR A 1 70 ? 0.973 9.246 -9.812 1.00 22.31 70 THR A CA 11
ATOM 12915 C C . THR A 1 70 ? -0.253 9.855 -9.142 1.00 43.33 70 THR A C 11
ATOM 12916 O O . THR A 1 70 ? -1.323 9.948 -9.747 1.00 43.31 70 THR A O 11
ATOM 12927 N N . LEU A 1 71 ? -0.094 10.271 -7.890 1.00 55.15 71 LEU A N 11
ATOM 12928 C CA . LEU A 1 71 ? -1.188 10.873 -7.139 1.00 63.21 71 LEU A CA 11
ATOM 12929 C C . LEU A 1 71 ? -0.906 12.344 -6.848 1.00 74.32 71 LEU A C 11
ATOM 12930 O O . LEU A 1 71 ? 0.242 12.736 -6.636 1.00 71.24 71 LEU A O 11
ATOM 12946 N N . CYS A 1 72 ? -1.960 13.153 -6.838 1.00 53.03 72 CYS A N 11
ATOM 12947 C CA . CYS A 1 72 ? -1.826 14.580 -6.573 1.00 32.24 72 CYS A CA 11
ATOM 12948 C C . CYS A 1 72 ? -3.038 15.107 -5.809 1.00 44.23 72 CYS A C 11
ATOM 12949 O O . CYS A 1 72 ? -4.099 14.483 -5.799 1.00 42.24 72 CYS A O 11
ATOM 12956 N N . THR A 1 73 ? -2.871 16.259 -5.167 1.00 61.13 73 THR A N 11
ATOM 12957 C CA . THR A 1 73 ? -3.949 16.870 -4.401 1.00 22.22 73 THR A CA 11
ATOM 12958 C C . THR A 1 73 ? -5.217 16.997 -5.238 1.00 44.15 73 THR A C 11
ATOM 12959 O O . THR A 1 73 ? -5.182 16.853 -6.459 1.00 61.12 73 THR A O 11
ATOM 12970 N N . SER A 1 74 ? -6.335 17.268 -4.572 1.00 30.10 74 SER A N 11
ATOM 12971 C CA . SER A 1 74 ? -7.615 17.411 -5.255 1.00 62.43 74 SER A CA 11
ATOM 12972 C C . SER A 1 74 ? -7.618 18.646 -6.150 1.00 35.40 74 SER A C 11
ATOM 12973 O O . SER A 1 74 ? -6.615 19.352 -6.257 1.00 60.23 74 SER A O 11
ATOM 12981 N N . VAL A 1 75 ? -8.755 18.903 -6.790 1.00 55.43 75 VAL A N 11
ATOM 12982 C CA . VAL A 1 75 ? -8.892 20.054 -7.674 1.00 11.13 75 VAL A CA 11
ATOM 12983 C C . VAL A 1 75 ? -9.695 21.166 -7.009 1.00 25.41 75 VAL A C 11
ATOM 12984 O O . VAL A 1 75 ? -9.586 22.333 -7.383 1.00 24.22 75 VAL A O 11
ATOM 12997 N N . MET A 1 76 ? -10.502 20.795 -6.019 1.00 43.31 76 MET A N 11
ATOM 12998 C CA . MET A 1 76 ? -11.323 21.762 -5.301 1.00 43.13 76 MET A CA 11
ATOM 12999 C C . MET A 1 76 ? -10.896 21.859 -3.839 1.00 51.03 76 MET A C 11
ATOM 13000 O O . MET A 1 76 ? -10.552 20.853 -3.215 1.00 70.34 76 MET A O 11
ATOM 13014 N N . GLY A 1 1 ? 3.618 -0.587 -1.368 1.00 62.14 1 GLY A N 12
ATOM 13015 C CA . GLY A 1 1 ? 2.213 -0.233 -1.295 1.00 72.30 1 GLY A CA 12
ATOM 13016 C C . GLY A 1 1 ? 1.828 0.830 -2.306 1.00 22.14 1 GLY A C 12
ATOM 13017 O O . GLY A 1 1 ? 2.690 1.511 -2.861 1.00 61.32 1 GLY A O 12
ATOM 13023 N N . THR A 1 2 ? 0.528 0.969 -2.548 1.00 31.43 2 THR A N 12
ATOM 13024 C CA . THR A 1 2 ? 0.031 1.953 -3.502 1.00 21.31 2 THR A CA 12
ATOM 13025 C C . THR A 1 2 ? -0.069 3.334 -2.864 1.00 71.43 2 THR A C 12
ATOM 13026 O O . THR A 1 2 ? -0.120 3.478 -1.642 1.00 32.13 2 THR A O 12
ATOM 13037 N N . PRO A 1 3 ? -0.100 4.377 -3.709 1.00 22.24 3 PRO A N 12
ATOM 13038 C CA . PRO A 1 3 ? -0.195 5.765 -3.248 1.00 51.53 3 PRO A CA 12
ATOM 13039 C C . PRO A 1 3 ? -1.561 6.085 -2.652 1.00 21.02 3 PRO A C 12
ATOM 13040 O O . PRO A 1 3 ? -2.560 5.450 -2.987 1.00 25.42 3 PRO A O 12
ATOM 13051 N N . SER A 1 4 ? -1.596 7.074 -1.764 1.00 53.30 4 SER A N 12
ATOM 13052 C CA . SER A 1 4 ? -2.839 7.476 -1.116 1.00 1.23 4 SER A CA 12
ATOM 13053 C C . SER A 1 4 ? -2.846 8.977 -0.839 1.00 70.21 4 SER A C 12
ATOM 13054 O O . SER A 1 4 ? -1.865 9.671 -1.098 1.00 72.45 4 SER A O 12
ATOM 13062 N N . ALA A 1 5 ? -3.962 9.468 -0.311 1.00 44.51 5 ALA A N 12
ATOM 13063 C CA . ALA A 1 5 ? -4.098 10.885 0.004 1.00 71.53 5 ALA A CA 12
ATOM 13064 C C . ALA A 1 5 ? -3.049 11.325 1.019 1.00 64.50 5 ALA A C 12
ATOM 13065 O O . ALA A 1 5 ? -2.714 12.507 1.107 1.00 75.23 5 ALA A O 12
ATOM 13072 N N . ASP A 1 6 ? -2.532 10.368 1.782 1.00 73.12 6 ASP A N 12
ATOM 13073 C CA . ASP A 1 6 ? -1.519 10.658 2.791 1.00 73.34 6 ASP A CA 12
ATOM 13074 C C . ASP A 1 6 ? -0.177 10.975 2.138 1.00 50.31 6 ASP A C 12
ATOM 13075 O O . ASP A 1 6 ? 0.652 11.680 2.712 1.00 61.44 6 ASP A O 12
ATOM 13084 N N . GLN A 1 7 ? 0.029 10.448 0.934 1.00 61.34 7 GLN A N 12
ATOM 13085 C CA . GLN A 1 7 ? 1.272 10.674 0.206 1.00 33.32 7 GLN A CA 12
ATOM 13086 C C . GLN A 1 7 ? 1.335 12.101 -0.332 1.00 30.12 7 GLN A C 12
ATOM 13087 O O . GLN A 1 7 ? 2.418 12.659 -0.513 1.00 65.14 7 GLN A O 12
ATOM 13101 N N . VAL A 1 8 ? 0.168 12.685 -0.585 1.00 11.23 8 VAL A N 12
ATOM 13102 C CA . VAL A 1 8 ? 0.091 14.046 -1.101 1.00 70.32 8 VAL A CA 12
ATOM 13103 C C . VAL A 1 8 ? -0.097 15.052 0.028 1.00 51.41 8 VAL A C 12
ATOM 13104 O O . VAL A 1 8 ? -0.594 16.158 -0.188 1.00 2.43 8 VAL A O 12
ATOM 13117 N N . ARG A 1 9 ? 0.303 14.662 1.234 1.00 23.24 9 ARG A N 12
ATOM 13118 C CA . ARG A 1 9 ? 0.178 15.530 2.399 1.00 13.23 9 ARG A CA 12
ATOM 13119 C C . ARG A 1 9 ? 1.197 16.664 2.343 1.00 52.15 9 ARG A C 12
ATOM 13120 O O . ARG A 1 9 ? 1.971 16.772 1.393 1.00 24.40 9 ARG A O 12
ATOM 13141 N N . TYR A 1 10 ? 1.188 17.511 3.368 1.00 14.33 10 TYR A N 12
ATOM 13142 C CA . TYR A 1 10 ? 2.109 18.640 3.435 1.00 71.55 10 TYR A CA 12
ATOM 13143 C C . TYR A 1 10 ? 2.529 18.914 4.876 1.00 52.43 10 TYR A C 12
ATOM 13144 O O . TYR A 1 10 ? 1.835 18.540 5.819 1.00 74.35 10 TYR A O 12
ATOM 13162 N N . ASN A 1 11 ? 3.674 19.573 5.036 1.00 42.23 11 ASN A N 12
ATOM 13163 C CA . ASN A 1 11 ? 4.188 19.898 6.360 1.00 42.31 11 ASN A CA 12
ATOM 13164 C C . ASN A 1 11 ? 4.322 21.409 6.534 1.00 20.03 11 ASN A C 12
ATOM 13165 O O . ASN A 1 11 ? 4.679 22.124 5.598 1.00 44.41 11 ASN A O 12
ATOM 13176 N N . TYR A 1 12 ? 4.035 21.887 7.740 1.00 45.02 12 TYR A N 12
ATOM 13177 C CA . TYR A 1 12 ? 4.120 23.312 8.037 1.00 72.31 12 TYR A CA 12
ATOM 13178 C C . TYR A 1 12 ? 5.572 23.743 8.222 1.00 31.24 12 TYR A C 12
ATOM 13179 O O . TYR A 1 12 ? 6.241 23.328 9.168 1.00 51.10 12 TYR A O 12
ATOM 13197 N N . THR A 1 13 ? 6.054 24.581 7.309 1.00 52.44 13 THR A N 12
ATOM 13198 C CA . THR A 1 13 ? 7.426 25.069 7.369 1.00 21.44 13 THR A CA 12
ATOM 13199 C C . THR A 1 13 ? 7.465 26.590 7.462 1.00 1.51 13 THR A C 12
ATOM 13200 O O . THR A 1 13 ? 6.450 27.259 7.271 1.00 61.40 13 THR A O 12
ATOM 13211 N N . GLU A 1 14 ? 8.644 27.131 7.756 1.00 33.12 14 GLU A N 12
ATOM 13212 C CA . GLU A 1 14 ? 8.813 28.574 7.874 1.00 45.32 14 GLU A CA 12
ATOM 13213 C C . GLU A 1 14 ? 9.313 29.171 6.563 1.00 72.14 14 GLU A C 12
ATOM 13214 O O . GLU A 1 14 ? 10.051 28.528 5.814 1.00 2.41 14 GLU A O 12
ATOM 13226 N N . LEU A 1 15 ? 8.909 30.408 6.290 1.00 31.01 15 LEU A N 12
ATOM 13227 C CA . LEU A 1 15 ? 9.316 31.093 5.068 1.00 75.52 15 LEU A CA 12
ATOM 13228 C C . LEU A 1 15 ? 10.214 32.285 5.386 1.00 52.53 15 LEU A C 12
ATOM 13229 O O . LEU A 1 15 ? 10.213 32.815 6.498 1.00 52.44 15 LEU A O 12
ATOM 13245 N N . PRO A 1 16 ? 10.998 32.719 4.389 1.00 52.33 16 PRO A N 12
ATOM 13246 C CA . PRO A 1 16 ? 11.913 33.854 4.537 1.00 73.22 16 PRO A CA 12
ATOM 13247 C C . PRO A 1 16 ? 11.174 35.182 4.664 1.00 42.24 16 PRO A C 12
ATOM 13248 O O . PRO A 1 16 ? 11.782 36.217 4.933 1.00 30.55 16 PRO A O 12
ATOM 13259 N N . ASN A 1 17 ? 9.860 35.142 4.471 1.00 3.13 17 ASN A N 12
ATOM 13260 C CA . ASN A 1 17 ? 9.039 36.345 4.564 1.00 21.43 17 ASN A CA 12
ATOM 13261 C C . ASN A 1 17 ? 8.419 36.473 5.953 1.00 30.55 17 ASN A C 12
ATOM 13262 O O . ASN A 1 17 ? 7.753 37.461 6.257 1.00 12.42 17 ASN A O 12
ATOM 13273 N N . GLY A 1 18 ? 8.646 35.466 6.792 1.00 75.24 18 GLY A N 12
ATOM 13274 C CA . GLY A 1 18 ? 8.103 35.487 8.138 1.00 63.13 18 GLY A CA 12
ATOM 13275 C C . GLY A 1 18 ? 6.922 34.552 8.301 1.00 23.55 18 GLY A C 12
ATOM 13276 O O . GLY A 1 18 ? 6.643 34.081 9.402 1.00 61.41 18 GLY A O 12
ATOM 13280 N N . GLU A 1 19 ? 6.223 34.287 7.200 1.00 64.42 19 GLU A N 12
ATOM 13281 C CA . GLU A 1 19 ? 5.063 33.404 7.228 1.00 70.10 19 GLU A CA 12
ATOM 13282 C C . GLU A 1 19 ? 5.491 31.940 7.241 1.00 45.33 19 GLU A C 12
ATOM 13283 O O . GLU A 1 19 ? 6.681 31.632 7.312 1.00 50.13 19 GLU A O 12
ATOM 13295 N N . TYR A 1 20 ? 4.515 31.044 7.171 1.00 61.53 20 TYR A N 12
ATOM 13296 C CA . TYR A 1 20 ? 4.789 29.612 7.177 1.00 34.14 20 TYR A CA 12
ATOM 13297 C C . TYR A 1 20 ? 4.765 29.046 5.761 1.00 55.31 20 TYR A C 12
ATOM 13298 O O . TYR A 1 20 ? 5.801 28.663 5.214 1.00 31.44 20 TYR A O 12
ATOM 13316 N N . CYS A 1 21 ? 3.577 28.999 5.169 1.00 45.41 21 CYS A N 12
ATOM 13317 C CA . CYS A 1 21 ? 3.414 28.480 3.816 1.00 22.34 21 CYS A CA 12
ATOM 13318 C C . CYS A 1 21 ? 1.971 28.630 3.344 1.00 21.40 21 CYS A C 12
ATOM 13319 O O . CYS A 1 21 ? 1.046 28.689 4.155 1.00 34.13 21 CYS A O 12
ATOM 13326 N N . TYR A 1 22 ? 1.787 28.689 2.030 1.00 73.41 22 TYR A N 12
ATOM 13327 C CA . TYR A 1 22 ? 0.456 28.834 1.451 1.00 25.14 22 TYR A CA 12
ATOM 13328 C C . TYR A 1 22 ? -0.189 27.470 1.222 1.00 21.32 22 TYR A C 12
ATOM 13329 O O . TYR A 1 22 ? 0.359 26.621 0.518 1.00 14.24 22 TYR A O 12
ATOM 13347 N N . THR A 1 23 ? -1.357 27.268 1.821 1.00 31.22 23 THR A N 12
ATOM 13348 C CA . THR A 1 23 ? -2.079 26.008 1.684 1.00 12.23 23 THR A CA 12
ATOM 13349 C C . THR A 1 23 ? -2.184 25.591 0.221 1.00 3.11 23 THR A C 12
ATOM 13350 O O . THR A 1 23 ? -2.011 26.397 -0.693 1.00 50.51 23 THR A O 12
ATOM 13361 N N . PRO A 1 24 ? -2.473 24.303 -0.007 1.00 10.51 24 PRO A N 12
ATOM 13362 C CA . PRO A 1 24 ? -2.608 23.749 -1.358 1.00 1.33 24 PRO A CA 12
ATOM 13363 C C . PRO A 1 24 ? -3.857 24.258 -2.071 1.00 0.42 24 PRO A C 12
ATOM 13364 O O . PRO A 1 24 ? -4.817 24.687 -1.431 1.00 21.20 24 PRO A O 12
ATOM 13375 N N . ARG A 1 25 ? -3.838 24.206 -3.399 1.00 41.50 25 ARG A N 12
ATOM 13376 C CA . ARG A 1 25 ? -4.969 24.662 -4.197 1.00 11.30 25 ARG A CA 12
ATOM 13377 C C . ARG A 1 25 ? -5.182 26.164 -4.029 1.00 42.24 25 ARG A C 12
ATOM 13378 O O . ARG A 1 25 ? -6.260 26.684 -4.317 1.00 30.50 25 ARG A O 12
ATOM 13399 N N . ARG A 1 26 ? -4.146 26.855 -3.563 1.00 23.54 26 ARG A N 12
ATOM 13400 C CA . ARG A 1 26 ? -4.221 28.296 -3.357 1.00 14.21 26 ARG A CA 12
ATOM 13401 C C . ARG A 1 26 ? -3.320 29.035 -4.343 1.00 22.51 26 ARG A C 12
ATOM 13402 O O . ARG A 1 26 ? -2.247 28.550 -4.701 1.00 34.12 26 ARG A O 12
ATOM 13423 N N . ARG A 1 27 ? -3.767 30.207 -4.780 1.00 50.31 27 ARG A N 12
ATOM 13424 C CA . ARG A 1 27 ? -3.003 31.012 -5.726 1.00 40.43 27 ARG A CA 12
ATOM 13425 C C . ARG A 1 27 ? -1.707 31.512 -5.093 1.00 64.30 27 ARG A C 12
ATOM 13426 O O . ARG A 1 27 ? -1.728 32.217 -4.084 1.00 33.14 27 ARG A O 12
ATOM 13447 N N . CYS A 1 28 ? -0.581 31.140 -5.693 1.00 43.33 28 CYS A N 12
ATOM 13448 C CA . CYS A 1 28 ? 0.725 31.550 -5.189 1.00 31.31 28 CYS A CA 12
ATOM 13449 C C . CYS A 1 28 ? 1.581 32.134 -6.307 1.00 63.13 28 CYS A C 12
ATOM 13450 O O . CYS A 1 28 ? 1.292 31.947 -7.490 1.00 50.44 28 CYS A O 12
ATOM 13457 N N . THR A 1 29 ? 2.638 32.844 -5.926 1.00 73.01 29 THR A N 12
ATOM 13458 C CA . THR A 1 29 ? 3.537 33.457 -6.896 1.00 32.12 29 THR A CA 12
ATOM 13459 C C . THR A 1 29 ? 4.865 32.709 -6.966 1.00 33.55 29 THR A C 12
ATOM 13460 O O . THR A 1 29 ? 5.455 32.570 -8.037 1.00 51.13 29 THR A O 12
ATOM 13471 N N . SER A 1 30 ? 5.327 32.227 -5.817 1.00 63.54 30 SER A N 12
ATOM 13472 C CA . SER A 1 30 ? 6.587 31.494 -5.748 1.00 12.44 30 SER A CA 12
ATOM 13473 C C . SER A 1 30 ? 6.365 30.082 -5.213 1.00 32.23 30 SER A C 12
ATOM 13474 O O . SER A 1 30 ? 5.536 29.866 -4.329 1.00 42.24 30 SER A O 12
ATOM 13482 N N . ALA A 1 31 ? 7.114 29.127 -5.754 1.00 62.45 31 ALA A N 12
ATOM 13483 C CA . ALA A 1 31 ? 7.003 27.738 -5.330 1.00 32.30 31 ALA A CA 12
ATOM 13484 C C . ALA A 1 31 ? 7.441 27.570 -3.879 1.00 10.12 31 ALA A C 12
ATOM 13485 O O . ALA A 1 31 ? 6.864 26.777 -3.134 1.00 65.45 31 ALA A O 12
ATOM 13492 N N . ASP A 1 32 ? 8.464 28.317 -3.484 1.00 12.20 32 ASP A N 12
ATOM 13493 C CA . ASP A 1 32 ? 8.981 28.252 -2.123 1.00 73.45 32 ASP A CA 12
ATOM 13494 C C . ASP A 1 32 ? 7.864 28.476 -1.107 1.00 71.20 32 ASP A C 12
ATOM 13495 O O . ASP A 1 32 ? 7.846 27.855 -0.045 1.00 64.22 32 ASP A O 12
ATOM 13504 N N . GLN A 1 33 ? 6.938 29.368 -1.442 1.00 13.05 33 GLN A N 12
ATOM 13505 C CA . GLN A 1 33 ? 5.819 29.674 -0.559 1.00 61.53 33 GLN A CA 12
ATOM 13506 C C . GLN A 1 33 ? 4.895 28.470 -0.410 1.00 21.20 33 GLN A C 12
ATOM 13507 O O . GLN A 1 33 ? 4.434 28.159 0.688 1.00 62.33 33 GLN A O 12
ATOM 13521 N N . CYS A 1 34 ? 4.628 27.795 -1.524 1.00 20.44 34 CYS A N 12
ATOM 13522 C CA . CYS A 1 34 ? 3.758 26.625 -1.519 1.00 42.12 34 CYS A CA 12
ATOM 13523 C C . CYS A 1 34 ? 4.208 25.618 -0.466 1.00 14.23 34 CYS A C 12
ATOM 13524 O O . CYS A 1 34 ? 5.364 25.196 -0.445 1.00 24.15 34 CYS A O 12
ATOM 13531 N N . CYS A 1 35 ? 3.284 25.235 0.411 1.00 63.44 35 CYS A N 12
ATOM 13532 C CA . CYS A 1 35 ? 3.583 24.278 1.468 1.00 62.12 35 CYS A CA 12
ATOM 13533 C C . CYS A 1 35 ? 4.254 23.030 0.900 1.00 75.41 35 CYS A C 12
ATOM 13534 O O . CYS A 1 35 ? 3.793 22.463 -0.091 1.00 52.33 35 CYS A O 12
ATOM 13541 N N . ARG A 1 36 ? 5.342 22.608 1.535 1.00 74.42 36 ARG A N 12
ATOM 13542 C CA . ARG A 1 36 ? 6.075 21.429 1.093 1.00 31.31 36 ARG A CA 12
ATOM 13543 C C . ARG A 1 36 ? 5.376 20.151 1.547 1.00 11.50 36 ARG A C 12
ATOM 13544 O O . ARG A 1 36 ? 4.565 20.154 2.472 1.00 64.44 36 ARG A O 12
ATOM 13565 N N . PRO A 1 37 ? 5.699 19.032 0.882 1.00 2.54 37 PRO A N 12
ATOM 13566 C CA . PRO A 1 37 ? 5.112 17.726 1.200 1.00 73.11 37 PRO A CA 12
ATOM 13567 C C . PRO A 1 37 ? 5.596 17.185 2.541 1.00 25.00 37 PRO A C 12
ATOM 13568 O O . PRO A 1 37 ? 6.735 17.424 2.944 1.00 22.30 37 PRO A O 12
ATOM 13579 N N . TYR A 1 38 ? 4.726 16.455 3.228 1.00 62.25 38 TYR A N 12
ATOM 13580 C CA . TYR A 1 38 ? 5.064 15.881 4.525 1.00 14.44 38 TYR A CA 12
ATOM 13581 C C . TYR A 1 38 ? 6.321 15.021 4.429 1.00 34.42 38 TYR A C 12
ATOM 13582 O O . TYR A 1 38 ? 7.102 14.938 5.376 1.00 11.41 38 TYR A O 12
ATOM 13600 N N . ASP A 1 39 ? 6.509 14.385 3.278 1.00 32.30 39 ASP A N 12
ATOM 13601 C CA . ASP A 1 39 ? 7.671 13.534 3.056 1.00 33.55 39 ASP A CA 12
ATOM 13602 C C . ASP A 1 39 ? 8.418 13.953 1.794 1.00 15.11 39 ASP A C 12
ATOM 13603 O O . ASP A 1 39 ? 8.112 13.490 0.695 1.00 13.04 39 ASP A O 12
ATOM 13612 N N . THR A 1 40 ? 9.401 14.834 1.960 1.00 42.33 40 THR A N 12
ATOM 13613 C CA . THR A 1 40 ? 10.191 15.318 0.834 1.00 51.22 40 THR A CA 12
ATOM 13614 C C . THR A 1 40 ? 10.871 14.165 0.105 1.00 5.24 40 THR A C 12
ATOM 13615 O O . THR A 1 40 ? 11.199 14.271 -1.077 1.00 55.42 40 THR A O 12
ATOM 13626 N N . THR A 1 41 ? 11.080 13.062 0.817 1.00 61.40 41 THR A N 12
ATOM 13627 C CA . THR A 1 41 ? 11.723 11.890 0.236 1.00 21.31 41 THR A CA 12
ATOM 13628 C C . THR A 1 41 ? 10.737 11.077 -0.596 1.00 74.10 41 THR A C 12
ATOM 13629 O O . THR A 1 41 ? 11.132 10.198 -1.361 1.00 32.32 41 THR A O 12
ATOM 13640 N N . ALA A 1 42 ? 9.452 11.377 -0.441 1.00 33.42 42 ALA A N 12
ATOM 13641 C CA . ALA A 1 42 ? 8.408 10.677 -1.180 1.00 33.24 42 ALA A CA 12
ATOM 13642 C C . ALA A 1 42 ? 7.408 11.657 -1.780 1.00 22.22 42 ALA A C 12
ATOM 13643 O O . ALA A 1 42 ? 6.250 11.313 -2.013 1.00 41.33 42 ALA A O 12
ATOM 13650 N N . ALA A 1 43 ? 7.862 12.881 -2.029 1.00 12.24 43 ALA A N 12
ATOM 13651 C CA . ALA A 1 43 ? 7.007 13.913 -2.604 1.00 72.33 43 ALA A CA 12
ATOM 13652 C C . ALA A 1 43 ? 7.780 15.208 -2.826 1.00 51.10 43 ALA A C 12
ATOM 13653 O O . ALA A 1 43 ? 8.869 15.394 -2.280 1.00 33.12 43 ALA A O 12
ATOM 13660 N N . PHE A 1 44 ? 7.213 16.101 -3.630 1.00 14.41 44 PHE A N 12
ATOM 13661 C CA . PHE A 1 44 ? 7.849 17.378 -3.925 1.00 61.30 44 PHE A CA 12
ATOM 13662 C C . PHE A 1 44 ? 6.829 18.513 -3.905 1.00 33.54 44 PHE A C 12
ATOM 13663 O O . PHE A 1 44 ? 5.621 18.276 -3.850 1.00 25.14 44 PHE A O 12
ATOM 13680 N N . HIS A 1 45 ? 7.323 19.746 -3.951 1.00 30.01 45 HIS A N 12
ATOM 13681 C CA . HIS A 1 45 ? 6.454 20.918 -3.940 1.00 13.52 45 HIS A CA 12
ATOM 13682 C C . HIS A 1 45 ? 6.622 21.731 -5.220 1.00 32.25 45 HIS A C 12
ATOM 13683 O O . HIS A 1 45 ? 7.540 21.492 -6.002 1.00 34.05 45 HIS A O 12
ATOM 13697 N N . GLY A 1 46 ? 5.728 22.693 -5.425 1.00 15.53 46 GLY A N 12
ATOM 13698 C CA . GLY A 1 46 ? 5.793 23.526 -6.611 1.00 51.15 46 GLY A CA 12
ATOM 13699 C C . GLY A 1 46 ? 4.540 24.357 -6.809 1.00 30.33 46 GLY A C 12
ATOM 13700 O O . GLY A 1 46 ? 3.432 23.893 -6.540 1.00 1.11 46 GLY A O 12
ATOM 13704 N N . CYS A 1 47 ? 4.716 25.587 -7.277 1.00 73.31 47 CYS A N 12
ATOM 13705 C CA . CYS A 1 47 ? 3.590 26.485 -7.507 1.00 12.40 47 CYS A CA 12
ATOM 13706 C C . CYS A 1 47 ? 3.295 26.615 -8.999 1.00 61.22 47 CYS A C 12
ATOM 13707 O O . CYS A 1 47 ? 4.151 27.030 -9.779 1.00 61.52 47 CYS A O 12
ATOM 13714 N N . GLY A 1 48 ? 2.076 26.255 -9.387 1.00 51.40 48 GLY A N 12
ATOM 13715 C CA . GLY A 1 48 ? 1.688 26.340 -10.784 1.00 22.12 48 GLY A CA 12
ATOM 13716 C C . GLY A 1 48 ? 0.345 25.687 -11.053 1.00 74.05 48 GLY A C 12
ATOM 13717 O O . GLY A 1 48 ? -0.460 25.509 -10.139 1.00 74.34 48 GLY A O 12
ATOM 13721 N N . ARG A 1 49 ? 0.104 25.330 -12.310 1.00 34.44 49 ARG A N 12
ATOM 13722 C CA . ARG A 1 49 ? -1.150 24.697 -12.696 1.00 43.42 49 ARG A CA 12
ATOM 13723 C C . ARG A 1 49 ? -0.917 23.259 -13.149 1.00 72.42 49 ARG A C 12
ATOM 13724 O O . ARG A 1 49 ? -0.240 23.013 -14.149 1.00 32.25 49 ARG A O 12
ATOM 13745 N N . ILE A 1 50 ? -1.479 22.311 -12.406 1.00 45.20 50 ILE A N 12
ATOM 13746 C CA . ILE A 1 50 ? -1.331 20.898 -12.731 1.00 24.22 50 ILE A CA 12
ATOM 13747 C C . ILE A 1 50 ? -2.647 20.306 -13.224 1.00 32.02 50 ILE A C 12
ATOM 13748 O O . ILE A 1 50 ? -2.660 19.325 -13.966 1.00 4.22 50 ILE A O 12
ATOM 13764 N N . TRP A 1 51 ? -3.754 20.913 -12.808 1.00 65.10 51 TRP A N 12
ATOM 13765 C CA . TRP A 1 51 ? -5.076 20.447 -13.209 1.00 64.31 51 TRP A CA 12
ATOM 13766 C C . TRP A 1 51 ? -5.614 21.271 -14.373 1.00 21.13 51 TRP A C 12
ATOM 13767 O O . TRP A 1 51 ? -5.223 22.419 -14.585 1.00 63.40 51 TRP A O 12
ATOM 13788 N N . PRO A 1 52 ? -6.534 20.676 -15.147 1.00 33.22 52 PRO A N 12
ATOM 13789 C CA . PRO A 1 52 ? -7.146 21.338 -16.302 1.00 11.42 52 PRO A CA 12
ATOM 13790 C C . PRO A 1 52 ? -8.081 22.472 -15.893 1.00 61.34 52 PRO A C 12
ATOM 13791 O O . PRO A 1 52 ? -8.259 23.441 -16.631 1.00 42.35 52 PRO A O 12
ATOM 13802 N N . LYS A 1 53 ? -8.677 22.344 -14.712 1.00 42.35 53 LYS A N 12
ATOM 13803 C CA . LYS A 1 53 ? -9.592 23.356 -14.204 1.00 54.32 53 LYS A CA 12
ATOM 13804 C C . LYS A 1 53 ? -8.866 24.678 -13.967 1.00 33.53 53 LYS A C 12
ATOM 13805 O O . LYS A 1 53 ? -9.347 25.740 -14.364 1.00 74.30 53 LYS A O 12
ATOM 13824 N N . ASP A 1 54 ? -7.708 24.605 -13.321 1.00 52.15 54 ASP A N 12
ATOM 13825 C CA . ASP A 1 54 ? -6.915 25.794 -13.036 1.00 1.22 54 ASP A CA 12
ATOM 13826 C C . ASP A 1 54 ? -6.322 26.373 -14.317 1.00 22.44 54 ASP A C 12
ATOM 13827 O O . ASP A 1 54 ? -6.090 27.577 -14.418 1.00 3.21 54 ASP A O 12
ATOM 13836 N N . LYS A 1 55 ? -6.076 25.505 -15.293 1.00 0.11 55 LYS A N 12
ATOM 13837 C CA . LYS A 1 55 ? -5.510 25.927 -16.568 1.00 71.30 55 LYS A CA 12
ATOM 13838 C C . LYS A 1 55 ? -6.468 26.856 -17.308 1.00 30.04 55 LYS A C 12
ATOM 13839 O O . LYS A 1 55 ? -6.041 27.788 -17.991 1.00 33.44 55 LYS A O 12
ATOM 13858 N N . ARG A 1 56 ? -7.764 26.597 -17.167 1.00 42.23 56 ARG A N 12
ATOM 13859 C CA . ARG A 1 56 ? -8.782 27.408 -17.821 1.00 60.15 56 ARG A CA 12
ATOM 13860 C C . ARG A 1 56 ? -8.684 28.864 -17.377 1.00 33.12 56 ARG A C 12
ATOM 13861 O O . ARG A 1 56 ? -8.841 29.782 -18.182 1.00 23.12 56 ARG A O 12
ATOM 13882 N N . GLU A 1 57 ? -8.423 29.069 -16.089 1.00 1.14 57 GLU A N 12
ATOM 13883 C CA . GLU A 1 57 ? -8.307 30.414 -15.538 1.00 73.50 57 GLU A CA 12
ATOM 13884 C C . GLU A 1 57 ? -6.874 30.927 -15.654 1.00 75.12 57 GLU A C 12
ATOM 13885 O O . GLU A 1 57 ? -6.623 32.128 -15.557 1.00 65.11 57 GLU A O 12
ATOM 13897 N N . LYS A 1 58 ? -5.938 30.008 -15.860 1.00 50.53 58 LYS A N 12
ATOM 13898 C CA . LYS A 1 58 ? -4.530 30.364 -15.991 1.00 42.02 58 LYS A CA 12
ATOM 13899 C C . LYS A 1 58 ? -4.033 31.083 -14.741 1.00 73.23 58 LYS A C 12
ATOM 13900 O O . LYS A 1 58 ? -3.647 32.250 -14.796 1.00 73.04 58 LYS A O 12
ATOM 13919 N N . VAL A 1 59 ? -4.044 30.377 -13.614 1.00 2.35 59 VAL A N 12
ATOM 13920 C CA . VAL A 1 59 ? -3.592 30.949 -12.350 1.00 3.13 59 VAL A CA 12
ATOM 13921 C C . VAL A 1 59 ? -2.760 29.945 -11.561 1.00 32.04 59 VAL A C 12
ATOM 13922 O O . VAL A 1 59 ? -3.256 28.896 -11.152 1.00 24.43 59 VAL A O 12
ATOM 13935 N N . ASP A 1 60 ? -1.490 30.276 -11.349 1.00 14.15 60 ASP A N 12
ATOM 13936 C CA . ASP A 1 60 ? -0.587 29.404 -10.606 1.00 22.51 60 ASP A CA 12
ATOM 13937 C C . ASP A 1 60 ? -1.140 29.109 -9.214 1.00 13.20 60 ASP A C 12
ATOM 13938 O O . ASP A 1 60 ? -1.553 30.017 -8.495 1.00 44.21 60 ASP A O 12
ATOM 13947 N N . ARG A 1 61 ? -1.143 27.832 -8.843 1.00 3.03 61 ARG A N 12
ATOM 13948 C CA . ARG A 1 61 ? -1.645 27.418 -7.539 1.00 14.00 61 ARG A CA 12
ATOM 13949 C C . ARG A 1 61 ? -0.709 26.399 -6.895 1.00 1.23 61 ARG A C 12
ATOM 13950 O O . ARG A 1 61 ? -0.009 25.659 -7.586 1.00 63.34 61 ARG A O 12
ATOM 13971 N N . CYS A 1 62 ? -0.704 26.367 -5.566 1.00 42.04 62 CYS A N 12
ATOM 13972 C CA . CYS A 1 62 ? 0.146 25.441 -4.828 1.00 0.35 62 CYS A CA 12
ATOM 13973 C C . CYS A 1 62 ? -0.341 24.004 -4.995 1.00 41.03 62 CYS A C 12
ATOM 13974 O O . CYS A 1 62 ? -1.521 23.711 -4.797 1.00 41.35 62 CYS A O 12
ATOM 13981 N N . TYR A 1 63 ? 0.574 23.114 -5.360 1.00 45.52 63 TYR A N 12
ATOM 13982 C CA . TYR A 1 63 ? 0.238 21.709 -5.556 1.00 14.20 63 TYR A CA 12
ATOM 13983 C C . TYR A 1 63 ? 1.307 20.803 -4.952 1.00 21.05 63 TYR A C 12
ATOM 13984 O O . TYR A 1 63 ? 2.448 21.221 -4.750 1.00 3.33 63 TYR A O 12
ATOM 14002 N N . ILE A 1 64 ? 0.928 19.562 -4.665 1.00 55.33 64 ILE A N 12
ATOM 14003 C CA . ILE A 1 64 ? 1.853 18.598 -4.084 1.00 5.43 64 ILE A CA 12
ATOM 14004 C C . ILE A 1 64 ? 1.576 17.190 -4.602 1.00 12.54 64 ILE A C 12
ATOM 14005 O O . ILE A 1 64 ? 0.484 16.654 -4.418 1.00 4.15 64 ILE A O 12
ATOM 14021 N N . CYS A 1 65 ? 2.574 16.597 -5.249 1.00 21.21 65 CYS A N 12
ATOM 14022 C CA . CYS A 1 65 ? 2.439 15.251 -5.793 1.00 73.21 65 CYS A CA 12
ATOM 14023 C C . CYS A 1 65 ? 3.471 14.310 -5.177 1.00 10.41 65 CYS A C 12
ATOM 14024 O O . CYS A 1 65 ? 4.542 14.740 -4.751 1.00 53.41 65 CYS A O 12
ATOM 14031 N N . ASN A 1 66 ? 3.141 13.023 -5.135 1.00 44.32 66 ASN A N 12
ATOM 14032 C CA . ASN A 1 66 ? 4.038 12.021 -4.573 1.00 53.41 66 ASN A CA 12
ATOM 14033 C C . ASN A 1 66 ? 5.251 11.810 -5.472 1.00 40.54 66 ASN A C 12
ATOM 14034 O O . ASN A 1 66 ? 5.273 12.261 -6.617 1.00 42.44 66 ASN A O 12
ATOM 14045 N N . ASN A 1 67 ? 6.259 11.121 -4.946 1.00 11.55 67 ASN A N 12
ATOM 14046 C CA . ASN A 1 67 ? 7.475 10.849 -5.703 1.00 15.23 67 ASN A CA 12
ATOM 14047 C C . ASN A 1 67 ? 7.163 10.071 -6.978 1.00 64.24 67 ASN A C 12
ATOM 14048 O O . ASN A 1 67 ? 7.867 10.194 -7.979 1.00 61.44 67 ASN A O 12
ATOM 14059 N N . GLU A 1 68 ? 6.101 9.273 -6.930 1.00 2.34 68 GLU A N 12
ATOM 14060 C CA . GLU A 1 68 ? 5.696 8.475 -8.081 1.00 64.21 68 GLU A CA 12
ATOM 14061 C C . GLU A 1 68 ? 4.956 9.333 -9.105 1.00 23.15 68 GLU A C 12
ATOM 14062 O O . GLU A 1 68 ? 4.688 8.893 -10.223 1.00 62.10 68 GLU A O 12
ATOM 14074 N N . LYS A 1 69 ? 4.627 10.558 -8.713 1.00 71.44 69 LYS A N 12
ATOM 14075 C CA . LYS A 1 69 ? 3.919 11.480 -9.593 1.00 40.30 69 LYS A CA 12
ATOM 14076 C C . LYS A 1 69 ? 2.649 10.838 -10.144 1.00 12.13 69 LYS A C 12
ATOM 14077 O O . LYS A 1 69 ? 2.244 11.111 -11.275 1.00 32.33 69 LYS A O 12
ATOM 14096 N N . THR A 1 70 ? 2.024 9.984 -9.338 1.00 30.31 70 THR A N 12
ATOM 14097 C CA . THR A 1 70 ? 0.803 9.304 -9.746 1.00 22.31 70 THR A CA 12
ATOM 14098 C C . THR A 1 70 ? -0.416 9.893 -9.041 1.00 43.33 70 THR A C 12
ATOM 14099 O O . THR A 1 70 ? -1.502 9.966 -9.614 1.00 43.31 70 THR A O 12
ATOM 14110 N N . LEU A 1 71 ? -0.225 10.312 -7.795 1.00 55.15 71 LEU A N 12
ATOM 14111 C CA . LEU A 1 71 ? -1.309 10.896 -7.011 1.00 63.21 71 LEU A CA 12
ATOM 14112 C C . LEU A 1 71 ? -1.002 12.346 -6.651 1.00 74.32 71 LEU A C 12
ATOM 14113 O O . LEU A 1 71 ? 0.086 12.659 -6.168 1.00 71.24 71 LEU A O 12
ATOM 14129 N N . CYS A 1 72 ? -1.969 13.227 -6.890 1.00 53.03 72 CYS A N 12
ATOM 14130 C CA . CYS A 1 72 ? -1.802 14.644 -6.590 1.00 32.24 72 CYS A CA 12
ATOM 14131 C C . CYS A 1 72 ? -3.025 15.193 -5.861 1.00 44.23 72 CYS A C 12
ATOM 14132 O O . CYS A 1 72 ? -4.107 14.604 -5.907 1.00 42.24 72 CYS A O 12
ATOM 14139 N N . THR A 1 73 ? -2.848 16.324 -5.187 1.00 61.13 73 THR A N 12
ATOM 14140 C CA . THR A 1 73 ? -3.935 16.953 -4.449 1.00 22.22 73 THR A CA 12
ATOM 14141 C C . THR A 1 73 ? -5.165 17.138 -5.329 1.00 44.15 73 THR A C 12
ATOM 14142 O O . THR A 1 73 ? -5.049 17.394 -6.527 1.00 61.12 73 THR A O 12
ATOM 14153 N N . SER A 1 74 ? -6.344 17.005 -4.729 1.00 30.10 74 SER A N 12
ATOM 14154 C CA . SER A 1 74 ? -7.595 17.154 -5.462 1.00 62.43 74 SER A CA 12
ATOM 14155 C C . SER A 1 74 ? -7.647 18.499 -6.181 1.00 35.40 74 SER A C 12
ATOM 14156 O O . SER A 1 74 ? -7.018 19.468 -5.756 1.00 60.23 74 SER A O 12
ATOM 14164 N N . VAL A 1 75 ? -8.402 18.551 -7.274 1.00 55.43 75 VAL A N 12
ATOM 14165 C CA . VAL A 1 75 ? -8.536 19.775 -8.053 1.00 11.13 75 VAL A CA 12
ATOM 14166 C C . VAL A 1 75 ? -9.409 20.794 -7.328 1.00 25.41 75 VAL A C 12
ATOM 14167 O O . VAL A 1 75 ? -9.291 21.998 -7.553 1.00 24.22 75 VAL A O 12
ATOM 14180 N N . MET A 1 76 ? -10.284 20.303 -6.456 1.00 43.31 76 MET A N 12
ATOM 14181 C CA . MET A 1 76 ? -11.174 21.171 -5.695 1.00 43.13 76 MET A CA 12
ATOM 14182 C C . MET A 1 76 ? -10.974 20.976 -4.195 1.00 51.03 76 MET A C 12
ATOM 14183 O O . MET A 1 76 ? -11.939 20.937 -3.431 1.00 70.34 76 MET A O 12
ATOM 14197 N N . GLY A 1 1 ? 4.051 -0.085 0.720 1.00 62.14 1 GLY A N 13
ATOM 14198 C CA . GLY A 1 1 ? 2.694 0.425 0.739 1.00 72.30 1 GLY A CA 13
ATOM 14199 C C . GLY A 1 1 ? 2.239 0.915 -0.622 1.00 22.14 1 GLY A C 13
ATOM 14200 O O . GLY A 1 1 ? 2.876 0.633 -1.637 1.00 61.32 1 GLY A O 13
ATOM 14206 N N . THR A 1 2 ? 1.132 1.650 -0.645 1.00 31.43 2 THR A N 13
ATOM 14207 C CA . THR A 1 2 ? 0.590 2.180 -1.891 1.00 21.31 2 THR A CA 13
ATOM 14208 C C . THR A 1 2 ? 0.340 3.679 -1.789 1.00 71.43 2 THR A C 13
ATOM 14209 O O . THR A 1 2 ? 0.222 4.241 -0.699 1.00 32.13 2 THR A O 13
ATOM 14220 N N . PRO A 1 3 ? 0.253 4.347 -2.949 1.00 22.24 3 PRO A N 13
ATOM 14221 C CA . PRO A 1 3 ? 0.013 5.791 -3.016 1.00 51.53 3 PRO A CA 13
ATOM 14222 C C . PRO A 1 3 ? -1.401 6.164 -2.585 1.00 21.02 3 PRO A C 13
ATOM 14223 O O . PRO A 1 3 ? -2.374 5.549 -3.017 1.00 25.42 3 PRO A O 13
ATOM 14234 N N . SER A 1 4 ? -1.506 7.176 -1.729 1.00 53.30 4 SER A N 13
ATOM 14235 C CA . SER A 1 4 ? -2.801 7.629 -1.236 1.00 1.23 4 SER A CA 13
ATOM 14236 C C . SER A 1 4 ? -2.778 9.127 -0.944 1.00 70.21 4 SER A C 13
ATOM 14237 O O . SER A 1 4 ? -1.752 9.786 -1.107 1.00 72.45 4 SER A O 13
ATOM 14245 N N . ALA A 1 5 ? -3.917 9.657 -0.513 1.00 44.51 5 ALA A N 13
ATOM 14246 C CA . ALA A 1 5 ? -4.028 11.076 -0.195 1.00 71.53 5 ALA A CA 13
ATOM 14247 C C . ALA A 1 5 ? -2.978 11.493 0.827 1.00 64.50 5 ALA A C 13
ATOM 14248 O O . ALA A 1 5 ? -2.583 12.658 0.885 1.00 75.23 5 ALA A O 13
ATOM 14255 N N . ASP A 1 6 ? -2.528 10.536 1.631 1.00 73.12 6 ASP A N 13
ATOM 14256 C CA . ASP A 1 6 ? -1.522 10.806 2.652 1.00 73.34 6 ASP A CA 13
ATOM 14257 C C . ASP A 1 6 ? -0.175 11.132 2.015 1.00 50.31 6 ASP A C 13
ATOM 14258 O O . ASP A 1 6 ? 0.650 11.826 2.608 1.00 61.44 6 ASP A O 13
ATOM 14267 N N . GLN A 1 7 ? 0.039 10.627 0.804 1.00 61.34 7 GLN A N 13
ATOM 14268 C CA . GLN A 1 7 ? 1.287 10.865 0.088 1.00 33.32 7 GLN A CA 13
ATOM 14269 C C . GLN A 1 7 ? 1.345 12.292 -0.446 1.00 30.12 7 GLN A C 13
ATOM 14270 O O . GLN A 1 7 ? 2.424 12.867 -0.595 1.00 65.14 7 GLN A O 13
ATOM 14284 N N . VAL A 1 8 ? 0.178 12.859 -0.735 1.00 11.23 8 VAL A N 13
ATOM 14285 C CA . VAL A 1 8 ? 0.096 14.220 -1.251 1.00 70.32 8 VAL A CA 13
ATOM 14286 C C . VAL A 1 8 ? -0.147 15.221 -0.127 1.00 51.41 8 VAL A C 13
ATOM 14287 O O . VAL A 1 8 ? -0.673 16.311 -0.357 1.00 2.43 8 VAL A O 13
ATOM 14300 N N . ARG A 1 9 ? 0.241 14.845 1.086 1.00 23.24 9 ARG A N 13
ATOM 14301 C CA . ARG A 1 9 ? 0.065 15.710 2.246 1.00 13.23 9 ARG A CA 13
ATOM 14302 C C . ARG A 1 9 ? 1.116 16.816 2.264 1.00 52.15 9 ARG A C 13
ATOM 14303 O O . ARG A 1 9 ? 1.960 16.899 1.371 1.00 24.40 9 ARG A O 13
ATOM 14324 N N . TYR A 1 10 ? 1.060 17.662 3.288 1.00 14.33 10 TYR A N 13
ATOM 14325 C CA . TYR A 1 10 ? 2.006 18.763 3.421 1.00 71.55 10 TYR A CA 13
ATOM 14326 C C . TYR A 1 10 ? 2.396 18.973 4.881 1.00 52.43 10 TYR A C 13
ATOM 14327 O O . TYR A 1 10 ? 1.703 18.520 5.791 1.00 74.35 10 TYR A O 13
ATOM 14345 N N . ASN A 1 11 ? 3.511 19.663 5.095 1.00 42.23 11 ASN A N 13
ATOM 14346 C CA . ASN A 1 11 ? 3.996 19.934 6.443 1.00 42.31 11 ASN A CA 13
ATOM 14347 C C . ASN A 1 11 ? 4.160 21.433 6.672 1.00 20.03 11 ASN A C 13
ATOM 14348 O O . ASN A 1 11 ? 4.600 22.163 5.784 1.00 44.41 11 ASN A O 13
ATOM 14359 N N . TYR A 1 12 ? 3.803 21.885 7.869 1.00 45.02 12 TYR A N 13
ATOM 14360 C CA . TYR A 1 12 ? 3.909 23.298 8.216 1.00 72.31 12 TYR A CA 13
ATOM 14361 C C . TYR A 1 12 ? 5.361 23.691 8.464 1.00 31.24 12 TYR A C 13
ATOM 14362 O O . TYR A 1 12 ? 6.017 23.156 9.359 1.00 51.10 12 TYR A O 13
ATOM 14380 N N . THR A 1 13 ? 5.859 24.632 7.668 1.00 52.44 13 THR A N 13
ATOM 14381 C CA . THR A 1 13 ? 7.234 25.097 7.800 1.00 21.44 13 THR A CA 13
ATOM 14382 C C . THR A 1 13 ? 7.298 26.619 7.825 1.00 1.51 13 THR A C 13
ATOM 14383 O O . THR A 1 13 ? 6.312 27.296 7.537 1.00 61.40 13 THR A O 13
ATOM 14394 N N . GLU A 1 14 ? 8.466 27.153 8.170 1.00 33.12 14 GLU A N 13
ATOM 14395 C CA . GLU A 1 14 ? 8.657 28.597 8.232 1.00 45.32 14 GLU A CA 13
ATOM 14396 C C . GLU A 1 14 ? 9.253 29.123 6.929 1.00 72.14 14 GLU A C 13
ATOM 14397 O O . GLU A 1 14 ? 10.049 28.445 6.279 1.00 2.41 14 GLU A O 13
ATOM 14409 N N . LEU A 1 15 ? 8.861 30.336 6.555 1.00 31.01 15 LEU A N 13
ATOM 14410 C CA . LEU A 1 15 ? 9.355 30.955 5.330 1.00 75.52 15 LEU A CA 13
ATOM 14411 C C . LEU A 1 15 ? 10.254 32.146 5.645 1.00 52.53 15 LEU A C 13
ATOM 14412 O O . LEU A 1 15 ? 10.194 32.731 6.727 1.00 52.44 15 LEU A O 13
ATOM 14428 N N . PRO A 1 16 ? 11.105 32.518 4.678 1.00 52.33 16 PRO A N 13
ATOM 14429 C CA . PRO A 1 16 ? 12.031 33.646 4.828 1.00 73.22 16 PRO A CA 13
ATOM 14430 C C . PRO A 1 16 ? 11.309 34.989 4.846 1.00 42.24 16 PRO A C 13
ATOM 14431 O O . PRO A 1 16 ? 11.919 36.027 5.094 1.00 30.55 16 PRO A O 13
ATOM 14442 N N . ASN A 1 17 ? 10.007 34.959 4.579 1.00 3.13 17 ASN A N 13
ATOM 14443 C CA . ASN A 1 17 ? 9.203 36.176 4.563 1.00 21.43 17 ASN A CA 13
ATOM 14444 C C . ASN A 1 17 ? 8.507 36.386 5.905 1.00 30.55 17 ASN A C 13
ATOM 14445 O O . ASN A 1 17 ? 7.832 37.391 6.116 1.00 12.42 17 ASN A O 13
ATOM 14456 N N . GLY A 1 18 ? 8.679 35.427 6.811 1.00 75.24 18 GLY A N 13
ATOM 14457 C CA . GLY A 1 18 ? 8.062 35.525 8.120 1.00 63.13 18 GLY A CA 13
ATOM 14458 C C . GLY A 1 18 ? 6.852 34.622 8.260 1.00 23.55 18 GLY A C 13
ATOM 14459 O O . GLY A 1 18 ? 6.500 34.213 9.366 1.00 61.41 18 GLY A O 13
ATOM 14463 N N . GLU A 1 19 ? 6.213 34.312 7.137 1.00 64.42 19 GLU A N 13
ATOM 14464 C CA . GLU A 1 19 ? 5.034 33.455 7.140 1.00 70.10 19 GLU A CA 13
ATOM 14465 C C . GLU A 1 19 ? 5.431 31.984 7.245 1.00 45.33 19 GLU A C 13
ATOM 14466 O O . GLU A 1 19 ? 6.611 31.657 7.372 1.00 50.13 19 GLU A O 13
ATOM 14478 N N . TYR A 1 20 ? 4.438 31.105 7.191 1.00 61.53 20 TYR A N 13
ATOM 14479 C CA . TYR A 1 20 ? 4.681 29.671 7.282 1.00 34.14 20 TYR A CA 13
ATOM 14480 C C . TYR A 1 20 ? 4.674 29.027 5.899 1.00 55.31 20 TYR A C 13
ATOM 14481 O O . TYR A 1 20 ? 5.712 28.590 5.399 1.00 31.44 20 TYR A O 13
ATOM 14499 N N . CYS A 1 21 ? 3.499 28.975 5.282 1.00 45.41 21 CYS A N 13
ATOM 14500 C CA . CYS A 1 21 ? 3.354 28.385 3.957 1.00 22.34 21 CYS A CA 13
ATOM 14501 C C . CYS A 1 21 ? 1.927 28.549 3.441 1.00 21.40 21 CYS A C 13
ATOM 14502 O O . CYS A 1 21 ? 0.974 28.565 4.219 1.00 34.13 21 CYS A O 13
ATOM 14509 N N . TYR A 1 22 ? 1.790 28.672 2.125 1.00 73.41 22 TYR A N 13
ATOM 14510 C CA . TYR A 1 22 ? 0.481 28.837 1.506 1.00 25.14 22 TYR A CA 13
ATOM 14511 C C . TYR A 1 22 ? -0.182 27.483 1.265 1.00 21.32 22 TYR A C 13
ATOM 14512 O O . TYR A 1 22 ? 0.373 26.619 0.584 1.00 14.24 22 TYR A O 13
ATOM 14530 N N . THR A 1 23 ? -1.375 27.306 1.825 1.00 31.22 23 THR A N 13
ATOM 14531 C CA . THR A 1 23 ? -2.114 26.060 1.672 1.00 12.23 23 THR A CA 13
ATOM 14532 C C . THR A 1 23 ? -2.187 25.641 0.208 1.00 3.11 23 THR A C 13
ATOM 14533 O O . THR A 1 23 ? -1.975 26.440 -0.703 1.00 50.51 23 THR A O 13
ATOM 14544 N N . PRO A 1 24 ? -2.496 24.356 -0.026 1.00 10.51 24 PRO A N 13
ATOM 14545 C CA . PRO A 1 24 ? -2.605 23.801 -1.378 1.00 1.33 24 PRO A CA 13
ATOM 14546 C C . PRO A 1 24 ? -3.824 24.331 -2.125 1.00 0.42 24 PRO A C 13
ATOM 14547 O O . PRO A 1 24 ? -4.808 24.748 -1.511 1.00 21.20 24 PRO A O 13
ATOM 14558 N N . ARG A 1 25 ? -3.753 24.314 -3.451 1.00 41.50 25 ARG A N 13
ATOM 14559 C CA . ARG A 1 25 ? -4.853 24.794 -4.283 1.00 11.30 25 ARG A CA 13
ATOM 14560 C C . ARG A 1 25 ? -5.078 26.288 -4.073 1.00 42.24 25 ARG A C 13
ATOM 14561 O O . ARG A 1 25 ? -6.145 26.814 -4.387 1.00 30.50 25 ARG A O 13
ATOM 14582 N N . ARG A 1 26 ? -4.067 26.966 -3.541 1.00 23.54 26 ARG A N 13
ATOM 14583 C CA . ARG A 1 26 ? -4.155 28.400 -3.289 1.00 14.21 26 ARG A CA 13
ATOM 14584 C C . ARG A 1 26 ? -3.266 29.177 -4.255 1.00 22.51 26 ARG A C 13
ATOM 14585 O O . ARG A 1 26 ? -2.166 28.740 -4.591 1.00 34.12 26 ARG A O 13
ATOM 14606 N N . ARG A 1 27 ? -3.753 30.333 -4.698 1.00 50.31 27 ARG A N 13
ATOM 14607 C CA . ARG A 1 27 ? -3.005 31.170 -5.627 1.00 40.43 27 ARG A CA 13
ATOM 14608 C C . ARG A 1 27 ? -1.711 31.669 -4.988 1.00 64.30 27 ARG A C 13
ATOM 14609 O O . ARG A 1 27 ? -1.737 32.417 -4.011 1.00 33.14 27 ARG A O 13
ATOM 14630 N N . CYS A 1 28 ? -0.582 31.248 -5.547 1.00 43.33 28 CYS A N 13
ATOM 14631 C CA . CYS A 1 28 ? 0.722 31.650 -5.032 1.00 31.31 28 CYS A CA 13
ATOM 14632 C C . CYS A 1 28 ? 1.524 32.388 -6.100 1.00 63.13 28 CYS A C 13
ATOM 14633 O O . CYS A 1 28 ? 1.062 32.568 -7.227 1.00 50.44 28 CYS A O 13
ATOM 14640 N N . THR A 1 29 ? 2.731 32.813 -5.737 1.00 73.01 29 THR A N 13
ATOM 14641 C CA . THR A 1 29 ? 3.597 33.532 -6.662 1.00 32.12 29 THR A CA 13
ATOM 14642 C C . THR A 1 29 ? 4.925 32.805 -6.850 1.00 33.55 29 THR A C 13
ATOM 14643 O O . THR A 1 29 ? 5.508 32.828 -7.933 1.00 51.13 29 THR A O 13
ATOM 14654 N N . SER A 1 30 ? 5.397 32.162 -5.787 1.00 63.54 30 SER A N 13
ATOM 14655 C CA . SER A 1 30 ? 6.658 31.431 -5.834 1.00 12.44 30 SER A CA 13
ATOM 14656 C C . SER A 1 30 ? 6.492 30.027 -5.260 1.00 32.23 30 SER A C 13
ATOM 14657 O O . SER A 1 30 ? 5.770 29.824 -4.285 1.00 42.24 30 SER A O 13
ATOM 14665 N N . ALA A 1 31 ? 7.170 29.061 -5.873 1.00 62.45 31 ALA A N 13
ATOM 14666 C CA . ALA A 1 31 ? 7.100 27.676 -5.424 1.00 32.30 31 ALA A CA 13
ATOM 14667 C C . ALA A 1 31 ? 7.594 27.539 -3.987 1.00 10.12 31 ALA A C 13
ATOM 14668 O O . ALA A 1 31 ? 7.049 26.761 -3.205 1.00 65.45 31 ALA A O 13
ATOM 14675 N N . ASP A 1 32 ? 8.629 28.301 -3.648 1.00 12.20 32 ASP A N 13
ATOM 14676 C CA . ASP A 1 32 ? 9.196 28.265 -2.305 1.00 73.45 32 ASP A CA 13
ATOM 14677 C C . ASP A 1 32 ? 8.125 28.546 -1.255 1.00 71.20 32 ASP A C 13
ATOM 14678 O O . ASP A 1 32 ? 8.219 28.081 -0.121 1.00 64.22 32 ASP A O 13
ATOM 14687 N N . GLN A 1 33 ? 7.110 29.311 -1.643 1.00 13.05 33 GLN A N 13
ATOM 14688 C CA . GLN A 1 33 ? 6.022 29.655 -0.735 1.00 61.53 33 GLN A CA 13
ATOM 14689 C C . GLN A 1 33 ? 5.087 28.468 -0.529 1.00 21.20 33 GLN A C 13
ATOM 14690 O O . GLN A 1 33 ? 4.657 28.189 0.591 1.00 62.33 33 GLN A O 13
ATOM 14704 N N . CYS A 1 34 ? 4.778 27.770 -1.617 1.00 20.44 34 CYS A N 13
ATOM 14705 C CA . CYS A 1 34 ? 3.894 26.613 -1.558 1.00 42.12 34 CYS A CA 13
ATOM 14706 C C . CYS A 1 34 ? 4.355 25.629 -0.486 1.00 14.23 34 CYS A C 13
ATOM 14707 O O . CYS A 1 34 ? 5.507 25.190 -0.487 1.00 24.15 34 CYS A O 13
ATOM 14714 N N . CYS A 1 35 ? 3.451 25.288 0.425 1.00 63.44 35 CYS A N 13
ATOM 14715 C CA . CYS A 1 35 ? 3.765 24.356 1.502 1.00 62.12 35 CYS A CA 13
ATOM 14716 C C . CYS A 1 35 ? 4.381 23.075 0.951 1.00 75.41 35 CYS A C 13
ATOM 14717 O O . CYS A 1 35 ? 3.838 22.457 0.035 1.00 52.33 35 CYS A O 13
ATOM 14724 N N . ARG A 1 36 ? 5.518 22.680 1.516 1.00 74.42 36 ARG A N 13
ATOM 14725 C CA . ARG A 1 36 ? 6.208 21.472 1.081 1.00 31.31 36 ARG A CA 13
ATOM 14726 C C . ARG A 1 36 ? 5.451 20.224 1.523 1.00 11.50 36 ARG A C 13
ATOM 14727 O O . ARG A 1 36 ? 4.625 20.258 2.435 1.00 64.44 36 ARG A O 13
ATOM 14748 N N . PRO A 1 37 ? 5.736 19.092 0.860 1.00 2.54 37 PRO A N 13
ATOM 14749 C CA . PRO A 1 37 ? 5.093 17.811 1.167 1.00 73.11 37 PRO A CA 13
ATOM 14750 C C . PRO A 1 37 ? 5.533 17.250 2.515 1.00 25.00 37 PRO A C 13
ATOM 14751 O O . PRO A 1 37 ? 6.665 17.464 2.948 1.00 22.30 37 PRO A O 13
ATOM 14762 N N . TYR A 1 38 ? 4.632 16.530 3.173 1.00 62.25 38 TYR A N 13
ATOM 14763 C CA . TYR A 1 38 ? 4.927 15.938 4.473 1.00 14.44 38 TYR A CA 13
ATOM 14764 C C . TYR A 1 38 ? 6.214 15.122 4.420 1.00 34.42 38 TYR A C 13
ATOM 14765 O O . TYR A 1 38 ? 6.927 15.001 5.417 1.00 11.41 38 TYR A O 13
ATOM 14783 N N . ASP A 1 39 ? 6.505 14.563 3.250 1.00 32.30 39 ASP A N 13
ATOM 14784 C CA . ASP A 1 39 ? 7.708 13.759 3.066 1.00 33.55 39 ASP A CA 13
ATOM 14785 C C . ASP A 1 39 ? 8.375 14.079 1.732 1.00 15.11 39 ASP A C 13
ATOM 14786 O O . ASP A 1 39 ? 8.010 13.527 0.693 1.00 13.04 39 ASP A O 13
ATOM 14795 N N . THR A 1 40 ? 9.356 14.976 1.767 1.00 42.33 40 THR A N 13
ATOM 14796 C CA . THR A 1 40 ? 10.074 15.371 0.562 1.00 51.22 40 THR A CA 13
ATOM 14797 C C . THR A 1 40 ? 10.702 14.165 -0.126 1.00 5.24 40 THR A C 13
ATOM 14798 O O . THR A 1 40 ? 10.949 14.183 -1.333 1.00 55.42 40 THR A O 13
ATOM 14809 N N . THR A 1 41 ? 10.957 13.115 0.649 1.00 61.40 41 THR A N 13
ATOM 14810 C CA . THR A 1 41 ? 11.557 11.899 0.114 1.00 21.31 41 THR A CA 13
ATOM 14811 C C . THR A 1 41 ? 10.548 11.102 -0.705 1.00 74.10 41 THR A C 13
ATOM 14812 O O . THR A 1 41 ? 10.921 10.233 -1.492 1.00 32.32 41 THR A O 13
ATOM 14823 N N . ALA A 1 42 ? 9.268 11.404 -0.514 1.00 33.42 42 ALA A N 13
ATOM 14824 C CA . ALA A 1 42 ? 8.205 10.717 -1.237 1.00 33.24 42 ALA A CA 13
ATOM 14825 C C . ALA A 1 42 ? 7.256 11.714 -1.893 1.00 22.22 42 ALA A C 13
ATOM 14826 O O . ALA A 1 42 ? 6.107 11.385 -2.192 1.00 41.33 42 ALA A O 13
ATOM 14833 N N . ALA A 1 43 ? 7.742 12.930 -2.114 1.00 12.24 43 ALA A N 13
ATOM 14834 C CA . ALA A 1 43 ? 6.936 13.973 -2.736 1.00 72.33 43 ALA A CA 13
ATOM 14835 C C . ALA A 1 43 ? 7.739 15.258 -2.906 1.00 51.10 43 ALA A C 13
ATOM 14836 O O . ALA A 1 43 ? 8.828 15.400 -2.351 1.00 33.12 43 ALA A O 13
ATOM 14843 N N . PHE A 1 44 ? 7.193 16.194 -3.677 1.00 14.41 44 PHE A N 13
ATOM 14844 C CA . PHE A 1 44 ? 7.859 17.468 -3.921 1.00 61.30 44 PHE A CA 13
ATOM 14845 C C . PHE A 1 44 ? 6.868 18.625 -3.836 1.00 33.54 44 PHE A C 13
ATOM 14846 O O . PHE A 1 44 ? 5.679 18.423 -3.588 1.00 25.14 44 PHE A O 13
ATOM 14863 N N . HIS A 1 45 ? 7.367 19.840 -4.042 1.00 30.01 45 HIS A N 13
ATOM 14864 C CA . HIS A 1 45 ? 6.527 21.031 -3.990 1.00 13.52 45 HIS A CA 13
ATOM 14865 C C . HIS A 1 45 ? 6.724 21.891 -5.236 1.00 32.25 45 HIS A C 13
ATOM 14866 O O . HIS A 1 45 ? 7.643 21.663 -6.020 1.00 34.05 45 HIS A O 13
ATOM 14880 N N . GLY A 1 46 ? 5.850 22.877 -5.411 1.00 15.53 46 GLY A N 13
ATOM 14881 C CA . GLY A 1 46 ? 5.944 23.755 -6.563 1.00 51.15 46 GLY A CA 13
ATOM 14882 C C . GLY A 1 46 ? 4.667 24.534 -6.805 1.00 30.33 46 GLY A C 13
ATOM 14883 O O . GLY A 1 46 ? 3.599 24.152 -6.326 1.00 1.11 46 GLY A O 13
ATOM 14887 N N . CYS A 1 47 ? 4.775 25.629 -7.550 1.00 73.31 47 CYS A N 13
ATOM 14888 C CA . CYS A 1 47 ? 3.620 26.465 -7.854 1.00 12.40 47 CYS A CA 13
ATOM 14889 C C . CYS A 1 47 ? 3.252 26.368 -9.332 1.00 61.22 47 CYS A C 13
ATOM 14890 O O . CYS A 1 47 ? 4.063 26.674 -10.205 1.00 61.52 47 CYS A O 13
ATOM 14897 N N . GLY A 1 48 ? 2.023 25.940 -9.602 1.00 51.40 48 GLY A N 13
ATOM 14898 C CA . GLY A 1 48 ? 1.568 25.811 -10.974 1.00 22.12 48 GLY A CA 13
ATOM 14899 C C . GLY A 1 48 ? 0.177 25.215 -11.071 1.00 74.05 48 GLY A C 13
ATOM 14900 O O . GLY A 1 48 ? -0.613 25.312 -10.132 1.00 74.34 48 GLY A O 13
ATOM 14904 N N . ARG A 1 49 ? -0.123 24.598 -12.208 1.00 34.44 49 ARG A N 13
ATOM 14905 C CA . ARG A 1 49 ? -1.429 23.988 -12.425 1.00 43.42 49 ARG A CA 13
ATOM 14906 C C . ARG A 1 49 ? -1.284 22.598 -13.039 1.00 72.42 49 ARG A C 13
ATOM 14907 O O . ARG A 1 49 ? -0.573 22.417 -14.028 1.00 32.25 49 ARG A O 13
ATOM 14928 N N . ILE A 1 50 ? -1.962 21.621 -12.446 1.00 45.20 50 ILE A N 13
ATOM 14929 C CA . ILE A 1 50 ? -1.909 20.248 -12.935 1.00 24.22 50 ILE A CA 13
ATOM 14930 C C . ILE A 1 50 ? -3.279 19.784 -13.419 1.00 32.02 50 ILE A C 13
ATOM 14931 O O . ILE A 1 50 ? -3.387 18.815 -14.169 1.00 4.22 50 ILE A O 13
ATOM 14947 N N . TRP A 1 51 ? -4.321 20.483 -12.984 1.00 65.10 51 TRP A N 13
ATOM 14948 C CA . TRP A 1 51 ? -5.685 20.144 -13.374 1.00 64.31 51 TRP A CA 13
ATOM 14949 C C . TRP A 1 51 ? -6.198 21.099 -14.445 1.00 21.13 51 TRP A C 13
ATOM 14950 O O . TRP A 1 51 ? -5.738 22.234 -14.571 1.00 63.40 51 TRP A O 13
ATOM 14971 N N . PRO A 1 52 ? -7.176 20.632 -15.237 1.00 33.22 52 PRO A N 13
ATOM 14972 C CA . PRO A 1 52 ? -7.774 21.430 -16.311 1.00 11.42 52 PRO A CA 13
ATOM 14973 C C . PRO A 1 52 ? -8.622 22.579 -15.776 1.00 61.34 52 PRO A C 13
ATOM 14974 O O . PRO A 1 52 ? -8.925 23.530 -16.498 1.00 42.35 52 PRO A O 13
ATOM 14985 N N . LYS A 1 53 ? -9.002 22.487 -14.507 1.00 42.35 53 LYS A N 13
ATOM 14986 C CA . LYS A 1 53 ? -9.814 23.519 -13.873 1.00 54.32 53 LYS A CA 13
ATOM 14987 C C . LYS A 1 53 ? -8.990 24.775 -13.612 1.00 33.53 53 LYS A C 13
ATOM 14988 O O . LYS A 1 53 ? -9.444 25.892 -13.867 1.00 74.30 53 LYS A O 13
ATOM 15007 N N . ASP A 1 54 ? -7.777 24.587 -13.103 1.00 52.15 54 ASP A N 13
ATOM 15008 C CA . ASP A 1 54 ? -6.889 25.705 -12.810 1.00 1.22 54 ASP A CA 13
ATOM 15009 C C . ASP A 1 54 ? -6.211 26.209 -14.081 1.00 22.44 54 ASP A C 13
ATOM 15010 O O . ASP A 1 54 ? -5.867 27.386 -14.190 1.00 3.21 54 ASP A O 13
ATOM 15019 N N . LYS A 1 55 ? -6.021 25.309 -15.040 1.00 0.11 55 LYS A N 13
ATOM 15020 C CA . LYS A 1 55 ? -5.385 25.661 -16.304 1.00 71.30 55 LYS A CA 13
ATOM 15021 C C . LYS A 1 55 ? -6.230 26.670 -17.076 1.00 30.04 55 LYS A C 13
ATOM 15022 O O . LYS A 1 55 ? -5.723 27.693 -17.537 1.00 33.44 55 LYS A O 13
ATOM 15041 N N . ARG A 1 56 ? -7.520 26.376 -17.211 1.00 42.23 56 ARG A N 13
ATOM 15042 C CA . ARG A 1 56 ? -8.432 27.257 -17.927 1.00 60.15 56 ARG A CA 13
ATOM 15043 C C . ARG A 1 56 ? -8.448 28.650 -17.299 1.00 33.12 56 ARG A C 13
ATOM 15044 O O . ARG A 1 56 ? -8.764 29.635 -17.963 1.00 23.12 56 ARG A O 13
ATOM 15065 N N . GLU A 1 57 ? -8.105 28.718 -16.018 1.00 1.14 57 GLU A N 13
ATOM 15066 C CA . GLU A 1 57 ? -8.081 29.988 -15.301 1.00 73.50 57 GLU A CA 13
ATOM 15067 C C . GLU A 1 57 ? -6.726 30.672 -15.450 1.00 75.12 57 GLU A C 13
ATOM 15068 O O . GLU A 1 57 ? -6.608 31.887 -15.290 1.00 65.11 57 GLU A O 13
ATOM 15080 N N . LYS A 1 58 ? -5.702 29.882 -15.758 1.00 50.53 58 LYS A N 13
ATOM 15081 C CA . LYS A 1 58 ? -4.353 30.409 -15.931 1.00 42.02 58 LYS A CA 13
ATOM 15082 C C . LYS A 1 58 ? -3.887 31.133 -14.672 1.00 73.23 58 LYS A C 13
ATOM 15083 O O . LYS A 1 58 ? -3.487 32.295 -14.724 1.00 73.04 58 LYS A O 13
ATOM 15102 N N . VAL A 1 59 ? -3.941 30.437 -13.540 1.00 2.35 59 VAL A N 13
ATOM 15103 C CA . VAL A 1 59 ? -3.521 31.013 -12.268 1.00 3.13 59 VAL A CA 13
ATOM 15104 C C . VAL A 1 59 ? -2.683 30.025 -11.467 1.00 32.04 59 VAL A C 13
ATOM 15105 O O . VAL A 1 59 ? -3.173 28.977 -11.047 1.00 24.43 59 VAL A O 13
ATOM 15118 N N . ASP A 1 60 ? -1.416 30.365 -11.258 1.00 14.15 60 ASP A N 13
ATOM 15119 C CA . ASP A 1 60 ? -0.507 29.508 -10.505 1.00 22.51 60 ASP A CA 13
ATOM 15120 C C . ASP A 1 60 ? -1.058 29.226 -9.110 1.00 13.20 60 ASP A C 13
ATOM 15121 O O . ASP A 1 60 ? -1.457 30.145 -8.392 1.00 44.21 60 ASP A O 13
ATOM 15130 N N . ARG A 1 61 ? -1.075 27.953 -8.732 1.00 3.03 61 ARG A N 13
ATOM 15131 C CA . ARG A 1 61 ? -1.578 27.550 -7.424 1.00 14.00 61 ARG A CA 13
ATOM 15132 C C . ARG A 1 61 ? -0.677 26.489 -6.799 1.00 1.23 61 ARG A C 13
ATOM 15133 O O . ARG A 1 61 ? -0.108 25.651 -7.499 1.00 63.34 61 ARG A O 13
ATOM 15154 N N . CYS A 1 62 ? -0.553 26.531 -5.477 1.00 42.04 62 CYS A N 13
ATOM 15155 C CA . CYS A 1 62 ? 0.278 25.574 -4.756 1.00 0.35 62 CYS A CA 13
ATOM 15156 C C . CYS A 1 62 ? -0.213 24.147 -4.983 1.00 41.03 62 CYS A C 13
ATOM 15157 O O . CYS A 1 62 ? -1.397 23.853 -4.815 1.00 41.35 62 CYS A O 13
ATOM 15164 N N . TYR A 1 63 ? 0.704 23.265 -5.363 1.00 45.52 63 TYR A N 13
ATOM 15165 C CA . TYR A 1 63 ? 0.364 21.869 -5.615 1.00 14.20 63 TYR A CA 13
ATOM 15166 C C . TYR A 1 63 ? 1.397 20.935 -4.992 1.00 21.05 63 TYR A C 13
ATOM 15167 O O . TYR A 1 63 ? 2.551 21.316 -4.788 1.00 3.33 63 TYR A O 13
ATOM 15185 N N . ILE A 1 64 ? 0.975 19.712 -4.692 1.00 55.33 64 ILE A N 13
ATOM 15186 C CA . ILE A 1 64 ? 1.863 18.723 -4.092 1.00 5.43 64 ILE A CA 13
ATOM 15187 C C . ILE A 1 64 ? 1.542 17.320 -4.595 1.00 12.54 64 ILE A C 13
ATOM 15188 O O . ILE A 1 64 ? 0.422 16.834 -4.435 1.00 4.15 64 ILE A O 13
ATOM 15204 N N . CYS A 1 65 ? 2.532 16.674 -5.202 1.00 21.21 65 CYS A N 13
ATOM 15205 C CA . CYS A 1 65 ? 2.356 15.325 -5.727 1.00 73.21 65 CYS A CA 13
ATOM 15206 C C . CYS A 1 65 ? 3.355 14.360 -5.094 1.00 10.41 65 CYS A C 13
ATOM 15207 O O . CYS A 1 65 ? 4.338 14.781 -4.485 1.00 53.41 65 CYS A O 13
ATOM 15214 N N . ASN A 1 66 ? 3.097 13.065 -5.247 1.00 44.32 66 ASN A N 13
ATOM 15215 C CA . ASN A 1 66 ? 3.973 12.041 -4.690 1.00 53.41 66 ASN A CA 13
ATOM 15216 C C . ASN A 1 66 ? 5.218 11.865 -5.554 1.00 40.54 66 ASN A C 13
ATOM 15217 O O . ASN A 1 66 ? 5.256 12.300 -6.703 1.00 42.44 66 ASN A O 13
ATOM 15228 N N . ASN A 1 67 ? 6.236 11.222 -4.990 1.00 11.55 67 ASN A N 13
ATOM 15229 C CA . ASN A 1 67 ? 7.484 10.987 -5.707 1.00 15.23 67 ASN A CA 13
ATOM 15230 C C . ASN A 1 67 ? 7.235 10.195 -6.987 1.00 64.24 67 ASN A C 13
ATOM 15231 O O . ASN A 1 67 ? 7.957 10.347 -7.972 1.00 61.44 67 ASN A O 13
ATOM 15242 N N . GLU A 1 68 ? 6.207 9.352 -6.965 1.00 2.34 68 GLU A N 13
ATOM 15243 C CA . GLU A 1 68 ? 5.863 8.538 -8.124 1.00 64.21 68 GLU A CA 13
ATOM 15244 C C . GLU A 1 68 ? 5.124 9.365 -9.171 1.00 23.15 68 GLU A C 13
ATOM 15245 O O . GLU A 1 68 ? 4.905 8.913 -10.295 1.00 62.10 68 GLU A O 13
ATOM 15257 N N . LYS A 1 69 ? 4.738 10.580 -8.793 1.00 71.44 69 LYS A N 13
ATOM 15258 C CA . LYS A 1 69 ? 4.024 11.473 -9.698 1.00 40.30 69 LYS A CA 13
ATOM 15259 C C . LYS A 1 69 ? 2.760 10.807 -10.231 1.00 12.13 69 LYS A C 13
ATOM 15260 O O . LYS A 1 69 ? 2.269 11.155 -11.307 1.00 32.33 69 LYS A O 13
ATOM 15279 N N . THR A 1 70 ? 2.235 9.847 -9.476 1.00 30.31 70 THR A N 13
ATOM 15280 C CA . THR A 1 70 ? 1.029 9.134 -9.874 1.00 22.31 70 THR A CA 13
ATOM 15281 C C . THR A 1 70 ? -0.210 9.755 -9.240 1.00 43.33 70 THR A C 13
ATOM 15282 O O . THR A 1 70 ? -1.275 9.811 -9.859 1.00 43.31 70 THR A O 13
ATOM 15293 N N . LEU A 1 71 ? -0.067 10.222 -8.005 1.00 55.15 71 LEU A N 13
ATOM 15294 C CA . LEU A 1 71 ? -1.178 10.842 -7.288 1.00 63.21 71 LEU A CA 13
ATOM 15295 C C . LEU A 1 71 ? -0.876 12.304 -6.976 1.00 74.32 71 LEU A C 13
ATOM 15296 O O . LEU A 1 71 ? 0.275 12.677 -6.748 1.00 71.24 71 LEU A O 13
ATOM 15312 N N . CYS A 1 72 ? -1.918 13.128 -6.965 1.00 53.03 72 CYS A N 13
ATOM 15313 C CA . CYS A 1 72 ? -1.766 14.550 -6.679 1.00 32.24 72 CYS A CA 13
ATOM 15314 C C . CYS A 1 72 ? -2.981 15.087 -5.928 1.00 44.23 72 CYS A C 13
ATOM 15315 O O . CYS A 1 72 ? -4.036 14.452 -5.897 1.00 42.24 72 CYS A O 13
ATOM 15322 N N . THR A 1 73 ? -2.826 16.261 -5.324 1.00 61.13 73 THR A N 13
ATOM 15323 C CA . THR A 1 73 ? -3.909 16.883 -4.573 1.00 22.22 73 THR A CA 13
ATOM 15324 C C . THR A 1 73 ? -5.183 16.959 -5.406 1.00 44.15 73 THR A C 13
ATOM 15325 O O . THR A 1 73 ? -5.133 17.175 -6.617 1.00 61.12 73 THR A O 13
ATOM 15336 N N . SER A 1 74 ? -6.326 16.782 -4.750 1.00 30.10 74 SER A N 13
ATOM 15337 C CA . SER A 1 74 ? -7.613 16.828 -5.431 1.00 62.43 74 SER A CA 13
ATOM 15338 C C . SER A 1 74 ? -7.770 18.131 -6.209 1.00 35.40 74 SER A C 13
ATOM 15339 O O . SER A 1 74 ? -7.217 19.162 -5.831 1.00 60.23 74 SER A O 13
ATOM 15347 N N . VAL A 1 75 ? -8.531 18.075 -7.297 1.00 55.43 75 VAL A N 13
ATOM 15348 C CA . VAL A 1 75 ? -8.763 19.250 -8.129 1.00 11.13 75 VAL A CA 13
ATOM 15349 C C . VAL A 1 75 ? -9.274 20.420 -7.297 1.00 25.41 75 VAL A C 13
ATOM 15350 O O . VAL A 1 75 ? -9.051 21.581 -7.637 1.00 24.22 75 VAL A O 13
ATOM 15363 N N . MET A 1 76 ? -9.962 20.105 -6.202 1.00 43.31 76 MET A N 13
ATOM 15364 C CA . MET A 1 76 ? -10.503 21.132 -5.319 1.00 43.13 76 MET A CA 13
ATOM 15365 C C . MET A 1 76 ? -10.204 20.805 -3.860 1.00 51.03 76 MET A C 13
ATOM 15366 O O . MET A 1 76 ? -10.259 21.679 -2.994 1.00 70.34 76 MET A O 13
ATOM 15380 N N . GLY A 1 1 ? 2.248 0.351 0.024 1.00 62.14 1 GLY A N 14
ATOM 15381 C CA . GLY A 1 1 ? 2.836 0.126 -1.284 1.00 72.30 1 GLY A CA 14
ATOM 15382 C C . GLY A 1 1 ? 2.127 0.901 -2.377 1.00 22.14 1 GLY A C 14
ATOM 15383 O O . GLY A 1 1 ? 2.702 1.165 -3.434 1.00 61.32 1 GLY A O 14
ATOM 15389 N N . THR A 1 2 ? 0.874 1.266 -2.125 1.00 31.43 2 THR A N 14
ATOM 15390 C CA . THR A 1 2 ? 0.086 2.013 -3.098 1.00 21.31 2 THR A CA 14
ATOM 15391 C C . THR A 1 2 ? -0.048 3.476 -2.690 1.00 71.43 2 THR A C 14
ATOM 15392 O O . THR A 1 2 ? 0.129 3.840 -1.527 1.00 32.13 2 THR A O 14
ATOM 15403 N N . PRO A 1 3 ? -0.366 4.338 -3.668 1.00 22.24 3 PRO A N 14
ATOM 15404 C CA . PRO A 1 3 ? -0.532 5.775 -3.435 1.00 51.53 3 PRO A CA 14
ATOM 15405 C C . PRO A 1 3 ? -1.780 6.090 -2.615 1.00 21.02 3 PRO A C 14
ATOM 15406 O O . PRO A 1 3 ? -2.811 5.437 -2.765 1.00 25.42 3 PRO A O 14
ATOM 15417 N N . SER A 1 4 ? -1.677 7.095 -1.752 1.00 53.30 4 SER A N 14
ATOM 15418 C CA . SER A 1 4 ? -2.796 7.494 -0.907 1.00 1.23 4 SER A CA 14
ATOM 15419 C C . SER A 1 4 ? -2.756 8.993 -0.623 1.00 70.21 4 SER A C 14
ATOM 15420 O O . SER A 1 4 ? -1.724 9.641 -0.798 1.00 72.45 4 SER A O 14
ATOM 15428 N N . ALA A 1 5 ? -3.885 9.536 -0.182 1.00 44.51 5 ALA A N 14
ATOM 15429 C CA . ALA A 1 5 ? -3.978 10.958 0.130 1.00 71.53 5 ALA A CA 14
ATOM 15430 C C . ALA A 1 5 ? -2.912 11.368 1.139 1.00 64.50 5 ALA A C 14
ATOM 15431 O O . ALA A 1 5 ? -2.503 12.529 1.185 1.00 75.23 5 ALA A O 14
ATOM 15438 N N . ASP A 1 6 ? -2.468 10.412 1.947 1.00 73.12 6 ASP A N 14
ATOM 15439 C CA . ASP A 1 6 ? -1.448 10.675 2.956 1.00 73.34 6 ASP A CA 14
ATOM 15440 C C . ASP A 1 6 ? -0.098 10.958 2.305 1.00 50.31 6 ASP A C 14
ATOM 15441 O O . ASP A 1 6 ? 0.738 11.663 2.867 1.00 61.44 6 ASP A O 14
ATOM 15450 N N . GLN A 1 7 ? 0.107 10.400 1.115 1.00 61.34 7 GLN A N 14
ATOM 15451 C CA . GLN A 1 7 ? 1.356 10.589 0.388 1.00 33.32 7 GLN A CA 14
ATOM 15452 C C . GLN A 1 7 ? 1.448 12.004 -0.177 1.00 30.12 7 GLN A C 14
ATOM 15453 O O . GLN A 1 7 ? 2.540 12.547 -0.345 1.00 65.14 7 GLN A O 14
ATOM 15467 N N . VAL A 1 8 ? 0.294 12.595 -0.469 1.00 11.23 8 VAL A N 14
ATOM 15468 C CA . VAL A 1 8 ? 0.244 13.945 -1.014 1.00 70.32 8 VAL A CA 14
ATOM 15469 C C . VAL A 1 8 ? 0.024 14.976 0.088 1.00 51.41 8 VAL A C 14
ATOM 15470 O O . VAL A 1 8 ? -0.477 16.072 -0.164 1.00 2.43 8 VAL A O 14
ATOM 15483 N N . ARG A 1 9 ? 0.401 14.616 1.311 1.00 23.24 9 ARG A N 14
ATOM 15484 C CA . ARG A 1 9 ? 0.245 15.509 2.452 1.00 13.23 9 ARG A CA 14
ATOM 15485 C C . ARG A 1 9 ? 1.268 16.639 2.402 1.00 52.15 9 ARG A C 14
ATOM 15486 O O . ARG A 1 9 ? 2.075 16.719 1.476 1.00 24.40 9 ARG A O 14
ATOM 15507 N N . TYR A 1 10 ? 1.226 17.513 3.402 1.00 14.33 10 TYR A N 14
ATOM 15508 C CA . TYR A 1 10 ? 2.147 18.641 3.471 1.00 71.55 10 TYR A CA 14
ATOM 15509 C C . TYR A 1 10 ? 2.538 18.939 4.914 1.00 52.43 10 TYR A C 14
ATOM 15510 O O . TYR A 1 10 ? 1.850 18.534 5.852 1.00 74.35 10 TYR A O 14
ATOM 15528 N N . ASN A 1 11 ? 3.650 19.648 5.087 1.00 42.23 11 ASN A N 14
ATOM 15529 C CA . ASN A 1 11 ? 4.133 20.001 6.416 1.00 42.31 11 ASN A CA 14
ATOM 15530 C C . ASN A 1 11 ? 4.213 21.515 6.582 1.00 20.03 11 ASN A C 14
ATOM 15531 O O . ASN A 1 11 ? 4.558 22.235 5.645 1.00 44.41 11 ASN A O 14
ATOM 15542 N N . TYR A 1 12 ? 3.893 21.990 7.780 1.00 45.02 12 TYR A N 14
ATOM 15543 C CA . TYR A 1 12 ? 3.926 23.419 8.069 1.00 72.31 12 TYR A CA 14
ATOM 15544 C C . TYR A 1 12 ? 5.355 23.890 8.328 1.00 31.24 12 TYR A C 14
ATOM 15545 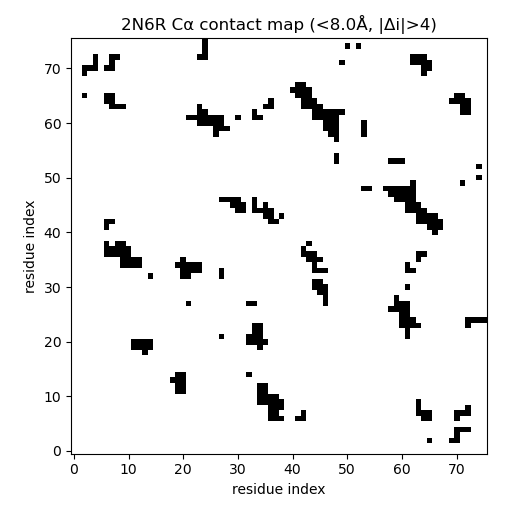O O . TYR A 1 12 ? 5.999 23.461 9.286 1.00 51.10 12 TYR A O 14
ATOM 15563 N N . THR A 1 13 ? 5.844 24.776 7.468 1.00 52.44 13 THR A N 14
ATOM 15564 C CA . THR A 1 13 ? 7.195 25.305 7.600 1.00 21.44 13 THR A CA 14
ATOM 15565 C C . THR A 1 13 ? 7.187 26.829 7.642 1.00 1.51 13 THR A C 14
ATOM 15566 O O . THR A 1 13 ? 6.169 27.461 7.360 1.00 61.40 13 THR A O 14
ATOM 15577 N N . GLU A 1 14 ? 8.327 27.412 7.995 1.00 33.12 14 GLU A N 14
ATOM 15578 C CA . GLU A 1 14 ? 8.450 28.864 8.073 1.00 45.32 14 GLU A CA 14
ATOM 15579 C C . GLU A 1 14 ? 9.026 29.431 6.779 1.00 72.14 14 GLU A C 14
ATOM 15580 O O . GLU A 1 14 ? 9.825 28.782 6.105 1.00 2.41 14 GLU A O 14
ATOM 15592 N N . LEU A 1 15 ? 8.613 30.648 6.439 1.00 31.01 15 LEU A N 14
ATOM 15593 C CA . LEU A 1 15 ? 9.086 31.305 5.226 1.00 75.52 15 LEU A CA 14
ATOM 15594 C C . LEU A 1 15 ? 9.882 32.563 5.562 1.00 52.53 15 LEU A C 14
ATOM 15595 O O . LEU A 1 15 ? 9.754 33.136 6.644 1.00 52.44 15 LEU A O 14
ATOM 15611 N N . PRO A 1 16 ? 10.721 33.003 4.613 1.00 52.33 16 PRO A N 14
ATOM 15612 C CA . PRO A 1 16 ? 11.553 34.199 4.785 1.00 73.22 16 PRO A CA 14
ATOM 15613 C C . PRO A 1 16 ? 10.728 35.482 4.789 1.00 42.24 16 PRO A C 14
ATOM 15614 O O . PRO A 1 16 ? 11.249 36.565 5.051 1.00 30.55 16 PRO A O 14
ATOM 15625 N N . ASN A 1 17 ? 9.438 35.352 4.496 1.00 3.13 17 ASN A N 14
ATOM 15626 C CA . ASN A 1 17 ? 8.541 36.501 4.466 1.00 21.43 17 ASN A CA 14
ATOM 15627 C C . ASN A 1 17 ? 7.811 36.657 5.797 1.00 30.55 17 ASN A C 14
ATOM 15628 O O . ASN A 1 17 ? 7.019 37.581 5.978 1.00 12.42 17 ASN A O 14
ATOM 15639 N N . GLY A 1 18 ? 8.085 35.745 6.726 1.00 75.24 18 GLY A N 14
ATOM 15640 C CA . GLY A 1 18 ? 7.446 35.800 8.028 1.00 63.13 18 GLY A CA 14
ATOM 15641 C C . GLY A 1 18 ? 6.290 34.826 8.148 1.00 23.55 18 GLY A C 14
ATOM 15642 O O . GLY A 1 18 ? 5.949 34.390 9.247 1.00 61.41 18 GLY A O 14
ATOM 15646 N N . GLU A 1 19 ? 5.686 34.485 7.014 1.00 64.42 19 GLU A N 14
ATOM 15647 C CA . GLU A 1 19 ? 4.560 33.558 6.998 1.00 70.10 19 GLU A CA 14
ATOM 15648 C C . GLU A 1 19 ? 5.043 32.112 7.057 1.00 45.33 19 GLU A C 14
ATOM 15649 O O . GLU A 1 19 ? 6.246 31.850 7.096 1.00 50.13 19 GLU A O 14
ATOM 15661 N N . TYR A 1 20 ? 4.099 31.178 7.066 1.00 61.53 20 TYR A N 14
ATOM 15662 C CA . TYR A 1 20 ? 4.428 29.759 7.124 1.00 34.14 20 TYR A CA 14
ATOM 15663 C C . TYR A 1 20 ? 4.496 29.158 5.723 1.00 55.31 20 TYR A C 14
ATOM 15664 O O . TYR A 1 20 ? 5.569 28.790 5.243 1.00 31.44 20 TYR A O 14
ATOM 15682 N N . CYS A 1 21 ? 3.343 29.061 5.071 1.00 45.41 21 CYS A N 14
ATOM 15683 C CA . CYS A 1 21 ? 3.268 28.506 3.726 1.00 22.34 21 CYS A CA 14
ATOM 15684 C C . CYS A 1 21 ? 1.853 28.623 3.166 1.00 21.40 21 CYS A C 14
ATOM 15685 O O . CYS A 1 21 ? 0.880 28.680 3.918 1.00 34.13 21 CYS A O 14
ATOM 15692 N N . TYR A 1 22 ? 1.747 28.662 1.842 1.00 73.41 22 TYR A N 14
ATOM 15693 C CA . TYR A 1 22 ? 0.452 28.775 1.182 1.00 25.14 22 TYR A CA 14
ATOM 15694 C C . TYR A 1 22 ? -0.175 27.400 0.974 1.00 21.32 22 TYR A C 14
ATOM 15695 O O . TYR A 1 22 ? 0.400 26.534 0.313 1.00 14.24 22 TYR A O 14
ATOM 15713 N N . THR A 1 23 ? -1.361 27.206 1.542 1.00 31.22 23 THR A N 14
ATOM 15714 C CA . THR A 1 23 ? -2.069 25.937 1.420 1.00 12.23 23 THR A CA 14
ATOM 15715 C C . THR A 1 23 ? -2.135 25.482 -0.032 1.00 3.11 23 THR A C 14
ATOM 15716 O O . THR A 1 23 ? -1.944 26.265 -0.964 1.00 50.51 23 THR A O 14
ATOM 15727 N N . PRO A 1 24 ? -2.412 24.185 -0.236 1.00 10.51 24 PRO A N 14
ATOM 15728 C CA . PRO A 1 24 ? -2.511 23.597 -1.574 1.00 1.33 24 PRO A CA 14
ATOM 15729 C C . PRO A 1 24 ? -3.744 24.079 -2.329 1.00 0.42 24 PRO A C 14
ATOM 15730 O O . PRO A 1 24 ? -4.743 24.468 -1.725 1.00 21.20 24 PRO A O 14
ATOM 15741 N N . ARG A 1 25 ? -3.667 24.054 -3.657 1.00 41.50 25 ARG A N 14
ATOM 15742 C CA . ARG A 1 25 ? -4.776 24.489 -4.496 1.00 11.30 25 ARG A CA 14
ATOM 15743 C C . ARG A 1 25 ? -5.035 25.983 -4.321 1.00 42.24 25 ARG A C 14
ATOM 15744 O O . ARG A 1 25 ? -6.124 26.473 -4.620 1.00 30.50 25 ARG A O 14
ATOM 15765 N N . ARG A 1 26 ? -4.028 26.699 -3.835 1.00 23.54 26 ARG A N 14
ATOM 15766 C CA . ARG A 1 26 ? -4.148 28.137 -3.618 1.00 14.21 26 ARG A CA 14
ATOM 15767 C C . ARG A 1 26 ? -3.251 28.908 -4.582 1.00 22.51 26 ARG A C 14
ATOM 15768 O O . ARG A 1 26 ? -2.219 28.402 -5.026 1.00 34.12 26 ARG A O 14
ATOM 15789 N N . ARG A 1 27 ? -3.652 30.134 -4.904 1.00 50.31 27 ARG A N 14
ATOM 15790 C CA . ARG A 1 27 ? -2.886 30.974 -5.815 1.00 40.43 27 ARG A CA 14
ATOM 15791 C C . ARG A 1 27 ? -1.562 31.399 -5.183 1.00 64.30 27 ARG A C 14
ATOM 15792 O O . ARG A 1 27 ? -1.543 32.074 -4.153 1.00 33.14 27 ARG A O 14
ATOM 15813 N N . CYS A 1 28 ? -0.459 30.998 -5.807 1.00 43.33 28 CYS A N 14
ATOM 15814 C CA . CYS A 1 28 ? 0.868 31.336 -5.306 1.00 31.31 28 CYS A CA 14
ATOM 15815 C C . CYS A 1 28 ? 1.710 31.992 -6.396 1.00 63.13 28 CYS A C 14
ATOM 15816 O O . CYS A 1 28 ? 1.321 32.019 -7.564 1.00 50.44 28 CYS A O 14
ATOM 15823 N N . THR A 1 29 ? 2.864 32.524 -6.004 1.00 73.01 29 THR A N 14
ATOM 15824 C CA . THR A 1 29 ? 3.761 33.181 -6.945 1.00 32.12 29 THR A CA 14
ATOM 15825 C C . THR A 1 29 ? 5.108 32.472 -7.010 1.00 33.55 29 THR A C 14
ATOM 15826 O O . THR A 1 29 ? 5.781 32.490 -8.040 1.00 51.13 29 THR A O 14
ATOM 15837 N N . SER A 1 30 ? 5.495 31.847 -5.903 1.00 63.54 30 SER A N 14
ATOM 15838 C CA . SER A 1 30 ? 6.765 31.133 -5.833 1.00 12.44 30 SER A CA 14
ATOM 15839 C C . SER A 1 30 ? 6.584 29.766 -5.180 1.00 32.23 30 SER A C 14
ATOM 15840 O O . SER A 1 30 ? 5.886 29.634 -4.175 1.00 42.24 30 SER A O 14
ATOM 15848 N N . ALA A 1 31 ? 7.217 28.751 -5.759 1.00 62.45 31 ALA A N 14
ATOM 15849 C CA . ALA A 1 31 ? 7.129 27.395 -5.233 1.00 32.30 31 ALA A CA 14
ATOM 15850 C C . ALA A 1 31 ? 7.545 27.346 -3.767 1.00 10.12 31 ALA A C 14
ATOM 15851 O O . ALA A 1 31 ? 6.981 26.587 -2.977 1.00 65.45 31 ALA A O 14
ATOM 15858 N N . ASP A 1 32 ? 8.533 28.158 -3.410 1.00 12.20 32 ASP A N 14
ATOM 15859 C CA . ASP A 1 32 ? 9.024 28.209 -2.037 1.00 73.45 32 ASP A CA 14
ATOM 15860 C C . ASP A 1 32 ? 7.880 28.464 -1.061 1.00 71.20 32 ASP A C 14
ATOM 15861 O O . ASP A 1 32 ? 7.867 27.928 0.046 1.00 64.22 32 ASP A O 14
ATOM 15870 N N . GLN A 1 33 ? 6.925 29.288 -1.479 1.00 13.05 33 GLN A N 14
ATOM 15871 C CA . GLN A 1 33 ? 5.779 29.615 -0.640 1.00 61.53 33 GLN A CA 14
ATOM 15872 C C . GLN A 1 33 ? 4.848 28.414 -0.494 1.00 21.20 33 GLN A C 14
ATOM 15873 O O . GLN A 1 33 ? 4.306 28.163 0.583 1.00 62.33 33 GLN A O 14
ATOM 15887 N N . CYS A 1 34 ? 4.669 27.677 -1.584 1.00 20.44 34 CYS A N 14
ATOM 15888 C CA . CYS A 1 34 ? 3.805 26.502 -1.579 1.00 42.12 34 CYS A CA 14
ATOM 15889 C C . CYS A 1 34 ? 4.220 25.525 -0.484 1.00 14.23 34 CYS A C 14
ATOM 15890 O O . CYS A 1 34 ? 5.377 25.108 -0.414 1.00 24.15 34 CYS A O 14
ATOM 15897 N N . CYS A 1 35 ? 3.269 25.165 0.372 1.00 63.44 35 CYS A N 14
ATOM 15898 C CA . CYS A 1 35 ? 3.535 24.236 1.465 1.00 62.12 35 CYS A CA 14
ATOM 15899 C C . CYS A 1 35 ? 4.215 22.972 0.951 1.00 75.41 35 CYS A C 14
ATOM 15900 O O . CYS A 1 35 ? 3.710 22.305 0.047 1.00 52.33 35 CYS A O 14
ATOM 15907 N N . ARG A 1 36 ? 5.364 22.646 1.534 1.00 74.42 36 ARG A N 14
ATOM 15908 C CA . ARG A 1 36 ? 6.115 21.462 1.135 1.00 31.31 36 ARG A CA 14
ATOM 15909 C C . ARG A 1 36 ? 5.425 20.191 1.622 1.00 11.50 36 ARG A C 14
ATOM 15910 O O . ARG A 1 36 ? 4.603 20.213 2.539 1.00 64.44 36 ARG A O 14
ATOM 15931 N N . PRO A 1 37 ? 5.763 19.055 0.993 1.00 2.54 37 PRO A N 14
ATOM 15932 C CA . PRO A 1 37 ? 5.187 17.754 1.345 1.00 73.11 37 PRO A CA 14
ATOM 15933 C C . PRO A 1 37 ? 5.663 17.257 2.705 1.00 25.00 37 PRO A C 14
ATOM 15934 O O . PRO A 1 37 ? 6.766 17.584 3.146 1.00 22.30 37 PRO A O 14
ATOM 15945 N N . TYR A 1 38 ? 4.825 16.468 3.368 1.00 62.25 38 TYR A N 14
ATOM 15946 C CA . TYR A 1 38 ? 5.161 15.928 4.680 1.00 14.44 38 TYR A CA 14
ATOM 15947 C C . TYR A 1 38 ? 6.488 15.177 4.638 1.00 34.42 38 TYR A C 14
ATOM 15948 O O . TYR A 1 38 ? 7.184 15.065 5.647 1.00 11.41 38 TYR A O 14
ATOM 15966 N N . ASP A 1 39 ? 6.831 14.663 3.462 1.00 32.30 39 ASP A N 14
ATOM 15967 C CA . ASP A 1 39 ? 8.076 13.924 3.286 1.00 33.55 39 ASP A CA 14
ATOM 15968 C C . ASP A 1 39 ? 8.655 14.157 1.894 1.00 15.11 39 ASP A C 14
ATOM 15969 O O . ASP A 1 39 ? 8.135 13.650 0.900 1.00 13.04 39 ASP A O 14
ATOM 15978 N N . THR A 1 40 ? 9.734 14.931 1.829 1.00 42.33 40 THR A N 14
ATOM 15979 C CA . THR A 1 40 ? 10.383 15.234 0.560 1.00 51.22 40 THR A CA 14
ATOM 15980 C C . THR A 1 40 ? 10.836 13.962 -0.145 1.00 5.24 40 THR A C 14
ATOM 15981 O O . THR A 1 40 ? 11.000 13.939 -1.365 1.00 55.42 40 THR A O 14
ATOM 15992 N N . THR A 1 41 ? 11.035 12.900 0.631 1.00 61.40 41 THR A N 14
ATOM 15993 C CA . THR A 1 41 ? 11.469 11.622 0.081 1.00 21.31 41 THR A CA 14
ATOM 15994 C C . THR A 1 41 ? 10.290 10.835 -0.480 1.00 74.10 41 THR A C 14
ATOM 15995 O O . THR A 1 41 ? 10.469 9.785 -1.095 1.00 32.32 41 THR A O 14
ATOM 16006 N N . ALA A 1 42 ? 9.085 11.350 -0.263 1.00 33.42 42 ALA A N 14
ATOM 16007 C CA . ALA A 1 42 ? 7.876 10.697 -0.748 1.00 33.24 42 ALA A CA 14
ATOM 16008 C C . ALA A 1 42 ? 7.149 11.572 -1.765 1.00 22.22 42 ALA A C 14
ATOM 16009 O O . ALA A 1 42 ? 6.418 11.072 -2.620 1.00 41.33 42 ALA A O 14
ATOM 16016 N N . ALA A 1 43 ? 7.354 12.882 -1.665 1.00 12.24 43 ALA A N 14
ATOM 16017 C CA . ALA A 1 43 ? 6.719 13.825 -2.576 1.00 72.33 43 ALA A CA 14
ATOM 16018 C C . ALA A 1 43 ? 7.542 15.103 -2.704 1.00 51.10 43 ALA A C 14
ATOM 16019 O O . ALA A 1 43 ? 8.553 15.273 -2.022 1.00 33.12 43 ALA A O 14
ATOM 16026 N N . PHE A 1 44 ? 7.106 15.998 -3.584 1.00 14.41 44 PHE A N 14
ATOM 16027 C CA . PHE A 1 44 ? 7.803 17.259 -3.803 1.00 61.30 44 PHE A CA 14
ATOM 16028 C C . PHE A 1 44 ? 6.826 18.431 -3.794 1.00 33.54 44 PHE A C 14
ATOM 16029 O O . PHE A 1 44 ? 5.619 18.246 -3.625 1.00 25.14 44 PHE A O 14
ATOM 16046 N N . HIS A 1 45 ? 7.353 19.636 -3.979 1.00 30.01 45 HIS A N 14
ATOM 16047 C CA . HIS A 1 45 ? 6.528 20.839 -3.994 1.00 13.52 45 HIS A CA 14
ATOM 16048 C C . HIS A 1 45 ? 6.765 21.645 -5.268 1.00 32.25 45 HIS A C 14
ATOM 16049 O O . HIS A 1 45 ? 7.698 21.374 -6.020 1.00 34.05 45 HIS A O 14
ATOM 16063 N N . GLY A 1 46 ? 5.912 22.638 -5.501 1.00 15.53 46 GLY A N 14
ATOM 16064 C CA . GLY A 1 46 ? 6.046 23.468 -6.684 1.00 51.15 46 GLY A CA 14
ATOM 16065 C C . GLY A 1 46 ? 4.782 24.247 -6.992 1.00 30.33 46 GLY A C 14
ATOM 16066 O O . GLY A 1 46 ? 3.692 23.874 -6.556 1.00 1.11 46 GLY A O 14
ATOM 16070 N N . CYS A 1 47 ? 4.927 25.334 -7.742 1.00 73.31 47 CYS A N 14
ATOM 16071 C CA . CYS A 1 47 ? 3.790 26.169 -8.107 1.00 12.40 47 CYS A CA 14
ATOM 16072 C C . CYS A 1 47 ? 3.516 26.093 -9.605 1.00 61.22 47 CYS A C 14
ATOM 16073 O O . CYS A 1 47 ? 4.377 26.420 -10.422 1.00 61.52 47 CYS A O 14
ATOM 16080 N N . GLY A 1 48 ? 2.311 25.658 -9.961 1.00 51.40 48 GLY A N 14
ATOM 16081 C CA . GLY A 1 48 ? 1.944 25.546 -11.361 1.00 22.12 48 GLY A CA 14
ATOM 16082 C C . GLY A 1 48 ? 0.475 25.226 -11.552 1.00 74.05 48 GLY A C 14
ATOM 16083 O O . GLY A 1 48 ? -0.366 25.645 -10.758 1.00 74.34 48 GLY A O 14
ATOM 16087 N N . ARG A 1 49 ? 0.167 24.482 -12.610 1.00 34.44 49 ARG A N 14
ATOM 16088 C CA . ARG A 1 49 ? -1.212 24.109 -12.905 1.00 43.42 49 ARG A CA 14
ATOM 16089 C C . ARG A 1 49 ? -1.291 22.664 -13.392 1.00 72.42 49 ARG A C 14
ATOM 16090 O O . ARG A 1 49 ? -0.984 22.372 -14.548 1.00 32.25 49 ARG A O 14
ATOM 16111 N N . ILE A 1 50 ? -1.704 21.767 -12.503 1.00 45.20 50 ILE A N 14
ATOM 16112 C CA . ILE A 1 50 ? -1.823 20.356 -12.845 1.00 24.22 50 ILE A CA 14
ATOM 16113 C C . ILE A 1 50 ? -3.268 19.987 -13.159 1.00 32.02 50 ILE A C 14
ATOM 16114 O O . ILE A 1 50 ? -3.531 19.011 -13.862 1.00 4.22 50 ILE A O 14
ATOM 16130 N N . TRP A 1 51 ? -4.201 20.773 -12.635 1.00 65.10 51 TRP A N 14
ATOM 16131 C CA . TRP A 1 51 ? -5.622 20.530 -12.862 1.00 64.31 51 TRP A CA 14
ATOM 16132 C C . TRP A 1 51 ? -6.177 21.491 -13.907 1.00 21.13 51 TRP A C 14
ATOM 16133 O O . TRP A 1 51 ? -5.645 22.578 -14.132 1.00 63.40 51 TRP A O 14
ATOM 16154 N N . PRO A 1 52 ? -7.275 21.084 -14.561 1.00 33.22 52 PRO A N 14
ATOM 16155 C CA . PRO A 1 52 ? -7.928 21.895 -15.594 1.00 11.42 52 PRO A CA 14
ATOM 16156 C C . PRO A 1 52 ? -8.611 23.129 -15.016 1.00 61.34 52 PRO A C 14
ATOM 16157 O O . PRO A 1 52 ? -8.918 24.078 -15.738 1.00 42.35 52 PRO A O 14
ATOM 16168 N N . LYS A 1 53 ? -8.847 23.110 -13.707 1.00 42.35 53 LYS A N 14
ATOM 16169 C CA . LYS A 1 53 ? -9.493 24.229 -13.031 1.00 54.32 53 LYS A CA 14
ATOM 16170 C C . LYS A 1 53 ? -8.559 25.432 -12.956 1.00 33.53 53 LYS A C 14
ATOM 16171 O O . LYS A 1 53 ? -9.004 26.579 -13.010 1.00 74.30 53 LYS A O 14
ATOM 16190 N N . ASP A 1 54 ? -7.264 25.165 -12.834 1.00 52.15 54 ASP A N 14
ATOM 16191 C CA . ASP A 1 54 ? -6.267 26.225 -12.755 1.00 1.22 54 ASP A CA 14
ATOM 16192 C C . ASP A 1 54 ? -5.960 26.787 -14.141 1.00 22.44 54 ASP A C 14
ATOM 16193 O O . ASP A 1 54 ? -5.603 27.956 -14.284 1.00 3.21 54 ASP A O 14
ATOM 16202 N N . LYS A 1 55 ? -6.099 25.944 -15.159 1.00 0.11 55 LYS A N 14
ATOM 16203 C CA . LYS A 1 55 ? -5.836 26.352 -16.534 1.00 71.30 55 LYS A CA 14
ATOM 16204 C C . LYS A 1 55 ? -6.829 27.420 -16.981 1.00 30.04 55 LYS A C 14
ATOM 16205 O O . LYS A 1 55 ? -6.440 28.471 -17.490 1.00 33.44 55 LYS A O 14
ATOM 16224 N N . ARG A 1 56 ? -8.115 27.144 -16.790 1.00 42.23 56 ARG A N 14
ATOM 16225 C CA . ARG A 1 56 ? -9.165 28.080 -17.173 1.00 60.15 56 ARG A CA 14
ATOM 16226 C C . ARG A 1 56 ? -9.002 29.408 -16.441 1.00 33.12 56 ARG A C 14
ATOM 16227 O O . ARG A 1 56 ? -9.462 30.448 -16.913 1.00 23.12 56 ARG A O 14
ATOM 16248 N N . GLU A 1 57 ? -8.347 29.366 -15.286 1.00 1.14 57 GLU A N 14
ATOM 16249 C CA . GLU A 1 57 ? -8.126 30.567 -14.489 1.00 73.50 57 GLU A CA 14
ATOM 16250 C C . GLU A 1 57 ? -6.798 31.224 -14.851 1.00 75.12 57 GLU A C 14
ATOM 16251 O O . GLU A 1 57 ? -6.593 32.413 -14.608 1.00 65.11 57 GLU A O 14
ATOM 16263 N N . LYS A 1 58 ? -5.896 30.439 -15.433 1.00 50.53 58 LYS A N 14
ATOM 16264 C CA . LYS A 1 58 ? -4.586 30.943 -15.831 1.00 42.02 58 LYS A CA 14
ATOM 16265 C C . LYS A 1 58 ? -3.830 31.500 -14.629 1.00 73.23 58 LYS A C 14
ATOM 16266 O O . LYS A 1 58 ? -3.455 32.671 -14.606 1.00 73.04 58 LYS A O 14
ATOM 16285 N N . VAL A 1 59 ? -3.606 30.650 -13.631 1.00 2.35 59 VAL A N 14
ATOM 16286 C CA . VAL A 1 59 ? -2.892 31.056 -12.427 1.00 3.13 59 VAL A CA 14
ATOM 16287 C C . VAL A 1 59 ? -2.213 29.863 -11.761 1.00 32.04 59 VAL A C 14
ATOM 16288 O O . VAL A 1 59 ? -2.861 28.867 -11.443 1.00 24.43 59 VAL A O 14
ATOM 16301 N N . ASP A 1 60 ? -0.906 29.973 -11.554 1.00 14.15 60 ASP A N 14
ATOM 16302 C CA . ASP A 1 60 ? -0.140 28.903 -10.925 1.00 22.51 60 ASP A CA 14
ATOM 16303 C C . ASP A 1 60 ? -0.461 28.807 -9.438 1.00 13.20 60 ASP A C 14
ATOM 16304 O O . ASP A 1 60 ? -0.199 29.737 -8.674 1.00 44.21 60 ASP A O 14
ATOM 16313 N N . ARG A 1 61 ? -1.031 27.677 -9.032 1.00 3.03 61 ARG A N 14
ATOM 16314 C CA . ARG A 1 61 ? -1.392 27.460 -7.637 1.00 14.00 61 ARG A CA 14
ATOM 16315 C C . ARG A 1 61 ? -0.493 26.404 -7.002 1.00 1.23 61 ARG A C 14
ATOM 16316 O O . ARG A 1 61 ? 0.182 25.646 -7.700 1.00 63.34 61 ARG A O 14
ATOM 16337 N N . CYS A 1 62 ? -0.489 26.358 -5.673 1.00 42.04 62 CYS A N 14
ATOM 16338 C CA . CYS A 1 62 ? 0.327 25.395 -4.943 1.00 0.35 62 CYS A CA 14
ATOM 16339 C C . CYS A 1 62 ? -0.176 23.972 -5.172 1.00 41.03 62 CYS A C 14
ATOM 16340 O O . CYS A 1 62 ? -1.379 23.716 -5.136 1.00 41.35 62 CYS A O 14
ATOM 16347 N N . TYR A 1 63 ? 0.754 23.053 -5.406 1.00 45.52 63 TYR A N 14
ATOM 16348 C CA . TYR A 1 63 ? 0.406 21.657 -5.642 1.00 14.20 63 TYR A CA 14
ATOM 16349 C C . TYR A 1 63 ? 1.473 20.726 -5.075 1.00 21.05 63 TYR A C 14
ATOM 16350 O O . TYR A 1 63 ? 2.648 21.087 -4.992 1.00 3.33 63 TYR A O 14
ATOM 16368 N N . ILE A 1 64 ? 1.056 19.525 -4.686 1.00 55.33 64 ILE A N 14
ATOM 16369 C CA . ILE A 1 64 ? 1.975 18.541 -4.129 1.00 5.43 64 ILE A CA 14
ATOM 16370 C C . ILE A 1 64 ? 1.686 17.148 -4.675 1.00 12.54 64 ILE A C 14
ATOM 16371 O O . ILE A 1 64 ? 0.603 16.599 -4.465 1.00 4.15 64 ILE A O 14
ATOM 16387 N N . CYS A 1 65 ? 2.660 16.579 -5.377 1.00 21.21 65 CYS A N 14
ATOM 16388 C CA . CYS A 1 65 ? 2.511 15.246 -5.953 1.00 73.21 65 CYS A CA 14
ATOM 16389 C C . CYS A 1 65 ? 3.594 14.305 -5.433 1.00 10.41 65 CYS A C 14
ATOM 16390 O O . CYS A 1 65 ? 4.702 14.735 -5.111 1.00 53.41 65 CYS A O 14
ATOM 16397 N N . ASN A 1 66 ? 3.265 13.020 -5.354 1.00 44.32 66 ASN A N 14
ATOM 16398 C CA . ASN A 1 66 ? 4.210 12.019 -4.873 1.00 53.41 66 ASN A CA 14
ATOM 16399 C C . ASN A 1 66 ? 5.398 11.892 -5.822 1.00 40.54 66 ASN A C 14
ATOM 16400 O O . ASN A 1 66 ? 5.371 12.403 -6.939 1.00 42.44 66 ASN A O 14
ATOM 16411 N N . ASN A 1 67 ? 6.441 11.205 -5.364 1.00 11.55 67 ASN A N 14
ATOM 16412 C CA . ASN A 1 67 ? 7.641 11.012 -6.171 1.00 15.23 67 ASN A CA 14
ATOM 16413 C C . ASN A 1 67 ? 7.317 10.251 -7.453 1.00 64.24 67 ASN A C 14
ATOM 16414 O O . ASN A 1 67 ? 7.966 10.443 -8.481 1.00 61.44 67 ASN A O 14
ATOM 16425 N N . GLU A 1 68 ? 6.309 9.389 -7.385 1.00 2.34 68 GLU A N 14
ATOM 16426 C CA . GLU A 1 68 ? 5.898 8.600 -8.541 1.00 64.21 68 GLU A CA 14
ATOM 16427 C C . GLU A 1 68 ? 5.074 9.442 -9.509 1.00 23.15 68 GLU A C 14
ATOM 16428 O O . GLU A 1 68 ? 4.784 9.017 -10.628 1.00 62.10 68 GLU A O 14
ATOM 16440 N N . LYS A 1 69 ? 4.697 10.638 -9.071 1.00 71.44 69 LYS A N 14
ATOM 16441 C CA . LYS A 1 69 ? 3.906 11.541 -9.898 1.00 40.30 69 LYS A CA 14
ATOM 16442 C C . LYS A 1 69 ? 2.615 10.869 -10.359 1.00 12.13 69 LYS A C 14
ATOM 16443 O O . LYS A 1 69 ? 2.042 11.238 -11.384 1.00 32.33 69 LYS A O 14
ATOM 16462 N N . THR A 1 70 ? 2.163 9.881 -9.593 1.00 30.31 70 THR A N 14
ATOM 16463 C CA . THR A 1 70 ? 0.940 9.159 -9.921 1.00 22.31 70 THR A CA 14
ATOM 16464 C C . THR A 1 70 ? -0.262 9.751 -9.194 1.00 43.33 70 THR A C 14
ATOM 16465 O O . THR A 1 70 ? -1.357 9.834 -9.751 1.00 43.31 70 THR A O 14
ATOM 16476 N N . LEU A 1 71 ? -0.049 10.161 -7.948 1.00 55.15 71 LEU A N 14
ATOM 16477 C CA . LEU A 1 71 ? -1.117 10.746 -7.144 1.00 63.21 71 LEU A CA 14
ATOM 16478 C C . LEU A 1 71 ? -0.835 12.217 -6.853 1.00 74.32 71 LEU A C 14
ATOM 16479 O O . LEU A 1 71 ? 0.316 12.613 -6.666 1.00 71.24 71 LEU A O 14
ATOM 16495 N N . CYS A 1 72 ? -1.892 13.020 -6.814 1.00 53.03 72 CYS A N 14
ATOM 16496 C CA . CYS A 1 72 ? -1.761 14.447 -6.543 1.00 32.24 72 CYS A CA 14
ATOM 16497 C C . CYS A 1 72 ? -2.959 14.964 -5.754 1.00 44.23 72 CYS A C 14
ATOM 16498 O O . CYS A 1 72 ? -3.998 14.306 -5.676 1.00 42.24 72 CYS A O 14
ATOM 16505 N N . THR A 1 73 ? -2.808 16.147 -5.167 1.00 61.13 73 THR A N 14
ATOM 16506 C CA . THR A 1 73 ? -3.877 16.753 -4.383 1.00 22.22 73 THR A CA 14
ATOM 16507 C C . THR A 1 73 ? -5.154 16.885 -5.203 1.00 44.15 73 THR A C 14
ATOM 16508 O O . THR A 1 73 ? -5.109 16.988 -6.429 1.00 61.12 73 THR A O 14
ATOM 16519 N N . SER A 1 74 ? -6.294 16.882 -4.518 1.00 30.10 74 SER A N 14
ATOM 16520 C CA . SER A 1 74 ? -7.585 16.998 -5.186 1.00 62.43 74 SER A CA 14
ATOM 16521 C C . SER A 1 74 ? -7.640 18.253 -6.051 1.00 35.40 74 SER A C 14
ATOM 16522 O O . SER A 1 74 ? -6.733 19.086 -6.015 1.00 60.23 74 SER A O 14
ATOM 16530 N N . VAL A 1 75 ? -8.709 18.379 -6.831 1.00 55.43 75 VAL A N 14
ATOM 16531 C CA . VAL A 1 75 ? -8.883 19.532 -7.708 1.00 11.13 75 VAL A CA 14
ATOM 16532 C C . VAL A 1 75 ? -9.655 20.644 -7.005 1.00 25.41 75 VAL A C 14
ATOM 16533 O O . VAL A 1 75 ? -9.536 21.817 -7.360 1.00 24.22 75 VAL A O 14
ATOM 16546 N N . MET A 1 76 ? -10.447 20.267 -6.006 1.00 43.31 76 MET A N 14
ATOM 16547 C CA . MET A 1 76 ? -11.239 21.233 -5.253 1.00 43.13 76 MET A CA 14
ATOM 16548 C C . MET A 1 76 ? -10.407 21.871 -4.144 1.00 51.03 76 MET A C 14
ATOM 16549 O O . MET A 1 76 ? -10.684 22.989 -3.711 1.00 70.34 76 MET A O 14
ATOM 16563 N N . GLY A 1 1 ? 3.465 -0.697 -0.627 1.00 62.14 1 GLY A N 15
ATOM 16564 C CA . GLY A 1 1 ? 2.741 0.499 -0.236 1.00 72.30 1 GLY A CA 15
ATOM 16565 C C . GLY A 1 1 ? 2.279 1.311 -1.431 1.00 22.14 1 GLY A C 15
ATOM 16566 O O . GLY A 1 1 ? 3.072 2.013 -2.060 1.00 61.32 1 GLY A O 15
ATOM 16572 N N . THR A 1 2 ? 0.991 1.217 -1.744 1.00 31.43 2 THR A N 15
ATOM 16573 C CA . THR A 1 2 ? 0.423 1.946 -2.872 1.00 21.31 2 THR A CA 15
ATOM 16574 C C . THR A 1 2 ? 0.243 3.422 -2.537 1.00 71.43 2 THR A C 15
ATOM 16575 O O . THR A 1 2 ? 0.195 3.818 -1.372 1.00 32.13 2 THR A O 15
ATOM 16586 N N . PRO A 1 3 ? 0.140 4.259 -3.581 1.00 22.24 3 PRO A N 15
ATOM 16587 C CA . PRO A 1 3 ? -0.038 5.705 -3.421 1.00 51.53 3 PRO A CA 15
ATOM 16588 C C . PRO A 1 3 ? -1.415 6.063 -2.874 1.00 21.02 3 PRO A C 15
ATOM 16589 O O . PRO A 1 3 ? -2.421 5.460 -3.252 1.00 25.42 3 PRO A O 15
ATOM 16600 N N . SER A 1 4 ? -1.456 7.047 -1.980 1.00 53.30 4 SER A N 15
ATOM 16601 C CA . SER A 1 4 ? -2.710 7.482 -1.378 1.00 1.23 4 SER A CA 15
ATOM 16602 C C . SER A 1 4 ? -2.703 8.988 -1.135 1.00 70.21 4 SER A C 15
ATOM 16603 O O . SER A 1 4 ? -1.698 9.659 -1.365 1.00 72.45 4 SER A O 15
ATOM 16611 N N . ALA A 1 5 ? -3.832 9.511 -0.669 1.00 44.51 5 ALA A N 15
ATOM 16612 C CA . ALA A 1 5 ? -3.955 10.937 -0.392 1.00 71.53 5 ALA A CA 15
ATOM 16613 C C . ALA A 1 5 ? -2.959 11.378 0.675 1.00 64.50 5 ALA A C 15
ATOM 16614 O O . ALA A 1 5 ? -2.573 12.547 0.732 1.00 75.23 5 ALA A O 15
ATOM 16621 N N . ASP A 1 6 ? -2.548 10.438 1.519 1.00 73.12 6 ASP A N 15
ATOM 16622 C CA . ASP A 1 6 ? -1.596 10.729 2.584 1.00 73.34 6 ASP A CA 15
ATOM 16623 C C . ASP A 1 6 ? -0.220 11.050 2.010 1.00 50.31 6 ASP A C 15
ATOM 16624 O O . ASP A 1 6 ? 0.573 11.756 2.632 1.00 61.44 6 ASP A O 15
ATOM 16633 N N . GLN A 1 7 ? 0.057 10.525 0.820 1.00 61.34 7 GLN A N 15
ATOM 16634 C CA . GLN A 1 7 ? 1.339 10.753 0.163 1.00 33.32 7 GLN A CA 15
ATOM 16635 C C . GLN A 1 7 ? 1.420 12.171 -0.392 1.00 30.12 7 GLN A C 15
ATOM 16636 O O . GLN A 1 7 ? 2.504 12.745 -0.499 1.00 65.14 7 GLN A O 15
ATOM 16650 N N . VAL A 1 8 ? 0.268 12.730 -0.745 1.00 11.23 8 VAL A N 15
ATOM 16651 C CA . VAL A 1 8 ? 0.208 14.082 -1.288 1.00 70.32 8 VAL A CA 15
ATOM 16652 C C . VAL A 1 8 ? -0.090 15.102 -0.196 1.00 51.41 8 VAL A C 15
ATOM 16653 O O . VAL A 1 8 ? -0.607 16.185 -0.469 1.00 2.43 8 VAL A O 15
ATOM 16666 N N . ARG A 1 9 ? 0.240 14.748 1.041 1.00 23.24 9 ARG A N 15
ATOM 16667 C CA . ARG A 1 9 ? 0.009 15.632 2.177 1.00 13.23 9 ARG A CA 15
ATOM 16668 C C . ARG A 1 9 ? 1.091 16.705 2.262 1.00 52.15 9 ARG A C 15
ATOM 16669 O O . ARG A 1 9 ? 2.041 16.705 1.478 1.00 24.40 9 ARG A O 15
ATOM 16690 N N . TYR A 1 10 ? 0.942 17.614 3.218 1.00 14.33 10 TYR A N 15
ATOM 16691 C CA . TYR A 1 10 ? 1.906 18.692 3.405 1.00 71.55 10 TYR A CA 15
ATOM 16692 C C . TYR A 1 10 ? 2.202 18.909 4.886 1.00 52.43 10 TYR A C 15
ATOM 16693 O O . TYR A 1 10 ? 1.590 18.283 5.750 1.00 74.35 10 TYR A O 15
ATOM 16711 N N . ASN A 1 11 ? 3.146 19.800 5.169 1.00 42.23 11 ASN A N 15
ATOM 16712 C CA . ASN A 1 11 ? 3.524 20.100 6.546 1.00 42.31 11 ASN A CA 15
ATOM 16713 C C . ASN A 1 11 ? 3.794 21.592 6.722 1.00 20.03 11 ASN A C 15
ATOM 16714 O O . ASN A 1 11 ? 4.310 22.251 5.821 1.00 44.41 11 ASN A O 15
ATOM 16725 N N . TYR A 1 12 ? 3.440 22.116 7.890 1.00 45.02 12 TYR A N 15
ATOM 16726 C CA . TYR A 1 12 ? 3.641 23.530 8.187 1.00 72.31 12 TYR A CA 15
ATOM 16727 C C . TYR A 1 12 ? 5.118 23.833 8.420 1.00 31.24 12 TYR A C 15
ATOM 16728 O O . TYR A 1 12 ? 5.788 23.157 9.202 1.00 51.10 12 TYR A O 15
ATOM 16746 N N . THR A 1 13 ? 5.621 24.854 7.734 1.00 52.44 13 THR A N 15
ATOM 16747 C CA . THR A 1 13 ? 7.019 25.249 7.864 1.00 21.44 13 THR A CA 15
ATOM 16748 C C . THR A 1 13 ? 7.164 26.766 7.871 1.00 1.51 13 THR A C 15
ATOM 16749 O O . THR A 1 13 ? 6.215 27.490 7.573 1.00 61.40 13 THR A O 15
ATOM 16760 N N . GLU A 1 14 ? 8.359 27.240 8.211 1.00 33.12 14 GLU A N 15
ATOM 16761 C CA . GLU A 1 14 ? 8.626 28.673 8.255 1.00 45.32 14 GLU A CA 15
ATOM 16762 C C . GLU A 1 14 ? 9.268 29.146 6.953 1.00 72.14 14 GLU A C 15
ATOM 16763 O O . GLU A 1 14 ? 10.181 28.508 6.429 1.00 2.41 14 GLU A O 15
ATOM 16775 N N . LEU A 1 15 ? 8.783 30.270 6.437 1.00 31.01 15 LEU A N 15
ATOM 16776 C CA . LEU A 1 15 ? 9.307 30.831 5.196 1.00 75.52 15 LEU A CA 15
ATOM 16777 C C . LEU A 1 15 ? 10.211 32.026 5.477 1.00 52.53 15 LEU A C 15
ATOM 16778 O O . LEU A 1 15 ? 10.138 32.654 6.534 1.00 52.44 15 LEU A O 15
ATOM 16794 N N . PRO A 1 16 ? 11.084 32.350 4.512 1.00 52.33 16 PRO A N 15
ATOM 16795 C CA . PRO A 1 16 ? 12.017 33.475 4.632 1.00 73.22 16 PRO A CA 15
ATOM 16796 C C . PRO A 1 16 ? 11.309 34.824 4.582 1.00 42.24 16 PRO A C 15
ATOM 16797 O O . PRO A 1 16 ? 11.849 35.836 5.023 1.00 30.55 16 PRO A O 15
ATOM 16808 N N . ASN A 1 17 ? 10.095 34.830 4.039 1.00 3.13 17 ASN A N 15
ATOM 16809 C CA . ASN A 1 17 ? 9.314 36.056 3.930 1.00 21.43 17 ASN A CA 15
ATOM 16810 C C . ASN A 1 17 ? 8.678 36.417 5.270 1.00 30.55 17 ASN A C 15
ATOM 16811 O O . ASN A 1 17 ? 8.060 37.471 5.413 1.00 12.42 17 ASN A O 15
ATOM 16822 N N . GLY A 1 18 ? 8.835 35.532 6.250 1.00 75.24 18 GLY A N 15
ATOM 16823 C CA . GLY A 1 18 ? 8.272 35.775 7.566 1.00 63.13 18 GLY A CA 15
ATOM 16824 C C . GLY A 1 18 ? 7.041 34.933 7.835 1.00 23.55 18 GLY A C 15
ATOM 16825 O O . GLY A 1 18 ? 6.710 34.655 8.986 1.00 61.41 18 GLY A O 15
ATOM 16829 N N . GLU A 1 19 ? 6.359 34.528 6.768 1.00 64.42 19 GLU A N 15
ATOM 16830 C CA . GLU A 1 19 ? 5.155 33.715 6.893 1.00 70.10 19 GLU A CA 15
ATOM 16831 C C . GLU A 1 19 ? 5.510 32.238 7.053 1.00 45.33 19 GLU A C 15
ATOM 16832 O O . GLU A 1 19 ? 6.684 31.877 7.134 1.00 50.13 19 GLU A O 15
ATOM 16844 N N . TYR A 1 20 ? 4.487 31.393 7.096 1.00 61.53 20 TYR A N 15
ATOM 16845 C CA . TYR A 1 20 ? 4.689 29.956 7.249 1.00 34.14 20 TYR A CA 15
ATOM 16846 C C . TYR A 1 20 ? 4.678 29.258 5.892 1.00 55.31 20 TYR A C 15
ATOM 16847 O O . TYR A 1 20 ? 5.707 28.771 5.423 1.00 31.44 20 TYR A O 15
ATOM 16865 N N . CYS A 1 21 ? 3.506 29.214 5.267 1.00 45.41 21 CYS A N 15
ATOM 16866 C CA . CYS A 1 21 ? 3.358 28.576 3.964 1.00 22.34 21 CYS A CA 15
ATOM 16867 C C . CYS A 1 21 ? 1.948 28.774 3.419 1.00 21.40 21 CYS A C 15
ATOM 16868 O O . CYS A 1 21 ? 1.041 29.182 4.145 1.00 34.13 21 CYS A O 15
ATOM 16875 N N . TYR A 1 22 ? 1.769 28.481 2.136 1.00 73.41 22 TYR A N 15
ATOM 16876 C CA . TYR A 1 22 ? 0.470 28.628 1.491 1.00 25.14 22 TYR A CA 15
ATOM 16877 C C . TYR A 1 22 ? -0.175 27.267 1.247 1.00 21.32 22 TYR A C 15
ATOM 16878 O O . TYR A 1 22 ? 0.377 26.423 0.541 1.00 14.24 22 TYR A O 15
ATOM 16896 N N . THR A 1 23 ? -1.350 27.061 1.834 1.00 31.22 23 THR A N 15
ATOM 16897 C CA . THR A 1 23 ? -2.070 25.803 1.682 1.00 12.23 23 THR A CA 15
ATOM 16898 C C . THR A 1 23 ? -2.165 25.398 0.215 1.00 3.11 23 THR A C 15
ATOM 16899 O O . THR A 1 23 ? -1.985 26.212 -0.691 1.00 50.51 23 THR A O 15
ATOM 16910 N N . PRO A 1 24 ? -2.456 24.112 -0.027 1.00 10.51 24 PRO A N 15
ATOM 16911 C CA . PRO A 1 24 ? -2.582 23.571 -1.384 1.00 1.33 24 PRO A CA 15
ATOM 16912 C C . PRO A 1 24 ? -3.824 24.088 -2.101 1.00 0.42 24 PRO A C 15
ATOM 16913 O O . PRO A 1 24 ? -4.813 24.454 -1.464 1.00 21.20 24 PRO A O 15
ATOM 16924 N N . ARG A 1 25 ? -3.767 24.114 -3.428 1.00 41.50 25 ARG A N 15
ATOM 16925 C CA . ARG A 1 25 ? -4.887 24.589 -4.231 1.00 11.30 25 ARG A CA 15
ATOM 16926 C C . ARG A 1 25 ? -5.121 26.081 -4.014 1.00 42.24 25 ARG A C 15
ATOM 16927 O O . ARG A 1 25 ? -6.209 26.594 -4.274 1.00 30.50 25 ARG A O 15
ATOM 16948 N N . ARG A 1 26 ? -4.090 26.772 -3.538 1.00 23.54 26 ARG A N 15
ATOM 16949 C CA . ARG A 1 26 ? -4.182 28.204 -3.285 1.00 14.21 26 ARG A CA 15
ATOM 16950 C C . ARG A 1 26 ? -3.294 28.985 -4.250 1.00 22.51 26 ARG A C 15
ATOM 16951 O O . ARG A 1 26 ? -2.239 28.505 -4.664 1.00 34.12 26 ARG A O 15
ATOM 16972 N N . ARG A 1 27 ? -3.732 30.189 -4.605 1.00 50.31 27 ARG A N 15
ATOM 16973 C CA . ARG A 1 27 ? -2.979 31.034 -5.523 1.00 40.43 27 ARG A CA 15
ATOM 16974 C C . ARG A 1 27 ? -1.619 31.401 -4.934 1.00 64.30 27 ARG A C 15
ATOM 16975 O O . ARG A 1 27 ? -1.525 31.823 -3.780 1.00 33.14 27 ARG A O 15
ATOM 16996 N N . CYS A 1 28 ? -0.570 31.236 -5.732 1.00 43.33 28 CYS A N 15
ATOM 16997 C CA . CYS A 1 28 ? 0.784 31.548 -5.290 1.00 31.31 28 CYS A CA 15
ATOM 16998 C C . CYS A 1 28 ? 1.620 32.092 -6.444 1.00 63.13 28 CYS A C 15
ATOM 16999 O O . CYS A 1 28 ? 1.228 32.000 -7.608 1.00 50.44 28 CYS A O 15
ATOM 17006 N N . THR A 1 29 ? 2.776 32.661 -6.113 1.00 73.01 29 THR A N 15
ATOM 17007 C CA . THR A 1 29 ? 3.668 33.222 -7.120 1.00 32.12 29 THR A CA 15
ATOM 17008 C C . THR A 1 29 ? 5.013 32.503 -7.125 1.00 33.55 29 THR A C 15
ATOM 17009 O O . THR A 1 29 ? 5.680 32.420 -8.156 1.00 51.13 29 THR A O 15
ATOM 17020 N N . SER A 1 30 ? 5.405 31.985 -5.966 1.00 63.54 30 SER A N 15
ATOM 17021 C CA . SER A 1 30 ? 6.674 31.278 -5.835 1.00 12.44 30 SER A CA 15
ATOM 17022 C C . SER A 1 30 ? 6.455 29.867 -5.296 1.00 32.23 30 SER A C 15
ATOM 17023 O O . SER A 1 30 ? 5.670 29.658 -4.371 1.00 42.24 30 SER A O 15
ATOM 17031 N N . ALA A 1 31 ? 7.155 28.900 -5.882 1.00 62.45 31 ALA A N 15
ATOM 17032 C CA . ALA A 1 31 ? 7.039 27.511 -5.461 1.00 32.30 31 ALA A CA 15
ATOM 17033 C C . ALA A 1 31 ? 7.476 27.338 -4.011 1.00 10.12 31 ALA A C 15
ATOM 17034 O O . ALA A 1 31 ? 6.851 26.600 -3.248 1.00 65.45 31 ALA A O 15
ATOM 17041 N N . ASP A 1 32 ? 8.549 28.025 -3.634 1.00 12.20 32 ASP A N 15
ATOM 17042 C CA . ASP A 1 32 ? 9.068 27.948 -2.273 1.00 73.45 32 ASP A CA 15
ATOM 17043 C C . ASP A 1 32 ? 7.976 28.265 -1.256 1.00 71.20 32 ASP A C 15
ATOM 17044 O O . ASP A 1 32 ? 7.949 27.701 -0.165 1.00 64.22 32 ASP A O 15
ATOM 17053 N N . GLN A 1 33 ? 7.077 29.173 -1.626 1.00 13.05 33 GLN A N 15
ATOM 17054 C CA . GLN A 1 33 ? 5.984 29.567 -0.745 1.00 61.53 33 GLN A CA 15
ATOM 17055 C C . GLN A 1 33 ? 5.028 28.402 -0.509 1.00 21.20 33 GLN A C 15
ATOM 17056 O O . GLN A 1 33 ? 4.574 28.174 0.612 1.00 62.33 33 GLN A O 15
ATOM 17070 N N . CYS A 1 34 ? 4.725 27.669 -1.574 1.00 20.44 34 CYS A N 15
ATOM 17071 C CA . CYS A 1 34 ? 3.821 26.527 -1.485 1.00 42.12 34 CYS A CA 15
ATOM 17072 C C . CYS A 1 34 ? 4.258 25.573 -0.379 1.00 14.23 34 CYS A C 15
ATOM 17073 O O . CYS A 1 34 ? 5.404 25.123 -0.347 1.00 24.15 34 CYS A O 15
ATOM 17080 N N . CYS A 1 35 ? 3.337 25.266 0.529 1.00 63.44 35 CYS A N 15
ATOM 17081 C CA . CYS A 1 35 ? 3.624 24.366 1.638 1.00 62.12 35 CYS A CA 15
ATOM 17082 C C . CYS A 1 35 ? 4.247 23.065 1.136 1.00 75.41 35 CYS A C 15
ATOM 17083 O O . CYS A 1 35 ? 3.653 22.355 0.324 1.00 52.33 35 CYS A O 15
ATOM 17090 N N . ARG A 1 36 ? 5.445 22.761 1.626 1.00 74.42 36 ARG A N 15
ATOM 17091 C CA . ARG A 1 36 ? 6.146 21.547 1.226 1.00 31.31 36 ARG A CA 15
ATOM 17092 C C . ARG A 1 36 ? 5.361 20.305 1.635 1.00 11.50 36 ARG A C 15
ATOM 17093 O O . ARG A 1 36 ? 4.493 20.348 2.506 1.00 64.44 36 ARG A O 15
ATOM 17114 N N . PRO A 1 37 ? 5.672 19.170 0.993 1.00 2.54 37 PRO A N 15
ATOM 17115 C CA . PRO A 1 37 ? 5.007 17.894 1.273 1.00 73.11 37 PRO A CA 15
ATOM 17116 C C . PRO A 1 37 ? 5.378 17.335 2.643 1.00 25.00 37 PRO A C 15
ATOM 17117 O O . PRO A 1 37 ? 6.463 17.603 3.160 1.00 22.30 37 PRO A O 15
ATOM 17128 N N . TYR A 1 38 ? 4.472 16.558 3.224 1.00 62.25 38 TYR A N 15
ATOM 17129 C CA . TYR A 1 38 ? 4.703 15.963 4.535 1.00 14.44 38 TYR A CA 15
ATOM 17130 C C . TYR A 1 38 ? 6.005 15.167 4.550 1.00 34.42 38 TYR A C 15
ATOM 17131 O O . TYR A 1 38 ? 6.673 15.067 5.579 1.00 11.41 38 TYR A O 15
ATOM 17149 N N . ASP A 1 39 ? 6.357 14.602 3.400 1.00 32.30 39 ASP A N 15
ATOM 17150 C CA . ASP A 1 39 ? 7.579 13.815 3.279 1.00 33.55 39 ASP A CA 15
ATOM 17151 C C . ASP A 1 39 ? 8.317 14.154 1.988 1.00 15.11 39 ASP A C 15
ATOM 17152 O O . ASP A 1 39 ? 8.006 13.619 0.922 1.00 13.04 39 ASP A O 15
ATOM 17161 N N . THR A 1 40 ? 9.298 15.047 2.089 1.00 42.33 40 THR A N 15
ATOM 17162 C CA . THR A 1 40 ? 10.077 15.459 0.928 1.00 51.22 40 THR A CA 15
ATOM 17163 C C . THR A 1 40 ? 10.750 14.263 0.265 1.00 5.24 40 THR A C 15
ATOM 17164 O O . THR A 1 40 ? 11.068 14.296 -0.925 1.00 55.42 40 THR A O 15
ATOM 17175 N N . THR A 1 41 ? 10.963 13.205 1.041 1.00 61.40 41 THR A N 15
ATOM 17176 C CA . THR A 1 41 ? 11.600 11.997 0.528 1.00 21.31 41 THR A CA 15
ATOM 17177 C C . THR A 1 41 ? 10.625 11.176 -0.309 1.00 74.10 41 THR A C 15
ATOM 17178 O O . THR A 1 41 ? 11.031 10.290 -1.059 1.00 32.32 41 THR A O 15
ATOM 17189 N N . ALA A 1 42 ? 9.338 11.479 -0.177 1.00 33.42 42 ALA A N 15
ATOM 17190 C CA . ALA A 1 42 ? 8.305 10.770 -0.923 1.00 33.24 42 ALA A CA 15
ATOM 17191 C C . ALA A 1 42 ? 7.338 11.746 -1.583 1.00 22.22 42 ALA A C 15
ATOM 17192 O O . ALA A 1 42 ? 6.197 11.395 -1.883 1.00 41.33 42 ALA A O 15
ATOM 17199 N N . ALA A 1 43 ? 7.800 12.972 -1.805 1.00 12.24 43 ALA A N 15
ATOM 17200 C CA . ALA A 1 43 ? 6.975 13.998 -2.430 1.00 72.33 43 ALA A CA 15
ATOM 17201 C C . ALA A 1 43 ? 7.754 15.298 -2.604 1.00 51.10 43 ALA A C 15
ATOM 17202 O O . ALA A 1 43 ? 8.776 15.513 -1.952 1.00 33.12 43 ALA A O 15
ATOM 17209 N N . PHE A 1 44 ? 7.264 16.162 -3.486 1.00 14.41 44 PHE A N 15
ATOM 17210 C CA . PHE A 1 44 ? 7.915 17.441 -3.746 1.00 61.30 44 PHE A CA 15
ATOM 17211 C C . PHE A 1 44 ? 6.902 18.582 -3.722 1.00 33.54 44 PHE A C 15
ATOM 17212 O O . PHE A 1 44 ? 5.703 18.359 -3.548 1.00 25.14 44 PHE A O 15
ATOM 17229 N N . HIS A 1 45 ? 7.393 19.805 -3.894 1.00 30.01 45 HIS A N 15
ATOM 17230 C CA . HIS A 1 45 ? 6.532 20.983 -3.892 1.00 13.52 45 HIS A CA 15
ATOM 17231 C C . HIS A 1 45 ? 6.715 21.793 -5.171 1.00 32.25 45 HIS A C 15
ATOM 17232 O O . HIS A 1 45 ? 7.639 21.548 -5.946 1.00 34.05 45 HIS A O 15
ATOM 17246 N N . GLY A 1 46 ? 5.827 22.758 -5.388 1.00 15.53 46 GLY A N 15
ATOM 17247 C CA . GLY A 1 46 ? 5.908 23.590 -6.575 1.00 51.15 46 GLY A CA 15
ATOM 17248 C C . GLY A 1 46 ? 4.650 24.405 -6.797 1.00 30.33 46 GLY A C 15
ATOM 17249 O O . GLY A 1 46 ? 3.600 24.110 -6.228 1.00 1.11 46 GLY A O 15
ATOM 17253 N N . CYS A 1 47 ? 4.757 25.438 -7.627 1.00 73.31 47 CYS A N 15
ATOM 17254 C CA . CYS A 1 47 ? 3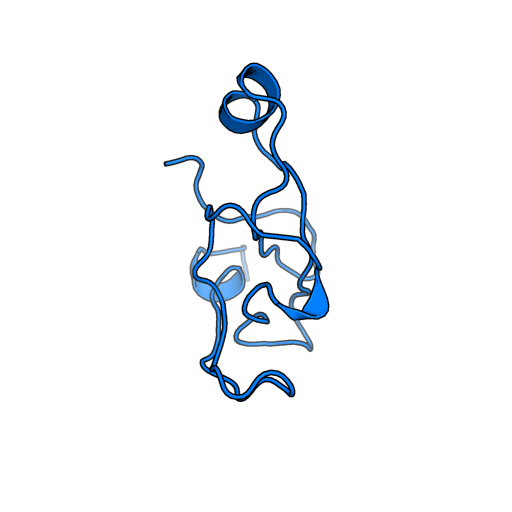.621 26.303 -7.924 1.00 12.40 47 CYS A CA 15
ATOM 17255 C C . CYS A 1 47 ? 3.296 26.281 -9.414 1.00 61.22 47 CYS A C 15
ATOM 17256 O O . CYS A 1 47 ? 4.134 26.625 -10.247 1.00 61.52 47 CYS A O 15
ATOM 17263 N N . GLY A 1 48 ? 2.073 25.878 -9.742 1.00 51.40 48 GLY A N 15
ATOM 17264 C CA . GLY A 1 48 ? 1.658 25.821 -11.132 1.00 22.12 48 GLY A CA 15
ATOM 17265 C C . GLY A 1 48 ? 0.254 25.273 -11.297 1.00 74.05 48 GLY A C 15
ATOM 17266 O O . GLY A 1 48 ? -0.552 25.323 -10.366 1.00 74.34 48 GLY A O 15
ATOM 17270 N N . ARG A 1 49 ? -0.041 24.754 -12.483 1.00 34.44 49 ARG A N 15
ATOM 17271 C CA . ARG A 1 49 ? -1.360 24.198 -12.767 1.00 43.42 49 ARG A CA 15
ATOM 17272 C C . ARG A 1 49 ? -1.242 22.813 -13.396 1.00 72.42 49 ARG A C 15
ATOM 17273 O O . ARG A 1 49 ? -0.645 22.655 -14.463 1.00 32.25 49 ARG A O 15
ATOM 17294 N N . ILE A 1 50 ? -1.814 21.816 -12.732 1.00 45.20 50 ILE A N 15
ATOM 17295 C CA . ILE A 1 50 ? -1.773 20.445 -13.228 1.00 24.22 50 ILE A CA 15
ATOM 17296 C C . ILE A 1 50 ? -3.155 19.984 -13.681 1.00 32.02 50 ILE A C 15
ATOM 17297 O O . ILE A 1 50 ? -3.277 19.077 -14.505 1.00 4.22 50 ILE A O 15
ATOM 17313 N N . TRP A 1 51 ? -4.190 20.615 -13.139 1.00 65.10 51 TRP A N 15
ATOM 17314 C CA . TRP A 1 51 ? -5.563 20.270 -13.489 1.00 64.31 51 TRP A CA 15
ATOM 17315 C C . TRP A 1 51 ? -6.118 21.233 -14.533 1.00 21.13 51 TRP A C 15
ATOM 17316 O O . TRP A 1 51 ? -5.668 22.372 -14.661 1.00 63.40 51 TRP A O 15
ATOM 17337 N N . PRO A 1 52 ? -7.116 20.768 -15.298 1.00 33.22 52 PRO A N 15
ATOM 17338 C CA . PRO A 1 52 ? -7.755 21.573 -16.343 1.00 11.42 52 PRO A CA 15
ATOM 17339 C C . PRO A 1 52 ? -8.592 22.711 -15.769 1.00 61.34 52 PRO A C 15
ATOM 17340 O O . PRO A 1 52 ? -8.912 23.674 -16.467 1.00 42.35 52 PRO A O 15
ATOM 17351 N N . LYS A 1 53 ? -8.944 22.594 -14.493 1.00 42.35 53 LYS A N 15
ATOM 17352 C CA . LYS A 1 53 ? -9.744 23.613 -13.823 1.00 54.32 53 LYS A CA 15
ATOM 17353 C C . LYS A 1 53 ? -8.925 24.878 -13.585 1.00 33.53 53 LYS A C 15
ATOM 17354 O O . LYS A 1 53 ? -9.371 25.984 -13.891 1.00 74.30 53 LYS A O 15
ATOM 17373 N N . ASP A 1 54 ? -7.726 24.707 -13.041 1.00 52.15 54 ASP A N 15
ATOM 17374 C CA . ASP A 1 54 ? -6.843 25.835 -12.765 1.00 1.22 54 ASP A CA 15
ATOM 17375 C C . ASP A 1 54 ? -6.395 26.504 -14.061 1.00 22.44 54 ASP A C 15
ATOM 17376 O O . ASP A 1 54 ? -6.186 27.716 -14.107 1.00 3.21 54 ASP A O 15
ATOM 17385 N N . LYS A 1 55 ? -6.248 25.707 -15.113 1.00 0.11 55 LYS A N 15
ATOM 17386 C CA . LYS A 1 55 ? -5.825 26.220 -16.411 1.00 71.30 55 LYS A CA 15
ATOM 17387 C C . LYS A 1 55 ? -6.777 27.306 -16.902 1.00 30.04 55 LYS A C 15
ATOM 17388 O O . LYS A 1 55 ? -6.344 28.341 -17.406 1.00 33.44 55 LYS A O 15
ATOM 17407 N N . ARG A 1 56 ? -8.074 27.060 -16.752 1.00 42.23 56 ARG A N 15
ATOM 17408 C CA . ARG A 1 56 ? -9.087 28.018 -17.181 1.00 60.15 56 ARG A CA 15
ATOM 17409 C C . ARG A 1 56 ? -8.931 29.343 -16.441 1.00 33.12 56 ARG A C 15
ATOM 17410 O O . ARG A 1 56 ? -9.316 30.395 -16.947 1.00 23.12 56 ARG A O 15
ATOM 17431 N N . GLU A 1 57 ? -8.364 29.281 -15.240 1.00 1.14 57 GLU A N 15
ATOM 17432 C CA . GLU A 1 57 ? -8.158 30.476 -14.431 1.00 73.50 57 GLU A CA 15
ATOM 17433 C C . GLU A 1 57 ? -6.825 31.137 -14.766 1.00 75.12 57 GLU A C 15
ATOM 17434 O O . GLU A 1 57 ? -6.629 32.328 -14.520 1.00 65.11 57 GLU A O 15
ATOM 17446 N N . LYS A 1 58 ? -5.908 30.357 -15.328 1.00 50.53 58 LYS A N 15
ATOM 17447 C CA . LYS A 1 58 ? -4.592 30.864 -15.699 1.00 42.02 58 LYS A CA 15
ATOM 17448 C C . LYS A 1 58 ? -3.872 31.445 -14.486 1.00 73.23 58 LYS A C 15
ATOM 17449 O O . LYS A 1 58 ? -3.321 32.544 -14.548 1.00 73.04 58 LYS A O 15
ATOM 17468 N N . VAL A 1 59 ? -3.881 30.701 -13.385 1.00 2.35 59 VAL A N 15
ATOM 17469 C CA . VAL A 1 59 ? -3.226 31.140 -12.160 1.00 3.13 59 VAL A CA 15
ATOM 17470 C C . VAL A 1 59 ? -2.509 29.984 -11.473 1.00 32.04 59 VAL A C 15
ATOM 17471 O O . VAL A 1 59 ? -3.124 28.971 -11.137 1.00 24.43 59 VAL A O 15
ATOM 17484 N N . ASP A 1 60 ? -1.207 30.143 -11.265 1.00 14.15 60 ASP A N 15
ATOM 17485 C CA . ASP A 1 60 ? -0.406 29.112 -10.617 1.00 22.51 60 ASP A CA 15
ATOM 17486 C C . ASP A 1 60 ? -0.783 28.975 -9.145 1.00 13.20 60 ASP A C 15
ATOM 17487 O O . ASP A 1 60 ? -0.716 29.943 -8.386 1.00 44.21 60 ASP A O 15
ATOM 17496 N N . ARG A 1 61 ? -1.178 27.771 -8.750 1.00 3.03 61 ARG A N 15
ATOM 17497 C CA . ARG A 1 61 ? -1.568 27.510 -7.369 1.00 14.00 61 ARG A CA 15
ATOM 17498 C C . ARG A 1 61 ? -0.674 26.442 -6.744 1.00 1.23 61 ARG A C 15
ATOM 17499 O O . ARG A 1 61 ? -0.087 25.619 -7.447 1.00 63.34 61 ARG A O 15
ATOM 17520 N N . CYS A 1 62 ? -0.575 26.462 -5.419 1.00 42.04 62 CYS A N 15
ATOM 17521 C CA . CYS A 1 62 ? 0.247 25.498 -4.698 1.00 0.35 62 CYS A CA 15
ATOM 17522 C C . CYS A 1 62 ? -0.233 24.073 -4.958 1.00 41.03 62 CYS A C 15
ATOM 17523 O O . CYS A 1 62 ? -1.417 23.768 -4.813 1.00 41.35 62 CYS A O 15
ATOM 17530 N N . TYR A 1 63 ? 0.696 23.204 -5.343 1.00 45.52 63 TYR A N 15
ATOM 17531 C CA . TYR A 1 63 ? 0.369 21.811 -5.625 1.00 14.20 63 TYR A CA 15
ATOM 17532 C C . TYR A 1 63 ? 1.422 20.875 -5.040 1.00 21.05 63 TYR A C 15
ATOM 17533 O O . TYR A 1 63 ? 2.570 21.267 -4.834 1.00 3.33 63 TYR A O 15
ATOM 17551 N N . ILE A 1 64 ? 1.020 19.636 -4.775 1.00 55.33 64 ILE A N 15
ATOM 17552 C CA . ILE A 1 64 ? 1.928 18.643 -4.216 1.00 5.43 64 ILE A CA 15
ATOM 17553 C C . ILE A 1 64 ? 1.625 17.251 -4.761 1.00 12.54 64 ILE A C 15
ATOM 17554 O O . ILE A 1 64 ? 0.469 16.826 -4.801 1.00 4.15 64 ILE A O 15
ATOM 17570 N N . CYS A 1 65 ? 2.669 16.545 -5.179 1.00 21.21 65 CYS A N 15
ATOM 17571 C CA . CYS A 1 65 ? 2.516 15.201 -5.721 1.00 73.21 65 CYS A CA 15
ATOM 17572 C C . CYS A 1 65 ? 3.491 14.232 -5.057 1.00 10.41 65 CYS A C 15
ATOM 17573 O O . CYS A 1 65 ? 4.433 14.648 -4.383 1.00 53.41 65 CYS A O 15
ATOM 17580 N N . ASN A 1 66 ? 3.257 12.939 -5.251 1.00 44.32 66 ASN A N 15
ATOM 17581 C CA . ASN A 1 66 ? 4.113 11.910 -4.673 1.00 53.41 66 ASN A CA 15
ATOM 17582 C C . ASN A 1 66 ? 5.390 11.742 -5.490 1.00 40.54 66 ASN A C 15
ATOM 17583 O O . ASN A 1 66 ? 5.479 12.209 -6.626 1.00 42.44 66 ASN A O 15
ATOM 17594 N N . ASN A 1 67 ? 6.377 11.070 -4.905 1.00 11.55 67 ASN A N 15
ATOM 17595 C CA . ASN A 1 67 ? 7.649 10.839 -5.580 1.00 15.23 67 ASN A CA 15
ATOM 17596 C C . ASN A 1 67 ? 7.441 10.090 -6.893 1.00 64.24 67 ASN A C 15
ATOM 17597 O O . ASN A 1 67 ? 8.201 10.267 -7.844 1.00 61.44 67 ASN A O 15
ATOM 17608 N N . GLU A 1 68 ? 6.407 9.258 -6.934 1.00 2.34 68 GLU A N 15
ATOM 17609 C CA . GLU A 1 68 ? 6.099 8.482 -8.131 1.00 64.21 68 GLU A CA 15
ATOM 17610 C C . GLU A 1 68 ? 5.390 9.344 -9.171 1.00 23.15 68 GLU A C 15
ATOM 17611 O O . GLU A 1 68 ? 5.205 8.932 -10.316 1.00 62.10 68 GLU A O 15
ATOM 17623 N N . LYS A 1 69 ? 4.993 10.546 -8.763 1.00 71.44 69 LYS A N 15
ATOM 17624 C CA . LYS A 1 69 ? 4.304 11.469 -9.658 1.00 40.30 69 LYS A CA 15
ATOM 17625 C C . LYS A 1 69 ? 3.060 10.820 -10.254 1.00 12.13 69 LYS A C 15
ATOM 17626 O O . LYS A 1 69 ? 2.647 11.150 -11.367 1.00 32.33 69 LYS A O 15
ATOM 17645 N N . THR A 1 70 ? 2.461 9.898 -9.505 1.00 30.31 70 THR A N 15
ATOM 17646 C CA . THR A 1 70 ? 1.263 9.205 -9.961 1.00 22.31 70 THR A CA 15
ATOM 17647 C C . THR A 1 70 ? 0.016 9.752 -9.274 1.00 43.33 70 THR A C 15
ATOM 17648 O O . THR A 1 70 ? -1.065 9.786 -9.864 1.00 43.31 70 THR A O 15
ATOM 17659 N N . LEU A 1 71 ? 0.174 10.179 -8.026 1.00 55.15 71 LEU A N 15
ATOM 17660 C CA . LEU A 1 71 ? -0.941 10.726 -7.259 1.00 63.21 71 LEU A CA 15
ATOM 17661 C C . LEU A 1 71 ? -0.681 12.183 -6.887 1.00 74.32 71 LEU A C 15
ATOM 17662 O O . LEU A 1 71 ? 0.425 12.546 -6.487 1.00 71.24 71 LEU A O 15
ATOM 17678 N N . CYS A 1 72 ? -1.710 13.014 -7.019 1.00 53.03 72 CYS A N 15
ATOM 17679 C CA . CYS A 1 72 ? -1.595 14.430 -6.696 1.00 32.24 72 CYS A CA 15
ATOM 17680 C C . CYS A 1 72 ? -2.853 14.931 -5.991 1.00 44.23 72 CYS A C 15
ATOM 17681 O O . CYS A 1 72 ? -3.891 14.266 -6.002 1.00 42.24 72 CYS A O 15
ATOM 17688 N N . THR A 1 73 ? -2.755 16.107 -5.378 1.00 61.13 73 THR A N 15
ATOM 17689 C CA . THR A 1 73 ? -3.882 16.696 -4.668 1.00 22.22 73 THR A CA 15
ATOM 17690 C C . THR A 1 73 ? -5.115 16.773 -5.561 1.00 44.15 73 THR A C 15
ATOM 17691 O O . THR A 1 73 ? -5.016 17.094 -6.746 1.00 61.12 73 THR A O 15
ATOM 17702 N N . SER A 1 74 ? -6.276 16.479 -4.986 1.00 30.10 74 SER A N 15
ATOM 17703 C CA . SER A 1 74 ? -7.529 16.512 -5.731 1.00 62.43 74 SER A CA 15
ATOM 17704 C C . SER A 1 74 ? -7.728 17.871 -6.397 1.00 35.40 74 SER A C 15
ATOM 17705 O O . SER A 1 74 ? -7.267 18.895 -5.894 1.00 60.23 74 SER A O 15
ATOM 17713 N N . VAL A 1 75 ? -8.418 17.869 -7.533 1.00 55.43 75 VAL A N 15
ATOM 17714 C CA . VAL A 1 75 ? -8.681 19.101 -8.269 1.00 11.13 75 VAL A CA 15
ATOM 17715 C C . VAL A 1 75 ? -9.328 20.150 -7.371 1.00 25.41 75 VAL A C 15
ATOM 17716 O O . VAL A 1 75 ? -9.144 21.350 -7.572 1.00 24.22 75 VAL A O 15
ATOM 17729 N N . MET A 1 76 ? -10.085 19.689 -6.383 1.00 43.31 76 MET A N 15
ATOM 17730 C CA . MET A 1 76 ? -10.759 20.588 -5.452 1.00 43.13 76 MET A CA 15
ATOM 17731 C C . MET A 1 76 ? -10.549 20.136 -4.011 1.00 51.03 76 MET A C 15
ATOM 17732 O O . MET A 1 76 ? -10.552 20.950 -3.086 1.00 70.34 76 MET A O 15
ATOM 17746 N N . GLY A 1 1 ? 3.556 -0.729 -0.720 1.00 62.14 1 GLY A N 16
ATOM 17747 C CA . GLY A 1 1 ? 2.487 0.194 -0.387 1.00 72.30 1 GLY A CA 16
ATOM 17748 C C . GLY A 1 1 ? 2.017 0.995 -1.585 1.00 22.14 1 GLY A C 16
ATOM 17749 O O . GLY A 1 1 ? 2.820 1.397 -2.427 1.00 61.32 1 GLY A O 16
ATOM 17755 N N . THR A 1 2 ? 0.710 1.226 -1.664 1.00 31.43 2 THR A N 16
ATOM 17756 C CA . THR A 1 2 ? 0.134 1.981 -2.769 1.00 21.31 2 THR A CA 16
ATOM 17757 C C . THR A 1 2 ? -0.027 3.452 -2.406 1.00 71.43 2 THR A C 16
ATOM 17758 O O . THR A 1 2 ? -0.054 3.829 -1.234 1.00 32.13 2 THR A O 16
ATOM 17769 N N . PRO A 1 3 ? -0.138 4.308 -3.433 1.00 22.24 3 PRO A N 16
ATOM 17770 C CA . PRO A 1 3 ? -0.298 5.753 -3.246 1.00 51.53 3 PRO A CA 16
ATOM 17771 C C . PRO A 1 3 ? -1.665 6.115 -2.671 1.00 21.02 3 PRO A C 16
ATOM 17772 O O . PRO A 1 3 ? -2.674 5.500 -3.013 1.00 25.42 3 PRO A O 16
ATOM 17783 N N . SER A 1 4 ? -1.686 7.115 -1.797 1.00 53.30 4 SER A N 16
ATOM 17784 C CA . SER A 1 4 ? -2.927 7.556 -1.171 1.00 1.23 4 SER A CA 16
ATOM 17785 C C . SER A 1 4 ? -2.883 9.050 -0.871 1.00 70.21 4 SER A C 16
ATOM 17786 O O . SER A 1 4 ? -1.856 9.702 -1.057 1.00 72.45 4 SER A O 16
ATOM 17794 N N . ALA A 1 5 ? -4.006 9.588 -0.404 1.00 44.51 5 ALA A N 16
ATOM 17795 C CA . ALA A 1 5 ? -4.097 11.005 -0.075 1.00 71.53 5 ALA A CA 16
ATOM 17796 C C . ALA A 1 5 ? -3.041 11.399 0.953 1.00 64.50 5 ALA A C 16
ATOM 17797 O O . ALA A 1 5 ? -2.653 12.562 1.044 1.00 75.23 5 ALA A O 16
ATOM 17804 N N . ASP A 1 6 ? -2.581 10.419 1.725 1.00 73.12 6 ASP A N 16
ATOM 17805 C CA . ASP A 1 6 ? -1.569 10.663 2.746 1.00 73.34 6 ASP A CA 16
ATOM 17806 C C . ASP A 1 6 ? -0.217 10.970 2.111 1.00 50.31 6 ASP A C 16
ATOM 17807 O O . ASP A 1 6 ? 0.622 11.644 2.708 1.00 61.44 6 ASP A O 16
ATOM 17816 N N . GLN A 1 7 ? -0.012 10.466 0.896 1.00 61.34 7 GLN A N 16
ATOM 17817 C CA . GLN A 1 7 ? 1.240 10.685 0.182 1.00 33.32 7 GLN A CA 16
ATOM 17818 C C . GLN A 1 7 ? 1.316 12.109 -0.362 1.00 30.12 7 GLN A C 16
ATOM 17819 O O . GLN A 1 7 ? 2.402 12.661 -0.536 1.00 65.14 7 GLN A O 16
ATOM 17833 N N . VAL A 1 8 ? 0.154 12.698 -0.626 1.00 11.23 8 VAL A N 16
ATOM 17834 C CA . VAL A 1 8 ? 0.088 14.058 -1.148 1.00 70.32 8 VAL A CA 16
ATOM 17835 C C . VAL A 1 8 ? -0.118 15.069 -0.025 1.00 51.41 8 VAL A C 16
ATOM 17836 O O . VAL A 1 8 ? -0.631 16.164 -0.249 1.00 2.43 8 VAL A O 16
ATOM 17849 N N . ARG A 1 9 ? 0.289 14.692 1.183 1.00 23.24 9 ARG A N 16
ATOM 17850 C CA . ARG A 1 9 ? 0.149 15.566 2.342 1.00 13.23 9 ARG A CA 16
ATOM 17851 C C . ARG A 1 9 ? 1.185 16.686 2.307 1.00 52.15 9 ARG A C 16
ATOM 17852 O O . ARG A 1 9 ? 1.988 16.773 1.378 1.00 24.40 9 ARG A O 16
ATOM 17873 N N . TYR A 1 10 ? 1.160 17.540 3.323 1.00 14.33 10 TYR A N 16
ATOM 17874 C CA . TYR A 1 10 ? 2.095 18.655 3.409 1.00 71.55 10 TYR A CA 16
ATOM 17875 C C . TYR A 1 10 ? 2.497 18.921 4.856 1.00 52.43 10 TYR A C 16
ATOM 17876 O O . TYR A 1 10 ? 1.798 18.524 5.789 1.00 74.35 10 TYR A O 16
ATOM 17894 N N . ASN A 1 11 ? 3.628 19.597 5.036 1.00 42.23 11 ASN A N 16
ATOM 17895 C CA . ASN A 1 11 ? 4.124 19.916 6.368 1.00 42.31 11 ASN A CA 16
ATOM 17896 C C . ASN A 1 11 ? 4.231 21.427 6.561 1.00 20.03 11 ASN A C 16
ATOM 17897 O O . ASN A 1 11 ? 4.588 22.156 5.636 1.00 44.41 11 ASN A O 16
ATOM 17908 N N . TYR A 1 12 ? 3.924 21.886 7.768 1.00 45.02 12 TYR A N 16
ATOM 17909 C CA . TYR A 1 12 ? 3.985 23.309 8.083 1.00 72.31 12 TYR A CA 16
ATOM 17910 C C . TYR A 1 12 ? 5.424 23.751 8.330 1.00 31.24 12 TYR A C 16
ATOM 17911 O O . TYR A 1 12 ? 6.067 23.311 9.284 1.00 51.10 12 TYR A O 16
ATOM 17929 N N . THR A 1 13 ? 5.926 24.627 7.463 1.00 52.44 13 THR A N 16
ATOM 17930 C CA . THR A 1 13 ? 7.287 25.129 7.586 1.00 21.44 13 THR A CA 16
ATOM 17931 C C . THR A 1 13 ? 7.308 26.652 7.659 1.00 1.51 13 THR A C 16
ATOM 17932 O O . THR A 1 13 ? 6.299 27.307 7.400 1.00 61.40 13 THR A O 16
ATOM 17943 N N . GLU A 1 14 ? 8.462 27.207 8.009 1.00 33.12 14 GLU A N 16
ATOM 17944 C CA . GLU A 1 14 ? 8.613 28.654 8.115 1.00 45.32 14 GLU A CA 16
ATOM 17945 C C . GLU A 1 14 ? 9.185 29.238 6.827 1.00 72.14 14 GLU A C 16
ATOM 17946 O O . GLU A 1 14 ? 9.960 28.584 6.126 1.00 2.41 14 GLU A O 16
ATOM 17958 N N . LEU A 1 15 ? 8.798 30.471 6.519 1.00 31.01 15 LEU A N 16
ATOM 17959 C CA . LEU A 1 15 ? 9.273 31.143 5.314 1.00 75.52 15 LEU A CA 16
ATOM 17960 C C . LEU A 1 15 ? 10.090 32.382 5.667 1.00 52.53 15 LEU A C 16
ATOM 17961 O O . LEU A 1 15 ? 9.979 32.937 6.760 1.00 52.44 15 LEU A O 16
ATOM 17977 N N . PRO A 1 16 ? 10.929 32.827 4.721 1.00 52.33 16 PRO A N 16
ATOM 17978 C CA . PRO A 1 16 ? 11.780 34.007 4.908 1.00 73.22 16 PRO A CA 16
ATOM 17979 C C . PRO A 1 16 ? 10.975 35.302 4.943 1.00 42.24 16 PRO A C 16
ATOM 17980 O O . PRO A 1 16 ? 11.516 36.372 5.218 1.00 30.55 16 PRO A O 16
ATOM 17991 N N . ASN A 1 17 ? 9.681 35.197 4.660 1.00 3.13 17 ASN A N 16
ATOM 17992 C CA . ASN A 1 17 ? 8.802 36.360 4.658 1.00 21.43 17 ASN A CA 16
ATOM 17993 C C . ASN A 1 17 ? 8.082 36.501 5.997 1.00 30.55 17 ASN A C 16
ATOM 17994 O O . ASN A 1 17 ? 7.307 37.433 6.202 1.00 12.42 17 ASN A O 16
ATOM 18005 N N . GLY A 1 18 ? 8.346 35.566 6.905 1.00 75.24 18 GLY A N 16
ATOM 18006 C CA . GLY A 1 18 ? 7.717 35.604 8.213 1.00 63.13 18 GLY A CA 16
ATOM 18007 C C . GLY A 1 18 ? 6.547 34.647 8.321 1.00 23.55 18 GLY A C 16
ATOM 18008 O O . GLY A 1 18 ? 6.206 34.196 9.413 1.00 61.41 18 GLY A O 16
ATOM 18012 N N . GLU A 1 19 ? 5.930 34.338 7.183 1.00 64.42 19 GLU A N 16
ATOM 18013 C CA . GLU A 1 19 ? 4.790 33.429 7.157 1.00 70.10 19 GLU A CA 16
ATOM 18014 C C . GLU A 1 19 ? 5.250 31.976 7.185 1.00 45.33 19 GLU A C 16
ATOM 18015 O O . GLU A 1 19 ? 6.449 31.693 7.202 1.00 50.13 19 GLU A O 16
ATOM 18027 N N . TYR A 1 20 ? 4.292 31.056 7.190 1.00 61.53 20 TYR A N 16
ATOM 18028 C CA . TYR A 1 20 ? 4.598 29.631 7.218 1.00 34.14 20 TYR A CA 16
ATOM 18029 C C . TYR A 1 20 ? 4.641 29.055 5.806 1.00 55.31 20 TYR A C 16
ATOM 18030 O O . TYR A 1 20 ? 5.702 28.682 5.306 1.00 31.44 20 TYR A O 16
ATOM 18048 N N . CYS A 1 21 ? 3.476 28.985 5.168 1.00 45.41 21 CYS A N 16
ATOM 18049 C CA . CYS A 1 21 ? 3.377 28.454 3.814 1.00 22.34 21 CYS A CA 16
ATOM 18050 C C . CYS A 1 21 ? 1.955 28.592 3.279 1.00 21.40 21 CYS A C 16
ATOM 18051 O O . CYS A 1 21 ? 0.988 28.579 4.042 1.00 34.13 21 CYS A O 16
ATOM 18058 N N . TYR A 1 22 ? 1.835 28.724 1.962 1.00 73.41 22 TYR A N 16
ATOM 18059 C CA . TYR A 1 22 ? 0.531 28.867 1.325 1.00 25.14 22 TYR A CA 16
ATOM 18060 C C . TYR A 1 22 ? -0.123 27.506 1.109 1.00 21.32 22 TYR A C 16
ATOM 18061 O O . TYR A 1 22 ? 0.426 26.639 0.428 1.00 14.24 22 TYR A O 16
ATOM 18079 N N . THR A 1 23 ? -1.301 27.324 1.696 1.00 31.22 23 THR A N 16
ATOM 18080 C CA . THR A 1 23 ? -2.032 26.069 1.571 1.00 12.23 23 THR A CA 16
ATOM 18081 C C . THR A 1 23 ? -2.121 25.627 0.114 1.00 3.11 23 THR A C 16
ATOM 18082 O O . THR A 1 23 ? -1.918 26.414 -0.810 1.00 50.51 23 THR A O 16
ATOM 18093 N N . PRO A 1 24 ? -2.432 24.340 -0.097 1.00 10.51 24 PRO A N 16
ATOM 18094 C CA . PRO A 1 24 ? -2.557 23.767 -1.441 1.00 1.33 24 PRO A CA 16
ATOM 18095 C C . PRO A 1 24 ? -3.783 24.286 -2.182 1.00 0.42 24 PRO A C 16
ATOM 18096 O O . PRO A 1 24 ? -4.730 24.778 -1.566 1.00 21.20 24 PRO A O 16
ATOM 18107 N N . ARG A 1 25 ? -3.760 24.174 -3.506 1.00 41.50 25 ARG A N 16
ATOM 18108 C CA . ARG A 1 25 ? -4.871 24.634 -4.331 1.00 11.30 25 ARG A CA 16
ATOM 18109 C C . ARG A 1 25 ? -5.095 26.133 -4.154 1.00 42.24 25 ARG A C 16
ATOM 18110 O O . ARG A 1 25 ? -6.182 26.645 -4.421 1.00 30.50 25 ARG A O 16
ATOM 18131 N N . ARG A 1 26 ? -4.059 26.832 -3.702 1.00 23.54 26 ARG A N 16
ATOM 18132 C CA . ARG A 1 26 ? -4.143 28.271 -3.489 1.00 14.21 26 ARG A CA 16
ATOM 18133 C C . ARG A 1 26 ? -3.260 29.021 -4.483 1.00 22.51 26 ARG A C 16
ATOM 18134 O O . ARG A 1 26 ? -2.194 28.541 -4.866 1.00 34.12 26 ARG A O 16
ATOM 18155 N N . ARG A 1 27 ? -3.713 30.201 -4.894 1.00 50.31 27 ARG A N 16
ATOM 18156 C CA . ARG A 1 27 ? -2.964 31.016 -5.845 1.00 40.43 27 ARG A CA 16
ATOM 18157 C C . ARG A 1 27 ? -1.653 31.500 -5.232 1.00 64.30 27 ARG A C 16
ATOM 18158 O O . ARG A 1 27 ? -1.650 32.207 -4.225 1.00 33.14 27 ARG A O 16
ATOM 18179 N N . CYS A 1 28 ? -0.541 31.113 -5.848 1.00 43.33 28 CYS A N 16
ATOM 18180 C CA . CYS A 1 28 ? 0.776 31.505 -5.365 1.00 31.31 28 CYS A CA 16
ATOM 18181 C C . CYS A 1 28 ? 1.617 32.096 -6.494 1.00 63.13 28 CYS A C 16
ATOM 18182 O O . CYS A 1 28 ? 1.252 32.006 -7.666 1.00 50.44 28 CYS A O 16
ATOM 18189 N N . THR A 1 29 ? 2.747 32.696 -6.132 1.00 73.01 29 THR A N 16
ATOM 18190 C CA . THR A 1 29 ? 3.639 33.301 -7.113 1.00 32.12 29 THR A CA 16
ATOM 18191 C C . THR A 1 29 ? 4.990 32.596 -7.134 1.00 33.55 29 THR A C 16
ATOM 18192 O O . THR A 1 29 ? 5.693 32.612 -8.144 1.00 51.13 29 THR A O 16
ATOM 18203 N N . SER A 1 30 ? 5.347 31.976 -6.014 1.00 63.54 30 SER A N 16
ATOM 18204 C CA . SER A 1 30 ? 6.617 31.266 -5.905 1.00 12.44 30 SER A CA 16
ATOM 18205 C C . SER A 1 30 ? 6.419 29.893 -5.271 1.00 32.23 30 SER A C 16
ATOM 18206 O O . SER A 1 30 ? 5.623 29.734 -4.345 1.00 42.24 30 SER A O 16
ATOM 18214 N N . ALA A 1 31 ? 7.148 28.903 -5.774 1.00 62.45 31 ALA A N 16
ATOM 18215 C CA . ALA A 1 31 ? 7.056 27.545 -5.256 1.00 32.30 31 ALA A CA 16
ATOM 18216 C C . ALA A 1 31 ? 7.489 27.484 -3.795 1.00 10.12 31 ALA A C 16
ATOM 18217 O O . ALA A 1 31 ? 6.921 26.732 -3.001 1.00 65.45 31 ALA A O 16
ATOM 18224 N N . ASP A 1 32 ? 8.494 28.277 -3.448 1.00 12.20 32 ASP A N 16
ATOM 18225 C CA . ASP A 1 32 ? 9.002 28.313 -2.080 1.00 73.45 32 ASP A CA 16
ATOM 18226 C C . ASP A 1 32 ? 7.876 28.586 -1.089 1.00 71.20 32 ASP A C 16
ATOM 18227 O O . ASP A 1 32 ? 7.861 28.038 0.013 1.00 64.22 32 ASP A O 16
ATOM 18236 N N . GLN A 1 33 ? 6.936 29.437 -1.488 1.00 13.05 33 GLN A N 16
ATOM 18237 C CA . GLN A 1 33 ? 5.806 29.783 -0.633 1.00 61.53 33 GLN A CA 16
ATOM 18238 C C . GLN A 1 33 ? 4.861 28.597 -0.473 1.00 21.20 33 GLN A C 16
ATOM 18239 O O . GLN A 1 33 ? 4.329 28.355 0.610 1.00 62.33 33 GLN A O 16
ATOM 18253 N N . CYS A 1 34 ? 4.653 27.863 -1.561 1.00 20.44 34 CYS A N 16
ATOM 18254 C CA . CYS A 1 34 ? 3.771 26.702 -1.544 1.00 42.12 34 CYS A CA 16
ATOM 18255 C C . CYS A 1 34 ? 4.218 25.694 -0.489 1.00 14.23 34 CYS A C 16
ATOM 18256 O O . CYS A 1 34 ? 5.382 25.295 -0.450 1.00 24.15 34 CYS A O 16
ATOM 18263 N N . CYS A 1 35 ? 3.285 25.287 0.365 1.00 63.44 35 CYS A N 16
ATOM 18264 C CA . CYS A 1 35 ? 3.581 24.327 1.421 1.00 62.12 35 CYS A CA 16
ATOM 18265 C C . CYS A 1 35 ? 4.275 23.092 0.854 1.00 75.41 35 CYS A C 16
ATOM 18266 O O . CYS A 1 35 ? 3.879 22.567 -0.186 1.00 52.33 35 CYS A O 16
ATOM 18273 N N . ARG A 1 36 ? 5.314 22.634 1.545 1.00 74.42 36 ARG A N 16
ATOM 18274 C CA . ARG A 1 36 ? 6.064 21.463 1.111 1.00 31.31 36 ARG A CA 16
ATOM 18275 C C . ARG A 1 36 ? 5.360 20.178 1.537 1.00 11.50 36 ARG A C 16
ATOM 18276 O O . ARG A 1 36 ? 4.525 20.169 2.442 1.00 64.44 36 ARG A O 16
ATOM 18297 N N . PRO A 1 37 ? 5.704 19.066 0.870 1.00 2.54 37 PRO A N 16
ATOM 18298 C CA . PRO A 1 37 ? 5.117 17.754 1.162 1.00 73.11 37 PRO A CA 16
ATOM 18299 C C . PRO A 1 37 ? 5.571 17.203 2.509 1.00 25.00 37 PRO A C 16
ATOM 18300 O O . PRO A 1 37 ? 6.663 17.515 2.983 1.00 22.30 37 PRO A O 16
ATOM 18311 N N . TYR A 1 38 ? 4.723 16.383 3.123 1.00 62.25 38 TYR A N 16
ATOM 18312 C CA . TYR A 1 38 ? 5.037 15.791 4.418 1.00 14.44 38 TYR A CA 16
ATOM 18313 C C . TYR A 1 38 ? 6.341 15.002 4.354 1.00 34.42 38 TYR A C 16
ATOM 18314 O O . TYR A 1 38 ? 7.046 14.864 5.354 1.00 11.41 38 TYR A O 16
ATOM 18332 N N . ASP A 1 39 ? 6.657 14.486 3.171 1.00 32.30 39 ASP A N 16
ATOM 18333 C CA . ASP A 1 39 ? 7.876 13.711 2.975 1.00 33.55 39 ASP A CA 16
ATOM 18334 C C . ASP A 1 39 ? 8.542 14.074 1.651 1.00 15.11 39 ASP A C 16
ATOM 18335 O O . ASP A 1 39 ? 8.162 13.569 0.594 1.00 13.04 39 ASP A O 16
ATOM 18344 N N . THR A 1 40 ? 9.538 14.951 1.715 1.00 42.33 40 THR A N 16
ATOM 18345 C CA . THR A 1 40 ? 10.256 15.383 0.523 1.00 51.22 40 THR A CA 16
ATOM 18346 C C . THR A 1 40 ? 10.865 14.195 -0.213 1.00 5.24 40 THR A C 16
ATOM 18347 O O . THR A 1 40 ? 11.056 14.234 -1.429 1.00 55.42 40 THR A O 16
ATOM 18358 N N . THR A 1 41 ? 11.166 13.135 0.531 1.00 61.40 41 THR A N 16
ATOM 18359 C CA . THR A 1 41 ? 11.754 11.935 -0.050 1.00 21.31 41 THR A CA 16
ATOM 18360 C C . THR A 1 41 ? 10.709 11.122 -0.805 1.00 74.10 41 THR A C 16
ATOM 18361 O O . THR A 1 41 ? 11.046 10.236 -1.590 1.00 32.32 41 THR A O 16
ATOM 18372 N N . ALA A 1 42 ? 9.439 11.430 -0.565 1.00 33.42 42 ALA A N 16
ATOM 18373 C CA . ALA A 1 42 ? 8.344 10.729 -1.226 1.00 33.24 42 ALA A CA 16
ATOM 18374 C C . ALA A 1 42 ? 7.352 11.713 -1.835 1.00 22.22 42 ALA A C 16
ATOM 18375 O O . ALA A 1 42 ? 6.185 11.382 -2.045 1.00 41.33 42 ALA A O 16
ATOM 18382 N N . ALA A 1 43 ? 7.824 12.922 -2.119 1.00 12.24 43 ALA A N 16
ATOM 18383 C CA . ALA A 1 43 ? 6.977 13.953 -2.706 1.00 72.33 43 ALA A CA 16
ATOM 18384 C C . ALA A 1 43 ? 7.769 15.231 -2.968 1.00 51.10 43 ALA A C 16
ATOM 18385 O O . ALA A 1 43 ? 8.911 15.366 -2.530 1.00 33.12 43 ALA A O 16
ATOM 18392 N N . PHE A 1 44 ? 7.154 16.166 -3.683 1.00 14.41 44 PHE A N 16
ATOM 18393 C CA . PHE A 1 44 ? 7.802 17.432 -4.005 1.00 61.30 44 PHE A CA 16
ATOM 18394 C C . PHE A 1 44 ? 6.795 18.578 -3.994 1.00 33.54 44 PHE A C 16
ATOM 18395 O O . PHE A 1 44 ? 5.585 18.355 -3.940 1.00 25.14 44 PHE A O 16
ATOM 18412 N N . HIS A 1 45 ? 7.302 19.806 -4.045 1.00 30.01 45 HIS A N 16
ATOM 18413 C CA . HIS A 1 45 ? 6.447 20.987 -4.041 1.00 13.52 45 HIS A CA 16
ATOM 18414 C C . HIS A 1 45 ? 6.661 21.816 -5.304 1.00 32.25 45 HIS A C 16
ATOM 18415 O O . HIS A 1 45 ? 7.598 21.578 -6.064 1.00 34.05 45 HIS A O 16
ATOM 18429 N N . GLY A 1 46 ? 5.783 22.790 -5.520 1.00 15.53 46 GLY A N 16
ATOM 18430 C CA . GLY A 1 46 ? 5.892 23.640 -6.694 1.00 51.15 46 GLY A CA 16
ATOM 18431 C C . GLY A 1 46 ? 4.614 24.402 -6.978 1.00 30.33 46 GLY A C 16
ATOM 18432 O O . GLY A 1 46 ? 3.531 23.996 -6.552 1.00 1.11 46 GLY A O 16
ATOM 18436 N N . CYS A 1 47 ? 4.735 25.511 -7.701 1.00 73.31 47 CYS A N 16
ATOM 18437 C CA . CYS A 1 47 ? 3.581 26.333 -8.042 1.00 12.40 47 CYS A CA 16
ATOM 18438 C C . CYS A 1 47 ? 3.255 26.224 -9.529 1.00 61.22 47 CYS A C 16
ATOM 18439 O O . CYS A 1 47 ? 4.085 26.536 -10.381 1.00 61.52 47 CYS A O 16
ATOM 18446 N N . GLY A 1 48 ? 2.038 25.782 -9.832 1.00 51.40 48 GLY A N 16
ATOM 18447 C CA . GLY A 1 48 ? 1.624 25.640 -11.215 1.00 22.12 48 GLY A CA 16
ATOM 18448 C C . GLY A 1 48 ? 0.170 25.237 -11.347 1.00 74.05 48 GLY A C 16
ATOM 18449 O O . GLY A 1 48 ? -0.626 25.448 -10.430 1.00 74.34 48 GLY A O 16
ATOM 18453 N N . ARG A 1 49 ? -0.181 24.653 -12.487 1.00 34.44 49 ARG A N 16
ATOM 18454 C CA . ARG A 1 49 ? -1.551 24.221 -12.736 1.00 43.42 49 ARG A CA 16
ATOM 18455 C C . ARG A 1 49 ? -1.588 22.764 -13.187 1.00 72.42 49 ARG A C 16
ATOM 18456 O O . ARG A 1 49 ? -1.467 22.469 -14.377 1.00 32.25 49 ARG A O 16
ATOM 18477 N N . ILE A 1 50 ? -1.757 21.858 -12.230 1.00 45.20 50 ILE A N 16
ATOM 18478 C CA . ILE A 1 50 ? -1.810 20.432 -12.530 1.00 24.22 50 ILE A CA 16
ATOM 18479 C C . ILE A 1 50 ? -3.249 19.959 -12.697 1.00 32.02 50 ILE A C 16
ATOM 18480 O O . ILE A 1 50 ? -3.539 18.768 -12.589 1.00 4.22 50 ILE A O 16
ATOM 18496 N N . TRP A 1 51 ? -4.148 20.900 -12.965 1.00 65.10 51 TRP A N 16
ATOM 18497 C CA . TRP A 1 51 ? -5.558 20.580 -13.151 1.00 64.31 51 TRP A CA 16
ATOM 18498 C C . TRP A 1 51 ? -6.189 21.487 -14.202 1.00 21.13 51 TRP A C 16
ATOM 18499 O O . TRP A 1 51 ? -5.718 22.593 -14.465 1.00 63.40 51 TRP A O 16
ATOM 18520 N N . PRO A 1 52 ? -7.280 21.009 -14.819 1.00 33.22 52 PRO A N 16
ATOM 18521 C CA . PRO A 1 52 ? -7.998 21.762 -15.851 1.00 11.42 52 PRO A CA 16
ATOM 18522 C C . PRO A 1 52 ? -8.729 22.974 -15.281 1.00 61.34 52 PRO A C 16
ATOM 18523 O O . PRO A 1 52 ? -9.061 23.910 -16.008 1.00 42.35 52 PRO A O 16
ATOM 18534 N N . LYS A 1 53 ? -8.977 22.951 -13.976 1.00 42.35 53 LYS A N 16
ATOM 18535 C CA . LYS A 1 53 ? -9.667 24.047 -13.308 1.00 54.32 53 LYS A CA 16
ATOM 18536 C C . LYS A 1 53 ? -8.743 25.248 -13.140 1.00 33.53 53 LYS A C 16
ATOM 18537 O O . LYS A 1 53 ? -9.151 26.391 -13.353 1.00 74.30 53 LYS A O 16
ATOM 18556 N N . ASP A 1 54 ? -7.499 24.984 -12.760 1.00 52.15 54 ASP A N 16
ATOM 18557 C CA . ASP A 1 54 ? -6.517 26.045 -12.566 1.00 1.22 54 ASP A CA 16
ATOM 18558 C C . ASP A 1 54 ? -5.952 26.512 -13.904 1.00 22.44 54 ASP A C 16
ATOM 18559 O O . ASP A 1 54 ? -5.551 27.667 -14.052 1.00 3.21 54 ASP A O 16
ATOM 18568 N N . LYS A 1 55 ? -5.919 25.607 -14.876 1.00 0.11 55 LYS A N 16
ATOM 18569 C CA . LYS A 1 55 ? -5.404 25.924 -16.202 1.00 71.30 55 LYS A CA 16
ATOM 18570 C C . LYS A 1 55 ? -6.340 26.880 -16.935 1.00 30.04 55 LYS A C 16
ATOM 18571 O O . LYS A 1 55 ? -5.900 27.877 -17.509 1.00 33.44 55 LYS A O 16
ATOM 18590 N N . ARG A 1 56 ? -7.632 26.570 -16.912 1.00 42.23 56 ARG A N 16
ATOM 18591 C CA . ARG A 1 56 ? -8.629 27.401 -17.574 1.00 60.15 56 ARG A CA 16
ATOM 18592 C C . ARG A 1 56 ? -8.590 28.829 -17.038 1.00 33.12 56 ARG A C 16
ATOM 18593 O O . ARG A 1 56 ? -8.982 29.771 -17.725 1.00 23.12 56 ARG A O 16
ATOM 18614 N N . GLU A 1 57 ? -8.114 28.980 -15.806 1.00 1.14 57 GLU A N 16
ATOM 18615 C CA . GLU A 1 57 ? -8.026 30.294 -15.177 1.00 73.50 57 GLU A CA 16
ATOM 18616 C C . GLU A 1 57 ? -6.649 30.912 -15.402 1.00 75.12 57 GLU A C 16
ATOM 18617 O O . GLU A 1 57 ? -6.472 32.123 -15.276 1.00 65.11 57 GLU A O 16
ATOM 18629 N N . LYS A 1 58 ? -5.675 30.070 -15.734 1.00 50.53 58 LYS A N 16
ATOM 18630 C CA . LYS A 1 58 ? -4.315 30.532 -15.977 1.00 42.02 58 LYS A CA 16
ATOM 18631 C C . LYS A 1 58 ? -3.742 31.215 -14.738 1.00 73.23 58 LYS A C 16
ATOM 18632 O O . LYS A 1 58 ? -3.432 32.406 -14.763 1.00 73.04 58 LYS A O 16
ATOM 18651 N N . VAL A 1 59 ? -3.605 30.453 -13.658 1.00 2.35 59 VAL A N 16
ATOM 18652 C CA . VAL A 1 59 ? -3.067 30.985 -12.411 1.00 3.13 59 VAL A CA 16
ATOM 18653 C C . VAL A 1 59 ? -2.269 29.926 -11.661 1.00 32.04 59 VAL A C 16
ATOM 18654 O O . VAL A 1 59 ? -2.769 28.836 -11.384 1.00 24.43 59 VAL A O 16
ATOM 18667 N N . ASP A 1 60 ? -1.023 30.254 -11.333 1.00 14.15 60 ASP A N 16
ATOM 18668 C CA . ASP A 1 60 ? -0.154 29.331 -10.613 1.00 22.51 60 ASP A CA 16
ATOM 18669 C C . ASP A 1 60 ? -0.711 29.030 -9.225 1.00 13.20 60 ASP A C 16
ATOM 18670 O O . ASP A 1 60 ? -0.835 29.923 -8.387 1.00 44.21 60 ASP A O 16
ATOM 18679 N N . ARG A 1 61 ? -1.048 27.766 -8.991 1.00 3.03 61 ARG A N 16
ATOM 18680 C CA . ARG A 1 61 ? -1.596 27.347 -7.704 1.00 14.00 61 ARG A CA 16
ATOM 18681 C C . ARG A 1 61 ? -0.687 26.321 -7.036 1.00 1.23 61 ARG A C 16
ATOM 18682 O O . ARG A 1 61 ? -0.048 25.510 -7.706 1.00 63.34 61 ARG A O 16
ATOM 18703 N N . CYS A 1 62 ? -0.633 26.362 -5.709 1.00 42.04 62 CYS A N 16
ATOM 18704 C CA . CYS A 1 62 ? 0.197 25.437 -4.946 1.00 0.35 62 CYS A CA 16
ATOM 18705 C C . CYS A 1 62 ? -0.291 24.001 -5.116 1.00 41.03 62 CYS A C 16
ATOM 18706 O O . CYS A 1 62 ? -1.480 23.718 -4.966 1.00 41.35 62 CYS A O 16
ATOM 18713 N N . TYR A 1 63 ? 0.633 23.100 -5.428 1.00 45.52 63 TYR A N 16
ATOM 18714 C CA . TYR A 1 63 ? 0.297 21.695 -5.618 1.00 14.20 63 TYR A CA 16
ATOM 18715 C C . TYR A 1 63 ? 1.356 20.791 -4.991 1.00 21.05 63 TYR A C 16
ATOM 18716 O O . TYR A 1 63 ? 2.501 21.198 -4.801 1.00 3.33 63 TYR A O 16
ATOM 18734 N N . ILE A 1 64 ? 0.961 19.563 -4.674 1.00 55.33 64 ILE A N 16
ATOM 18735 C CA . ILE A 1 64 ? 1.874 18.600 -4.070 1.00 5.43 64 ILE A CA 16
ATOM 18736 C C . ILE A 1 64 ? 1.585 17.186 -4.560 1.00 12.54 64 ILE A C 16
ATOM 18737 O O . ILE A 1 64 ? 0.471 16.681 -4.409 1.00 4.15 64 ILE A O 16
ATOM 18753 N N . CYS A 1 65 ? 2.593 16.549 -5.146 1.00 21.21 65 CYS A N 16
ATOM 18754 C CA . CYS A 1 65 ? 2.448 15.191 -5.655 1.00 73.21 65 CYS A CA 16
ATOM 18755 C C . CYS A 1 65 ? 3.502 14.267 -5.053 1.00 10.41 65 CYS A C 16
ATOM 18756 O O . CYS A 1 65 ? 4.539 14.722 -4.572 1.00 53.41 65 CYS A O 16
ATOM 18763 N N . ASN A 1 66 ? 3.228 12.967 -5.082 1.00 44.32 66 ASN A N 16
ATOM 18764 C CA . ASN A 1 66 ? 4.153 11.979 -4.538 1.00 53.41 66 ASN A CA 16
ATOM 18765 C C . ASN A 1 66 ? 5.361 11.805 -5.453 1.00 40.54 66 ASN A C 16
ATOM 18766 O O . ASN A 1 66 ? 5.362 12.266 -6.592 1.00 42.44 66 ASN A O 16
ATOM 18777 N N . ASN A 1 67 ? 6.390 11.135 -4.942 1.00 11.55 67 ASN A N 16
ATOM 18778 C CA . ASN A 1 67 ? 7.606 10.898 -5.712 1.00 15.23 67 ASN A CA 16
ATOM 18779 C C . ASN A 1 67 ? 7.297 10.140 -6.999 1.00 64.24 67 ASN A C 16
ATOM 18780 O O . ASN A 1 67 ? 7.980 10.308 -8.009 1.00 61.44 67 ASN A O 16
ATOM 18791 N N . GLU A 1 68 ? 6.263 9.307 -6.954 1.00 2.34 68 GLU A N 16
ATOM 18792 C CA . GLU A 1 68 ? 5.863 8.523 -8.117 1.00 64.21 68 GLU A CA 16
ATOM 18793 C C . GLU A 1 68 ? 5.088 9.381 -9.112 1.00 23.15 68 GLU A C 16
ATOM 18794 O O . GLU A 1 68 ? 4.819 8.960 -10.237 1.00 62.10 68 GLU A O 16
ATOM 18806 N N . LYS A 1 69 ? 4.732 10.589 -8.689 1.00 71.44 69 LYS A N 16
ATOM 18807 C CA . LYS A 1 69 ? 3.989 11.511 -9.543 1.00 40.30 69 LYS A CA 16
ATOM 18808 C C . LYS A 1 69 ? 2.713 10.858 -10.065 1.00 12.13 69 LYS A C 16
ATOM 18809 O O . LYS A 1 69 ? 2.209 11.221 -11.129 1.00 32.33 69 LYS A O 16
ATOM 18828 N N . THR A 1 70 ? 2.193 9.896 -9.311 1.00 30.31 70 THR A N 16
ATOM 18829 C CA . THR A 1 70 ? 0.976 9.193 -9.697 1.00 22.31 70 THR A CA 16
ATOM 18830 C C . THR A 1 70 ? -0.245 9.785 -9.001 1.00 43.33 70 THR A C 16
ATOM 18831 O O . THR A 1 70 ? -1.329 9.854 -9.580 1.00 43.31 70 THR A O 16
ATOM 18842 N N . LEU A 1 71 ? -0.062 10.209 -7.756 1.00 55.15 71 LEU A N 16
ATOM 18843 C CA . LEU A 1 71 ? -1.149 10.796 -6.980 1.00 63.21 71 LEU A CA 16
ATOM 18844 C C . LEU A 1 71 ? -0.874 12.265 -6.681 1.00 74.32 71 LEU A C 16
ATOM 18845 O O . LEU A 1 71 ? 0.252 12.643 -6.350 1.00 71.24 71 LEU A O 16
ATOM 18861 N N . CYS A 1 72 ? -1.908 13.091 -6.798 1.00 53.03 72 CYS A N 16
ATOM 18862 C CA . CYS A 1 72 ? -1.779 14.521 -6.539 1.00 32.24 72 CYS A CA 16
ATOM 18863 C C . CYS A 1 72 ? -3.028 15.063 -5.850 1.00 44.23 72 CYS A C 16
ATOM 18864 O O . CYS A 1 72 ? -4.100 14.461 -5.917 1.00 42.24 72 CYS A O 16
ATOM 18871 N N . THR A 1 73 ? -2.882 16.207 -5.189 1.00 61.13 73 THR A N 16
ATOM 18872 C CA . THR A 1 73 ? -3.996 16.831 -4.487 1.00 22.22 73 THR A CA 16
ATOM 18873 C C . THR A 1 73 ? -5.208 16.977 -5.399 1.00 44.15 73 THR A C 16
ATOM 18874 O O . THR A 1 73 ? -5.074 17.302 -6.577 1.00 61.12 73 THR A O 16
ATOM 18885 N N . SER A 1 74 ? -6.393 16.735 -4.845 1.00 30.10 74 SER A N 16
ATOM 18886 C CA . SER A 1 74 ? -7.630 16.837 -5.613 1.00 62.43 74 SER A CA 16
ATOM 18887 C C . SER A 1 74 ? -7.743 18.203 -6.281 1.00 35.40 74 SER A C 16
ATOM 18888 O O . SER A 1 74 ? -7.190 19.192 -5.799 1.00 60.23 74 SER A O 16
ATOM 18896 N N . VAL A 1 75 ? -8.463 18.250 -7.397 1.00 55.43 75 VAL A N 16
ATOM 18897 C CA . VAL A 1 75 ? -8.651 19.494 -8.134 1.00 11.13 75 VAL A CA 16
ATOM 18898 C C . VAL A 1 75 ? -9.286 20.564 -7.254 1.00 25.41 75 VAL A C 16
ATOM 18899 O O . VAL A 1 75 ? -9.141 21.759 -7.508 1.00 24.22 75 VAL A O 16
ATOM 18912 N N . MET A 1 76 ? -9.991 20.126 -6.215 1.00 43.31 76 MET A N 16
ATOM 18913 C CA . MET A 1 76 ? -10.648 21.047 -5.295 1.00 43.13 76 MET A CA 16
ATOM 18914 C C . MET A 1 76 ? -10.910 20.376 -3.950 1.00 51.03 76 MET A C 16
ATOM 18915 O O . MET A 1 76 ? -10.860 19.151 -3.835 1.00 70.34 76 MET A O 16
ATOM 18929 N N . GLY A 1 1 ? 3.978 0.608 0.134 1.00 62.14 1 GLY A N 17
ATOM 18930 C CA . GLY A 1 1 ? 2.751 0.085 -0.442 1.00 72.30 1 GLY A CA 17
ATOM 18931 C C . GLY A 1 1 ? 2.260 0.918 -1.610 1.00 22.14 1 GLY A C 17
ATOM 18932 O O . GLY A 1 1 ? 3.052 1.359 -2.445 1.00 61.32 1 GLY A O 17
ATOM 18938 N N . THR A 1 2 ? 0.950 1.131 -1.673 1.00 31.43 2 THR A N 17
ATOM 18939 C CA . THR A 1 2 ? 0.353 1.913 -2.749 1.00 21.31 2 THR A CA 17
ATOM 18940 C C . THR A 1 2 ? 0.186 3.371 -2.341 1.00 71.43 2 THR A C 17
ATOM 18941 O O . THR A 1 2 ? 0.170 3.713 -1.159 1.00 32.13 2 THR A O 17
ATOM 18952 N N . PRO A 1 3 ? 0.055 4.256 -3.341 1.00 22.24 3 PRO A N 17
ATOM 18953 C CA . PRO A 1 3 ? -0.115 5.693 -3.110 1.00 51.53 3 PRO A CA 17
ATOM 18954 C C . PRO A 1 3 ? -1.477 6.025 -2.508 1.00 21.02 3 PRO A C 17
ATOM 18955 O O . PRO A 1 3 ? -2.478 5.382 -2.820 1.00 25.42 3 PRO A O 17
ATOM 18966 N N . SER A 1 4 ? -1.506 7.037 -1.646 1.00 53.30 4 SER A N 17
ATOM 18967 C CA . SER A 1 4 ? -2.743 7.452 -0.997 1.00 1.23 4 SER A CA 17
ATOM 18968 C C . SER A 1 4 ? -2.731 8.952 -0.714 1.00 70.21 4 SER A C 17
ATOM 18969 O O . SER A 1 4 ? -1.728 9.628 -0.938 1.00 72.45 4 SER A O 17
ATOM 18977 N N . ALA A 1 5 ? -3.853 9.463 -0.218 1.00 44.51 5 ALA A N 17
ATOM 18978 C CA . ALA A 1 5 ? -3.972 10.882 0.098 1.00 71.53 5 ALA A CA 17
ATOM 18979 C C . ALA A 1 5 ? -2.886 11.318 1.076 1.00 64.50 5 ALA A C 17
ATOM 18980 O O . ALA A 1 5 ? -2.521 12.492 1.128 1.00 75.23 5 ALA A O 17
ATOM 18987 N N . ASP A 1 6 ? -2.374 10.366 1.849 1.00 73.12 6 ASP A N 17
ATOM 18988 C CA . ASP A 1 6 ? -1.330 10.653 2.824 1.00 73.34 6 ASP A CA 17
ATOM 18989 C C . ASP A 1 6 ? -0.019 11.009 2.129 1.00 50.31 6 ASP A C 17
ATOM 18990 O O . ASP A 1 6 ? 0.826 11.701 2.695 1.00 61.44 6 ASP A O 17
ATOM 18999 N N . GLN A 1 7 ? 0.141 10.531 0.900 1.00 61.34 7 GLN A N 17
ATOM 19000 C CA . GLN A 1 7 ? 1.350 10.796 0.128 1.00 33.32 7 GLN A CA 17
ATOM 19001 C C . GLN A 1 7 ? 1.344 12.221 -0.416 1.00 30.12 7 GLN A C 17
ATOM 19002 O O . GLN A 1 7 ? 2.399 12.823 -0.622 1.00 65.14 7 GLN A O 17
ATOM 19016 N N . VAL A 1 8 ? 0.150 12.754 -0.651 1.00 11.23 8 VAL A N 17
ATOM 19017 C CA . VAL A 1 8 ? 0.007 14.110 -1.172 1.00 70.32 8 VAL A CA 17
ATOM 19018 C C . VAL A 1 8 ? -0.188 15.114 -0.044 1.00 51.41 8 VAL A C 17
ATOM 19019 O O . VAL A 1 8 ? -0.696 16.215 -0.259 1.00 2.43 8 VAL A O 17
ATOM 19032 N N . ARG A 1 9 ? 0.220 14.729 1.162 1.00 23.24 9 ARG A N 17
ATOM 19033 C CA . ARG A 1 9 ? 0.089 15.598 2.325 1.00 13.23 9 ARG A CA 17
ATOM 19034 C C . ARG A 1 9 ? 1.108 16.731 2.275 1.00 52.15 9 ARG A C 17
ATOM 19035 O O . ARG A 1 9 ? 1.874 16.850 1.319 1.00 24.40 9 ARG A O 17
ATOM 19056 N N . TYR A 1 10 ? 1.112 17.562 3.312 1.00 14.33 10 TYR A N 17
ATOM 19057 C CA . TYR A 1 10 ? 2.036 18.688 3.385 1.00 71.55 10 TYR A CA 17
ATOM 19058 C C . TYR A 1 10 ? 2.488 18.930 4.822 1.00 52.43 10 TYR A C 17
ATOM 19059 O O . TYR A 1 10 ? 1.830 18.505 5.771 1.00 74.35 10 TYR A O 17
ATOM 19077 N N . ASN A 1 11 ? 3.616 19.616 4.973 1.00 42.23 11 ASN A N 17
ATOM 19078 C CA . ASN A 1 11 ? 4.159 19.915 6.293 1.00 42.31 11 ASN A CA 17
ATOM 19079 C C . ASN A 1 11 ? 4.280 21.421 6.503 1.00 20.03 11 ASN A C 17
ATOM 19080 O O . ASN A 1 11 ? 4.607 22.163 5.579 1.00 44.41 11 ASN A O 17
ATOM 19091 N N . TYR A 1 12 ? 4.013 21.865 7.728 1.00 45.02 12 TYR A N 17
ATOM 19092 C CA . TYR A 1 12 ? 4.090 23.282 8.060 1.00 72.31 12 TYR A CA 17
ATOM 19093 C C . TYR A 1 12 ? 5.537 23.714 8.273 1.00 31.24 12 TYR A C 17
ATOM 19094 O O . TYR A 1 12 ? 6.167 23.351 9.266 1.00 51.10 12 TYR A O 17
ATOM 19112 N N . THR A 1 13 ? 6.060 24.494 7.331 1.00 52.44 13 THR A N 17
ATOM 19113 C CA . THR A 1 13 ? 7.433 24.975 7.414 1.00 21.44 13 THR A CA 17
ATOM 19114 C C . THR A 1 13 ? 7.477 26.496 7.510 1.00 1.51 13 THR A C 17
ATOM 19115 O O . THR A 1 13 ? 6.468 27.169 7.300 1.00 61.40 13 THR A O 17
ATOM 19126 N N . GLU A 1 14 ? 8.652 27.031 7.825 1.00 33.12 14 GLU A N 17
ATOM 19127 C CA . GLU A 1 14 ? 8.826 28.474 7.949 1.00 45.32 14 GLU A CA 17
ATOM 19128 C C . GLU A 1 14 ? 9.346 29.073 6.646 1.00 72.14 14 GLU A C 17
ATOM 19129 O O . GLU A 1 14 ? 10.090 28.426 5.906 1.00 2.41 14 GLU A O 17
ATOM 19141 N N . LEU A 1 15 ? 8.953 30.311 6.372 1.00 31.01 15 LEU A N 17
ATOM 19142 C CA . LEU A 1 15 ? 9.379 30.999 5.157 1.00 75.52 15 LEU A CA 17
ATOM 19143 C C . LEU A 1 15 ? 10.248 32.207 5.492 1.00 52.53 15 LEU A C 17
ATOM 19144 O O . LEU A 1 15 ? 10.208 32.743 6.600 1.00 52.44 15 LEU A O 17
ATOM 19160 N N . PRO A 1 16 ? 11.051 32.648 4.512 1.00 52.33 16 PRO A N 17
ATOM 19161 C CA . PRO A 1 16 ? 11.942 33.801 4.678 1.00 73.22 16 PRO A CA 17
ATOM 19162 C C . PRO A 1 16 ? 11.177 35.116 4.777 1.00 42.24 16 PRO A C 17
ATOM 19163 O O . PRO A 1 16 ? 11.759 36.165 5.053 1.00 30.55 16 PRO A O 17
ATOM 19174 N N . ASN A 1 17 ? 9.868 35.052 4.552 1.00 3.13 17 ASN A N 17
ATOM 19175 C CA . ASN A 1 17 ? 9.024 36.239 4.616 1.00 21.43 17 ASN A CA 17
ATOM 19176 C C . ASN A 1 17 ? 8.370 36.367 5.990 1.00 30.55 17 ASN A C 17
ATOM 19177 O O . ASN A 1 17 ? 7.638 37.322 6.253 1.00 12.42 17 ASN A O 17
ATOM 19188 N N . GLY A 1 18 ? 8.640 35.401 6.861 1.00 75.24 18 GLY A N 17
ATOM 19189 C CA . GLY A 1 18 ? 8.072 35.425 8.196 1.00 63.13 18 GLY A CA 17
ATOM 19190 C C . GLY A 1 18 ? 6.892 34.485 8.341 1.00 23.55 18 GLY A C 17
ATOM 19191 O O . GLY A 1 18 ? 6.595 34.017 9.440 1.00 61.41 18 GLY A O 17
ATOM 19195 N N . GLU A 1 19 ? 6.217 34.208 7.229 1.00 64.42 19 GLU A N 17
ATOM 19196 C CA . GLU A 1 19 ? 5.061 33.319 7.238 1.00 70.10 19 GLU A CA 17
ATOM 19197 C C . GLU A 1 19 ? 5.500 31.857 7.239 1.00 45.33 19 GLU A C 17
ATOM 19198 O O . GLU A 1 19 ? 6.693 31.554 7.277 1.00 50.13 19 GLU A O 17
ATOM 19210 N N . TYR A 1 20 ? 4.527 30.954 7.197 1.00 61.53 20 TYR A N 17
ATOM 19211 C CA . TYR A 1 20 ? 4.811 29.524 7.196 1.00 34.14 20 TYR A CA 17
ATOM 19212 C C . TYR A 1 20 ? 4.808 28.970 5.774 1.00 55.31 20 TYR A C 17
ATOM 19213 O O . TYR A 1 20 ? 5.852 28.595 5.240 1.00 31.44 20 TYR A O 17
ATOM 19231 N N . CYS A 1 21 ? 3.627 28.919 5.168 1.00 45.41 21 CYS A N 17
ATOM 19232 C CA . CYS A 1 21 ? 3.486 28.411 3.808 1.00 22.34 21 CYS A CA 17
ATOM 19233 C C . CYS A 1 21 ? 2.047 28.556 3.320 1.00 21.40 21 CYS A C 17
ATOM 19234 O O . CYS A 1 21 ? 1.106 28.526 4.113 1.00 34.13 21 CYS A O 17
ATOM 19241 N N . TYR A 1 22 ? 1.886 28.713 2.011 1.00 73.41 22 TYR A N 17
ATOM 19242 C CA . TYR A 1 22 ? 0.563 28.865 1.417 1.00 25.14 22 TYR A CA 17
ATOM 19243 C C . TYR A 1 22 ? -0.093 27.506 1.194 1.00 21.32 22 TYR A C 17
ATOM 19244 O O . TYR A 1 22 ? 0.442 26.653 0.487 1.00 14.24 22 TYR A O 17
ATOM 19262 N N . THR A 1 23 ? -1.259 27.313 1.804 1.00 31.22 23 THR A N 17
ATOM 19263 C CA . THR A 1 23 ? -1.991 26.059 1.674 1.00 12.23 23 THR A CA 17
ATOM 19264 C C . THR A 1 23 ? -2.110 25.641 0.213 1.00 3.11 23 THR A C 17
ATOM 19265 O O . THR A 1 23 ? -1.923 26.441 -0.704 1.00 50.51 23 THR A O 17
ATOM 19276 N N . PRO A 1 24 ? -2.429 24.358 -0.013 1.00 10.51 24 PRO A N 17
ATOM 19277 C CA . PRO A 1 24 ? -2.583 23.804 -1.361 1.00 1.33 24 PRO A CA 17
ATOM 19278 C C . PRO A 1 24 ? -3.822 24.341 -2.070 1.00 0.42 24 PRO A C 17
ATOM 19279 O O . PRO A 1 24 ? -4.758 24.818 -1.429 1.00 21.20 24 PRO A O 17
ATOM 19290 N N . ARG A 1 25 ? -3.822 24.257 -3.396 1.00 41.50 25 ARG A N 17
ATOM 19291 C CA . ARG A 1 25 ? -4.947 24.733 -4.192 1.00 11.30 25 ARG A CA 17
ATOM 19292 C C . ARG A 1 25 ? -5.165 26.229 -3.984 1.00 42.24 25 ARG A C 17
ATOM 19293 O O . ARG A 1 25 ? -6.256 26.747 -4.223 1.00 30.50 25 ARG A O 17
ATOM 19314 N N . ARG A 1 26 ? -4.120 26.918 -3.536 1.00 23.54 26 ARG A N 17
ATOM 19315 C CA . ARG A 1 26 ? -4.198 28.353 -3.294 1.00 14.21 26 ARG A CA 17
ATOM 19316 C C . ARG A 1 26 ? -3.335 29.120 -4.291 1.00 22.51 26 ARG A C 17
ATOM 19317 O O . ARG A 1 26 ? -2.252 28.668 -4.668 1.00 34.12 26 ARG A O 17
ATOM 19338 N N . ARG A 1 27 ? -3.821 30.282 -4.716 1.00 50.31 27 ARG A N 17
ATOM 19339 C CA . ARG A 1 27 ? -3.095 31.111 -5.670 1.00 40.43 27 ARG A CA 17
ATOM 19340 C C . ARG A 1 27 ? -1.777 31.598 -5.076 1.00 64.30 27 ARG A C 17
ATOM 19341 O O . ARG A 1 27 ? -1.759 32.276 -4.049 1.00 33.14 27 ARG A O 17
ATOM 19362 N N . CYS A 1 28 ? -0.674 31.245 -5.729 1.00 43.33 28 CYS A N 17
ATOM 19363 C CA . CYS A 1 28 ? 0.649 31.644 -5.267 1.00 31.31 28 CYS A CA 17
ATOM 19364 C C . CYS A 1 28 ? 1.468 32.239 -6.408 1.00 63.13 28 CYS A C 17
ATOM 19365 O O . CYS A 1 28 ? 1.013 32.295 -7.551 1.00 50.44 28 CYS A O 17
ATOM 19372 N N . THR A 1 29 ? 2.679 32.686 -6.090 1.00 73.01 29 THR A N 17
ATOM 19373 C CA . THR A 1 29 ? 3.562 33.278 -7.087 1.00 32.12 29 THR A CA 17
ATOM 19374 C C . THR A 1 29 ? 4.870 32.502 -7.197 1.00 33.55 29 THR A C 17
ATOM 19375 O O . THR A 1 29 ? 5.435 32.369 -8.282 1.00 51.13 29 THR A O 17
ATOM 19386 N N . SER A 1 30 ? 5.344 31.990 -6.065 1.00 63.54 30 SER A N 17
ATOM 19387 C CA . SER A 1 30 ? 6.587 31.227 -6.034 1.00 12.44 30 SER A CA 17
ATOM 19388 C C . SER A 1 30 ? 6.368 29.856 -5.405 1.00 32.23 30 SER A C 17
ATOM 19389 O O . SER A 1 30 ? 5.545 29.699 -4.502 1.00 42.24 30 SER A O 17
ATOM 19397 N N . ALA A 1 31 ? 7.110 28.865 -5.888 1.00 62.45 31 ALA A N 17
ATOM 19398 C CA . ALA A 1 31 ? 6.998 27.505 -5.374 1.00 32.30 31 ALA A CA 17
ATOM 19399 C C . ALA A 1 31 ? 7.443 27.433 -3.916 1.00 10.12 31 ALA A C 17
ATOM 19400 O O . ALA A 1 31 ? 6.884 26.673 -3.124 1.00 65.45 31 ALA A O 17
ATOM 19407 N N . ASP A 1 32 ? 8.451 28.226 -3.569 1.00 12.20 32 ASP A N 17
ATOM 19408 C CA . ASP A 1 32 ? 8.969 28.251 -2.207 1.00 73.45 32 ASP A CA 17
ATOM 19409 C C . ASP A 1 32 ? 7.851 28.514 -1.203 1.00 71.20 32 ASP A C 17
ATOM 19410 O O . ASP A 1 32 ? 7.848 27.961 -0.104 1.00 64.22 32 ASP A O 17
ATOM 19419 N N . GLN A 1 33 ? 6.903 29.362 -1.591 1.00 13.05 33 GLN A N 17
ATOM 19420 C CA . GLN A 1 33 ? 5.779 29.697 -0.725 1.00 61.53 33 GLN A CA 17
ATOM 19421 C C . GLN A 1 33 ? 4.837 28.509 -0.567 1.00 21.20 33 GLN A C 17
ATOM 19422 O O . GLN A 1 33 ? 4.301 28.267 0.514 1.00 62.33 33 GLN A O 17
ATOM 19436 N N . CYS A 1 34 ? 4.642 27.767 -1.652 1.00 20.44 34 CYS A N 17
ATOM 19437 C CA . CYS A 1 34 ? 3.764 26.604 -1.636 1.00 42.12 34 CYS A CA 17
ATOM 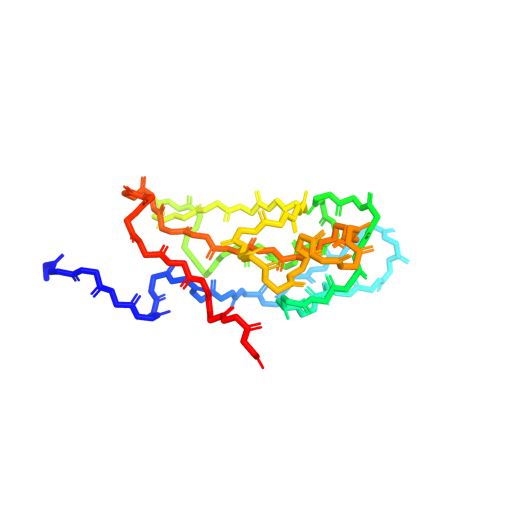19438 C C . CYS A 1 34 ? 4.201 25.609 -0.563 1.00 14.23 34 CYS A C 17
ATOM 19439 O O . CYS A 1 34 ? 5.358 25.188 -0.526 1.00 24.15 34 CYS A O 17
ATOM 19446 N N . CYS A 1 35 ? 3.267 25.235 0.304 1.00 63.44 35 CYS A N 17
ATOM 19447 C CA . CYS A 1 35 ? 3.554 24.290 1.377 1.00 62.12 35 CYS A CA 17
ATOM 19448 C C . CYS A 1 35 ? 4.227 23.034 0.830 1.00 75.41 35 CYS A C 17
ATOM 19449 O O . CYS A 1 35 ? 3.784 22.464 -0.167 1.00 52.33 35 CYS A O 17
ATOM 19456 N N . ARG A 1 36 ? 5.300 22.610 1.490 1.00 74.42 36 ARG A N 17
ATOM 19457 C CA . ARG A 1 36 ? 6.035 21.423 1.070 1.00 31.31 36 ARG A CA 17
ATOM 19458 C C . ARG A 1 36 ? 5.318 20.152 1.517 1.00 11.50 36 ARG A C 17
ATOM 19459 O O . ARG A 1 36 ? 4.483 20.167 2.423 1.00 64.44 36 ARG A O 17
ATOM 19480 N N . PRO A 1 37 ? 5.649 19.027 0.869 1.00 2.54 37 PRO A N 17
ATOM 19481 C CA . PRO A 1 37 ? 5.049 17.727 1.184 1.00 73.11 37 PRO A CA 17
ATOM 19482 C C . PRO A 1 37 ? 5.497 17.194 2.540 1.00 25.00 37 PRO A C 17
ATOM 19483 O O . PRO A 1 37 ? 6.633 17.414 2.960 1.00 22.30 37 PRO A O 17
ATOM 19494 N N . TYR A 1 38 ? 4.598 16.493 3.221 1.00 62.25 38 TYR A N 17
ATOM 19495 C CA . TYR A 1 38 ? 4.900 15.930 4.532 1.00 14.44 38 TYR A CA 17
ATOM 19496 C C . TYR A 1 38 ? 6.170 15.086 4.482 1.00 34.42 38 TYR A C 17
ATOM 19497 O O . TYR A 1 38 ? 6.889 14.966 5.475 1.00 11.41 38 TYR A O 17
ATOM 19515 N N . ASP A 1 39 ? 6.440 14.504 3.320 1.00 32.30 39 ASP A N 17
ATOM 19516 C CA . ASP A 1 39 ? 7.625 13.671 3.138 1.00 33.55 39 ASP A CA 17
ATOM 19517 C C . ASP A 1 39 ? 8.329 14.008 1.828 1.00 15.11 39 ASP A C 17
ATOM 19518 O O . ASP A 1 39 ? 8.000 13.461 0.774 1.00 13.04 39 ASP A O 17
ATOM 19527 N N . THR A 1 40 ? 9.300 14.913 1.899 1.00 42.33 40 THR A N 17
ATOM 19528 C CA . THR A 1 40 ? 10.051 15.324 0.718 1.00 51.22 40 THR A CA 17
ATOM 19529 C C . THR A 1 40 ? 10.701 14.127 0.036 1.00 5.24 40 THR A C 17
ATOM 19530 O O . THR A 1 40 ? 10.911 14.128 -1.178 1.00 55.42 40 THR A O 17
ATOM 19541 N N . THR A 1 41 ? 11.020 13.103 0.823 1.00 61.40 41 THR A N 17
ATOM 19542 C CA . THR A 1 41 ? 11.647 11.900 0.293 1.00 21.31 41 THR A CA 17
ATOM 19543 C C . THR A 1 41 ? 10.659 11.077 -0.525 1.00 74.10 41 THR A C 17
ATOM 19544 O O . THR A 1 41 ? 11.053 10.209 -1.303 1.00 32.32 41 THR A O 17
ATOM 19555 N N . ALA A 1 42 ? 9.372 11.358 -0.345 1.00 33.42 42 ALA A N 17
ATOM 19556 C CA . ALA A 1 42 ? 8.326 10.647 -1.070 1.00 33.24 42 ALA A CA 17
ATOM 19557 C C . ALA A 1 42 ? 7.340 11.620 -1.707 1.00 22.22 42 ALA A C 17
ATOM 19558 O O . ALA A 1 42 ? 6.187 11.273 -1.960 1.00 41.33 42 ALA A O 17
ATOM 19565 N N . ALA A 1 43 ? 7.801 12.840 -1.963 1.00 12.24 43 ALA A N 17
ATOM 19566 C CA . ALA A 1 43 ? 6.960 13.862 -2.572 1.00 72.33 43 ALA A CA 17
ATOM 19567 C C . ALA A 1 43 ? 7.742 15.151 -2.803 1.00 51.10 43 ALA A C 17
ATOM 19568 O O . ALA A 1 43 ? 8.841 15.325 -2.276 1.00 33.12 43 ALA A O 17
ATOM 19575 N N . PHE A 1 44 ? 7.170 16.052 -3.596 1.00 14.41 44 PHE A N 17
ATOM 19576 C CA . PHE A 1 44 ? 7.815 17.324 -3.899 1.00 61.30 44 PHE A CA 17
ATOM 19577 C C . PHE A 1 44 ? 6.800 18.463 -3.889 1.00 33.54 44 PHE A C 17
ATOM 19578 O O . PHE A 1 44 ? 5.592 18.233 -3.847 1.00 25.14 44 PHE A O 17
ATOM 19595 N N . HIS A 1 45 ? 7.303 19.694 -3.927 1.00 30.01 45 HIS A N 17
ATOM 19596 C CA . HIS A 1 45 ? 6.441 20.871 -3.922 1.00 13.52 45 HIS A CA 17
ATOM 19597 C C . HIS A 1 45 ? 6.602 21.667 -5.214 1.00 32.25 45 HIS A C 17
ATOM 19598 O O . HIS A 1 45 ? 7.512 21.414 -6.002 1.00 34.05 45 HIS A O 17
ATOM 19612 N N . GLY A 1 46 ? 5.709 22.629 -5.425 1.00 15.53 46 GLY A N 17
ATOM 19613 C CA . GLY A 1 46 ? 5.770 23.447 -6.622 1.00 51.15 46 GLY A CA 17
ATOM 19614 C C . GLY A 1 46 ? 4.524 24.291 -6.813 1.00 30.33 46 GLY A C 17
ATOM 19615 O O . GLY A 1 46 ? 3.412 23.839 -6.536 1.00 1.11 46 GLY A O 17
ATOM 19619 N N . CYS A 1 47 ? 4.709 25.518 -7.283 1.00 73.31 47 CYS A N 17
ATOM 19620 C CA . CYS A 1 47 ? 3.592 26.428 -7.508 1.00 12.40 47 CYS A CA 17
ATOM 19621 C C . CYS A 1 47 ? 3.310 26.587 -8.999 1.00 61.22 47 CYS A C 17
ATOM 19622 O O . CYS A 1 47 ? 4.176 27.012 -9.763 1.00 61.52 47 CYS A O 17
ATOM 19629 N N . GLY A 1 48 ? 2.093 26.241 -9.406 1.00 51.40 48 GLY A N 17
ATOM 19630 C CA . GLY A 1 48 ? 1.719 26.352 -10.804 1.00 22.12 48 GLY A CA 17
ATOM 19631 C C . GLY A 1 48 ? 0.380 25.706 -11.099 1.00 74.05 48 GLY A C 17
ATOM 19632 O O . GLY A 1 48 ? -0.469 25.588 -10.214 1.00 74.34 48 GLY A O 17
ATOM 19636 N N . ARG A 1 49 ? 0.188 25.287 -12.345 1.00 34.44 49 ARG A N 17
ATOM 19637 C CA . ARG A 1 49 ? -1.060 24.653 -12.756 1.00 43.42 49 ARG A CA 17
ATOM 19638 C C . ARG A 1 49 ? -0.827 23.191 -13.131 1.00 72.42 49 ARG A C 17
ATOM 19639 O O . ARG A 1 49 ? -0.063 22.890 -14.047 1.00 32.25 49 ARG A O 17
ATOM 19660 N N . ILE A 1 50 ? -1.491 22.290 -12.416 1.00 45.20 50 ILE A N 17
ATOM 19661 C CA . ILE A 1 50 ? -1.358 20.862 -12.674 1.00 24.22 50 ILE A CA 17
ATOM 19662 C C . ILE A 1 50 ? -2.664 20.274 -13.199 1.00 32.02 50 ILE A C 17
ATOM 19663 O O . ILE A 1 50 ? -2.662 19.263 -13.901 1.00 4.22 50 ILE A O 17
ATOM 19679 N N . TRP A 1 51 ? -3.775 20.915 -12.854 1.00 65.10 51 TRP A N 17
ATOM 19680 C CA . TRP A 1 51 ? -5.089 20.456 -13.293 1.00 64.31 51 TRP A CA 17
ATOM 19681 C C . TRP A 1 51 ? -5.613 21.320 -14.435 1.00 21.13 51 TRP A C 17
ATOM 19682 O O . TRP A 1 51 ? -5.232 22.479 -14.594 1.00 63.40 51 TRP A O 17
ATOM 19703 N N . PRO A 1 52 ? -6.509 20.744 -15.250 1.00 33.22 52 PRO A N 17
ATOM 19704 C CA . PRO A 1 52 ? -7.106 21.445 -16.391 1.00 11.42 52 PRO A CA 17
ATOM 19705 C C . PRO A 1 52 ? -8.063 22.549 -15.957 1.00 61.34 52 PRO A C 17
ATOM 19706 O O . PRO A 1 52 ? -8.264 23.528 -16.675 1.00 42.35 52 PRO A O 17
ATOM 19717 N N . LYS A 1 53 ? -8.653 22.385 -14.778 1.00 42.35 53 LYS A N 17
ATOM 19718 C CA . LYS A 1 53 ? -9.589 23.368 -14.246 1.00 54.32 53 LYS A CA 17
ATOM 19719 C C . LYS A 1 53 ? -8.898 24.711 -14.021 1.00 33.53 53 LYS A C 17
ATOM 19720 O O . LYS A 1 53 ? -9.464 25.765 -14.307 1.00 74.30 53 LYS A O 17
ATOM 19739 N N . ASP A 1 54 ? -7.674 24.661 -13.511 1.00 52.15 54 ASP A N 17
ATOM 19740 C CA . ASP A 1 54 ? -6.906 25.874 -13.250 1.00 1.22 54 ASP A CA 17
ATOM 19741 C C . ASP A 1 54 ? -6.384 26.476 -14.550 1.00 22.44 54 ASP A C 17
ATOM 19742 O O . ASP A 1 54 ? -6.200 27.688 -14.656 1.00 3.21 54 ASP A O 17
ATOM 19751 N N . LYS A 1 55 ? -6.145 25.621 -15.539 1.00 0.11 55 LYS A N 17
ATOM 19752 C CA . LYS A 1 55 ? -5.645 26.067 -16.833 1.00 71.30 55 LYS A CA 17
ATOM 19753 C C . LYS A 1 55 ? -6.583 27.097 -17.454 1.00 30.04 55 LYS A C 17
ATOM 19754 O O . LYS A 1 55 ? -6.136 28.083 -18.040 1.00 33.44 55 LYS A O 17
ATOM 19773 N N . ARG A 1 56 ? -7.884 26.862 -17.320 1.00 42.23 56 ARG A N 17
ATOM 19774 C CA . ARG A 1 56 ? -8.885 27.770 -17.868 1.00 60.15 56 ARG A CA 17
ATOM 19775 C C . ARG A 1 56 ? -8.847 29.118 -17.150 1.00 33.12 56 ARG A C 17
ATOM 19776 O O . ARG A 1 56 ? -9.158 30.152 -17.737 1.00 23.12 56 ARG A O 17
ATOM 19797 N N . GLU A 1 57 ? -8.464 29.093 -15.877 1.00 1.14 57 GLU A N 17
ATOM 19798 C CA . GLU A 1 57 ? -8.388 30.312 -15.081 1.00 73.50 57 GLU A CA 17
ATOM 19799 C C . GLU A 1 57 ? -7.040 31.001 -15.269 1.00 75.12 57 GLU A C 17
ATOM 19800 O O . GLU A 1 57 ? -6.904 32.203 -15.033 1.00 65.11 57 GLU A O 17
ATOM 19812 N N . LYS A 1 58 ? -6.042 30.233 -15.694 1.00 50.53 58 LYS A N 17
ATOM 19813 C CA . LYS A 1 58 ? -4.704 30.766 -15.916 1.00 42.02 58 LYS A CA 17
ATOM 19814 C C . LYS A 1 58 ? -4.138 31.365 -14.632 1.00 73.23 58 LYS A C 17
ATOM 19815 O O . LYS A 1 58 ? -3.728 32.525 -14.605 1.00 73.04 58 LYS A O 17
ATOM 19834 N N . VAL A 1 59 ? -4.120 30.567 -13.569 1.00 2.35 59 VAL A N 17
ATOM 19835 C CA . VAL A 1 59 ? -3.603 31.019 -12.282 1.00 3.13 59 VAL A CA 17
ATOM 19836 C C . VAL A 1 59 ? -2.785 29.924 -11.605 1.00 32.04 59 VAL A C 17
ATOM 19837 O O . VAL A 1 59 ? -3.261 28.805 -11.419 1.00 24.43 59 VAL A O 17
ATOM 19850 N N . ASP A 1 60 ? -1.553 30.255 -11.239 1.00 14.15 60 ASP A N 17
ATOM 19851 C CA . ASP A 1 60 ? -0.668 29.302 -10.579 1.00 22.51 60 ASP A CA 17
ATOM 19852 C C . ASP A 1 60 ? -1.121 29.041 -9.146 1.00 13.20 60 ASP A C 17
ATOM 19853 O O . ASP A 1 60 ? -1.232 29.968 -8.342 1.00 44.21 60 ASP A O 17
ATOM 19862 N N . ARG A 1 61 ? -1.381 27.776 -8.833 1.00 3.03 61 ARG A N 17
ATOM 19863 C CA . ARG A 1 61 ? -1.825 27.395 -7.497 1.00 14.00 61 ARG A CA 17
ATOM 19864 C C . ARG A 1 61 ? -0.879 26.367 -6.885 1.00 1.23 61 ARG A C 17
ATOM 19865 O O . ARG A 1 61 ? -0.270 25.566 -7.594 1.00 63.34 61 ARG A O 17
ATOM 19886 N N . CYS A 1 62 ? -0.760 26.395 -5.562 1.00 42.04 62 CYS A N 17
ATOM 19887 C CA . CYS A 1 62 ? 0.112 25.467 -4.851 1.00 0.35 62 CYS A CA 17
ATOM 19888 C C . CYS A 1 62 ? -0.369 24.029 -5.022 1.00 41.03 62 CYS A C 17
ATOM 19889 O O . CYS A 1 62 ? -1.552 23.735 -4.851 1.00 41.35 62 CYS A O 17
ATOM 19896 N N . TYR A 1 63 ? 0.556 23.139 -5.361 1.00 45.52 63 TYR A N 17
ATOM 19897 C CA . TYR A 1 63 ? 0.226 21.732 -5.558 1.00 14.20 63 TYR A CA 17
ATOM 19898 C C . TYR A 1 63 ? 1.295 20.831 -4.943 1.00 21.05 63 TYR A C 17
ATOM 19899 O O . TYR A 1 63 ? 2.434 21.250 -4.743 1.00 3.33 63 TYR A O 17
ATOM 19917 N N . ILE A 1 64 ? 0.915 19.593 -4.650 1.00 55.33 64 ILE A N 17
ATOM 19918 C CA . ILE A 1 64 ? 1.838 18.631 -4.061 1.00 5.43 64 ILE A CA 17
ATOM 19919 C C . ILE A 1 64 ? 1.565 17.220 -4.573 1.00 12.54 64 ILE A C 17
ATOM 19920 O O . ILE A 1 64 ? 0.459 16.700 -4.428 1.00 4.15 64 ILE A O 17
ATOM 19936 N N . CYS A 1 65 ? 2.583 16.606 -5.169 1.00 21.21 65 CYS A N 17
ATOM 19937 C CA . CYS A 1 65 ? 2.454 15.256 -5.702 1.00 73.21 65 CYS A CA 17
ATOM 19938 C C . CYS A 1 65 ? 3.528 14.339 -5.123 1.00 10.41 65 CYS A C 17
ATOM 19939 O O . CYS A 1 65 ? 4.612 14.790 -4.759 1.00 53.41 65 CYS A O 17
ATOM 19946 N N . ASN A 1 66 ? 3.217 13.049 -5.044 1.00 44.32 66 ASN A N 17
ATOM 19947 C CA . ASN A 1 66 ? 4.154 12.067 -4.510 1.00 53.41 66 ASN A CA 17
ATOM 19948 C C . ASN A 1 66 ? 5.356 11.903 -5.435 1.00 40.54 66 ASN A C 17
ATOM 19949 O O . ASN A 1 66 ? 5.312 12.299 -6.600 1.00 42.44 66 ASN A O 17
ATOM 19960 N N . ASN A 1 67 ? 6.426 11.318 -4.909 1.00 11.55 67 ASN A N 17
ATOM 19961 C CA . ASN A 1 67 ? 7.639 11.102 -5.688 1.00 15.23 67 ASN A CA 17
ATOM 19962 C C . ASN A 1 67 ? 7.351 10.244 -6.916 1.00 64.24 67 ASN A C 17
ATOM 19963 O O . ASN A 1 67 ? 8.058 10.326 -7.922 1.00 61.44 67 ASN A O 17
ATOM 19974 N N . GLU A 1 68 ? 6.311 9.422 -6.827 1.00 2.34 68 GLU A N 17
ATOM 19975 C CA . GLU A 1 68 ? 5.930 8.550 -7.931 1.00 64.21 68 GLU A CA 17
ATOM 19976 C C . GLU A 1 68 ? 5.139 9.319 -8.985 1.00 23.15 68 GLU A C 17
ATOM 19977 O O . GLU A 1 68 ? 4.879 8.811 -10.077 1.00 62.10 68 GLU A O 17
ATOM 19989 N N . LYS A 1 69 ? 4.758 10.547 -8.649 1.00 71.44 69 LYS A N 17
ATOM 19990 C CA . LYS A 1 69 ? 3.996 11.388 -9.565 1.00 40.30 69 LYS A CA 17
ATOM 19991 C C . LYS A 1 69 ? 2.754 10.660 -10.069 1.00 12.13 69 LYS A C 17
ATOM 19992 O O . LYS A 1 69 ? 2.323 10.857 -11.206 1.00 32.33 69 LYS A O 17
ATOM 20011 N N . THR A 1 70 ? 2.180 9.818 -9.215 1.00 30.31 70 THR A N 17
ATOM 20012 C CA . THR A 1 70 ? 0.987 9.060 -9.573 1.00 22.31 70 THR A CA 17
ATOM 20013 C C . THR A 1 70 ? -0.254 9.646 -8.911 1.00 43.33 70 THR A C 17
ATOM 20014 O O . THR A 1 70 ? -1.362 9.534 -9.438 1.00 43.31 70 THR A O 17
ATOM 20025 N N . LEU A 1 71 ? -0.064 10.270 -7.754 1.00 55.15 71 LEU A N 17
ATOM 20026 C CA . LEU A 1 71 ? -1.170 10.874 -7.020 1.00 63.21 71 LEU A CA 17
ATOM 20027 C C . LEU A 1 71 ? -0.899 12.350 -6.743 1.00 74.32 71 LEU A C 17
ATOM 20028 O O . LEU A 1 71 ? 0.237 12.742 -6.466 1.00 71.24 71 LEU A O 17
ATOM 20044 N N . CYS A 1 72 ? -1.946 13.163 -6.815 1.00 53.03 72 CYS A N 17
ATOM 20045 C CA . CYS A 1 72 ? -1.822 14.595 -6.571 1.00 32.24 72 CYS A CA 17
ATOM 20046 C C . CYS A 1 72 ? -3.077 15.142 -5.898 1.00 44.23 72 CYS A C 17
ATOM 20047 O O . CYS A 1 72 ? -4.152 14.546 -5.984 1.00 42.24 72 CYS A O 17
ATOM 20054 N N . THR A 1 73 ? -2.935 16.282 -5.229 1.00 61.13 73 THR A N 17
ATOM 20055 C CA . THR A 1 73 ? -4.056 16.910 -4.541 1.00 22.22 73 THR A CA 17
ATOM 20056 C C . THR A 1 73 ? -5.252 17.071 -5.473 1.00 44.15 73 THR A C 17
ATOM 20057 O O . THR A 1 73 ? -5.092 17.319 -6.668 1.00 61.12 73 THR A O 17
ATOM 20068 N N . SER A 1 74 ? -6.452 16.928 -4.918 1.00 30.10 74 SER A N 17
ATOM 20069 C CA . SER A 1 74 ? -7.675 17.054 -5.700 1.00 62.43 74 SER A CA 17
ATOM 20070 C C . SER A 1 74 ? -7.708 18.385 -6.447 1.00 35.40 74 SER A C 17
ATOM 20071 O O . SER A 1 74 ? -7.153 19.381 -5.988 1.00 60.23 74 SER A O 17
ATOM 20079 N N . VAL A 1 75 ? -8.362 18.391 -7.605 1.00 55.43 75 VAL A N 17
ATOM 20080 C CA . VAL A 1 75 ? -8.470 19.596 -8.416 1.00 11.13 75 VAL A CA 17
ATOM 20081 C C . VAL A 1 75 ? -9.079 20.744 -7.619 1.00 25.41 75 VAL A C 17
ATOM 20082 O O . VAL A 1 75 ? -8.837 21.914 -7.913 1.00 24.22 75 VAL A O 17
ATOM 20095 N N . MET A 1 76 ? -9.872 20.400 -6.609 1.00 43.31 76 MET A N 17
ATOM 20096 C CA . MET A 1 76 ? -10.516 21.402 -5.767 1.00 43.13 76 MET A CA 17
ATOM 20097 C C . MET A 1 76 ? -10.744 20.863 -4.358 1.00 51.03 76 MET A C 17
ATOM 20098 O O . MET A 1 76 ? -11.474 19.890 -4.167 1.00 70.34 76 MET A O 17
ATOM 20112 N N . GLY A 1 1 ? 3.736 -1.162 -0.410 1.00 62.14 1 GLY A N 18
ATOM 20113 C CA . GLY A 1 1 ? 2.713 -0.166 -0.153 1.00 72.30 1 GLY A CA 18
ATOM 20114 C C . GLY A 1 1 ? 2.262 0.541 -1.415 1.00 22.14 1 GLY A C 18
ATOM 20115 O O . GLY A 1 1 ? 2.940 0.488 -2.441 1.00 61.32 1 GLY A O 18
ATOM 20121 N N . THR A 1 2 ? 1.112 1.204 -1.342 1.00 31.43 2 THR A N 18
ATOM 20122 C CA . THR A 1 2 ? 0.569 1.922 -2.488 1.00 21.31 2 THR A CA 18
ATOM 20123 C C . THR A 1 2 ? 0.386 3.402 -2.173 1.00 71.43 2 THR A C 18
ATOM 20124 O O . THR A 1 2 ? 0.317 3.810 -1.014 1.00 32.13 2 THR A O 18
ATOM 20135 N N . PRO A 1 3 ? 0.306 4.227 -3.228 1.00 22.24 3 PRO A N 18
ATOM 20136 C CA . PRO A 1 3 ? 0.129 5.675 -3.088 1.00 51.53 3 PRO A CA 18
ATOM 20137 C C . PRO A 1 3 ? -1.258 6.043 -2.572 1.00 21.02 3 PRO A C 18
ATOM 20138 O O . PRO A 1 3 ? -2.253 5.423 -2.944 1.00 25.42 3 PRO A O 18
ATOM 20149 N N . SER A 1 4 ? -1.315 7.056 -1.713 1.00 53.30 4 SER A N 18
ATOM 20150 C CA . SER A 1 4 ? -2.579 7.504 -1.143 1.00 1.23 4 SER A CA 18
ATOM 20151 C C . SER A 1 4 ? -2.549 9.004 -0.861 1.00 70.21 4 SER A C 18
ATOM 20152 O O . SER A 1 4 ? -1.517 9.653 -1.021 1.00 72.45 4 SER A O 18
ATOM 20160 N N . ALA A 1 5 ? -3.688 9.544 -0.442 1.00 44.51 5 ALA A N 18
ATOM 20161 C CA . ALA A 1 5 ? -3.791 10.966 -0.136 1.00 71.53 5 ALA A CA 18
ATOM 20162 C C . ALA A 1 5 ? -2.751 11.382 0.897 1.00 64.50 5 ALA A C 18
ATOM 20163 O O . ALA A 1 5 ? -2.350 12.546 0.952 1.00 75.23 5 ALA A O 18
ATOM 20170 N N . ASP A 1 6 ? -2.317 10.427 1.712 1.00 73.12 6 ASP A N 18
ATOM 20171 C CA . ASP A 1 6 ? -1.322 10.695 2.743 1.00 73.34 6 ASP A CA 18
ATOM 20172 C C . ASP A 1 6 ? 0.027 11.042 2.120 1.00 50.31 6 ASP A C 18
ATOM 20173 O O . ASP A 1 6 ? 0.822 11.776 2.707 1.00 61.44 6 ASP A O 18
ATOM 20182 N N . GLN A 1 7 ? 0.276 10.509 0.929 1.00 61.34 7 GLN A N 18
ATOM 20183 C CA . GLN A 1 7 ? 1.530 10.761 0.228 1.00 33.32 7 GLN A CA 18
ATOM 20184 C C . GLN A 1 7 ? 1.578 12.190 -0.305 1.00 30.12 7 GLN A C 18
ATOM 20185 O O . GLN A 1 7 ? 2.651 12.783 -0.423 1.00 65.14 7 GLN A O 18
ATOM 20199 N N . VAL A 1 8 ? 0.409 12.737 -0.624 1.00 11.23 8 VAL A N 18
ATOM 20200 C CA . VAL A 1 8 ? 0.319 14.097 -1.142 1.00 70.32 8 VAL A CA 18
ATOM 20201 C C . VAL A 1 8 ? 0.025 15.091 -0.026 1.00 51.41 8 VAL A C 18
ATOM 20202 O O . VAL A 1 8 ? -0.517 16.171 -0.269 1.00 2.43 8 VAL A O 18
ATOM 20215 N N . ARG A 1 9 ? 0.386 14.724 1.199 1.00 23.24 9 ARG A N 18
ATOM 20216 C CA . ARG A 1 9 ? 0.161 15.584 2.354 1.00 13.23 9 ARG A CA 18
ATOM 20217 C C . ARG A 1 9 ? 1.170 16.728 2.383 1.00 52.15 9 ARG A C 18
ATOM 20218 O O . ARG A 1 9 ? 2.077 16.791 1.554 1.00 24.40 9 ARG A O 18
ATOM 20239 N N . TYR A 1 10 ? 1.005 17.630 3.346 1.00 14.33 10 TYR A N 18
ATOM 20240 C CA . TYR A 1 10 ? 1.900 18.774 3.482 1.00 71.55 10 TYR A CA 18
ATOM 20241 C C . TYR A 1 10 ? 2.246 19.022 4.947 1.00 52.43 10 TYR A C 18
ATOM 20242 O O . TYR A 1 10 ? 1.517 18.608 5.848 1.00 74.35 10 TYR A O 18
ATOM 20260 N N . ASN A 1 11 ? 3.365 19.702 5.176 1.00 42.23 11 ASN A N 18
ATOM 20261 C CA . ASN A 1 11 ? 3.811 20.005 6.530 1.00 42.31 11 ASN A CA 18
ATOM 20262 C C . ASN A 1 11 ? 3.960 21.511 6.729 1.00 20.03 11 ASN A C 18
ATOM 20263 O O . ASN A 1 11 ? 4.426 22.221 5.839 1.00 44.41 11 ASN A O 18
ATOM 20274 N N . TYR A 1 12 ? 3.562 21.990 7.903 1.00 45.02 12 TYR A N 18
ATOM 20275 C CA . TYR A 1 12 ? 3.652 23.411 8.217 1.00 72.31 12 TYR A CA 18
ATOM 20276 C C . TYR A 1 12 ? 5.094 23.817 8.503 1.00 31.24 12 TYR A C 18
ATOM 20277 O O . TYR A 1 12 ? 5.705 23.347 9.465 1.00 51.10 12 TYR A O 18
ATOM 20295 N N . THR A 1 13 ? 5.633 24.694 7.664 1.00 52.44 13 THR A N 18
ATOM 20296 C CA . THR A 1 13 ? 7.003 25.164 7.824 1.00 21.44 13 THR A CA 18
ATOM 20297 C C . THR A 1 13 ? 7.064 26.687 7.838 1.00 1.51 13 THR A C 18
ATOM 20298 O O . THR A 1 13 ? 6.086 27.358 7.513 1.00 61.40 13 THR A O 18
ATOM 20309 N N . GLU A 1 14 ? 8.220 27.226 8.216 1.00 33.12 14 GLU A N 18
ATOM 20310 C CA . GLU A 1 14 ? 8.405 28.670 8.272 1.00 45.32 14 GLU A CA 18
ATOM 20311 C C . GLU A 1 14 ? 9.048 29.187 6.988 1.00 72.14 14 GLU A C 18
ATOM 20312 O O . GLU A 1 14 ? 9.947 28.554 6.431 1.00 2.41 14 GLU A O 18
ATOM 20324 N N . LEU A 1 15 ? 8.581 30.339 6.521 1.00 31.01 15 LEU A N 18
ATOM 20325 C CA . LEU A 1 15 ? 9.110 30.941 5.302 1.00 75.52 15 LEU A CA 18
ATOM 20326 C C . LEU A 1 15 ? 9.948 32.175 5.622 1.00 52.53 15 LEU A C 18
ATOM 20327 O O . LEU A 1 15 ? 9.818 32.785 6.683 1.00 52.44 15 LEU A O 18
ATOM 20343 N N . PRO A 1 16 ? 10.827 32.553 4.682 1.00 52.33 16 PRO A N 18
ATOM 20344 C CA . PRO A 1 16 ? 11.701 33.719 4.841 1.00 73.22 16 PRO A CA 18
ATOM 20345 C C . PRO A 1 16 ? 10.930 35.034 4.788 1.00 42.24 16 PRO A C 18
ATOM 20346 O O . PRO A 1 16 ? 11.445 36.081 5.176 1.00 30.55 16 PRO A O 18
ATOM 20357 N N . ASN A 1 17 ? 9.694 34.970 4.304 1.00 3.13 17 ASN A N 18
ATOM 20358 C CA . ASN A 1 17 ? 8.853 36.157 4.201 1.00 21.43 17 ASN A CA 18
ATOM 20359 C C . ASN A 1 17 ? 8.158 36.449 5.528 1.00 30.55 17 ASN A C 18
ATOM 20360 O O . ASN A 1 17 ? 7.483 37.466 5.676 1.00 12.42 17 ASN A O 18
ATOM 20371 N N . GLY A 1 18 ? 8.331 35.548 6.491 1.00 75.24 18 GLY A N 18
ATOM 20372 C CA . GLY A 1 18 ? 7.716 35.728 7.793 1.00 63.13 18 GLY A CA 18
ATOM 20373 C C . GLY A 1 18 ? 6.523 34.817 8.000 1.00 23.55 18 GLY A C 18
ATOM 20374 O O . GLY A 1 18 ? 6.169 34.496 9.135 1.00 61.41 18 GLY A O 18
ATOM 20378 N N . GLU A 1 19 ? 5.899 34.401 6.903 1.00 64.42 19 GLU A N 18
ATOM 20379 C CA . GLU A 1 19 ? 4.736 33.524 6.971 1.00 70.10 19 GLU A CA 18
ATOM 20380 C C . GLU A 1 19 ? 5.163 32.064 7.105 1.00 45.33 19 GLU A C 18
ATOM 20381 O O . GLU A 1 19 ? 6.348 31.763 7.243 1.00 50.13 19 GLU A O 18
ATOM 20393 N N . TYR A 1 20 ? 4.188 31.163 7.062 1.00 61.53 20 TYR A N 18
ATOM 20394 C CA . TYR A 1 20 ? 4.460 29.736 7.181 1.00 34.14 20 TYR A CA 18
ATOM 20395 C C . TYR A 1 20 ? 4.508 29.074 5.807 1.00 55.31 20 TYR A C 18
ATOM 20396 O O . TYR A 1 20 ? 5.567 28.646 5.347 1.00 31.44 20 TYR A O 18
ATOM 20414 N N . CYS A 1 21 ? 3.352 28.995 5.156 1.00 45.41 21 CYS A N 18
ATOM 20415 C CA . CYS A 1 21 ? 3.258 28.386 3.834 1.00 22.34 21 CYS A CA 18
ATOM 20416 C C . CYS A 1 21 ? 1.850 28.533 3.267 1.00 21.40 21 CYS A C 18
ATOM 20417 O O . CYS A 1 21 ? 0.873 28.601 4.012 1.00 34.13 21 CYS A O 18
ATOM 20424 N N . TYR A 1 22 ? 1.754 28.582 1.943 1.00 73.41 22 TYR A N 18
ATOM 20425 C CA . TYR A 1 22 ? 0.466 28.723 1.274 1.00 25.14 22 TYR A CA 18
ATOM 20426 C C . TYR A 1 22 ? -0.188 27.361 1.061 1.00 21.32 22 TYR A C 18
ATOM 20427 O O . TYR A 1 22 ? 0.389 26.471 0.437 1.00 14.24 22 TYR A O 18
ATOM 20445 N N . THR A 1 23 ? -1.401 27.207 1.583 1.00 31.22 23 THR A N 18
ATOM 20446 C CA . THR A 1 23 ? -2.136 25.955 1.452 1.00 12.23 23 THR A CA 18
ATOM 20447 C C . THR A 1 23 ? -2.170 25.487 0.002 1.00 3.11 23 THR A C 18
ATOM 20448 O O . THR A 1 23 ? -1.934 26.257 -0.930 1.00 50.51 23 THR A O 18
ATOM 20459 N N . PRO A 1 24 ? -2.469 24.194 -0.197 1.00 10.51 24 PRO A N 18
ATOM 20460 C CA . PRO A 1 24 ? -2.543 23.595 -1.533 1.00 1.33 24 PRO A CA 18
ATOM 20461 C C . PRO A 1 24 ? -3.743 24.098 -2.330 1.00 0.42 24 PRO A C 18
ATOM 20462 O O . PRO A 1 24 ? -4.768 24.469 -1.759 1.00 21.20 24 PRO A O 18
ATOM 20473 N N . ARG A 1 25 ? -3.606 24.107 -3.652 1.00 41.50 25 ARG A N 18
ATOM 20474 C CA . ARG A 1 25 ? -4.680 24.564 -4.526 1.00 11.30 25 ARG A CA 18
ATOM 20475 C C . ARG A 1 25 ? -4.946 26.054 -4.328 1.00 42.24 25 ARG A C 18
ATOM 20476 O O . ARG A 1 25 ? -6.037 26.544 -4.618 1.00 30.50 25 ARG A O 18
ATOM 20497 N N . ARG A 1 26 ? -3.939 26.768 -3.831 1.00 23.54 26 ARG A N 18
ATOM 20498 C CA . ARG A 1 26 ? -4.066 28.201 -3.592 1.00 14.21 26 ARG A CA 18
ATOM 20499 C C . ARG A 1 26 ? -3.179 28.991 -4.549 1.00 22.51 26 ARG A C 18
ATOM 20500 O O . ARG A 1 26 ? -2.070 28.567 -4.878 1.00 34.12 26 ARG A O 18
ATOM 20521 N N . ARG A 1 27 ? -3.676 30.140 -4.994 1.00 50.31 27 ARG A N 18
ATOM 20522 C CA . ARG A 1 27 ? -2.928 30.990 -5.915 1.00 40.43 27 ARG A CA 18
ATOM 20523 C C . ARG A 1 27 ? -1.605 31.429 -5.298 1.00 64.30 27 ARG A C 18
ATOM 20524 O O . ARG A 1 27 ? -1.578 32.038 -4.228 1.00 33.14 27 ARG A O 18
ATOM 20545 N N . CYS A 1 28 ? -0.507 31.115 -5.978 1.00 43.33 28 CYS A N 18
ATOM 20546 C CA . CYS A 1 28 ? 0.821 31.476 -5.499 1.00 31.31 28 CYS A CA 18
ATOM 20547 C C . CYS A 1 28 ? 1.657 32.088 -6.618 1.00 63.13 28 CYS A C 18
ATOM 20548 O O . CYS A 1 28 ? 1.224 32.151 -7.769 1.00 50.44 28 CYS A O 18
ATOM 20555 N N . THR A 1 29 ? 2.860 32.538 -6.273 1.00 73.01 29 THR A N 18
ATOM 20556 C CA . THR A 1 29 ? 3.757 33.145 -7.248 1.00 32.12 29 THR A CA 18
ATOM 20557 C C . THR A 1 29 ? 5.089 32.406 -7.306 1.00 33.55 29 THR A C 18
ATOM 20558 O O . THR A 1 29 ? 5.700 32.293 -8.369 1.00 51.13 29 THR A O 18
ATOM 20569 N N . SER A 1 30 ? 5.531 31.903 -6.158 1.00 63.54 30 SER A N 18
ATOM 20570 C CA . SER A 1 30 ? 6.793 31.175 -6.079 1.00 12.44 30 SER A CA 18
ATOM 20571 C C . SER A 1 30 ? 6.588 29.800 -5.451 1.00 32.23 30 SER A C 18
ATOM 20572 O O . SER A 1 30 ? 5.824 29.647 -4.497 1.00 42.24 30 SER A O 18
ATOM 20580 N N . ALA A 1 31 ? 7.275 28.800 -5.995 1.00 62.45 31 ALA A N 18
ATOM 20581 C CA . ALA A 1 31 ? 7.171 27.438 -5.489 1.00 32.30 31 ALA A CA 18
ATOM 20582 C C . ALA A 1 31 ? 7.636 27.354 -4.039 1.00 10.12 31 ALA A C 18
ATOM 20583 O O . ALA A 1 31 ? 7.077 26.602 -3.240 1.00 65.45 31 ALA A O 18
ATOM 20590 N N . ASP A 1 32 ? 8.661 28.129 -3.705 1.00 12.20 32 ASP A N 18
ATOM 20591 C CA . ASP A 1 32 ? 9.200 28.143 -2.351 1.00 73.45 32 ASP A CA 18
ATOM 20592 C C . ASP A 1 32 ? 8.102 28.424 -1.330 1.00 71.20 32 ASP A C 18
ATOM 20593 O O . ASP A 1 32 ? 8.149 27.929 -0.204 1.00 64.22 32 ASP A O 18
ATOM 20602 N N . GLN A 1 33 ? 7.117 29.219 -1.734 1.00 13.05 33 GLN A N 18
ATOM 20603 C CA . GLN A 1 33 ? 6.008 29.565 -0.853 1.00 61.53 33 GLN A CA 18
ATOM 20604 C C . GLN A 1 33 ? 5.080 28.372 -0.650 1.00 21.20 33 GLN A C 18
ATOM 20605 O O . GLN A 1 33 ? 4.612 28.119 0.461 1.00 62.33 33 GLN A O 18
ATOM 20619 N N . CYS A 1 34 ? 4.818 27.641 -1.727 1.00 20.44 34 CYS A N 18
ATOM 20620 C CA . CYS A 1 34 ? 3.946 26.474 -1.668 1.00 42.12 34 CYS A CA 18
ATOM 20621 C C . CYS A 1 34 ? 4.384 25.525 -0.556 1.00 14.23 34 CYS A C 18
ATOM 20622 O O . CYS A 1 34 ? 5.537 25.096 -0.510 1.00 24.15 34 CYS A O 18
ATOM 20629 N N . CYS A 1 35 ? 3.454 25.199 0.335 1.00 63.44 35 CYS A N 18
ATOM 20630 C CA . CYS A 1 35 ? 3.741 24.302 1.446 1.00 62.12 35 CYS A CA 18
ATOM 20631 C C . CYS A 1 35 ? 4.393 23.014 0.951 1.00 75.41 35 CYS A C 18
ATOM 20632 O O . CYS A 1 35 ? 3.893 22.367 0.032 1.00 52.33 35 CYS A O 18
ATOM 20639 N N . ARG A 1 36 ? 5.513 22.649 1.568 1.00 74.42 36 ARG A N 18
ATOM 20640 C CA . ARG A 1 36 ? 6.235 21.440 1.188 1.00 31.31 36 ARG A CA 18
ATOM 20641 C C . ARG A 1 36 ? 5.420 20.194 1.521 1.00 11.50 36 ARG A C 18
ATOM 20642 O O . ARG A 1 36 ? 4.498 20.225 2.336 1.00 64.44 36 ARG A O 18
ATOM 20663 N N . PRO A 1 37 ? 5.767 19.070 0.877 1.00 2.54 37 PRO A N 18
ATOM 20664 C CA . PRO A 1 37 ? 5.080 17.792 1.087 1.00 73.11 37 PRO A CA 18
ATOM 20665 C C . PRO A 1 37 ? 5.361 17.205 2.466 1.00 25.00 37 PRO A C 18
ATOM 20666 O O . PRO A 1 37 ? 6.425 17.430 3.043 1.00 22.30 37 PRO A O 18
ATOM 20677 N N . TYR A 1 38 ? 4.401 16.449 2.989 1.00 62.25 38 TYR A N 18
ATOM 20678 C CA . TYR A 1 38 ? 4.545 15.831 4.302 1.00 14.44 38 TYR A CA 18
ATOM 20679 C C . TYR A 1 38 ? 5.770 14.922 4.344 1.00 34.42 38 TYR A C 18
ATOM 20680 O O . TYR A 1 38 ? 6.405 14.766 5.387 1.00 11.41 38 TYR A O 18
ATOM 20698 N N . ASP A 1 39 ? 6.095 14.326 3.203 1.00 32.30 39 ASP A N 18
ATOM 20699 C CA . ASP A 1 39 ? 7.245 13.435 3.107 1.00 33.55 39 ASP A CA 18
ATOM 20700 C C . ASP A 1 39 ? 8.129 13.812 1.921 1.00 15.11 39 ASP A C 18
ATOM 20701 O O . ASP A 1 39 ? 7.941 13.317 0.810 1.00 13.04 39 ASP A O 18
ATOM 20710 N N . THR A 1 40 ? 9.094 14.692 2.166 1.00 42.33 40 THR A N 18
ATOM 20711 C CA . THR A 1 40 ? 10.006 15.138 1.120 1.00 51.22 40 THR A CA 18
ATOM 20712 C C . THR A 1 40 ? 10.751 13.961 0.501 1.00 5.24 40 THR A C 18
ATOM 20713 O O . THR A 1 40 ? 11.182 14.021 -0.651 1.00 55.42 40 THR A O 18
ATOM 20724 N N . THR A 1 41 ? 10.899 12.888 1.272 1.00 61.40 41 THR A N 18
ATOM 20725 C CA . THR A 1 41 ? 11.591 11.697 0.800 1.00 21.31 41 THR A CA 18
ATOM 20726 C C . THR A 1 41 ? 10.708 10.879 -0.136 1.00 74.10 41 THR A C 18
ATOM 20727 O O . THR A 1 41 ? 11.144 9.881 -0.704 1.00 32.32 41 THR A O 18
ATOM 20738 N N . ALA A 1 42 ? 9.460 11.312 -0.289 1.00 33.42 42 ALA A N 18
ATOM 20739 C CA . ALA A 1 42 ? 8.516 10.623 -1.159 1.00 33.24 42 ALA A CA 18
ATOM 20740 C C . ALA A 1 42 ? 7.556 11.608 -1.818 1.00 22.22 42 ALA A C 18
ATOM 20741 O O . ALA A 1 42 ? 6.457 11.239 -2.228 1.00 41.33 42 ALA A O 18
ATOM 20748 N N . ALA A 1 43 ? 7.978 12.864 -1.915 1.00 12.24 43 ALA A N 18
ATOM 20749 C CA . ALA A 1 43 ? 7.157 13.902 -2.526 1.00 72.33 43 ALA A CA 18
ATOM 20750 C C . ALA A 1 43 ? 7.945 15.198 -2.692 1.00 51.10 43 ALA A C 18
ATOM 20751 O O . ALA A 1 43 ? 8.988 15.387 -2.067 1.00 33.12 43 ALA A O 18
ATOM 20758 N N . PHE A 1 44 ? 7.438 16.087 -3.540 1.00 14.41 44 PHE A N 18
ATOM 20759 C CA . PHE A 1 44 ? 8.094 17.365 -3.790 1.00 61.30 44 PHE A CA 18
ATOM 20760 C C . PHE A 1 44 ? 7.077 18.502 -3.822 1.00 33.54 44 PHE A C 18
ATOM 20761 O O . PHE A 1 44 ? 5.869 18.269 -3.855 1.00 25.14 44 PHE A O 18
ATOM 20778 N N . HIS A 1 45 ? 7.576 19.734 -3.810 1.00 30.01 45 HIS A N 18
ATOM 20779 C CA . HIS A 1 45 ? 6.712 20.909 -3.838 1.00 13.52 45 HIS A CA 18
ATOM 20780 C C . HIS A 1 45 ? 6.892 21.685 -5.139 1.00 32.25 45 HIS A C 18
ATOM 20781 O O . HIS A 1 45 ? 7.816 21.423 -5.907 1.00 34.05 45 HIS A O 18
ATOM 20795 N N . GLY A 1 46 ? 6.001 22.644 -5.379 1.00 15.53 46 GLY A N 18
ATOM 20796 C CA . GLY A 1 46 ? 6.079 23.442 -6.588 1.00 51.15 46 GLY A CA 18
ATOM 20797 C C . GLY A 1 46 ? 4.818 24.247 -6.833 1.00 30.33 46 GLY A C 18
ATOM 20798 O O . GLY A 1 46 ? 3.754 23.925 -6.305 1.00 1.11 46 GLY A O 18
ATOM 20802 N N . CYS A 1 47 ? 4.937 25.300 -7.635 1.00 73.31 47 CYS A N 18
ATOM 20803 C CA . CYS A 1 47 ? 3.799 26.156 -7.948 1.00 12.40 47 CYS A CA 18
ATOM 20804 C C . CYS A 1 47 ? 3.426 26.047 -9.423 1.00 61.22 47 CYS A C 18
ATOM 20805 O O . CYS A 1 47 ? 4.238 26.327 -10.303 1.00 61.52 47 CYS A O 18
ATOM 20812 N N . GLY A 1 48 ? 2.188 25.636 -9.686 1.00 51.40 48 GLY A N 18
ATOM 20813 C CA . GLY A 1 48 ? 1.728 25.497 -11.056 1.00 22.12 48 GLY A CA 18
ATOM 20814 C C . GLY A 1 48 ? 0.259 25.135 -11.140 1.00 74.05 48 GLY A C 18
ATOM 20815 O O . GLY A 1 48 ? -0.505 25.387 -10.208 1.00 74.34 48 GLY A O 18
ATOM 20819 N N . ARG A 1 49 ? -0.139 24.541 -12.260 1.00 34.44 49 ARG A N 18
ATOM 20820 C CA . ARG A 1 49 ? -1.528 24.146 -12.464 1.00 43.42 49 ARG A CA 18
ATOM 20821 C C . ARG A 1 49 ? -1.618 22.690 -12.912 1.00 72.42 49 ARG A C 18
ATOM 20822 O O . ARG A 1 49 ? -1.488 22.386 -14.097 1.00 32.25 49 ARG A O 18
ATOM 20843 N N . ILE A 1 50 ? -1.840 21.795 -11.955 1.00 45.20 50 ILE A N 18
ATOM 20844 C CA . ILE A 1 50 ? -1.949 20.372 -12.251 1.00 24.22 50 ILE A CA 18
ATOM 20845 C C . ILE A 1 50 ? -3.404 19.960 -12.446 1.00 32.02 50 ILE A C 18
ATOM 20846 O O . ILE A 1 50 ? -3.745 18.783 -12.341 1.00 4.22 50 ILE A O 18
ATOM 20862 N N . TRP A 1 51 ? -4.256 20.938 -12.734 1.00 65.10 51 TRP A N 18
ATOM 20863 C CA . TRP A 1 51 ? -5.675 20.676 -12.947 1.00 64.31 51 TRP A CA 18
ATOM 20864 C C . TRP A 1 51 ? -6.242 21.594 -14.024 1.00 21.13 51 TRP A C 18
ATOM 20865 O O . TRP A 1 51 ? -5.715 22.673 -14.293 1.00 63.40 51 TRP A O 18
ATOM 20886 N N . PRO A 1 52 ? -7.341 21.157 -14.657 1.00 33.22 52 PRO A N 18
ATOM 20887 C CA . PRO A 1 52 ? -8.003 21.925 -15.715 1.00 11.42 52 PRO A CA 18
ATOM 20888 C C . PRO A 1 52 ? -8.689 23.178 -15.181 1.00 61.34 52 PRO A C 18
ATOM 20889 O O . PRO A 1 52 ? -8.708 24.217 -15.840 1.00 42.35 52 PRO A O 18
ATOM 20900 N N . LYS A 1 53 ? -9.253 23.071 -13.982 1.00 42.35 53 LYS A N 18
ATOM 20901 C CA . LYS A 1 53 ? -9.940 24.195 -13.357 1.00 54.32 53 LYS A CA 18
ATOM 20902 C C . LYS A 1 53 ? -9.035 25.422 -13.301 1.00 33.53 53 LYS A C 18
ATOM 20903 O O . LYS A 1 53 ? -9.480 26.545 -13.545 1.00 74.30 53 LYS A O 18
ATOM 20922 N N . ASP A 1 54 ? -7.765 25.201 -12.983 1.00 52.15 54 ASP A N 18
ATOM 20923 C CA . ASP A 1 54 ? -6.797 26.291 -12.899 1.00 1.22 54 ASP A CA 18
ATOM 20924 C C . ASP A 1 54 ? -6.403 26.774 -14.290 1.00 22.44 54 ASP A C 18
ATOM 20925 O O . ASP A 1 54 ? -6.056 27.940 -14.478 1.00 3.21 54 ASP A O 18
ATOM 20934 N N . LYS A 1 55 ? -6.456 25.871 -15.262 1.00 0.11 55 LYS A N 18
ATOM 20935 C CA . LYS A 1 55 ? -6.104 26.205 -16.638 1.00 71.30 55 LYS A CA 18
ATOM 20936 C C . LYS A 1 55 ? -7.002 27.312 -17.176 1.00 30.04 55 LYS A C 18
ATOM 20937 O O . LYS A 1 55 ? -6.545 28.202 -17.892 1.00 33.44 55 LYS A O 18
ATOM 20956 N N . ARG A 1 56 ? -8.283 27.251 -16.826 1.00 42.23 56 ARG A N 18
ATOM 20957 C CA . ARG A 1 56 ? -9.247 28.250 -17.274 1.00 60.15 56 ARG A CA 18
ATOM 20958 C C . ARG A 1 56 ? -8.951 29.610 -16.649 1.00 33.12 56 ARG A C 18
ATOM 20959 O O . ARG A 1 56 ? -9.038 30.641 -17.314 1.00 23.12 56 ARG A O 18
ATOM 20980 N N . GLU A 1 57 ? -8.601 29.602 -15.366 1.00 1.14 57 GLU A N 18
ATOM 20981 C CA . GLU A 1 57 ? -8.293 30.835 -14.652 1.00 73.50 57 GLU A CA 18
ATOM 20982 C C . GLU A 1 57 ? -6.889 31.328 -14.994 1.00 75.12 57 GLU A C 18
ATOM 20983 O O . GLU A 1 57 ? -6.540 32.478 -14.728 1.00 65.11 57 GLU A O 18
ATOM 20995 N N . LYS A 1 58 ? -6.089 30.447 -15.587 1.00 50.53 58 LYS A N 18
ATOM 20996 C CA . LYS A 1 58 ? -4.723 30.790 -15.967 1.00 42.02 58 LYS A CA 18
ATOM 20997 C C . LYS A 1 58 ? -3.962 31.383 -14.786 1.00 73.23 58 LYS A C 18
ATOM 20998 O O . LYS A 1 58 ? -3.452 32.501 -14.862 1.00 73.04 58 LYS A O 18
ATOM 21017 N N . VAL A 1 59 ? -3.889 30.626 -13.695 1.00 2.35 59 VAL A N 18
ATOM 21018 C CA . VAL A 1 59 ? -3.187 31.075 -12.500 1.00 3.13 59 VAL A CA 18
ATOM 21019 C C . VAL A 1 59 ? -2.474 29.918 -11.812 1.00 32.04 59 VAL A C 18
ATOM 21020 O O . VAL A 1 59 ? -3.076 28.879 -11.539 1.00 24.43 59 VAL A O 18
ATOM 21033 N N . ASP A 1 60 ? -1.189 30.102 -11.534 1.00 14.15 60 ASP A N 18
ATOM 21034 C CA . ASP A 1 60 ? -0.392 29.073 -10.877 1.00 22.51 60 ASP A CA 18
ATOM 21035 C C . ASP A 1 60 ? -0.737 28.984 -9.394 1.00 13.20 60 ASP A C 18
ATOM 21036 O O . ASP A 1 60 ? -0.776 29.996 -8.693 1.00 44.21 60 ASP A O 18
ATOM 21045 N N . ARG A 1 61 ? -0.987 27.767 -8.920 1.00 3.03 61 ARG A N 18
ATOM 21046 C CA . ARG A 1 61 ? -1.330 27.547 -7.520 1.00 14.00 61 ARG A CA 18
ATOM 21047 C C . ARG A 1 61 ? -0.434 26.477 -6.902 1.00 1.23 61 ARG A C 18
ATOM 21048 O O . ARG A 1 61 ? 0.203 25.700 -7.613 1.00 63.34 61 ARG A O 18
ATOM 21069 N N . CYS A 1 62 ? -0.390 26.445 -5.575 1.00 42.04 62 CYS A N 18
ATOM 21070 C CA . CYS A 1 62 ? 0.428 25.472 -4.861 1.00 0.35 62 CYS A CA 18
ATOM 21071 C C . CYS A 1 62 ? -0.063 24.052 -5.122 1.00 41.03 62 CYS A C 18
ATOM 21072 O O . CYS A 1 62 ? -1.257 23.770 -5.029 1.00 41.35 62 CYS A O 18
ATOM 21079 N N . TYR A 1 63 ? 0.866 23.161 -5.448 1.00 45.52 63 TYR A N 18
ATOM 21080 C CA . TYR A 1 63 ? 0.528 21.771 -5.725 1.00 14.20 63 TYR A CA 18
ATOM 21081 C C . TYR A 1 63 ? 1.566 20.827 -5.125 1.00 21.05 63 TYR A C 18
ATOM 21082 O O . TYR A 1 63 ? 2.753 21.152 -5.061 1.00 3.33 63 TYR A O 18
ATOM 21100 N N . ILE A 1 64 ? 1.111 19.659 -4.685 1.00 55.33 64 ILE A N 18
ATOM 21101 C CA . ILE A 1 64 ? 1.998 18.667 -4.091 1.00 5.43 64 ILE A CA 18
ATOM 21102 C C . ILE A 1 64 ? 1.695 17.270 -4.620 1.00 12.54 64 ILE A C 18
ATOM 21103 O O . ILE A 1 64 ? 0.560 16.798 -4.542 1.00 4.15 64 ILE A O 18
ATOM 21119 N N . CYS A 1 65 ? 2.717 16.612 -5.157 1.00 21.21 65 CYS A N 18
ATOM 21120 C CA . CYS A 1 65 ? 2.561 15.267 -5.697 1.00 73.21 65 CYS A CA 18
ATOM 21121 C C . CYS A 1 65 ? 3.556 14.303 -5.056 1.00 10.41 65 CYS A C 18
ATOM 21122 O O . CYS A 1 65 ? 4.521 14.725 -4.421 1.00 53.41 65 CYS A O 18
ATOM 21129 N N . ASN A 1 66 ? 3.312 13.008 -5.227 1.00 44.32 66 ASN A N 18
ATOM 21130 C CA . ASN A 1 66 ? 4.185 11.985 -4.664 1.00 53.41 66 ASN A CA 18
ATOM 21131 C C . ASN A 1 66 ? 5.433 11.803 -5.523 1.00 40.54 66 ASN A C 18
ATOM 21132 O O . ASN A 1 66 ? 5.497 12.285 -6.653 1.00 42.44 66 ASN A O 18
ATOM 21143 N N . ASN A 1 67 ? 6.423 11.103 -4.978 1.00 11.55 67 ASN A N 18
ATOM 21144 C CA . ASN A 1 67 ? 7.669 10.857 -5.694 1.00 15.23 67 ASN A CA 18
ATOM 21145 C C . ASN A 1 67 ? 7.407 10.127 -7.010 1.00 64.24 67 ASN A C 18
ATOM 21146 O O . ASN A 1 67 ? 8.130 10.313 -7.987 1.00 61.44 67 ASN A O 18
ATOM 21157 N N . GLU A 1 68 ? 6.366 9.301 -7.023 1.00 2.34 68 GLU A N 18
ATOM 21158 C CA . GLU A 1 68 ? 6.010 8.543 -8.217 1.00 64.21 68 GLU A CA 18
ATOM 21159 C C . GLU A 1 68 ? 5.282 9.429 -9.225 1.00 23.15 68 GLU A C 18
ATOM 21160 O O . GLU A 1 68 ? 5.056 9.033 -10.368 1.00 62.10 68 GLU A O 18
ATOM 21172 N N . LYS A 1 69 ? 4.918 10.632 -8.792 1.00 71.44 69 LYS A N 18
ATOM 21173 C CA . LYS A 1 69 ? 4.217 11.576 -9.654 1.00 40.30 69 LYS A CA 18
ATOM 21174 C C . LYS A 1 69 ? 2.935 10.960 -10.206 1.00 12.13 69 LYS A C 18
ATOM 21175 O O . LYS A 1 69 ? 2.440 11.368 -11.257 1.00 32.33 69 LYS A O 18
ATOM 21194 N N . THR A 1 70 ? 2.400 9.976 -9.489 1.00 30.31 70 THR A N 18
ATOM 21195 C CA . THR A 1 70 ? 1.176 9.306 -9.906 1.00 22.31 70 THR A CA 18
ATOM 21196 C C . THR A 1 70 ? -0.044 9.914 -9.225 1.00 43.33 70 THR A C 18
ATOM 21197 O O . THR A 1 70 ? -1.108 10.044 -9.832 1.00 43.31 70 THR A O 18
ATOM 21208 N N . LEU A 1 71 ? 0.115 10.287 -7.959 1.00 55.15 71 LEU A N 18
ATOM 21209 C CA . LEU A 1 71 ? -0.975 10.884 -7.195 1.00 63.21 71 LEU A CA 18
ATOM 21210 C C . LEU A 1 71 ? -0.680 12.347 -6.877 1.00 74.32 71 LEU A C 18
ATOM 21211 O O . LEU A 1 71 ? 0.469 12.724 -6.645 1.00 71.24 71 LEU A O 18
ATOM 21227 N N . CYS A 1 72 ? -1.726 13.167 -6.868 1.00 53.03 72 CYS A N 18
ATOM 21228 C CA . CYS A 1 72 ? -1.580 14.588 -6.580 1.00 32.24 72 CYS A CA 18
ATOM 21229 C C . CYS A 1 72 ? -2.797 15.116 -5.825 1.00 44.23 72 CYS A C 18
ATOM 21230 O O . CYS A 1 72 ? -3.825 14.443 -5.730 1.00 42.24 72 CYS A O 18
ATOM 21237 N N . THR A 1 73 ? -2.676 16.327 -5.290 1.00 61.13 73 THR A N 18
ATOM 21238 C CA . THR A 1 73 ? -3.765 16.946 -4.544 1.00 22.22 73 THR A CA 18
ATOM 21239 C C . THR A 1 73 ? -5.018 17.067 -5.401 1.00 44.15 73 THR A C 18
ATOM 21240 O O . THR A 1 73 ? -4.950 17.022 -6.629 1.00 61.12 73 THR A O 18
ATOM 21251 N N . SER A 1 74 ? -6.164 17.223 -4.746 1.00 30.10 74 SER A N 18
ATOM 21252 C CA . SER A 1 74 ? -7.436 17.349 -5.449 1.00 62.43 74 SER A CA 18
ATOM 21253 C C . SER A 1 74 ? -7.536 18.695 -6.157 1.00 35.40 74 SER A C 18
ATOM 21254 O O . SER A 1 74 ? -6.647 19.540 -6.039 1.00 60.23 74 SER A O 18
ATOM 21262 N N . VAL A 1 75 ? -8.623 18.891 -6.896 1.00 55.43 75 VAL A N 18
ATOM 21263 C CA . VAL A 1 75 ? -8.840 20.135 -7.623 1.00 11.13 75 VAL A CA 18
ATOM 21264 C C . VAL A 1 75 ? -9.741 21.081 -6.838 1.00 25.41 75 VAL A C 18
ATOM 21265 O O . VAL A 1 75 ? -9.712 22.295 -7.041 1.00 24.22 75 VAL A O 18
ATOM 21278 N N . MET A 1 76 ? -10.542 20.517 -5.939 1.00 43.31 76 MET A N 18
ATOM 21279 C CA . MET A 1 76 ? -11.451 21.311 -5.121 1.00 43.13 76 MET A CA 18
ATOM 21280 C C . MET A 1 76 ? -11.792 20.583 -3.825 1.00 51.03 76 MET A C 18
ATOM 21281 O O . MET A 1 76 ? -12.155 19.406 -3.838 1.00 70.34 76 MET A O 18
ATOM 21295 N N . GLY A 1 1 ? 3.822 1.294 0.552 1.00 62.14 1 GLY A N 19
ATOM 21296 C CA . GLY A 1 1 ? 3.203 0.417 -0.424 1.00 72.30 1 GLY A CA 19
ATOM 21297 C C . GLY A 1 1 ? 2.646 1.174 -1.613 1.00 22.14 1 GLY A C 19
ATOM 21298 O O . GLY A 1 1 ? 3.396 1.618 -2.484 1.00 61.32 1 GLY A O 19
ATOM 21304 N N . THR A 1 2 ? 1.325 1.321 -1.653 1.00 31.43 2 THR A N 19
ATOM 21305 C CA . THR A 1 2 ? 0.667 2.028 -2.745 1.00 21.31 2 THR A CA 19
ATOM 21306 C C . THR A 1 2 ? 0.435 3.493 -2.391 1.00 71.43 2 THR A C 19
ATOM 21307 O O . THR A 1 2 ? 0.429 3.881 -1.223 1.00 32.13 2 THR A O 19
ATOM 21318 N N . PRO A 1 3 ? 0.239 4.327 -3.424 1.00 22.24 3 PRO A N 19
ATOM 21319 C CA . PRO A 1 3 ? 0.002 5.762 -3.247 1.00 51.53 3 PRO A CA 19
ATOM 21320 C C . PRO A 1 3 ? -1.362 6.053 -2.626 1.00 21.02 3 PRO A C 19
ATOM 21321 O O . PRO A 1 3 ? -2.361 5.430 -2.984 1.00 25.42 3 PRO A O 19
ATOM 21332 N N . SER A 1 4 ? -1.393 7.001 -1.697 1.00 53.30 4 SER A N 19
ATOM 21333 C CA . SER A 1 4 ? -2.634 7.371 -1.023 1.00 1.23 4 SER A CA 19
ATOM 21334 C C . SER A 1 4 ? -2.650 8.861 -0.696 1.00 70.21 4 SER A C 19
ATOM 21335 O O . SER A 1 4 ? -1.661 9.565 -0.901 1.00 72.45 4 SER A O 19
ATOM 21343 N N . ALA A 1 5 ? -3.782 9.336 -0.186 1.00 44.51 5 ALA A N 19
ATOM 21344 C CA . ALA A 1 5 ? -3.928 10.741 0.172 1.00 71.53 5 ALA A CA 19
ATOM 21345 C C . ALA A 1 5 ? -2.851 11.170 1.162 1.00 64.50 5 ALA A C 19
ATOM 21346 O O . ALA A 1 5 ? -2.509 12.350 1.250 1.00 75.23 5 ALA A O 19
ATOM 21353 N N . ASP A 1 6 ? -2.320 10.206 1.905 1.00 73.12 6 ASP A N 19
ATOM 21354 C CA . ASP A 1 6 ? -1.280 10.485 2.889 1.00 73.34 6 ASP A CA 19
ATOM 21355 C C . ASP A 1 6 ? 0.036 10.839 2.204 1.00 50.31 6 ASP A C 19
ATOM 21356 O O . ASP A 1 6 ? 0.871 11.544 2.771 1.00 61.44 6 ASP A O 19
ATOM 21365 N N . GLN A 1 7 ? 0.213 10.343 0.983 1.00 61.34 7 GLN A N 19
ATOM 21366 C CA . GLN A 1 7 ? 1.429 10.607 0.222 1.00 33.32 7 GLN A CA 19
ATOM 21367 C C . GLN A 1 7 ? 1.436 12.034 -0.316 1.00 30.12 7 GLN A C 19
ATOM 21368 O O . GLN A 1 7 ? 2.496 12.623 -0.528 1.00 65.14 7 GLN A O 19
ATOM 21382 N N . VAL A 1 8 ? 0.247 12.583 -0.537 1.00 11.23 8 VAL A N 19
ATOM 21383 C CA . VAL A 1 8 ? 0.115 13.942 -1.051 1.00 70.32 8 VAL A CA 19
ATOM 21384 C C . VAL A 1 8 ? -0.076 14.941 0.084 1.00 51.41 8 VAL A C 19
ATOM 21385 O O . VAL A 1 8 ? -0.629 16.023 -0.115 1.00 2.43 8 VAL A O 19
ATOM 21398 N N . ARG A 1 9 ? 0.385 14.574 1.273 1.00 23.24 9 ARG A N 19
ATOM 21399 C CA . ARG A 1 9 ? 0.264 15.438 2.441 1.00 13.23 9 ARG A CA 19
ATOM 21400 C C . ARG A 1 9 ? 1.292 16.566 2.391 1.00 52.15 9 ARG A C 19
ATOM 21401 O O . ARG A 1 9 ? 2.091 16.651 1.459 1.00 24.40 9 ARG A O 19
ATOM 21422 N N . TYR A 1 10 ? 1.265 17.429 3.401 1.00 14.33 10 TYR A N 19
ATOM 21423 C CA . TYR A 1 10 ? 2.191 18.553 3.471 1.00 71.55 10 TYR A CA 19
ATOM 21424 C C . TYR A 1 10 ? 2.608 18.825 4.913 1.00 52.43 10 TYR A C 19
ATOM 21425 O O . TYR A 1 10 ? 1.927 18.424 5.854 1.00 74.35 10 TYR A O 19
ATOM 21443 N N . ASN A 1 11 ? 3.734 19.512 5.076 1.00 42.23 11 ASN A N 19
ATOM 21444 C CA . ASN A 1 11 ? 4.244 19.839 6.403 1.00 42.31 11 ASN A CA 19
ATOM 21445 C C . ASN A 1 11 ? 4.341 21.350 6.590 1.00 20.03 11 ASN A C 19
ATOM 21446 O O . ASN A 1 11 ? 4.685 22.081 5.660 1.00 44.41 11 ASN A O 19
ATOM 21457 N N . TYR A 1 12 ? 4.038 21.811 7.798 1.00 45.02 12 TYR A N 19
ATOM 21458 C CA . TYR A 1 12 ? 4.088 23.235 8.109 1.00 72.31 12 TYR A CA 19
ATOM 21459 C C . TYR A 1 12 ? 5.528 23.697 8.308 1.00 31.24 12 TYR A C 19
ATOM 21460 O O . TYR A 1 12 ? 6.212 23.258 9.231 1.00 51.10 12 TYR A O 19
ATOM 21478 N N . THR A 1 13 ? 5.981 24.591 7.434 1.00 52.44 13 THR A N 19
ATOM 21479 C CA . THR A 1 13 ? 7.338 25.115 7.511 1.00 21.44 13 THR A CA 19
ATOM 21480 C C . THR A 1 13 ? 7.335 26.634 7.632 1.00 1.51 13 THR A C 19
ATOM 21481 O O . THR A 1 13 ? 6.307 27.279 7.434 1.00 61.40 13 THR A O 19
ATOM 21492 N N . GLU A 1 14 ? 8.494 27.200 7.956 1.00 33.12 14 GLU A N 19
ATOM 21493 C CA . GLU A 1 14 ? 8.623 28.645 8.103 1.00 45.32 14 GLU A CA 19
ATOM 21494 C C . GLU A 1 14 ? 9.140 29.279 6.813 1.00 72.14 14 GLU A C 19
ATOM 21495 O O . GLU A 1 14 ? 9.869 28.648 6.048 1.00 2.41 14 GLU A O 19
ATOM 21507 N N . LEU A 1 15 ? 8.758 30.530 6.582 1.00 31.01 15 LEU A N 19
ATOM 21508 C CA . LEU A 1 15 ? 9.181 31.250 5.386 1.00 75.52 15 LEU A CA 19
ATOM 21509 C C . LEU A 1 15 ? 9.925 32.528 5.756 1.00 52.53 15 LEU A C 19
ATOM 21510 O O . LEU A 1 15 ? 9.794 33.055 6.860 1.00 52.44 15 LEU A O 19
ATOM 21526 N N . PRO A 1 16 ? 10.727 33.042 4.810 1.00 52.33 16 PRO A N 19
ATOM 21527 C CA . PRO A 1 16 ? 11.506 34.267 5.013 1.00 73.22 16 PRO A CA 19
ATOM 21528 C C . PRO A 1 16 ? 10.625 35.510 5.080 1.00 42.24 16 PRO A C 19
ATOM 21529 O O . PRO A 1 16 ? 11.033 36.543 5.608 1.00 30.55 16 PRO A O 19
ATOM 21540 N N . ASN A 1 17 ? 9.414 35.402 4.542 1.00 3.13 17 ASN A N 19
ATOM 21541 C CA . ASN A 1 17 ? 8.477 36.518 4.541 1.00 21.43 17 ASN A CA 19
ATOM 21542 C C . ASN A 1 17 ? 7.822 36.679 5.909 1.00 30.55 17 ASN A C 19
ATOM 21543 O O . ASN A 1 17 ? 7.113 37.654 6.161 1.00 12.42 17 ASN A O 19
ATOM 21554 N N . GLY A 1 18 ? 8.065 35.715 6.793 1.00 75.24 18 GLY A N 19
ATOM 21555 C CA . GLY A 1 18 ? 7.492 35.770 8.126 1.00 63.13 18 GLY A CA 19
ATOM 21556 C C . GLY A 1 18 ? 6.365 34.773 8.313 1.00 23.55 18 GLY A C 19
ATOM 21557 O O . GLY A 1 18 ? 6.061 34.374 9.437 1.00 61.41 18 GLY A O 19
ATOM 21561 N N . GLU A 1 19 ? 5.741 34.373 7.210 1.00 64.42 19 GLU A N 19
ATOM 21562 C CA . GLU A 1 19 ? 4.638 33.420 7.258 1.00 70.10 19 GLU A CA 19
ATOM 21563 C C . GLU A 1 19 ? 5.160 31.986 7.277 1.00 45.33 19 GLU A C 19
ATOM 21564 O O . GLU A 1 19 ? 6.369 31.753 7.299 1.00 50.13 19 GLU A O 19
ATOM 21576 N N . TYR A 1 20 ? 4.239 31.029 7.268 1.00 61.53 20 TYR A N 19
ATOM 21577 C CA . TYR A 1 20 ? 4.605 29.616 7.287 1.00 34.14 20 TYR A CA 19
ATOM 21578 C C . TYR A 1 20 ? 4.669 29.051 5.871 1.00 55.31 20 TYR A C 19
ATOM 21579 O O . TYR A 1 20 ? 5.745 28.724 5.369 1.00 31.44 20 TYR A O 19
ATOM 21597 N N . CYS A 1 21 ? 3.509 28.940 5.232 1.00 45.41 21 CYS A N 19
ATOM 21598 C CA . CYS A 1 21 ? 3.431 28.415 3.875 1.00 22.34 21 CYS A CA 19
ATOM 21599 C C . CYS A 1 21 ? 2.007 28.513 3.335 1.00 21.40 21 CYS A C 19
ATOM 21600 O O . CYS A 1 21 ? 1.037 28.433 4.091 1.00 34.13 21 CYS A O 19
ATOM 21607 N N . TYR A 1 22 ? 1.888 28.687 2.024 1.00 73.41 22 TYR A N 19
ATOM 21608 C CA . TYR A 1 22 ? 0.583 28.799 1.382 1.00 25.14 22 TYR A CA 19
ATOM 21609 C C . TYR A 1 22 ? -0.047 27.422 1.187 1.00 21.32 22 TYR A C 19
ATOM 21610 O O . TYR A 1 22 ? 0.512 26.563 0.507 1.00 14.24 22 TYR A O 19
ATOM 21628 N N . THR A 1 23 ? -1.216 27.223 1.788 1.00 31.22 23 THR A N 19
ATOM 21629 C CA . THR A 1 23 ? -1.922 25.953 1.680 1.00 12.23 23 THR A CA 19
ATOM 21630 C C . THR A 1 23 ? -2.019 25.499 0.228 1.00 3.11 23 THR A C 19
ATOM 21631 O O . THR A 1 23 ? -1.857 26.285 -0.705 1.00 50.51 23 THR A O 19
ATOM 21642 N N . PRO A 1 24 ? -2.291 24.200 0.030 1.00 10.51 24 PRO A N 19
ATOM 21643 C CA . PRO A 1 24 ? -2.416 23.613 -1.306 1.00 1.33 24 PRO A CA 19
ATOM 21644 C C . PRO A 1 24 ? -3.672 24.085 -2.032 1.00 0.42 24 PRO A C 19
ATOM 21645 O O . PRO A 1 24 ? -4.646 24.495 -1.402 1.00 21.20 24 PRO A O 19
ATOM 21656 N N . ARG A 1 25 ? -3.639 24.027 -3.359 1.00 41.50 25 ARG A N 19
ATOM 21657 C CA . ARG A 1 25 ? -4.774 24.449 -4.170 1.00 11.30 25 ARG A CA 19
ATOM 21658 C C . ARG A 1 25 ? -5.024 25.946 -4.016 1.00 42.24 25 ARG A C 19
ATOM 21659 O O . ARG A 1 25 ? -6.126 26.432 -4.274 1.00 30.50 25 ARG A O 19
ATOM 21680 N N . ARG A 1 26 ? -3.996 26.672 -3.591 1.00 23.54 26 ARG A N 19
ATOM 21681 C CA . ARG A 1 26 ? -4.104 28.114 -3.401 1.00 14.21 26 ARG A CA 19
ATOM 21682 C C . ARG A 1 26 ? -3.250 28.863 -4.419 1.00 22.51 26 ARG A C 19
ATOM 21683 O O . ARG A 1 26 ? -2.216 28.364 -4.864 1.00 34.12 26 ARG A O 19
ATOM 21704 N N . ARG A 1 27 ? -3.691 30.063 -4.785 1.00 50.31 27 ARG A N 19
ATOM 21705 C CA . ARG A 1 27 ? -2.968 30.880 -5.752 1.00 40.43 27 ARG A CA 19
ATOM 21706 C C . ARG A 1 27 ? -1.644 31.369 -5.170 1.00 64.30 27 ARG A C 19
ATOM 21707 O O . ARG A 1 27 ? -1.620 32.068 -4.157 1.00 33.14 27 ARG A O 19
ATOM 21728 N N . CYS A 1 28 ? -0.546 30.996 -5.816 1.00 43.33 28 CYS A N 19
ATOM 21729 C CA . CYS A 1 28 ? 0.782 31.394 -5.364 1.00 31.31 28 CYS A CA 19
ATOM 21730 C C . CYS A 1 28 ? 1.602 31.964 -6.518 1.00 63.13 28 CYS A C 19
ATOM 21731 O O . CYS A 1 28 ? 1.227 31.835 -7.685 1.00 50.44 28 CYS A O 19
ATOM 21738 N N . THR A 1 29 ? 2.722 32.597 -6.185 1.00 73.01 29 THR A N 19
ATOM 21739 C CA . THR A 1 29 ? 3.595 33.188 -7.192 1.00 32.12 29 THR A CA 19
ATOM 21740 C C . THR A 1 29 ? 4.958 32.506 -7.206 1.00 33.55 29 THR A C 19
ATOM 21741 O O . THR A 1 29 ? 5.664 32.532 -8.214 1.00 51.13 29 THR A O 19
ATOM 21752 N N . SER A 1 30 ? 5.323 31.897 -6.082 1.00 63.54 30 SER A N 19
ATOM 21753 C CA . SER A 1 30 ? 6.604 31.210 -5.965 1.00 12.44 30 SER A CA 19
ATOM 21754 C C . SER A 1 30 ? 6.431 29.849 -5.297 1.00 32.23 30 SER A C 19
ATOM 21755 O O . SER A 1 30 ? 5.661 29.704 -4.349 1.00 42.24 30 SER A O 19
ATOM 21763 N N . ALA A 1 31 ? 7.156 28.856 -5.800 1.00 62.45 31 ALA A N 19
ATOM 21764 C CA . ALA A 1 31 ? 7.085 27.507 -5.252 1.00 32.30 31 ALA A CA 19
ATOM 21765 C C . ALA A 1 31 ? 7.546 27.481 -3.798 1.00 10.12 31 ALA A C 19
ATOM 21766 O O . ALA A 1 31 ? 7.018 26.722 -2.983 1.00 65.45 31 ALA A O 19
ATOM 21773 N N . ASP A 1 32 ? 8.532 28.310 -3.479 1.00 12.20 32 ASP A N 19
ATOM 21774 C CA . ASP A 1 32 ? 9.064 28.383 -2.123 1.00 73.45 32 ASP A CA 19
ATOM 21775 C C . ASP A 1 32 ? 7.947 28.629 -1.115 1.00 71.20 32 ASP A C 19
ATOM 21776 O O . ASP A 1 32 ? 7.975 28.105 -0.002 1.00 64.22 32 ASP A O 19
ATOM 21785 N N . GLN A 1 33 ? 6.965 29.434 -1.513 1.00 13.05 33 GLN A N 19
ATOM 21786 C CA . GLN A 1 33 ? 5.840 29.751 -0.641 1.00 61.53 33 GLN A CA 19
ATOM 21787 C C . GLN A 1 33 ? 4.924 28.544 -0.472 1.00 21.20 33 GLN A C 19
ATOM 21788 O O . GLN A 1 33 ? 4.455 28.256 0.630 1.00 62.33 33 GLN A O 19
ATOM 21802 N N . CYS A 1 34 ? 4.673 27.838 -1.570 1.00 20.44 34 CYS A N 19
ATOM 21803 C CA . CYS A 1 34 ? 3.812 26.661 -1.545 1.00 42.12 34 CYS A CA 19
ATOM 21804 C C . CYS A 1 34 ? 4.280 25.670 -0.483 1.00 14.23 34 CYS A C 19
ATOM 21805 O O . CYS A 1 34 ? 5.450 25.288 -0.447 1.00 24.15 34 CYS A O 19
ATOM 21812 N N . CYS A 1 35 ? 3.358 25.255 0.378 1.00 63.44 35 CYS A N 19
ATOM 21813 C CA . CYS A 1 35 ? 3.673 24.308 1.440 1.00 62.12 35 CYS A CA 19
ATOM 21814 C C . CYS A 1 35 ? 4.385 23.080 0.880 1.00 75.41 35 CYS A C 19
ATOM 21815 O O . CYS A 1 35 ? 4.051 22.595 -0.200 1.00 52.33 35 CYS A O 19
ATOM 21822 N N . ARG A 1 36 ? 5.369 22.583 1.624 1.00 74.42 36 ARG A N 19
ATOM 21823 C CA . ARG A 1 36 ? 6.129 21.413 1.201 1.00 31.31 36 ARG A CA 19
ATOM 21824 C C . ARG A 1 36 ? 5.429 20.127 1.628 1.00 11.50 36 ARG A C 19
ATOM 21825 O O . ARG A 1 36 ? 4.604 20.113 2.542 1.00 64.44 36 ARG A O 19
ATOM 21846 N N . PRO A 1 37 ? 5.764 19.017 0.953 1.00 2.54 37 PRO A N 19
ATOM 21847 C CA . PRO A 1 37 ? 5.179 17.705 1.244 1.00 73.11 37 PRO A CA 19
ATOM 21848 C C . PRO A 1 37 ? 5.646 17.148 2.585 1.00 25.00 37 PRO A C 19
ATOM 21849 O O . PRO A 1 37 ? 6.753 17.440 3.038 1.00 22.30 37 PRO A O 19
ATOM 21860 N N . TYR A 1 38 ? 4.796 16.344 3.214 1.00 62.25 38 TYR A N 19
ATOM 21861 C CA . TYR A 1 38 ? 5.122 15.747 4.505 1.00 14.44 38 TYR A CA 19
ATOM 21862 C C . TYR A 1 38 ? 6.468 15.033 4.451 1.00 34.42 38 TYR A C 19
ATOM 21863 O O . TYR A 1 38 ? 7.177 14.943 5.453 1.00 11.41 38 TYR A O 19
ATOM 21881 N N . ASP A 1 39 ? 6.814 14.526 3.272 1.00 32.30 39 ASP A N 19
ATOM 21882 C CA . ASP A 1 39 ? 8.076 13.820 3.084 1.00 33.55 39 ASP A CA 19
ATOM 21883 C C . ASP A 1 39 ? 8.693 14.159 1.729 1.00 15.11 39 ASP A C 19
ATOM 21884 O O . ASP A 1 39 ? 8.251 13.663 0.693 1.00 13.04 39 ASP A O 19
ATOM 21893 N N . THR A 1 40 ? 9.713 15.010 1.747 1.00 42.33 40 THR A N 19
ATOM 21894 C CA . THR A 1 40 ? 10.389 15.417 0.521 1.00 51.22 40 THR A CA 19
ATOM 21895 C C . THR A 1 40 ? 10.962 14.213 -0.218 1.00 5.24 40 THR A C 19
ATOM 21896 O O . THR A 1 40 ? 11.182 14.261 -1.429 1.00 55.42 40 THR A O 19
ATOM 21907 N N . THR A 1 41 ? 11.203 13.133 0.519 1.00 61.40 41 THR A N 19
ATOM 21908 C CA . THR A 1 41 ? 11.750 11.915 -0.066 1.00 21.31 41 THR A CA 19
ATOM 21909 C C . THR A 1 41 ? 10.657 11.081 -0.724 1.00 74.10 41 THR A C 19
ATOM 21910 O O . THR A 1 41 ? 10.941 10.097 -1.406 1.00 32.32 41 THR A O 19
ATOM 21921 N N . ALA A 1 42 ? 9.407 11.482 -0.515 1.00 33.42 42 ALA A N 19
ATOM 21922 C CA . ALA A 1 42 ? 8.272 10.771 -1.091 1.00 33.24 42 ALA A CA 19
ATOM 21923 C C . ALA A 1 42 ? 7.294 11.740 -1.748 1.00 22.22 42 ALA A C 19
ATOM 21924 O O . ALA A 1 42 ? 6.138 11.400 -1.993 1.00 41.33 42 ALA A O 19
ATOM 21931 N N . ALA A 1 43 ? 7.767 12.950 -2.030 1.00 12.24 43 ALA A N 19
ATOM 21932 C CA . ALA A 1 43 ? 6.936 13.967 -2.661 1.00 72.33 43 ALA A CA 19
ATOM 21933 C C . ALA A 1 43 ? 7.725 15.249 -2.904 1.00 51.10 43 ALA A C 19
ATOM 21934 O O . ALA A 1 43 ? 8.830 15.417 -2.386 1.00 33.12 43 ALA A O 19
ATOM 21941 N N . PHE A 1 44 ? 7.152 16.151 -3.694 1.00 14.41 44 PHE A N 19
ATOM 21942 C CA . PHE A 1 44 ? 7.804 17.417 -4.008 1.00 61.30 44 PHE A CA 19
ATOM 21943 C C . PHE A 1 44 ? 6.793 18.561 -4.023 1.00 33.54 44 PHE A C 19
ATOM 21944 O O . PHE A 1 44 ? 5.585 18.334 -4.095 1.00 25.14 44 PHE A O 19
ATOM 21961 N N . HIS A 1 45 ? 7.296 19.789 -3.954 1.00 30.01 45 HIS A N 19
ATOM 21962 C CA . HIS A 1 45 ? 6.438 20.968 -3.960 1.00 13.52 45 HIS A CA 19
ATOM 21963 C C . HIS A 1 45 ? 6.667 21.801 -5.218 1.00 32.25 45 HIS A C 19
ATOM 21964 O O . HIS A 1 45 ? 7.635 21.587 -5.948 1.00 34.05 45 HIS A O 19
ATOM 21978 N N . GLY A 1 46 ? 5.771 22.751 -5.464 1.00 15.53 46 GLY A N 19
ATOM 21979 C CA . GLY A 1 46 ? 5.893 23.600 -6.635 1.00 51.15 46 GLY A CA 19
ATOM 21980 C C . GLY A 1 46 ? 4.629 24.389 -6.913 1.00 30.33 46 GLY A C 19
ATOM 21981 O O . GLY A 1 46 ? 3.555 24.052 -6.414 1.00 1.11 46 GLY A O 19
ATOM 21985 N N . CYS A 1 47 ? 4.756 25.444 -7.712 1.00 73.31 47 CYS A N 19
ATOM 21986 C CA . CYS A 1 47 ? 3.615 26.285 -8.054 1.00 12.40 47 CYS A CA 19
ATOM 21987 C C . CYS A 1 47 ? 3.303 26.197 -9.545 1.00 61.22 47 CYS A C 19
ATOM 21988 O O . CYS A 1 47 ? 4.159 26.468 -10.386 1.00 61.52 47 CYS A O 19
ATOM 21995 N N . GLY A 1 48 ? 2.070 25.816 -9.866 1.00 51.40 48 GLY A N 19
ATOM 21996 C CA . GLY A 1 48 ? 1.667 25.698 -11.255 1.00 22.12 48 GLY A CA 19
ATOM 21997 C C . GLY A 1 48 ? 0.223 25.259 -11.404 1.00 74.05 48 GLY A C 19
ATOM 21998 O O . GLY A 1 48 ? -0.522 25.213 -10.426 1.00 74.34 48 GLY A O 19
ATOM 22002 N N . ARG A 1 49 ? -0.173 24.939 -12.632 1.00 34.44 49 ARG A N 19
ATOM 22003 C CA . ARG A 1 49 ? -1.536 24.505 -12.906 1.00 43.42 49 ARG A CA 19
ATOM 22004 C C . ARG A 1 49 ? -1.574 23.020 -13.258 1.00 72.42 49 ARG A C 19
ATOM 22005 O O . ARG A 1 49 ? -1.262 22.632 -14.384 1.00 32.25 49 ARG A O 19
ATOM 22026 N N . ILE A 1 50 ? -1.957 22.197 -12.289 1.00 45.20 50 ILE A N 19
ATOM 22027 C CA . ILE A 1 50 ? -2.036 20.757 -12.497 1.00 24.22 50 ILE A CA 19
ATOM 22028 C C . ILE A 1 50 ? -3.484 20.302 -12.653 1.00 32.02 50 ILE A C 19
ATOM 22029 O O . ILE A 1 50 ? -3.797 19.125 -12.471 1.00 4.22 50 ILE A O 19
ATOM 22045 N N . TRP A 1 51 ? -4.359 21.241 -12.989 1.00 65.10 51 TRP A N 19
ATOM 22046 C CA . TRP A 1 51 ? -5.774 20.937 -13.170 1.00 64.31 51 TRP A CA 19
ATOM 22047 C C . TRP A 1 51 ? -6.358 21.734 -14.332 1.00 21.13 51 TRP A C 19
ATOM 22048 O O . TRP A 1 51 ? -5.852 22.793 -14.705 1.00 63.40 51 TRP A O 19
ATOM 22069 N N . PRO A 1 52 ? -7.448 21.217 -14.918 1.00 33.22 52 PRO A N 19
ATOM 22070 C CA . PRO A 1 52 ? -8.124 21.866 -16.045 1.00 11.42 52 PRO A CA 19
ATOM 22071 C C . PRO A 1 52 ? -8.835 23.151 -15.632 1.00 61.34 52 PRO A C 19
ATOM 22072 O O . PRO A 1 52 ? -8.866 24.124 -16.386 1.00 42.35 52 PRO A O 19
ATOM 22083 N N . LYS A 1 53 ? -9.405 23.147 -14.431 1.00 42.35 53 LYS A N 19
ATOM 22084 C CA . LYS A 1 53 ? -10.114 24.312 -13.917 1.00 54.32 53 LYS A CA 19
ATOM 22085 C C . LYS A 1 53 ? -9.154 25.474 -13.684 1.00 33.53 53 LYS A C 19
ATOM 22086 O O . LYS A 1 53 ? -9.495 26.631 -13.929 1.00 74.30 53 LYS A O 19
ATOM 22105 N N . ASP A 1 54 ? -7.953 25.158 -13.212 1.00 52.15 54 ASP A N 19
ATOM 22106 C CA . ASP A 1 54 ? -6.943 26.176 -12.948 1.00 1.22 54 ASP A CA 19
ATOM 22107 C C . ASP A 1 54 ? -6.257 26.607 -14.239 1.00 22.44 54 ASP A C 19
ATOM 22108 O O . ASP A 1 54 ? -5.795 27.743 -14.362 1.00 3.21 54 ASP A O 19
ATOM 22117 N N . LYS A 1 55 ? -6.191 25.694 -15.203 1.00 0.11 55 LYS A N 19
ATOM 22118 C CA . LYS A 1 55 ? -5.560 25.978 -16.487 1.00 71.30 55 LYS A CA 19
ATOM 22119 C C . LYS A 1 55 ? -6.305 27.086 -17.224 1.00 30.04 55 LYS A C 19
ATOM 22120 O O . LYS A 1 55 ? -5.698 28.052 -17.688 1.00 33.44 55 LYS A O 19
ATOM 22139 N N . ARG A 1 56 ? -7.621 26.941 -17.327 1.00 42.23 56 ARG A N 19
ATOM 22140 C CA . ARG A 1 56 ? -8.447 27.930 -18.009 1.00 60.15 56 ARG A CA 19
ATOM 22141 C C . ARG A 1 56 ? -8.285 29.306 -17.371 1.00 33.12 56 ARG A C 19
ATOM 22142 O O . ARG A 1 56 ? -8.527 30.329 -18.010 1.00 23.12 56 ARG A O 19
ATOM 22163 N N . GLU A 1 57 ? -7.876 29.322 -16.107 1.00 1.14 57 GLU A N 19
ATOM 22164 C CA . GLU A 1 57 ? -7.684 30.573 -15.382 1.00 73.50 57 GLU A CA 19
ATOM 22165 C C . GLU A 1 57 ? -6.245 31.066 -15.518 1.00 75.12 57 GLU A C 19
ATOM 22166 O O . GLU A 1 57 ? -5.965 32.251 -15.347 1.00 65.11 57 GLU A O 19
ATOM 22178 N N . LYS A 1 58 ? -5.339 30.144 -15.827 1.00 50.53 58 LYS A N 19
ATOM 22179 C CA . LYS A 1 58 ? -3.930 30.481 -15.986 1.00 42.02 58 LYS A CA 19
ATOM 22180 C C . LYS A 1 58 ? -3.371 31.105 -14.711 1.00 73.23 58 LYS A C 19
ATOM 22181 O O . LYS A 1 58 ? -2.811 32.201 -14.738 1.00 73.04 58 LYS A O 19
ATOM 22200 N N . VAL A 1 59 ? -3.526 30.399 -13.596 1.00 2.35 59 VAL A N 19
ATOM 22201 C CA . VAL A 1 59 ? -3.035 30.881 -12.310 1.00 3.13 59 VAL A CA 19
ATOM 22202 C C . VAL A 1 59 ? -2.211 29.813 -11.601 1.00 32.04 59 VAL A C 19
ATOM 22203 O O . VAL A 1 59 ? -2.696 28.713 -11.340 1.00 24.43 59 VAL A O 19
ATOM 22216 N N . ASP A 1 60 ? -0.963 30.147 -11.290 1.00 14.15 60 ASP A N 19
ATOM 22217 C CA . ASP A 1 60 ? -0.071 29.215 -10.609 1.00 22.51 60 ASP A CA 19
ATOM 22218 C C . ASP A 1 60 ? -0.573 28.916 -9.201 1.00 13.20 60 ASP A C 19
ATOM 22219 O O . ASP A 1 60 ? -0.553 29.780 -8.325 1.00 44.21 60 ASP A O 19
ATOM 22228 N N . ARG A 1 61 ? -1.024 27.682 -8.989 1.00 3.03 61 ARG A N 19
ATOM 22229 C CA . ARG A 1 61 ? -1.534 27.268 -7.687 1.00 14.00 61 ARG A CA 19
ATOM 22230 C C . ARG A 1 61 ? -0.602 26.251 -7.036 1.00 1.23 61 ARG A C 19
ATOM 22231 O O . ARG A 1 61 ? 0.075 25.485 -7.724 1.00 63.34 61 ARG A O 19
ATOM 22252 N N . CYS A 1 62 ? -0.572 26.247 -5.708 1.00 42.04 62 CYS A N 19
ATOM 22253 C CA . CYS A 1 62 ? 0.277 25.324 -4.964 1.00 0.35 62 CYS A CA 19
ATOM 22254 C C . CYS A 1 62 ? -0.221 23.889 -5.110 1.00 41.03 62 CYS A C 19
ATOM 22255 O O . CYS A 1 62 ? -1.399 23.605 -4.894 1.00 41.35 62 CYS A O 19
ATOM 22262 N N . TYR A 1 63 ? 0.684 22.989 -5.477 1.00 45.52 63 TYR A N 19
ATOM 22263 C CA . TYR A 1 63 ? 0.338 21.585 -5.654 1.00 14.20 63 TYR A CA 19
ATOM 22264 C C . TYR A 1 63 ? 1.404 20.679 -5.043 1.00 21.05 63 TYR A C 19
ATOM 22265 O O . TYR A 1 63 ? 2.577 21.047 -4.969 1.00 3.33 63 TYR A O 19
ATOM 22283 N N . ILE A 1 64 ? 0.987 19.494 -4.610 1.00 55.33 64 ILE A N 19
ATOM 22284 C CA . ILE A 1 64 ? 1.905 18.535 -4.008 1.00 5.43 64 ILE A CA 19
ATOM 22285 C C . ILE A 1 64 ? 1.623 17.121 -4.501 1.00 12.54 64 ILE A C 19
ATOM 22286 O O . ILE A 1 64 ? 0.552 16.567 -4.255 1.00 4.15 64 ILE A O 19
ATOM 22302 N N . CYS A 1 65 ? 2.594 16.538 -5.199 1.00 21.21 65 CYS A N 19
ATOM 22303 C CA . CYS A 1 65 ? 2.451 15.187 -5.726 1.00 73.21 65 CYS A CA 19
ATOM 22304 C C . CYS A 1 65 ? 3.519 14.263 -5.148 1.00 10.41 65 CYS A C 19
ATOM 22305 O O . CYS A 1 65 ? 4.595 14.710 -4.753 1.00 53.41 65 CYS A O 19
ATOM 22312 N N . ASN A 1 66 ? 3.213 12.970 -5.101 1.00 44.32 66 ASN A N 19
ATOM 22313 C CA . ASN A 1 66 ? 4.145 11.982 -4.570 1.00 53.41 66 ASN A CA 19
ATOM 22314 C C . ASN A 1 66 ? 5.292 11.739 -5.546 1.00 40.54 66 ASN A C 19
ATOM 22315 O O . ASN A 1 66 ? 5.224 12.128 -6.711 1.00 42.44 66 ASN A O 19
ATOM 22326 N N . ASN A 1 67 ? 6.346 11.091 -5.060 1.00 11.55 67 ASN A N 19
ATOM 22327 C CA . ASN A 1 67 ? 7.510 10.796 -5.888 1.00 15.23 67 ASN A CA 19
ATOM 22328 C C . ASN A 1 67 ? 7.115 9.961 -7.103 1.00 64.24 67 ASN A C 19
ATOM 22329 O O . ASN A 1 67 ? 7.753 10.036 -8.154 1.00 61.44 67 ASN A O 19
ATOM 22340 N N . GLU A 1 68 ? 6.059 9.167 -6.951 1.00 2.34 68 GLU A N 19
ATOM 22341 C CA . GLU A 1 68 ? 5.580 8.318 -8.035 1.00 64.21 68 GLU A CA 19
ATOM 22342 C C . GLU A 1 68 ? 4.775 9.130 -9.046 1.00 23.15 68 GLU A C 19
ATOM 22343 O O . GLU A 1 68 ? 4.434 8.640 -10.123 1.00 62.10 68 GLU A O 19
ATOM 22355 N N . LYS A 1 69 ? 4.473 10.375 -8.691 1.00 71.44 69 LYS A N 19
ATOM 22356 C CA . LYS A 1 69 ? 3.708 11.256 -9.564 1.00 40.30 69 LYS A CA 19
ATOM 22357 C C . LYS A 1 69 ? 2.412 10.587 -10.011 1.00 12.13 69 LYS A C 19
ATOM 22358 O O . LYS A 1 69 ? 1.913 10.845 -11.108 1.00 32.33 69 LYS A O 19
ATOM 22377 N N . THR A 1 70 ? 1.867 9.729 -9.154 1.00 30.31 70 THR A N 19
ATOM 22378 C CA . THR A 1 70 ? 0.628 9.024 -9.460 1.00 22.31 70 THR A CA 19
ATOM 22379 C C . THR A 1 70 ? -0.564 9.687 -8.781 1.00 43.33 70 THR A C 19
ATOM 22380 O O . THR A 1 70 ? -1.673 9.693 -9.316 1.00 43.31 70 THR A O 19
ATOM 22391 N N . LEU A 1 71 ? -0.330 10.248 -7.600 1.00 55.15 71 LEU A N 19
ATOM 22392 C CA . LEU A 1 71 ? -1.385 10.916 -6.846 1.00 63.21 71 LEU A CA 19
ATOM 22393 C C . LEU A 1 71 ? -1.028 12.375 -6.587 1.00 74.32 71 LEU A C 19
ATOM 22394 O O . LEU A 1 71 ? 0.131 12.709 -6.341 1.00 71.24 71 LEU A O 19
ATOM 22410 N N . CYS A 1 72 ? -2.033 13.244 -6.644 1.00 53.03 72 CYS A N 19
ATOM 22411 C CA . CYS A 1 72 ? -1.829 14.668 -6.414 1.00 32.24 72 CYS A CA 19
ATOM 22412 C C . CYS A 1 72 ? -3.020 15.279 -5.682 1.00 44.23 72 CYS A C 19
ATOM 22413 O O . CYS A 1 72 ? -4.075 14.656 -5.562 1.00 42.24 72 CYS A O 19
ATOM 22420 N N . THR A 1 73 ? -2.844 16.504 -5.196 1.00 61.13 73 THR A N 19
ATOM 22421 C CA . THR A 1 73 ? -3.905 17.199 -4.476 1.00 22.22 73 THR A CA 19
ATOM 22422 C C . THR A 1 73 ? -5.041 17.590 -5.413 1.00 44.15 73 THR A C 19
ATOM 22423 O O . THR A 1 73 ? -4.807 18.060 -6.527 1.00 61.12 73 THR A O 19
ATOM 22434 N N . SER A 1 74 ? -6.273 17.396 -4.954 1.00 30.10 74 SER A N 19
ATOM 22435 C CA . SER A 1 74 ? -7.447 17.727 -5.754 1.00 62.43 74 SER A CA 19
ATOM 22436 C C . SER A 1 74 ? -7.407 19.185 -6.201 1.00 35.40 74 SER A C 19
ATOM 22437 O O . SER A 1 74 ? -6.510 19.938 -5.821 1.00 60.23 74 SER A O 19
ATOM 22445 N N . VAL A 1 75 ? -8.386 19.575 -7.010 1.00 55.43 75 VAL A N 19
ATOM 22446 C CA . VAL A 1 75 ? -8.465 20.943 -7.509 1.00 11.13 75 VAL A CA 19
ATOM 22447 C C . VAL A 1 75 ? -9.284 21.823 -6.572 1.00 25.41 75 VAL A C 19
ATOM 22448 O O . VAL A 1 75 ? -9.091 23.038 -6.517 1.00 24.22 75 VAL A O 19
ATOM 22461 N N . MET A 1 76 ? -10.200 21.203 -5.836 1.00 43.31 76 MET A N 19
ATOM 22462 C CA . MET A 1 76 ? -11.048 21.931 -4.899 1.00 43.13 76 MET A CA 19
ATOM 22463 C C . MET A 1 76 ? -10.740 21.527 -3.461 1.00 51.03 76 MET A C 19
ATOM 22464 O O . MET A 1 76 ? -10.639 22.376 -2.575 1.00 70.34 76 MET A O 19
ATOM 22478 N N . GLY A 1 1 ? 3.819 0.283 -2.026 1.00 62.14 1 GLY A N 20
ATOM 22479 C CA . GLY A 1 1 ? 2.643 -0.436 -2.479 1.00 72.30 1 GLY A CA 20
ATOM 22480 C C . GLY A 1 1 ? 1.795 0.383 -3.432 1.00 22.14 1 GLY A C 20
ATOM 22481 O O . GLY A 1 1 ? 2.002 0.350 -4.645 1.00 61.32 1 GLY A O 20
ATOM 22487 N N . THR A 1 2 ? 0.833 1.119 -2.882 1.00 31.43 2 THR A N 20
ATOM 22488 C CA . THR A 1 2 ? -0.052 1.946 -3.691 1.00 21.31 2 THR A CA 20
ATOM 22489 C C . THR A 1 2 ? -0.084 3.382 -3.178 1.00 71.43 2 THR A C 20
ATOM 22490 O O . THR A 1 2 ? 0.256 3.664 -2.027 1.00 32.13 2 THR A O 20
ATOM 22501 N N . PRO A 1 3 ? -0.502 4.313 -4.048 1.00 22.24 3 PRO A N 20
ATOM 22502 C CA . PRO A 1 3 ? -0.588 5.735 -3.704 1.00 51.53 3 PRO A CA 20
ATOM 22503 C C . PRO A 1 3 ? -1.707 6.024 -2.708 1.00 21.02 3 PRO A C 20
ATOM 22504 O O . PRO A 1 3 ? -2.703 5.302 -2.653 1.00 25.42 3 PRO A O 20
ATOM 22515 N N . SER A 1 4 ? -1.537 7.083 -1.923 1.00 53.30 4 SER A N 20
ATOM 22516 C CA . SER A 1 4 ? -2.530 7.465 -0.927 1.00 1.23 4 SER A CA 20
ATOM 22517 C C . SER A 1 4 ? -2.576 8.980 -0.757 1.00 70.21 4 SER A C 20
ATOM 22518 O O . SER A 1 4 ? -1.586 9.671 -0.991 1.00 72.45 4 SER A O 20
ATOM 22526 N N . ALA A 1 5 ? -3.735 9.490 -0.350 1.00 44.51 5 ALA A N 20
ATOM 22527 C CA . ALA A 1 5 ? -3.909 10.921 -0.146 1.00 71.53 5 ALA A CA 20
ATOM 22528 C C . ALA A 1 5 ? -2.937 11.451 0.902 1.00 64.50 5 ALA A C 20
ATOM 22529 O O . ALA A 1 5 ? -2.661 12.650 0.958 1.00 75.23 5 ALA A O 20
ATOM 22536 N N . ASP A 1 6 ? -2.421 10.550 1.731 1.00 73.12 6 ASP A N 20
ATOM 22537 C CA . ASP A 1 6 ? -1.479 10.926 2.778 1.00 73.34 6 ASP A CA 20
ATOM 22538 C C . ASP A 1 6 ? -0.115 11.268 2.185 1.00 50.31 6 ASP A C 20
ATOM 22539 O O . ASP A 1 6 ? 0.683 11.971 2.805 1.00 61.44 6 ASP A O 20
ATOM 22548 N N . GLN A 1 7 ? 0.146 10.761 0.985 1.00 61.34 7 GLN A N 20
ATOM 22549 C CA . GLN A 1 7 ? 1.413 11.011 0.309 1.00 33.32 7 GLN A CA 20
ATOM 22550 C C . GLN A 1 7 ? 1.467 12.431 -0.243 1.00 30.12 7 GLN A C 20
ATOM 22551 O O . GLN A 1 7 ? 2.531 13.047 -0.300 1.00 65.14 7 GLN A O 20
ATOM 22565 N N . VAL A 1 8 ? 0.310 12.946 -0.650 1.00 11.23 8 VAL A N 20
ATOM 22566 C CA . VAL A 1 8 ? 0.226 14.294 -1.197 1.00 70.32 8 VAL A CA 20
ATOM 22567 C C . VAL A 1 8 ? 0.043 15.327 -0.090 1.00 51.41 8 VAL A C 20
ATOM 22568 O O . VAL A 1 8 ? -0.166 16.510 -0.359 1.00 2.43 8 VAL A O 20
ATOM 22581 N N . ARG A 1 9 ? 0.124 14.871 1.155 1.00 23.24 9 ARG A N 20
ATOM 22582 C CA . ARG A 1 9 ? -0.034 15.754 2.305 1.00 13.23 9 ARG A CA 20
ATOM 22583 C C . ARG A 1 9 ? 1.014 16.864 2.284 1.00 52.15 9 ARG A C 20
ATOM 22584 O O . ARG A 1 9 ? 1.824 16.950 1.361 1.00 24.40 9 ARG A O 20
ATOM 22605 N N . TYR A 1 10 ? 0.991 17.711 3.307 1.00 14.33 10 TYR A N 20
ATOM 22606 C CA . TYR A 1 10 ? 1.937 18.816 3.406 1.00 71.55 10 TYR A CA 20
ATOM 22607 C C . TYR A 1 10 ? 2.385 19.023 4.849 1.00 52.43 10 TYR A C 20
ATOM 22608 O O . TYR A 1 10 ? 1.739 18.554 5.785 1.00 74.35 10 TYR A O 20
ATOM 22626 N N . ASN A 1 11 ? 3.497 19.731 5.020 1.00 42.23 11 ASN A N 20
ATOM 22627 C CA . ASN A 1 11 ? 4.033 20.002 6.350 1.00 42.31 11 ASN A CA 20
ATOM 22628 C C . ASN A 1 11 ? 4.180 21.503 6.582 1.00 20.03 11 ASN A C 20
ATOM 22629 O O . ASN A 1 11 ? 4.540 22.250 5.672 1.00 44.41 11 ASN A O 20
ATOM 22640 N N . TYR A 1 12 ? 3.896 21.936 7.804 1.00 45.02 12 TYR A N 20
ATOM 22641 C CA . TYR A 1 12 ? 3.994 23.348 8.157 1.00 72.31 12 TYR A CA 20
ATOM 22642 C C . TYR A 1 12 ? 5.451 23.765 8.337 1.00 31.24 12 TYR A C 20
ATOM 22643 O O . TYR A 1 12 ? 6.117 23.344 9.282 1.00 51.10 12 TYR A O 20
ATOM 22661 N N . THR A 1 13 ? 5.938 24.598 7.423 1.00 52.44 13 THR A N 20
ATOM 22662 C CA . THR A 1 13 ? 7.315 25.072 7.477 1.00 21.44 13 THR A CA 20
ATOM 22663 C C . THR A 1 13 ? 7.368 26.593 7.582 1.00 1.51 13 THR A C 20
ATOM 22664 O O . THR A 1 13 ? 6.373 27.275 7.341 1.00 61.40 13 THR A O 20
ATOM 22675 N N . GLU A 1 14 ? 8.536 27.116 7.941 1.00 33.12 14 GLU A N 20
ATOM 22676 C CA . GLU A 1 14 ? 8.718 28.556 8.075 1.00 45.32 14 GLU A CA 20
ATOM 22677 C C . GLU A 1 14 ? 9.309 29.153 6.802 1.00 72.14 14 GLU A C 20
ATOM 22678 O O . GLU A 1 14 ? 10.174 28.551 6.165 1.00 2.41 14 GLU A O 20
ATOM 22690 N N . LEU A 1 15 ? 8.834 30.337 6.435 1.00 31.01 15 LEU A N 20
ATOM 22691 C CA . LEU A 1 15 ? 9.314 31.017 5.236 1.00 75.52 15 LEU A CA 20
ATOM 22692 C C . LEU A 1 15 ? 10.128 32.254 5.600 1.00 52.53 15 LEU A C 20
ATOM 22693 O O . LEU A 1 15 ? 10.010 32.805 6.694 1.00 52.44 15 LEU A O 20
ATOM 22709 N N . PRO A 1 16 ? 10.973 32.704 4.660 1.00 52.33 16 PRO A N 20
ATOM 22710 C CA . PRO A 1 16 ? 11.821 33.883 4.858 1.00 73.22 16 PRO A CA 20
ATOM 22711 C C . PRO A 1 16 ? 11.016 35.177 4.892 1.00 42.24 16 PRO A C 20
ATOM 22712 O O . PRO A 1 16 ? 11.494 36.204 5.374 1.00 30.55 16 PRO A O 20
ATOM 22723 N N . ASN A 1 17 ? 9.791 35.121 4.379 1.00 3.13 17 ASN A N 20
ATOM 22724 C CA . ASN A 1 17 ? 8.919 36.289 4.352 1.00 21.43 17 ASN A CA 20
ATOM 22725 C C . ASN A 1 17 ? 8.251 36.502 5.708 1.00 30.55 17 ASN A C 20
ATOM 22726 O O . ASN A 1 17 ? 7.557 37.495 5.921 1.00 12.42 17 ASN A O 20
ATOM 22737 N N . GLY A 1 18 ? 8.468 35.562 6.623 1.00 75.24 18 GLY A N 20
ATOM 22738 C CA . GLY A 1 18 ? 7.882 35.664 7.946 1.00 63.13 18 GLY A CA 20
ATOM 22739 C C . GLY A 1 18 ? 6.715 34.718 8.139 1.00 23.55 18 GLY A C 20
ATOM 22740 O O . GLY A 1 18 ? 6.399 34.332 9.263 1.00 61.41 18 GLY A O 20
ATOM 22744 N N . GLU A 1 19 ? 6.070 34.345 7.037 1.00 64.42 19 GLU A N 20
ATOM 22745 C CA . GLU A 1 19 ? 4.929 33.438 7.091 1.00 70.10 19 GLU A CA 20
ATOM 22746 C C . GLU A 1 19 ? 5.390 31.985 7.146 1.00 45.33 19 GLU A C 20
ATOM 22747 O O . GLU A 1 19 ? 6.586 31.704 7.225 1.00 50.13 19 GLU A O 20
ATOM 22759 N N . TYR A 1 20 ? 4.432 31.065 7.106 1.00 61.53 20 TYR A N 20
ATOM 22760 C CA . TYR A 1 20 ? 4.737 29.640 7.156 1.00 34.14 20 TYR A CA 20
ATOM 22761 C C . TYR A 1 20 ? 4.764 29.040 5.754 1.00 55.31 20 TYR A C 20
ATOM 22762 O O . TYR A 1 20 ? 5.820 28.660 5.247 1.00 31.44 20 TYR A O 20
ATOM 22780 N N . CYS A 1 21 ? 3.593 28.958 5.131 1.00 45.41 21 CYS A N 20
ATOM 22781 C CA . CYS A 1 21 ? 3.477 28.406 3.786 1.00 22.34 21 CYS A CA 20
ATOM 22782 C C . CYS A 1 21 ? 2.049 28.534 3.265 1.00 21.40 21 CYS A C 20
ATOM 22783 O O . CYS A 1 21 ? 1.090 28.485 4.036 1.00 34.13 21 CYS A O 20
ATOM 22790 N N . TYR A 1 22 ? 1.916 28.696 1.954 1.00 73.41 22 TYR A N 20
ATOM 22791 C CA . TYR A 1 22 ? 0.607 28.833 1.330 1.00 25.14 22 TYR A CA 20
ATOM 22792 C C . TYR A 1 22 ? -0.052 27.469 1.140 1.00 21.32 22 TYR A C 20
ATOM 22793 O O . TYR A 1 22 ? 0.473 26.605 0.438 1.00 14.24 22 TYR A O 20
ATOM 22811 N N . THR A 1 23 ? -1.209 27.285 1.770 1.00 31.22 23 THR A N 20
ATOM 22812 C CA . THR A 1 23 ? -1.940 26.029 1.672 1.00 12.23 23 THR A CA 20
ATOM 22813 C C . THR A 1 23 ? -2.082 25.587 0.220 1.00 3.11 23 THR A C 20
ATOM 22814 O O . THR A 1 23 ? -1.913 26.372 -0.713 1.00 50.51 23 THR A O 20
ATOM 22825 N N . PRO A 1 24 ? -2.399 24.299 0.022 1.00 10.51 24 PRO A N 20
ATOM 22826 C CA . PRO A 1 24 ? -2.571 23.724 -1.316 1.00 1.33 24 PRO A CA 20
ATOM 22827 C C . PRO A 1 24 ? -3.824 24.241 -2.013 1.00 0.42 24 PRO A C 20
ATOM 22828 O O . PRO A 1 24 ? -4.771 24.685 -1.362 1.00 21.20 24 PRO A O 20
ATOM 22839 N N . ARG A 1 25 ? -3.825 24.183 -3.340 1.00 41.50 25 ARG A N 20
ATOM 22840 C CA . ARG A 1 25 ? -4.962 24.648 -4.126 1.00 11.30 25 ARG A CA 20
ATOM 22841 C C . ARG A 1 25 ? -5.158 26.152 -3.962 1.00 42.24 25 ARG A C 20
ATOM 22842 O O . ARG A 1 25 ? -6.224 26.686 -4.269 1.00 30.50 25 ARG A O 20
ATOM 22863 N N . ARG A 1 26 ? -4.123 26.829 -3.475 1.00 23.54 26 ARG A N 20
ATOM 22864 C CA . ARG A 1 26 ? -4.181 28.271 -3.267 1.00 14.21 26 ARG A CA 20
ATOM 22865 C C . ARG A 1 26 ? -3.329 29.003 -4.299 1.00 22.51 26 ARG A C 20
ATOM 22866 O O . ARG A 1 26 ? -2.261 28.529 -4.686 1.00 34.12 26 ARG A O 20
ATOM 22887 N N . ARG A 1 27 ? -3.809 30.160 -4.742 1.00 50.31 27 ARG A N 20
ATOM 22888 C CA . ARG A 1 27 ? -3.093 30.958 -5.731 1.00 40.43 27 ARG A CA 20
ATOM 22889 C C . ARG A 1 27 ? -1.749 31.428 -5.181 1.00 64.30 27 ARG A C 20
ATOM 22890 O O . ARG A 1 27 ? -1.693 32.133 -4.172 1.00 33.14 27 ARG A O 20
ATOM 22911 N N . CYS A 1 28 ? -0.672 31.031 -5.847 1.00 43.33 28 CYS A N 20
ATOM 22912 C CA . CYS A 1 28 ? 0.672 31.410 -5.424 1.00 31.31 28 CYS A CA 20
ATOM 22913 C C . CYS A 1 28 ? 1.479 31.951 -6.600 1.00 63.13 28 CYS A C 20
ATOM 22914 O O . CYS A 1 28 ? 0.995 32.001 -7.732 1.00 50.44 28 CYS A O 20
ATOM 22921 N N . THR A 1 29 ? 2.717 32.355 -6.327 1.00 73.01 29 THR A N 20
ATOM 22922 C CA . THR A 1 29 ? 3.592 32.892 -7.360 1.00 32.12 29 THR A CA 20
ATOM 22923 C C . THR A 1 29 ? 4.904 32.118 -7.427 1.00 33.55 29 THR A C 20
ATOM 22924 O O . THR A 1 29 ? 5.462 31.915 -8.505 1.00 51.13 29 THR A O 20
ATOM 22935 N N . SER A 1 30 ? 5.391 31.688 -6.267 1.00 63.54 30 SER A N 20
ATOM 22936 C CA . SER A 1 30 ? 6.640 30.940 -6.195 1.00 12.44 30 SER A CA 20
ATOM 22937 C C . SER A 1 30 ? 6.427 29.596 -5.505 1.00 32.23 30 SER A C 20
ATOM 22938 O O . SER A 1 30 ? 5.637 29.484 -4.569 1.00 42.24 30 SER A O 20
ATOM 22946 N N . ALA A 1 31 ? 7.140 28.577 -5.975 1.00 62.45 31 ALA A N 20
ATOM 22947 C CA . ALA A 1 31 ? 7.034 27.241 -5.403 1.00 32.30 31 ALA A CA 20
ATOM 22948 C C . ALA A 1 31 ? 7.478 27.229 -3.944 1.00 10.12 31 ALA A C 20
ATOM 22949 O O . ALA A 1 31 ? 6.913 26.513 -3.118 1.00 65.45 31 ALA A O 20
ATOM 22956 N N . ASP A 1 32 ? 8.495 28.027 -3.636 1.00 12.20 32 ASP A N 20
ATOM 22957 C CA . ASP A 1 32 ? 9.016 28.110 -2.276 1.00 73.45 32 ASP A CA 20
ATOM 22958 C C . ASP A 1 32 ? 7.901 28.430 -1.285 1.00 71.20 32 ASP A C 20
ATOM 22959 O O . ASP A 1 32 ? 7.894 27.927 -0.162 1.00 64.22 32 ASP A O 20
ATOM 22968 N N . GLN A 1 33 ? 6.963 29.271 -1.709 1.00 13.05 33 GLN A N 20
ATOM 22969 C CA . GLN A 1 33 ? 5.845 29.659 -0.858 1.00 61.53 33 GLN A CA 20
ATOM 22970 C C . GLN A 1 33 ? 4.887 28.490 -0.651 1.00 21.20 33 GLN A C 20
ATOM 22971 O O . GLN A 1 33 ? 4.356 28.296 0.444 1.00 62.33 33 GLN A O 20
ATOM 22985 N N . CYS A 1 34 ? 4.669 27.717 -1.708 1.00 20.44 34 CYS A N 20
ATOM 22986 C CA . CYS A 1 34 ? 3.775 26.567 -1.644 1.00 42.12 34 CYS A CA 20
ATOM 22987 C C . CYS A 1 34 ? 4.228 25.583 -0.569 1.00 14.23 34 CYS A C 20
ATOM 22988 O O . CYS A 1 34 ? 5.390 25.178 -0.534 1.00 24.15 34 CYS A O 20
ATOM 22995 N N . CYS A 1 35 ? 3.303 25.204 0.307 1.00 63.44 35 CYS A N 20
ATOM 22996 C CA . CYS A 1 35 ? 3.606 24.269 1.383 1.00 62.12 35 CYS A CA 20
ATOM 22997 C C . CYS A 1 35 ? 4.291 23.017 0.840 1.00 75.41 35 CYS A C 20
ATOM 22998 O O . CYS A 1 35 ? 3.897 22.483 -0.196 1.00 52.33 35 CYS A O 20
ATOM 23005 N N . ARG A 1 36 ? 5.318 22.557 1.547 1.00 74.42 36 ARG A N 20
ATOM 23006 C CA . ARG A 1 36 ? 6.058 21.370 1.136 1.00 31.31 36 ARG A CA 20
ATOM 23007 C C . ARG A 1 36 ? 5.324 20.099 1.554 1.00 11.50 36 ARG A C 20
ATOM 23008 O O . ARG A 1 36 ? 4.466 20.111 2.438 1.00 64.44 36 ARG A O 20
ATOM 23029 N N . PRO A 1 37 ? 5.667 18.977 0.906 1.00 2.54 37 PRO A N 20
ATOM 23030 C CA . PRO A 1 37 ? 5.051 17.677 1.193 1.00 73.11 37 PRO A CA 20
ATOM 23031 C C . PRO A 1 37 ? 5.462 17.131 2.557 1.00 25.00 37 PRO A C 20
ATOM 23032 O O . PRO A 1 37 ? 6.560 17.405 3.041 1.00 22.30 37 PRO A O 20
ATOM 23043 N N . TYR A 1 38 ? 4.574 16.359 3.171 1.00 62.25 38 TYR A N 20
ATOM 23044 C CA . TYR A 1 38 ? 4.843 15.775 4.481 1.00 14.44 38 TYR A CA 20
ATOM 23045 C C . TYR A 1 38 ? 6.110 14.925 4.447 1.00 34.42 38 TYR A C 20
ATOM 23046 O O . TYR A 1 38 ? 6.827 14.822 5.442 1.00 11.41 38 TYR A O 20
ATOM 23064 N N . ASP A 1 39 ? 6.376 14.316 3.297 1.00 32.30 39 ASP A N 20
ATOM 23065 C CA . ASP A 1 39 ? 7.555 13.475 3.132 1.00 33.55 39 ASP A CA 20
ATOM 23066 C C . ASP A 1 39 ? 8.351 13.892 1.899 1.00 15.11 39 ASP A C 20
ATOM 23067 O O . ASP A 1 39 ? 8.102 13.410 0.793 1.00 13.04 39 ASP A O 20
ATOM 23076 N N . THR A 1 40 ? 9.310 14.790 2.096 1.00 42.33 40 THR A N 20
ATOM 23077 C CA . THR A 1 40 ? 10.142 15.273 1.000 1.00 51.22 40 THR A CA 20
ATOM 23078 C C . THR A 1 40 ? 10.872 14.124 0.316 1.00 5.24 40 THR A C 20
ATOM 23079 O O . THR A 1 40 ? 11.241 14.217 -0.855 1.00 55.42 40 THR A O 20
ATOM 23090 N N . THR A 1 41 ? 11.078 13.037 1.054 1.00 61.40 41 THR A N 20
ATOM 23091 C CA . THR A 1 41 ? 11.765 11.869 0.518 1.00 21.31 41 THR A CA 20
ATOM 23092 C C . THR A 1 41 ? 10.827 11.024 -0.337 1.00 74.10 41 THR A C 20
ATOM 23093 O O . THR A 1 41 ? 11.268 10.134 -1.065 1.00 32.32 41 THR A O 20
ATOM 23104 N N . ALA A 1 42 ? 9.532 11.308 -0.245 1.00 33.42 42 ALA A N 20
ATOM 23105 C CA . ALA A 1 42 ? 8.532 10.576 -1.012 1.00 33.24 42 ALA A CA 20
ATOM 23106 C C . ALA A 1 42 ? 7.534 11.528 -1.662 1.00 22.22 42 ALA A C 20
ATOM 23107 O O . ALA A 1 42 ? 6.394 11.154 -1.934 1.00 41.33 42 ALA A O 20
ATOM 23114 N N . ALA A 1 43 ? 7.970 12.759 -1.906 1.00 12.24 43 ALA A N 20
ATOM 23115 C CA . ALA A 1 43 ? 7.114 13.764 -2.524 1.00 72.33 43 ALA A CA 20
ATOM 23116 C C . ALA A 1 43 ? 7.876 15.062 -2.766 1.00 51.10 43 ALA A C 20
ATOM 23117 O O . ALA A 1 43 ? 8.990 15.242 -2.271 1.00 33.12 43 ALA A O 20
ATOM 23124 N N . PHE A 1 44 ? 7.271 15.965 -3.530 1.00 14.41 44 PHE A N 20
ATOM 23125 C CA . PHE A 1 44 ? 7.896 17.247 -3.838 1.00 61.30 44 PHE A CA 20
ATOM 23126 C C . PHE A 1 44 ? 6.856 18.364 -3.873 1.00 33.54 44 PHE A C 20
ATOM 23127 O O . PHE A 1 44 ? 5.653 18.107 -3.938 1.00 25.14 44 PHE A O 20
ATOM 23144 N N . HIS A 1 45 ? 7.328 19.605 -3.826 1.00 30.01 45 HIS A N 20
ATOM 23145 C CA . HIS A 1 45 ? 6.442 20.763 -3.853 1.00 13.52 45 HIS A CA 20
ATOM 23146 C C . HIS A 1 45 ? 6.566 21.515 -5.174 1.00 32.25 45 HIS A C 20
ATOM 23147 O O . HIS A 1 45 ? 7.473 21.254 -5.964 1.00 34.05 45 HIS A O 20
ATOM 23161 N N . GLY A 1 46 ? 5.651 22.449 -5.407 1.00 15.53 46 GLY A N 20
ATOM 23162 C CA . GLY A 1 46 ? 5.677 23.224 -6.633 1.00 51.15 46 GLY A CA 20
ATOM 23163 C C . GLY A 1 46 ? 4.478 24.143 -6.765 1.00 30.33 46 GLY A C 20
ATOM 23164 O O . GLY A 1 46 ? 3.399 23.844 -6.256 1.00 1.11 46 GLY A O 20
ATOM 23168 N N . CYS A 1 47 ? 4.667 25.266 -7.449 1.00 73.31 47 CYS A N 20
ATOM 23169 C CA . CYS A 1 47 ? 3.594 26.233 -7.645 1.00 12.40 47 CYS A CA 20
ATOM 23170 C C . CYS A 1 47 ? 3.268 26.391 -9.128 1.00 61.22 47 CYS A C 20
ATOM 23171 O O . CYS A 1 47 ? 4.126 26.759 -9.928 1.00 61.52 47 CYS A O 20
ATOM 23178 N N . GLY A 1 48 ? 2.018 26.107 -9.487 1.00 51.40 48 GLY A N 20
ATOM 23179 C CA . GLY A 1 48 ? 1.599 26.223 -10.871 1.00 22.12 48 GLY A CA 20
ATOM 23180 C C . GLY A 1 48 ? 0.218 25.645 -11.108 1.00 74.05 48 GLY A C 20
ATOM 23181 O O . GLY A 1 48 ? -0.562 25.479 -10.172 1.00 74.34 48 GLY A O 20
ATOM 23185 N N . ARG A 1 49 ? -0.085 25.341 -12.366 1.00 34.44 49 ARG A N 20
ATOM 23186 C CA . ARG A 1 49 ? -1.382 24.781 -12.724 1.00 43.42 49 ARG A CA 20
ATOM 23187 C C . ARG A 1 49 ? -1.233 23.358 -13.257 1.00 72.42 49 ARG A C 20
ATOM 23188 O O . ARG A 1 49 ? -0.752 23.148 -14.371 1.00 32.25 49 ARG A O 20
ATOM 23209 N N . ILE A 1 50 ? -1.645 22.385 -12.451 1.00 45.20 50 ILE A N 20
ATOM 23210 C CA . ILE A 1 50 ? -1.558 20.983 -12.841 1.00 24.22 50 ILE A CA 20
ATOM 23211 C C . ILE A 1 50 ? -2.898 20.471 -13.359 1.00 32.02 50 ILE A C 20
ATOM 23212 O O . ILE A 1 50 ? -2.948 19.570 -14.195 1.00 4.22 50 ILE A O 20
ATOM 23228 N N . TRP A 1 51 ? -3.981 21.054 -12.856 1.00 65.10 51 TRP A N 20
ATOM 23229 C CA . TRP A 1 51 ? -5.322 20.659 -13.270 1.00 64.31 51 TRP A CA 20
ATOM 23230 C C . TRP A 1 51 ? -5.830 21.549 -14.398 1.00 21.13 51 TRP A C 20
ATOM 23231 O O . TRP A 1 51 ? -5.395 22.689 -14.564 1.00 63.40 51 TRP A O 20
ATOM 23252 N N . PRO A 1 52 ? -6.772 21.020 -15.193 1.00 33.22 52 PRO A N 20
ATOM 23253 C CA . PRO A 1 52 ? -7.359 21.753 -16.320 1.00 11.42 52 PRO A CA 20
ATOM 23254 C C . PRO A 1 52 ? -8.251 22.902 -15.863 1.00 61.34 52 PRO A C 20
ATOM 23255 O O . PRO A 1 52 ? -8.327 23.942 -16.518 1.00 42.35 52 PRO A O 20
ATOM 23266 N N . LYS A 1 53 ? -8.924 22.710 -14.734 1.00 42.35 53 LYS A N 20
ATOM 23267 C CA . LYS A 1 53 ? -9.810 23.730 -14.186 1.00 54.32 53 LYS A CA 20
ATOM 23268 C C . LYS A 1 53 ? -9.044 25.017 -13.901 1.00 33.53 53 LYS A C 20
ATOM 23269 O O . LYS A 1 53 ? -9.469 26.105 -14.293 1.00 74.30 53 LYS A O 20
ATOM 23288 N N . ASP A 1 54 ? -7.913 24.889 -13.216 1.00 52.15 54 ASP A N 20
ATOM 23289 C CA . ASP A 1 54 ? -7.087 26.042 -12.879 1.00 1.22 54 ASP A CA 20
ATOM 23290 C C . ASP A 1 54 ? -6.505 26.679 -14.137 1.00 22.44 54 ASP A C 20
ATOM 23291 O O . ASP A 1 54 ? -6.325 27.895 -14.204 1.00 3.21 54 ASP A O 20
ATOM 23300 N N . LYS A 1 55 ? -6.210 25.848 -15.132 1.00 0.11 55 LYS A N 20
ATOM 23301 C CA . LYS A 1 55 ? -5.647 26.329 -16.388 1.00 71.30 55 LYS A CA 20
ATOM 23302 C C . LYS A 1 55 ? -6.614 27.281 -17.088 1.00 30.04 55 LYS A C 20
ATOM 23303 O O . LYS A 1 55 ? -6.194 28.242 -17.733 1.00 33.44 55 LYS A O 20
ATOM 23322 N N . ARG A 1 56 ? -7.907 27.007 -16.955 1.00 42.23 56 ARG A N 20
ATOM 23323 C CA . ARG A 1 56 ? -8.932 27.839 -17.576 1.00 60.15 56 ARG A CA 20
ATOM 23324 C C . ARG A 1 56 ? -8.847 29.275 -17.066 1.00 33.12 56 ARG A C 20
ATOM 23325 O O . ARG A 1 56 ? -9.181 30.217 -17.783 1.00 23.12 56 ARG A O 20
ATOM 23346 N N . GLU A 1 57 ? -8.398 29.431 -15.824 1.00 1.14 57 GLU A N 20
ATOM 23347 C CA . GLU A 1 57 ? -8.272 30.752 -15.220 1.00 73.50 57 GLU A CA 20
ATOM 23348 C C . GLU A 1 57 ? -6.846 31.279 -15.359 1.00 75.12 57 GLU A C 20
ATOM 23349 O O . GLU A 1 57 ? -6.591 32.469 -15.171 1.00 65.11 57 GLU A O 20
ATOM 23361 N N . LYS A 1 58 ? -5.920 30.384 -15.687 1.00 50.53 58 LYS A N 20
ATOM 23362 C CA . LYS A 1 58 ? -4.520 30.757 -15.851 1.00 42.02 58 LYS A CA 20
ATOM 23363 C C . LYS A 1 58 ? -3.967 31.373 -14.570 1.00 73.23 58 LYS A C 20
ATOM 23364 O O . LYS A 1 58 ? -3.460 32.494 -14.577 1.00 73.04 58 LYS A O 20
ATOM 23383 N N . VAL A 1 59 ? -4.066 30.632 -13.471 1.00 2.35 59 VAL A N 20
ATOM 23384 C CA . VAL A 1 59 ? -3.573 31.103 -12.183 1.00 3.13 59 VAL A CA 20
ATOM 23385 C C . VAL A 1 59 ? -2.750 30.029 -11.482 1.00 32.04 59 VAL A C 20
ATOM 23386 O O . VAL A 1 59 ? -3.241 28.933 -11.214 1.00 24.43 59 VAL A O 20
ATOM 23399 N N . ASP A 1 60 ? -1.496 30.351 -11.187 1.00 14.15 60 ASP A N 20
ATOM 23400 C CA . ASP A 1 60 ? -0.604 29.414 -10.515 1.00 22.51 60 ASP A CA 20
ATOM 23401 C C . ASP A 1 60 ? -1.122 29.073 -9.122 1.00 13.20 60 ASP A C 20
ATOM 23402 O O . ASP A 1 60 ? -1.383 29.961 -8.311 1.00 44.21 60 ASP A O 20
ATOM 23411 N N . ARG A 1 61 ? -1.272 27.780 -8.851 1.00 3.03 61 ARG A N 20
ATOM 23412 C CA . ARG A 1 61 ? -1.763 27.322 -7.557 1.00 14.00 61 ARG A CA 20
ATOM 23413 C C . ARG A 1 61 ? -0.790 26.331 -6.927 1.00 1.23 61 ARG A C 20
ATOM 23414 O O . ARG A 1 61 ? -0.065 25.623 -7.627 1.00 63.34 61 ARG A O 20
ATOM 23435 N N . CYS A 1 62 ? -0.775 26.288 -5.599 1.00 42.04 62 CYS A N 20
ATOM 23436 C CA . CYS A 1 62 ? 0.109 25.386 -4.871 1.00 0.35 62 CYS A CA 20
ATOM 23437 C C . CYS A 1 62 ? -0.342 23.937 -5.028 1.00 41.03 62 CYS A C 20
ATOM 23438 O O . CYS A 1 62 ? -1.508 23.612 -4.802 1.00 41.35 62 CYS A O 20
ATOM 23445 N N . TYR A 1 63 ? 0.588 23.072 -5.415 1.00 45.52 63 TYR A N 20
ATOM 23446 C CA . TYR A 1 63 ? 0.285 21.658 -5.604 1.00 14.20 63 TYR A CA 20
ATOM 23447 C C . TYR A 1 63 ? 1.350 20.781 -4.952 1.00 21.05 63 TYR A C 20
ATOM 23448 O O . TYR A 1 63 ? 2.481 21.217 -4.735 1.00 3.33 63 TYR A O 20
ATOM 23466 N N . ILE A 1 64 ? 0.981 19.543 -4.643 1.00 55.33 64 ILE A N 20
ATOM 23467 C CA . ILE A 1 64 ? 1.903 18.604 -4.018 1.00 5.43 64 ILE A CA 20
ATOM 23468 C C . ILE A 1 64 ? 1.656 17.181 -4.507 1.00 12.54 64 ILE A C 20
ATOM 23469 O O . ILE A 1 64 ? 0.580 16.619 -4.298 1.00 4.15 64 ILE A O 20
ATOM 23485 N N . CYS A 1 65 ? 2.659 16.602 -5.158 1.00 21.21 65 CYS A N 20
ATOM 23486 C CA . CYS A 1 65 ? 2.552 15.244 -5.678 1.00 73.21 65 CYS A CA 20
ATOM 23487 C C . CYS A 1 65 ? 3.638 14.349 -5.088 1.00 10.41 65 CYS A C 20
ATOM 23488 O O . CYS A 1 65 ? 4.697 14.826 -4.684 1.00 53.41 65 CYS A O 20
ATOM 23495 N N . ASN A 1 66 ? 3.364 13.049 -5.040 1.00 44.32 66 ASN A N 20
ATOM 23496 C CA . ASN A 1 66 ? 4.317 12.088 -4.500 1.00 53.41 66 ASN A CA 20
ATOM 23497 C C . ASN A 1 66 ? 5.523 11.936 -5.423 1.00 40.54 66 ASN A C 20
ATOM 23498 O O . ASN A 1 66 ? 5.476 12.325 -6.589 1.00 42.44 66 ASN A O 20
ATOM 23509 N N . ASN A 1 67 ? 6.601 11.368 -4.890 1.00 11.55 67 ASN A N 20
ATOM 23510 C CA . ASN A 1 67 ? 7.818 11.167 -5.668 1.00 15.23 67 ASN A CA 20
ATOM 23511 C C . ASN A 1 67 ? 7.546 10.298 -6.892 1.00 64.24 67 ASN A C 20
ATOM 23512 O O . ASN A 1 67 ? 8.255 10.381 -7.893 1.00 61.44 67 ASN A O 20
ATOM 23523 N N . GLU A 1 68 ? 6.511 9.468 -6.802 1.00 2.34 68 GLU A N 20
ATOM 23524 C CA . GLU A 1 68 ? 6.145 8.585 -7.903 1.00 64.21 68 GLU A CA 20
ATOM 23525 C C . GLU A 1 68 ? 5.343 9.337 -8.961 1.00 23.15 68 GLU A C 20
ATOM 23526 O O . GLU A 1 68 ? 5.095 8.822 -10.051 1.00 62.10 68 GLU A O 20
ATOM 23538 N N . LYS A 1 69 ? 4.940 10.560 -8.631 1.00 71.44 69 LYS A N 20
ATOM 23539 C CA . LYS A 1 69 ? 4.167 11.385 -9.550 1.00 40.30 69 LYS A CA 20
ATOM 23540 C C . LYS A 1 69 ? 2.915 10.651 -10.021 1.00 12.13 69 LYS A C 20
ATOM 23541 O O . LYS A 1 69 ? 2.393 10.921 -11.104 1.00 32.33 69 LYS A O 20
ATOM 23560 N N . THR A 1 70 ? 2.439 9.719 -9.202 1.00 30.31 70 THR A N 20
ATOM 23561 C CA . THR A 1 70 ? 1.249 8.946 -9.534 1.00 22.31 70 THR A CA 20
ATOM 23562 C C . THR A 1 70 ? -0.002 9.575 -8.935 1.00 43.33 70 THR A C 20
ATOM 23563 O O . THR A 1 70 ? -1.060 9.602 -9.567 1.00 43.31 70 THR A O 20
ATOM 23574 N N . LEU A 1 71 ? 0.124 10.084 -7.715 1.00 55.15 71 LEU A N 20
ATOM 23575 C CA . LEU A 1 71 ? -0.998 10.715 -7.029 1.00 63.21 71 LEU A CA 20
ATOM 23576 C C . LEU A 1 71 ? -0.718 12.193 -6.775 1.00 74.32 71 LEU A C 20
ATOM 23577 O O . LEU A 1 71 ? 0.427 12.590 -6.551 1.00 71.24 71 LEU A O 20
ATOM 23593 N N . CYS A 1 72 ? -1.770 13.004 -6.807 1.00 53.03 72 CYS A N 20
ATOM 23594 C CA . CYS A 1 72 ? -1.639 14.438 -6.578 1.00 32.24 72 CYS A CA 20
ATOM 23595 C C . CYS A 1 72 ? -2.868 14.989 -5.862 1.00 44.23 72 CYS A C 20
ATOM 23596 O O . CYS A 1 72 ? -3.919 14.350 -5.825 1.00 42.24 72 CYS A O 20
ATOM 23603 N N . THR A 1 73 ? -2.729 16.183 -5.293 1.00 61.13 73 THR A N 20
ATOM 23604 C CA . THR A 1 73 ? -3.827 16.821 -4.577 1.00 22.22 73 THR A CA 20
ATOM 23605 C C . THR A 1 73 ? -5.093 16.851 -5.425 1.00 44.15 73 THR A C 20
ATOM 23606 O O . THR A 1 73 ? -5.054 16.581 -6.625 1.00 61.12 73 THR A O 20
ATOM 23617 N N . SER A 1 74 ? -6.215 17.181 -4.793 1.00 30.10 74 SER A N 20
ATOM 23618 C CA . SER A 1 74 ? -7.494 17.243 -5.490 1.00 62.43 74 SER A CA 20
ATOM 23619 C C . SER A 1 74 ? -7.528 18.419 -6.463 1.00 35.40 74 SER A C 20
ATOM 23620 O O . SER A 1 74 ? -6.554 19.162 -6.589 1.00 60.23 74 SER A O 20
ATOM 23628 N N . VAL A 1 75 ? -8.654 18.581 -7.147 1.00 55.43 75 VAL A N 20
ATOM 23629 C CA . VAL A 1 75 ? -8.817 19.665 -8.108 1.00 11.13 75 VAL A CA 20
ATOM 23630 C C . VAL A 1 75 ? -9.555 20.845 -7.486 1.00 25.41 75 VAL A C 20
ATOM 23631 O O . VAL A 1 75 ? -9.419 21.982 -7.935 1.00 24.22 75 VAL A O 20
ATOM 23644 N N . MET A 1 76 ? -10.337 20.565 -6.448 1.00 43.31 76 MET A N 20
ATOM 23645 C CA . MET A 1 76 ? -11.097 21.604 -5.763 1.00 43.13 76 MET A CA 20
ATOM 23646 C C . MET A 1 76 ? -10.231 22.319 -4.730 1.00 51.03 76 MET A C 20
ATOM 23647 O O . MET A 1 76 ? -10.514 23.455 -4.346 1.00 70.34 76 MET A O 20
#

InterPro domains:
  IPR035311 Cystine knot toxin [PF17486] (24-90)

Organism: Hadronyche infensa (NCBI:txid153481)

Radius of gyration: 11.93 Å; Cα contacts (8 Å, |Δi|>4): 174; chains: 1; bounding box: 23×36×26 Å

Nearest PDB structures (foldseek):
  2n6r-assembly1_A  TM=1.003E+00  e=2.178E-15  Hadronyche infensa
  6ba3-assembly1_A  TM=7.494E-01  e=1.001E-04  Hadronyche infensa
  8cas-assembly1_a  TM=2.623E-01  e=5.128E+00  Saccharomyces cerevisiae W303
  5lzu-assembly1_VV  TM=1.755E-01  e=3.348E+00  Oryctolagus cuniculus
  2n6r-assembly1_A  TM=1.004E+00  e=8.314E-16  Hadronyche infensa